Protein AF-T0SGQ3-F1 (afdb_monomer_lite)

pLDDT: mean 74.17, std 19.43, range [23.53, 96.69]

Sequence (798 aa):
MQQFPALEALRTSVHALLRQVDAHESDNNNCSSHAPDACAGDVCAAIEACLHHGLKRVSATETVSLWGLVQWTNVAQQKRHRAWLAAHAKLPTVVADDDWYNDMFKDELQGITSLADDNQRLEPSVSESPMTPGLNASIRTANSLLHVTTPIGRVRAWIRQCCNTHILSACLAGLMHPLNQATLQTYFEPSALCLNEDAREIFVGLTSTLDRLTFGFALDNGPTEETKVLPPSVPSVAAPTNHNVLQVLDTKAQRLHELLRHTLPSILSPRALDEVGPANETPKLFGVPLASLLLDARTCAIAPVDPLLGVPNLFEGCCRLIDAATAVGTPGLFAAKINASRFAQLTQQVQAVGCLSIWSSVHHGIILLIKFLRDLPDPIIPASLYGRFRRIHDLKGRHVQVLALTQLVGELHWSVKPLLYRLCATISRVLKLSNDTSVDRLADVFVRVLFPRSAPAADEASLTQLVALLFLNADAILAEIRGALSDRCHYVMAKLERVAAIPRERRLEVPTTSLAWTQFREAYGLACESDDTLRASLRGGGRLVLQCMLHFLAEHQEIAQQIIAQRASCDVDAKHYPVRSASVYLVRMLVELLGFDRTPSATDVVDLDTRAWLARCDGVCDEPLMPLPTHAGVALVTRGLWPLFDDAKAFERLFGMSLLLFDRNWTRSGATCMDFSTILTETQCQMQSLLRDEPETISDLWQRWSDRISQQYLQPATQAPRALAHMRSYVVVWEGGLTVRAAPTTKCEALGTRRKGDRIETVLKAGDWLKIRDAPGVQDAGWVRRRTATATLLELVA

Secondary structure (DSSP, 8-state):
--S-HHHHHHHHHHHHHHHHHHHHHTT-SSS--PPPHHHHHHHHHHHHHHHTTTBPBSSSS-B--HHHHHHHHHHHHHHHHHHHHHHHTTS-----B---TTSTTTTTT--S--------B---------PPTTHHHHHHHHHH-TT--SHHHHHHHHHHHHHHTT-HHHHHHHHS-GGGHHHHHHHB-TT-GGG-HHHHHHHHHHHHTGGGSPP---S----------PPPPP----------GGGGS-HHHHHHHHHHTTS-TTTEESS-TT---SS-PPP--SSS-HHHHHH-TTT-TTTTT-GGG---HHHHHHHHHHHHHHHHT-S-TTT----HHHHHHHHHHHHHHSSEETTS-HHHHHHHHHHHHHT-SS-SS-HHHHHHHHHHTTSSSHHHHHHHHHHHHHTS-TTHHHHHHHHHHHHHHHHHH-SS--HHHHHHHHHHHHS-TTS-GGGHHHHHHHHHHHHHTHHHHTHHHHHHHHHHHHHHHHHHHHHHHHHHHHHPPPPTTSHHHHHHHHHTT-TTS-HHHHHHHTTTTHHHHHHHHHHHHHHSHHHHHHHHHHH----SSS----HHHHHHHHHHHHHHHHTTTSPPPTTSEE---HHHHHHHHTTS--PPP-PEE-HHHHHHHTTT-TGGGGSTTHHHHHHHHHHHHHHHHHHHHT--GGGHHHHHHHHHHHHHHHHTT--SSHHHHHHHHHHHHHHHHHS-TTTS-----S-EEEEE--TT-EEEESSSSTTSPEEEEE-TT-EEEEEEEETTEEEEP--TT-----EEESB-SS-B-EEEP-

Structure (mmCIF, N/CA/C/O backbone):
data_AF-T0SGQ3-F1
#
_entry.id   AF-T0SGQ3-F1
#
loop_
_atom_site.group_PDB
_atom_site.id
_atom_site.type_symbol
_atom_site.label_atom_id
_atom_site.label_alt_id
_atom_site.label_comp_id
_atom_site.label_asym_id
_atom_site.label_entity_id
_atom_site.label_seq_id
_atom_site.pdbx_PDB_ins_code
_atom_site.Cartn_x
_atom_site.Cartn_y
_atom_site.Cartn_z
_atom_site.occupancy
_atom_site.B_iso_or_equiv
_atom_site.auth_seq_id
_atom_site.auth_comp_id
_atom_site.auth_asym_id
_atom_site.auth_atom_id
_atom_site.pdbx_PDB_model_num
ATOM 1 N N . MET A 1 1 ? -8.290 33.883 11.759 1.00 33.72 1 MET A N 1
ATOM 2 C CA . MET A 1 1 ? -9.432 33.938 12.703 1.00 33.72 1 MET A CA 1
ATOM 3 C C . MET A 1 1 ? -10.070 35.340 12.843 1.00 33.72 1 MET A C 1
ATOM 5 O O . MET A 1 1 ? -10.486 35.706 13.931 1.00 33.72 1 MET A O 1
ATOM 9 N N . GLN A 1 2 ? -10.212 36.127 11.762 1.00 34.88 2 GLN A N 1
ATOM 10 C CA . GLN A 1 2 ? -10.984 37.394 11.786 1.00 34.88 2 GLN A CA 1
ATOM 11 C C . GLN A 1 2 ? -12.366 37.278 11.114 1.00 34.88 2 GLN A C 1
ATOM 13 O O . GLN A 1 2 ? -13.128 38.236 11.122 1.00 34.88 2 GLN A O 1
ATOM 18 N N . GLN A 1 3 ? -12.701 36.119 10.530 1.00 51.22 3 GLN A N 1
ATOM 19 C CA . GLN A 1 3 ? -13.881 35.988 9.667 1.00 51.22 3 GLN A CA 1
ATOM 20 C C . GLN A 1 3 ? -15.146 35.492 10.395 1.00 51.22 3 GLN A C 1
ATOM 22 O O . GLN A 1 3 ? -16.238 35.842 9.967 1.00 51.22 3 GLN A O 1
ATOM 27 N N . PHE A 1 4 ? -15.022 34.742 11.505 1.00 66.88 4 PHE A N 1
ATOM 28 C CA . PHE A 1 4 ? -16.165 34.145 12.225 1.00 66.88 4 PHE A CA 1
ATOM 29 C C . PHE A 1 4 ? -16.001 34.201 13.760 1.00 66.88 4 PHE A C 1
ATOM 31 O O . PHE A 1 4 ? -15.705 33.182 14.385 1.00 66.88 4 PHE A O 1
ATOM 38 N N . PRO A 1 5 ? -16.197 35.366 14.405 1.00 71.12 5 PRO A N 1
ATOM 39 C CA . PRO A 1 5 ? -16.075 35.511 15.865 1.00 71.12 5 PRO A CA 1
ATOM 40 C C . PRO A 1 5 ? -17.032 34.602 16.660 1.00 71.12 5 PRO A C 1
ATOM 42 O O . PRO A 1 5 ? -16.739 34.238 17.795 1.00 71.12 5 PRO A O 1
ATOM 45 N N . ALA A 1 6 ? -18.150 34.188 16.055 1.00 72.50 6 ALA A N 1
ATOM 46 C CA . ALA A 1 6 ? -19.123 33.290 16.675 1.00 72.50 6 ALA A CA 1
ATOM 47 C C . ALA A 1 6 ? -18.583 31.863 16.908 1.00 72.50 6 ALA A C 1
ATOM 49 O O . ALA A 1 6 ? -18.868 31.276 17.949 1.00 72.50 6 ALA A O 1
ATOM 50 N N . LEU A 1 7 ? -17.766 31.323 15.990 1.00 72.62 7 LEU A N 1
ATOM 51 C CA . LEU A 1 7 ? -17.155 29.994 16.164 1.00 72.62 7 LEU A CA 1
ATOM 52 C C . LEU A 1 7 ? -16.158 29.974 17.317 1.00 72.62 7 LEU A C 1
ATOM 54 O O . LEU A 1 7 ? -16.068 28.989 18.043 1.00 72.62 7 LEU A O 1
ATOM 58 N N . GLU A 1 8 ? -15.434 31.076 17.500 1.00 71.19 8 GLU A N 1
ATOM 59 C CA . GLU A 1 8 ? -14.480 31.214 18.594 1.00 71.19 8 GLU A CA 1
ATOM 60 C C . GLU A 1 8 ? -15.186 31.295 19.950 1.00 71.19 8 GLU A C 1
ATOM 62 O O . GLU A 1 8 ? -14.765 30.645 20.904 1.00 71.19 8 GLU A O 1
ATOM 67 N N . ALA A 1 9 ? -16.300 32.029 20.023 1.00 73.12 9 ALA A N 1
ATOM 68 C CA . ALA A 1 9 ? -17.145 32.052 21.213 1.00 73.12 9 ALA A CA 1
ATOM 69 C C . ALA A 1 9 ? -17.730 30.662 21.526 1.00 73.12 9 ALA A C 1
ATOM 71 O O . ALA A 1 9 ? -17.763 30.248 22.679 1.00 73.12 9 ALA A O 1
ATOM 72 N N . LEU A 1 10 ? -18.135 29.899 20.503 1.00 76.25 10 LEU A N 1
ATOM 73 C CA . LEU A 1 10 ? -18.595 28.522 20.698 1.00 76.25 10 LEU A CA 1
ATOM 74 C C . LEU A 1 10 ? -17.484 27.629 21.242 1.00 76.25 10 LEU A C 1
ATOM 76 O O . LEU A 1 10 ? -17.699 26.877 22.190 1.00 76.25 10 LEU A O 1
ATOM 80 N N . ARG A 1 11 ? -16.283 27.744 20.679 1.00 62.91 11 ARG A N 1
ATOM 81 C CA . ARG A 1 11 ? -15.101 27.001 21.115 1.00 62.91 11 ARG A CA 1
ATOM 82 C C . ARG A 1 11 ? -14.799 27.251 22.594 1.00 62.91 11 ARG A C 1
ATOM 84 O O . ARG A 1 11 ? -14.608 26.297 23.348 1.00 62.91 11 ARG A O 1
ATOM 91 N N . THR A 1 12 ? -14.763 28.511 23.025 1.00 72.06 12 THR A N 1
ATOM 92 C CA . THR A 1 12 ? -14.459 28.860 24.420 1.00 72.06 12 THR A CA 1
ATOM 93 C C . THR A 1 12 ? -15.528 28.349 25.384 1.00 72.06 12 THR A C 1
ATOM 95 O O . THR A 1 12 ? -15.170 27.777 26.415 1.00 72.06 12 THR A O 1
ATOM 98 N N . SER A 1 13 ? -16.811 28.459 25.028 1.00 71.38 13 SER A N 1
ATOM 99 C CA . SER A 1 13 ? -17.917 27.945 25.843 1.00 71.38 13 SER A CA 1
ATOM 100 C C . SER A 1 13 ? -17.903 26.417 25.961 1.00 71.38 13 SER A C 1
ATOM 102 O O . SER A 1 13 ? -18.053 25.891 27.063 1.00 71.38 13 SER A O 1
ATOM 104 N N . VAL A 1 14 ? -17.663 25.685 24.865 1.00 68.06 14 VAL A N 1
ATOM 105 C CA . VAL A 1 14 ? -17.589 24.209 24.883 1.00 68.06 14 VAL A CA 1
ATOM 106 C C . VAL A 1 14 ? -16.406 23.731 25.732 1.00 68.06 14 VAL A C 1
ATOM 108 O O . VAL A 1 14 ? -16.546 22.792 26.513 1.00 68.06 14 VAL A O 1
ATOM 111 N N . HIS A 1 15 ? -15.252 24.401 25.654 1.00 66.25 15 HIS A N 1
ATOM 112 C CA . HIS A 1 15 ? -14.102 24.071 26.501 1.00 66.25 15 HIS A CA 1
ATOM 113 C C . HIS A 1 15 ? -14.322 24.348 27.980 1.00 66.25 15 HIS A C 1
ATOM 115 O O . HIS A 1 15 ? -13.883 23.554 28.811 1.00 66.25 15 HIS A O 1
ATOM 121 N N . ALA A 1 16 ? -14.957 25.471 28.312 1.00 66.62 16 ALA A N 1
ATOM 122 C CA . ALA A 1 16 ? -15.292 25.789 29.692 1.00 66.62 16 ALA A CA 1
ATOM 123 C C . ALA A 1 16 ? -16.219 24.719 30.288 1.00 66.62 16 ALA A C 1
ATOM 125 O O . ALA A 1 16 ? -15.975 24.259 31.402 1.00 66.62 16 ALA A O 1
ATOM 126 N N . LEU A 1 17 ? -17.207 24.267 29.507 1.00 64.81 17 LEU A N 1
ATOM 127 C CA . LEU A 1 17 ? -18.132 23.210 29.904 1.00 64.81 17 LEU A CA 1
ATOM 128 C C . LEU A 1 17 ? -17.416 21.871 30.131 1.00 64.81 17 LEU A C 1
ATOM 130 O O . LEU A 1 17 ? -17.576 21.272 31.189 1.00 64.81 17 LEU A O 1
ATOM 134 N N . LEU A 1 18 ? -16.592 21.420 29.179 1.00 60.09 18 LEU A N 1
ATOM 135 C CA . LEU A 1 18 ? -15.885 20.138 29.293 1.00 60.09 18 LEU A CA 1
ATOM 136 C C . LEU A 1 18 ? -14.919 20.111 30.486 1.00 60.09 18 LEU A C 1
ATOM 138 O O . LEU A 1 18 ? -14.938 19.159 31.254 1.00 60.09 18 LEU A O 1
ATOM 142 N N . ARG A 1 19 ? -14.156 21.189 30.721 1.00 62.69 19 ARG A N 1
ATOM 143 C CA . ARG A 1 19 ? -13.248 21.271 31.882 1.00 62.69 19 ARG A CA 1
ATOM 144 C C . ARG A 1 19 ? -13.976 21.197 33.223 1.00 62.69 19 ARG A C 1
ATOM 146 O O . ARG A 1 19 ? -13.407 20.698 34.186 1.00 62.69 19 ARG A O 1
ATOM 153 N N . GLN A 1 20 ? -15.191 21.735 33.311 1.00 61.38 20 GLN A N 1
ATOM 154 C CA . GLN A 1 20 ? -15.991 21.653 34.534 1.00 61.38 20 GLN A CA 1
ATOM 155 C C . GLN A 1 20 ? -16.569 20.257 34.753 1.00 61.38 20 GLN A C 1
ATOM 157 O O . GLN A 1 20 ? -16.627 19.810 35.894 1.00 61.38 20 GLN A O 1
ATOM 162 N N . VAL A 1 21 ? -16.972 19.571 33.680 1.00 56.22 21 VAL A N 1
ATOM 163 C CA . VAL A 1 21 ? -17.416 18.171 33.751 1.00 56.22 21 VAL A CA 1
ATOM 164 C C . VAL A 1 21 ? -16.260 17.280 34.215 1.00 56.22 21 VAL A C 1
ATOM 166 O O . VAL A 1 21 ? -16.426 16.546 35.184 1.00 56.22 21 VAL A O 1
ATOM 169 N N . ASP A 1 22 ? -15.071 17.451 33.630 1.00 52.81 22 ASP A N 1
ATOM 170 C CA . ASP A 1 22 ? -13.861 16.711 34.014 1.00 52.81 22 ASP A CA 1
ATOM 171 C C . ASP A 1 22 ? -13.456 16.971 35.486 1.00 52.81 22 ASP A C 1
ATOM 173 O O . ASP A 1 22 ? -13.004 16.065 36.180 1.00 52.81 22 ASP A O 1
ATOM 177 N N . ALA A 1 23 ? -13.640 18.200 35.992 1.00 52.38 23 ALA A N 1
ATOM 178 C CA . ALA A 1 23 ? -13.349 18.557 37.386 1.00 52.38 23 ALA A CA 1
ATOM 179 C C . ALA A 1 23 ? -14.387 18.014 38.391 1.00 52.38 23 ALA A C 1
ATOM 181 O O . ALA A 1 23 ? -14.051 17.723 39.537 1.00 52.38 23 ALA A O 1
ATOM 182 N N . HIS A 1 24 ? -15.650 17.865 37.980 1.00 47.88 24 HIS A N 1
ATOM 183 C CA . HIS A 1 24 ? -16.700 17.296 38.828 1.00 47.88 24 HIS A CA 1
ATOM 184 C C . HIS A 1 24 ? -16.602 15.769 38.955 1.00 47.88 24 HIS A C 1
ATOM 186 O O . HIS A 1 24 ? -16.965 15.231 40.002 1.00 47.88 24 HIS A O 1
ATOM 192 N N . GLU A 1 25 ? -16.080 15.078 37.937 1.00 47.34 25 GLU A N 1
ATOM 193 C CA . GLU A 1 25 ? -15.827 13.631 37.985 1.00 47.34 25 GLU A CA 1
ATOM 194 C C . GLU A 1 25 ? -14.689 13.254 38.953 1.00 47.34 25 GLU A C 1
ATOM 196 O O . GLU A 1 25 ? -14.700 12.152 39.500 1.00 47.34 25 GLU A O 1
ATOM 201 N N . SER A 1 26 ? -13.747 14.165 39.241 1.00 43.59 26 SER A N 1
ATOM 202 C CA . SER A 1 26 ? -12.665 13.917 40.207 1.00 43.59 26 SER A CA 1
ATOM 203 C C . SER A 1 26 ? -13.063 14.056 41.685 1.00 43.59 26 SER A C 1
ATOM 205 O O . SER A 1 26 ? -12.360 13.513 42.537 1.00 43.59 26 SER A O 1
ATOM 207 N N . ASP A 1 27 ? -14.180 14.727 42.000 1.00 40.81 27 ASP A N 1
ATOM 208 C CA . ASP A 1 27 ? -14.509 15.142 43.377 1.00 40.81 27 ASP A CA 1
ATOM 209 C C . ASP A 1 27 ? -15.701 14.408 44.033 1.00 40.81 27 ASP A C 1
ATOM 211 O O . ASP A 1 27 ? -15.868 14.518 45.248 1.00 40.81 27 ASP A O 1
ATOM 215 N N . ASN A 1 28 ? -16.532 13.636 43.314 1.00 38.88 28 ASN A N 1
ATOM 216 C CA . ASN A 1 28 ? -17.729 13.015 43.913 1.00 38.88 28 ASN A CA 1
ATOM 217 C C . ASN A 1 28 ? -18.033 11.592 43.417 1.00 38.88 28 ASN A C 1
ATOM 219 O O . ASN A 1 28 ? -18.442 11.380 42.282 1.00 38.88 28 ASN A O 1
ATOM 223 N N . ASN A 1 29 ? -17.962 10.617 44.330 1.00 39.56 29 ASN A N 1
ATOM 224 C CA . ASN A 1 29 ? -18.252 9.200 44.072 1.00 39.56 29 ASN A CA 1
ATOM 225 C C . ASN A 1 29 ? -19.734 8.813 44.308 1.00 39.56 29 ASN A C 1
ATOM 227 O O . ASN A 1 29 ? -20.031 7.645 44.540 1.00 39.56 29 ASN A O 1
ATOM 231 N N . ASN A 1 30 ? -20.665 9.780 44.341 1.00 38.97 30 ASN A N 1
ATOM 232 C CA . ASN A 1 30 ? -22.108 9.522 44.487 1.00 38.97 30 ASN A CA 1
ATOM 233 C C . ASN A 1 30 ? -22.964 10.787 44.221 1.00 38.97 30 ASN A C 1
ATOM 235 O O . ASN A 1 30 ? -23.345 11.473 45.164 1.00 38.97 30 ASN A O 1
ATOM 239 N N . CYS A 1 31 ? -23.270 11.113 42.958 1.00 32.41 31 CYS A N 1
ATOM 240 C CA . CYS A 1 31 ? -24.501 11.814 42.531 1.00 32.41 31 CYS A CA 1
ATOM 241 C C . CYS A 1 31 ? -24.552 11.905 40.992 1.00 32.41 31 CYS A C 1
ATOM 243 O O . CYS A 1 31 ? -23.515 12.012 40.347 1.00 32.41 31 CYS A O 1
ATOM 245 N N . SER A 1 32 ? -25.748 11.876 40.401 1.00 35.62 32 SER A N 1
ATOM 246 C CA . SER A 1 32 ? -25.992 11.975 38.956 1.00 35.62 32 SER A CA 1
ATOM 247 C C . SER A 1 32 ? -25.357 13.221 38.319 1.00 35.62 32 SER A C 1
ATOM 249 O O . SER A 1 32 ? -25.576 14.346 38.771 1.00 35.62 32 SER A O 1
ATOM 251 N N . SER A 1 33 ? -24.612 13.002 37.235 1.00 42.53 33 SER A N 1
ATOM 252 C CA . SER A 1 33 ? -23.893 13.983 36.416 1.00 42.53 33 SER A CA 1
ATOM 253 C C . SER A 1 33 ? -24.834 14.965 35.697 1.00 42.53 33 SER A C 1
ATOM 255 O O . SER A 1 33 ? -25.197 14.773 34.535 1.00 42.53 33 SER A O 1
ATOM 257 N N . HIS A 1 34 ? -25.237 16.036 36.378 1.00 45.94 34 HIS A N 1
ATOM 258 C CA . HIS A 1 34 ? -25.880 17.190 35.750 1.00 45.94 34 HIS A CA 1
ATOM 259 C C . HIS A 1 34 ? -24.821 18.248 35.422 1.00 45.94 34 HIS A C 1
ATOM 261 O O . HIS A 1 34 ? -24.112 18.713 36.313 1.00 45.94 34 HIS A O 1
ATOM 267 N N . ALA A 1 35 ? -24.702 18.630 34.147 1.00 47.12 35 ALA A N 1
ATOM 268 C CA . ALA A 1 35 ? -23.872 19.765 33.749 1.00 47.12 35 ALA A CA 1
ATOM 269 C C . ALA A 1 35 ? -24.371 21.051 34.448 1.00 47.12 35 ALA A C 1
ATOM 271 O O . ALA A 1 35 ? -25.582 21.276 34.469 1.00 47.12 35 ALA A O 1
ATOM 272 N N . PRO A 1 36 ? -23.491 21.903 35.006 1.00 53.03 36 PRO A N 1
ATOM 273 C CA . PRO A 1 36 ? -23.917 23.130 35.675 1.00 53.03 36 PRO A CA 1
ATOM 274 C C . PRO A 1 36 ? -24.622 24.084 34.691 1.00 53.03 36 PRO A C 1
ATOM 276 O O . PRO A 1 36 ? -24.077 24.432 33.639 1.00 53.03 36 PRO A O 1
ATOM 279 N N . ASP A 1 37 ? -25.833 24.525 35.052 1.00 54.44 37 ASP A N 1
ATOM 280 C CA . ASP A 1 37 ? -26.782 25.245 34.180 1.00 54.44 37 ASP A CA 1
ATOM 281 C C . ASP A 1 37 ? -26.211 26.509 33.504 1.00 54.44 37 ASP A C 1
ATOM 283 O O . ASP A 1 37 ? -26.624 26.864 32.397 1.00 54.44 37 ASP A O 1
ATOM 287 N N . ALA A 1 38 ? -25.241 27.183 34.134 1.00 54.50 38 ALA A N 1
ATOM 288 C CA . ALA A 1 38 ? -24.669 28.436 33.637 1.00 54.50 38 ALA A CA 1
ATOM 289 C C . ALA A 1 38 ? -23.800 28.242 32.377 1.00 54.50 38 ALA A C 1
ATOM 291 O O . ALA A 1 38 ? -24.077 28.840 31.338 1.00 54.50 38 ALA A O 1
ATOM 292 N N . CYS A 1 39 ? -22.802 27.350 32.419 1.00 61.59 39 CYS A N 1
ATOM 293 C CA . CYS A 1 39 ? -21.912 27.110 31.274 1.00 61.59 39 CYS A CA 1
ATOM 294 C C . CYS A 1 39 ? -22.619 26.370 30.131 1.00 61.59 39 CYS A C 1
ATOM 296 O O . CYS A 1 39 ? -22.311 26.578 28.957 1.00 61.59 39 CYS A O 1
ATOM 298 N N . ALA A 1 40 ? -23.612 25.542 30.457 1.00 62.94 40 ALA A N 1
ATOM 299 C CA . ALA A 1 40 ? -24.464 24.896 29.468 1.00 62.94 40 ALA A CA 1
ATOM 300 C C . ALA A 1 40 ? -25.352 25.926 28.722 1.00 62.94 40 ALA A C 1
ATOM 302 O O . ALA A 1 40 ? -25.593 25.797 27.515 1.00 62.94 40 ALA A O 1
ATOM 303 N N . GLY A 1 41 ? -25.779 26.990 29.415 1.00 68.56 41 GLY A N 1
ATOM 304 C CA . GLY A 1 41 ? -26.450 28.153 28.829 1.00 68.56 41 GLY A CA 1
ATOM 305 C C . GLY A 1 41 ? -25.565 28.937 27.855 1.00 68.56 41 GLY A C 1
ATOM 306 O O . GLY A 1 41 ? -26.020 29.258 26.753 1.00 68.56 41 GLY A O 1
ATOM 307 N N . ASP A 1 42 ? -24.299 29.166 28.210 1.00 73.38 42 ASP A N 1
ATOM 308 C CA . ASP A 1 42 ? -23.322 29.863 27.359 1.00 73.38 42 ASP A CA 1
ATOM 309 C C . ASP A 1 42 ? -23.048 29.106 26.051 1.00 73.38 42 ASP A C 1
ATOM 311 O O . ASP A 1 42 ? -22.983 29.707 24.977 1.00 73.38 42 ASP A O 1
ATOM 315 N N . VAL A 1 43 ? -22.956 27.772 26.115 1.00 75.19 43 VAL A N 1
ATOM 316 C CA . VAL A 1 43 ? -22.811 26.919 24.924 1.00 75.19 43 VAL A CA 1
ATOM 317 C C . VAL A 1 43 ? -24.022 27.056 24.001 1.00 75.19 43 VAL A C 1
ATOM 319 O O . VAL A 1 43 ? -23.856 27.247 22.796 1.00 75.19 43 VAL A O 1
ATOM 322 N N . CYS A 1 44 ? -25.243 27.026 24.543 1.00 78.94 44 CYS A N 1
ATOM 323 C CA . CYS A 1 44 ? -26.458 27.211 23.743 1.00 78.94 44 CYS A CA 1
ATOM 324 C C . CYS A 1 44 ? -26.509 28.595 23.074 1.00 78.94 44 CYS A C 1
ATOM 326 O O . CYS A 1 44 ? -26.884 28.692 21.904 1.00 78.94 44 CYS A O 1
ATOM 328 N N . ALA A 1 45 ? -26.099 29.649 23.787 1.00 79.19 45 ALA A N 1
ATOM 329 C CA . ALA A 1 45 ? -26.032 31.007 23.249 1.00 79.19 45 ALA A CA 1
ATOM 330 C C . ALA A 1 45 ? -24.993 31.130 22.121 1.00 79.19 45 ALA A C 1
ATOM 332 O O . ALA A 1 45 ? -25.234 31.796 21.112 1.00 79.19 45 ALA A O 1
ATOM 333 N N . ALA A 1 46 ? -23.857 30.444 22.245 1.00 81.06 46 ALA A N 1
ATOM 334 C CA . ALA A 1 46 ? -22.829 30.441 21.214 1.00 81.06 46 ALA A CA 1
ATOM 335 C C . ALA A 1 46 ? -23.224 29.621 19.967 1.00 81.06 46 ALA A C 1
ATOM 337 O O . ALA A 1 46 ? -22.918 30.026 18.841 1.00 81.06 46 ALA A O 1
ATOM 338 N N . ILE A 1 47 ? -23.960 28.513 20.137 1.00 85.06 47 ILE A N 1
ATOM 339 C CA . ILE A 1 47 ? -24.555 27.746 19.023 1.00 85.06 47 ILE A CA 1
ATOM 340 C C . ILE A 1 47 ? -25.555 28.619 18.258 1.00 85.06 47 ILE A C 1
ATOM 342 O O . ILE A 1 47 ? -25.523 28.675 17.028 1.00 85.06 47 ILE A O 1
ATOM 346 N N . GLU A 1 48 ? -26.425 29.330 18.978 1.00 86.19 48 GLU A N 1
ATOM 347 C CA . GLU A 1 48 ? -27.370 30.280 18.389 1.00 86.19 48 GLU A CA 1
ATOM 348 C C . GLU A 1 48 ? -26.635 31.382 17.610 1.00 86.19 48 GLU A C 1
ATOM 350 O O . GLU A 1 48 ? -26.970 31.643 16.454 1.00 86.19 48 GLU A O 1
ATOM 355 N N . ALA A 1 49 ? -25.577 31.970 18.177 1.00 83.31 49 ALA A N 1
ATOM 356 C CA . ALA A 1 49 ? -24.768 32.983 17.498 1.00 83.31 49 ALA A CA 1
ATOM 357 C C . ALA A 1 49 ? -24.129 32.467 16.192 1.00 83.31 49 ALA A C 1
ATOM 359 O O . ALA A 1 49 ? -24.067 33.204 15.206 1.00 83.31 49 ALA A O 1
ATOM 360 N N . CYS A 1 50 ? -23.702 31.198 16.150 1.00 84.12 50 CYS A N 1
ATOM 361 C CA . CYS A 1 50 ? -23.191 30.562 14.931 1.00 84.12 50 CYS A CA 1
ATOM 362 C C . CYS A 1 50 ? -24.283 30.399 13.864 1.00 84.12 50 CYS A C 1
ATOM 364 O O . CYS A 1 50 ? -24.051 30.709 12.695 1.00 84.12 50 CYS A O 1
ATOM 366 N N . LEU A 1 51 ? -25.486 29.972 14.259 1.00 84.94 51 LEU A N 1
ATOM 367 C CA . LEU A 1 51 ? -26.627 29.816 13.349 1.00 84.94 51 LEU A CA 1
ATOM 368 C C . LEU A 1 51 ? -27.175 31.150 12.827 1.00 84.94 51 LEU A C 1
ATOM 370 O O . LEU A 1 51 ? -27.746 31.196 11.740 1.00 84.94 51 LEU A O 1
ATOM 374 N N . HIS A 1 52 ? -27.000 32.235 13.579 1.00 84.12 52 HIS A N 1
ATOM 375 C CA . HIS A 1 52 ? -27.377 33.585 13.161 1.00 84.12 52 HIS A CA 1
ATOM 376 C C . HIS A 1 52 ? -26.295 34.294 12.329 1.00 84.12 52 HIS A C 1
ATOM 378 O O . HIS A 1 52 ? -26.550 35.368 11.774 1.00 84.12 52 HIS A O 1
ATOM 384 N N . HIS A 1 53 ? -25.098 33.714 12.201 1.00 84.56 53 HIS A N 1
ATOM 385 C CA . HIS A 1 53 ? -23.993 34.342 11.487 1.00 84.56 53 HIS A CA 1
ATOM 386 C C . HIS A 1 53 ? -24.272 34.455 9.982 1.00 84.56 53 HIS A C 1
ATOM 388 O O . HIS A 1 53 ? -24.315 33.458 9.260 1.00 84.56 53 HIS A O 1
ATOM 394 N N . GLY A 1 54 ? -24.369 35.691 9.488 1.00 73.94 54 GLY A N 1
ATOM 395 C CA . GLY A 1 54 ? -24.637 35.977 8.078 1.00 73.94 54 GLY A CA 1
ATOM 396 C C . GLY A 1 54 ? -26.075 35.663 7.659 1.00 73.94 54 GLY A C 1
ATOM 397 O O . GLY A 1 54 ? -26.331 35.474 6.476 1.00 73.94 54 GLY A O 1
ATOM 398 N N . LEU A 1 55 ? -27.019 35.573 8.600 1.00 82.88 55 LEU A N 1
ATOM 399 C CA . LEU A 1 55 ? -28.443 35.447 8.292 1.00 82.88 55 LEU A CA 1
ATOM 400 C C . LEU A 1 55 ? -28.947 36.763 7.675 1.00 82.88 55 LEU A C 1
ATOM 402 O O . LEU A 1 55 ? -28.761 37.834 8.261 1.00 82.88 55 LEU A O 1
ATOM 406 N N . LYS A 1 56 ? -29.572 36.705 6.492 1.00 78.56 56 LYS A N 1
ATOM 407 C CA . LYS A 1 56 ? -30.003 37.910 5.767 1.00 78.56 56 LYS A CA 1
ATOM 408 C C . LYS A 1 56 ? -31.001 38.721 6.591 1.00 78.56 56 LYS A C 1
ATOM 410 O O . LYS A 1 56 ? -31.865 38.172 7.280 1.00 78.56 56 LYS A O 1
ATOM 415 N N . ARG A 1 57 ? -30.902 40.045 6.491 1.00 73.56 57 ARG A N 1
ATOM 416 C CA . ARG A 1 57 ? -31.822 40.975 7.153 1.00 73.56 57 ARG A CA 1
ATOM 417 C C . ARG A 1 57 ? -33.052 41.244 6.289 1.00 73.56 57 ARG A C 1
ATOM 419 O O . ARG A 1 57 ? -32.931 41.453 5.086 1.00 73.56 57 ARG A O 1
ATOM 426 N N . VAL A 1 58 ? -34.222 41.235 6.921 1.00 64.75 58 VAL A N 1
ATOM 427 C CA . VAL A 1 58 ? -35.513 41.622 6.326 1.00 64.75 58 VAL A CA 1
ATOM 428 C C . VAL A 1 58 ? -35.808 43.097 6.625 1.00 64.75 58 VAL A C 1
ATOM 430 O O . VAL A 1 58 ? -36.398 43.788 5.800 1.00 64.75 58 VAL A O 1
ATOM 433 N N . SER A 1 59 ? -35.339 43.606 7.770 1.00 60.91 59 SER A N 1
ATOM 434 C CA . SER A 1 59 ? -35.417 45.018 8.162 1.00 60.91 59 SER A CA 1
ATOM 435 C C . SER A 1 59 ? -34.184 45.428 8.986 1.00 60.91 59 SER A C 1
ATOM 437 O O . SER A 1 59 ? -33.279 44.624 9.213 1.00 60.91 59 SER A O 1
ATOM 439 N N . ALA A 1 60 ? -34.124 46.680 9.458 1.00 47.19 60 ALA A N 1
ATOM 440 C CA . ALA A 1 60 ? -33.031 47.148 10.319 1.00 47.19 60 ALA A CA 1
ATOM 441 C C . ALA A 1 60 ? -32.901 46.338 11.628 1.00 47.19 60 ALA A C 1
ATOM 443 O O . ALA A 1 60 ? -31.800 46.239 12.174 1.00 47.19 60 ALA A O 1
ATOM 444 N N . THR A 1 61 ? -34.003 45.738 12.095 1.00 50.00 61 THR A N 1
ATOM 445 C CA . THR A 1 61 ? -34.108 45.014 13.371 1.00 50.00 61 THR A CA 1
ATOM 446 C C . THR A 1 61 ? -34.434 43.524 13.222 1.00 50.00 61 THR A C 1
ATOM 448 O O . THR A 1 61 ? -34.288 42.790 14.193 1.00 50.00 61 THR A O 1
ATOM 451 N N . GLU A 1 62 ? -34.843 43.048 12.039 1.00 59.84 62 GLU A N 1
ATOM 452 C CA . GLU A 1 62 ? -35.306 41.666 11.834 1.00 59.84 62 GLU A CA 1
ATOM 453 C C . GLU A 1 62 ? -34.490 40.910 10.777 1.00 59.84 62 GLU A C 1
ATOM 455 O O . GLU A 1 62 ? -34.121 41.446 9.729 1.00 59.84 62 GLU A O 1
ATOM 460 N N . THR A 1 63 ? -34.237 39.626 11.042 1.00 72.81 63 THR A N 1
ATOM 461 C CA . THR A 1 63 ? -33.572 38.679 10.130 1.00 72.81 63 THR A CA 1
ATOM 462 C C . THR A 1 63 ? -34.561 37.643 9.609 1.00 72.81 63 THR A C 1
ATOM 464 O O . THR A 1 63 ? -35.644 37.465 10.168 1.00 72.81 63 THR A O 1
ATOM 467 N N . VAL A 1 64 ? -34.207 36.955 8.520 1.00 72.19 64 VAL A N 1
ATOM 468 C CA . VAL A 1 64 ? -35.016 35.839 8.014 1.00 72.19 64 VAL A CA 1
ATOM 469 C C . VAL A 1 64 ? -35.161 34.780 9.115 1.00 72.19 64 VAL A C 1
ATOM 471 O O . VAL A 1 64 ? -34.204 34.463 9.810 1.00 72.19 64 VAL A O 1
ATOM 474 N N . SER A 1 65 ? -36.360 34.220 9.290 1.00 79.00 65 SER A N 1
ATOM 475 C CA . SER A 1 65 ? -36.641 33.296 10.396 1.00 79.00 65 SER A CA 1
ATOM 476 C C . SER A 1 65 ? -35.834 31.995 10.296 1.00 79.00 65 SER A C 1
ATOM 478 O O . SER A 1 65 ? -36.152 31.113 9.495 1.00 79.00 65 SER A O 1
ATOM 480 N N . LEU A 1 66 ? -34.835 31.844 11.171 1.00 79.81 66 LEU A N 1
ATOM 481 C CA . LEU A 1 66 ? -34.077 30.602 11.357 1.00 79.81 66 LEU A CA 1
ATOM 482 C C . LEU A 1 66 ? -34.994 29.438 11.771 1.00 79.81 66 LEU A C 1
ATOM 484 O O . LEU A 1 66 ? -34.840 28.320 11.286 1.00 79.81 66 LEU A O 1
ATOM 488 N N . TRP A 1 67 ? -36.016 29.712 12.589 1.00 81.50 67 TRP A N 1
ATOM 489 C CA . TRP A 1 67 ? -37.053 28.727 12.909 1.00 81.50 67 TRP A CA 1
ATOM 490 C C . TRP A 1 67 ? -37.797 28.252 11.654 1.00 81.50 67 TRP A C 1
ATOM 492 O O . TRP A 1 67 ? -38.043 27.059 11.480 1.00 81.50 67 TRP A O 1
ATOM 502 N N . GLY A 1 68 ? -38.084 29.179 10.736 1.00 72.50 68 GLY A N 1
ATOM 503 C CA . GLY A 1 68 ? -38.663 28.871 9.432 1.00 72.50 68 GLY A CA 1
ATOM 504 C C . GLY A 1 68 ? -37.760 27.975 8.579 1.00 72.50 68 GLY A C 1
ATOM 505 O O . GLY A 1 68 ? -38.267 27.066 7.929 1.00 72.50 68 GLY A O 1
ATOM 506 N N . LEU A 1 69 ? -36.436 28.165 8.620 1.00 78.75 69 LEU A N 1
ATOM 507 C CA . LEU A 1 69 ? -35.472 27.295 7.932 1.00 78.75 69 LEU A CA 1
ATOM 508 C C . LEU A 1 69 ? -35.465 25.869 8.510 1.00 78.75 69 LEU A C 1
ATOM 510 O O . LEU A 1 69 ? -35.461 24.894 7.755 1.00 78.75 69 LEU A O 1
ATOM 514 N N . VAL A 1 70 ? -35.507 25.735 9.838 1.00 76.81 70 VAL A N 1
ATOM 515 C CA . VAL A 1 70 ? -35.582 24.432 10.526 1.00 76.81 70 VAL A CA 1
ATOM 516 C C . VAL A 1 70 ? -36.883 23.704 10.164 1.00 76.81 70 VAL A C 1
ATOM 518 O O . VAL A 1 70 ? -36.866 22.530 9.785 1.00 76.81 70 VAL A O 1
ATOM 521 N N . GLN A 1 71 ? -38.017 24.410 10.191 1.00 74.31 71 GLN A N 1
ATOM 522 C CA . GLN A 1 71 ? -39.311 23.863 9.775 1.00 74.31 71 GLN A CA 1
ATOM 523 C C . GLN A 1 71 ? -39.322 23.473 8.293 1.00 74.31 71 GLN A C 1
ATOM 525 O O . GLN A 1 71 ? -39.785 22.382 7.951 1.00 74.31 71 GLN A O 1
ATOM 530 N N . TRP A 1 72 ? -38.782 24.329 7.421 1.00 81.00 72 TRP A N 1
ATOM 531 C CA . TRP A 1 72 ? -38.670 24.059 5.990 1.00 81.00 72 TRP A CA 1
ATOM 532 C C . TRP A 1 72 ? -37.836 22.808 5.726 1.00 81.00 72 TRP A C 1
ATOM 534 O O . TRP A 1 72 ? -38.257 21.950 4.956 1.00 81.00 72 TRP A O 1
ATOM 544 N N . THR A 1 73 ? -36.705 22.658 6.417 1.00 74.31 73 THR A N 1
ATOM 545 C CA . THR A 1 73 ? -35.815 21.496 6.287 1.00 74.31 73 THR A CA 1
ATOM 546 C C . THR A 1 73 ? -36.549 20.204 6.629 1.00 74.31 73 THR A C 1
ATOM 548 O O . THR A 1 73 ? -36.504 19.245 5.860 1.00 74.31 73 THR A O 1
ATOM 551 N N . ASN A 1 74 ? -37.313 20.195 7.722 1.00 74.31 74 ASN A N 1
ATOM 552 C CA . ASN A 1 74 ? -38.150 19.054 8.086 1.00 74.31 74 ASN A CA 1
ATOM 553 C C . ASN A 1 74 ? -39.238 18.761 7.031 1.00 74.31 74 ASN A C 1
ATOM 555 O O . ASN A 1 74 ? -39.433 17.606 6.658 1.00 74.31 74 ASN A O 1
ATOM 559 N N . VAL A 1 75 ? -39.915 19.780 6.492 1.00 68.44 75 VAL A N 1
ATOM 560 C CA . VAL A 1 75 ? -40.918 19.595 5.423 1.00 68.44 75 VAL A CA 1
ATOM 561 C C . VAL A 1 75 ? -40.275 19.073 4.132 1.00 68.44 75 VAL A C 1
ATOM 563 O O . VAL A 1 75 ? -40.828 18.186 3.478 1.00 68.44 75 VAL A O 1
ATOM 566 N N . ALA A 1 76 ? -39.092 19.572 3.773 1.00 68.88 76 ALA A N 1
ATOM 567 C CA . ALA A 1 76 ? -38.335 19.130 2.609 1.00 68.88 76 ALA A CA 1
ATOM 568 C C . ALA A 1 76 ? -37.894 17.665 2.752 1.00 68.88 76 ALA A C 1
ATOM 570 O O . ALA A 1 76 ? -38.096 16.880 1.823 1.00 68.88 76 ALA A O 1
ATOM 571 N N . GLN A 1 77 ? -37.378 17.269 3.921 1.00 72.12 77 GLN A N 1
ATOM 572 C CA . GLN A 1 77 ? -37.041 15.874 4.227 1.00 72.12 77 GLN A CA 1
ATOM 573 C C . GLN A 1 77 ? -38.269 14.965 4.160 1.00 72.12 77 GLN A C 1
ATOM 575 O O . GLN A 1 77 ? -38.223 13.925 3.510 1.00 72.12 77 GLN A O 1
ATOM 580 N N . GLN A 1 78 ? -39.403 15.380 4.730 1.00 68.56 78 GLN A N 1
ATOM 581 C CA . GLN A 1 78 ? -40.655 14.623 4.644 1.00 68.56 78 GLN A CA 1
ATOM 582 C C . GLN A 1 78 ? -41.163 14.483 3.205 1.00 68.56 78 GLN A C 1
ATOM 584 O O . GLN A 1 78 ? -41.650 13.420 2.827 1.00 68.56 78 GLN A O 1
ATOM 589 N N . LYS A 1 79 ? -41.048 15.527 2.376 1.00 65.19 79 LYS A N 1
ATOM 590 C CA . LYS A 1 79 ? -41.441 15.471 0.961 1.00 65.19 79 LYS A CA 1
ATOM 591 C C . LYS A 1 79 ? -40.549 14.510 0.173 1.00 65.19 79 LYS A C 1
ATOM 593 O O . LYS A 1 79 ? -41.071 13.699 -0.590 1.00 65.19 79 LYS A O 1
ATOM 598 N N . ARG A 1 80 ? -39.228 14.564 0.388 1.00 71.38 80 ARG A N 1
ATOM 599 C CA . ARG A 1 80 ? -38.261 13.619 -0.199 1.00 71.38 80 ARG A CA 1
ATOM 600 C C . ARG A 1 80 ? -38.543 12.193 0.269 1.00 71.38 80 ARG A C 1
ATOM 602 O O . ARG A 1 80 ? -38.560 11.288 -0.551 1.00 71.38 80 ARG A O 1
ATOM 609 N N . HIS A 1 81 ? -38.858 12.010 1.550 1.00 66.19 81 HIS A N 1
ATOM 610 C CA . HIS A 1 81 ? -39.199 10.712 2.123 1.00 66.19 81 HIS A CA 1
ATOM 611 C C . HIS A 1 81 ? -40.511 10.150 1.558 1.00 66.19 81 HIS A C 1
ATOM 613 O O . HIS A 1 81 ? -40.582 8.972 1.243 1.00 66.19 81 HIS A O 1
ATOM 619 N N . ARG A 1 82 ? -41.538 10.979 1.332 1.00 65.25 82 ARG A N 1
ATOM 620 C CA . ARG A 1 82 ? -42.774 10.547 0.651 1.00 65.25 82 ARG A CA 1
ATOM 621 C C . ARG A 1 82 ? -42.538 10.169 -0.810 1.00 65.25 82 ARG A C 1
ATOM 623 O O . ARG A 1 82 ? -43.124 9.202 -1.279 1.00 65.25 82 ARG A O 1
ATOM 630 N N . ALA A 1 83 ? -41.699 10.918 -1.527 1.00 63.19 83 ALA A N 1
ATOM 631 C CA . ALA A 1 83 ? -41.318 10.583 -2.900 1.00 63.19 83 ALA A CA 1
ATOM 632 C C . ALA A 1 83 ? -40.511 9.277 -2.955 1.00 63.19 83 ALA A C 1
ATOM 634 O O . ALA A 1 83 ? -40.750 8.444 -3.824 1.00 63.19 83 ALA A O 1
ATOM 635 N N . TRP A 1 84 ? -39.621 9.083 -1.980 1.00 70.56 84 TRP A N 1
ATOM 636 C CA . TRP A 1 84 ? -38.911 7.834 -1.745 1.00 70.56 84 TRP A CA 1
ATOM 637 C C . TRP A 1 84 ? -39.905 6.690 -1.482 1.00 70.56 84 TRP A C 1
ATOM 639 O O . TRP A 1 84 ? -39.958 5.764 -2.282 1.00 70.56 84 TRP A O 1
ATOM 649 N N . LEU A 1 85 ? -40.804 6.799 -0.497 1.00 63.81 85 LEU A N 1
ATOM 650 C CA . LEU A 1 85 ? -41.849 5.800 -0.214 1.00 63.81 85 LEU A CA 1
ATOM 651 C C . LEU A 1 85 ? -42.711 5.474 -1.444 1.00 63.81 85 LEU A C 1
ATOM 653 O O . LEU A 1 85 ? -42.988 4.311 -1.710 1.00 63.81 85 LEU A O 1
ATOM 657 N N . ALA A 1 86 ? -43.110 6.479 -2.228 1.00 60.03 86 ALA A N 1
ATOM 658 C CA . ALA A 1 86 ? -43.913 6.284 -3.436 1.00 60.03 86 ALA A CA 1
ATOM 659 C C . ALA A 1 86 ? -43.149 5.568 -4.567 1.00 60.03 86 ALA A C 1
ATOM 661 O O . ALA A 1 86 ? -43.765 4.869 -5.373 1.00 60.03 86 ALA A O 1
ATOM 662 N N . ALA A 1 87 ? -41.824 5.731 -4.634 1.00 55.38 87 ALA A N 1
ATOM 663 C CA . ALA A 1 87 ? -40.966 4.975 -5.542 1.00 55.38 87 ALA A CA 1
ATOM 664 C C . ALA A 1 87 ? -40.795 3.516 -5.082 1.00 55.38 87 ALA A C 1
ATOM 666 O O . ALA A 1 87 ? -40.745 2.623 -5.922 1.00 55.38 87 ALA A O 1
ATOM 667 N N . HIS A 1 88 ? -40.789 3.272 -3.767 1.00 53.16 88 HIS A N 1
ATOM 668 C CA . HIS A 1 88 ? -40.636 1.936 -3.179 1.00 53.16 88 HIS A CA 1
ATOM 669 C C . HIS A 1 88 ? -41.958 1.150 -3.148 1.00 53.16 88 HIS A C 1
ATOM 671 O O . HIS A 1 88 ? -41.950 -0.062 -3.309 1.00 53.16 88 HIS A O 1
ATOM 677 N N . ALA A 1 89 ? -43.110 1.826 -3.063 1.00 46.28 89 ALA A N 1
ATOM 678 C CA . ALA A 1 89 ? -44.442 1.211 -3.119 1.00 46.28 89 ALA A CA 1
ATOM 679 C C . ALA A 1 89 ? -44.838 0.666 -4.512 1.00 46.28 89 ALA A C 1
ATOM 681 O O . ALA A 1 89 ? -45.871 0.015 -4.643 1.00 46.28 89 ALA A O 1
ATOM 682 N N . LYS A 1 90 ? -44.053 0.946 -5.565 1.00 44.97 90 LYS A N 1
ATOM 683 C CA . LYS A 1 90 ? -44.270 0.433 -6.933 1.00 44.97 90 LYS A CA 1
ATOM 684 C C . LYS A 1 90 ? -43.483 -0.847 -7.253 1.00 44.97 90 LYS A C 1
ATOM 686 O O . LYS A 1 90 ? -43.647 -1.371 -8.353 1.00 44.97 90 LYS A O 1
ATOM 691 N N . LEU A 1 91 ? -42.658 -1.352 -6.333 1.00 36.19 91 LEU A N 1
ATOM 692 C CA . LEU A 1 91 ? -42.015 -2.662 -6.466 1.00 36.19 91 LEU A CA 1
ATOM 693 C C . LEU A 1 91 ? -42.842 -3.736 -5.732 1.00 36.19 91 LEU A C 1
ATOM 695 O O . LEU A 1 91 ? -43.290 -3.480 -4.614 1.00 36.19 91 LEU A O 1
ATOM 699 N N . PRO A 1 92 ? -43.061 -4.932 -6.316 1.00 31.25 92 PRO A N 1
ATOM 700 C CA . PRO A 1 92 ? -43.699 -6.036 -5.606 1.00 31.25 92 PRO A CA 1
ATOM 701 C C . PRO A 1 92 ? -42.812 -6.475 -4.438 1.00 31.25 92 PRO A C 1
ATOM 703 O O . PRO A 1 92 ? -41.619 -6.715 -4.607 1.00 31.25 92 PRO A O 1
ATOM 706 N N . THR A 1 93 ? -43.412 -6.570 -3.258 1.00 31.77 93 THR A N 1
ATOM 707 C CA . THR A 1 93 ? -42.773 -6.921 -1.989 1.00 31.77 93 THR A CA 1
ATOM 708 C C . THR A 1 93 ? -42.212 -8.341 -1.994 1.00 31.77 93 THR A C 1
ATOM 710 O O . THR A 1 93 ? -42.977 -9.306 -2.008 1.00 31.77 93 THR A O 1
ATOM 713 N N . VAL A 1 94 ? -40.888 -8.463 -1.893 1.00 29.08 94 VAL A N 1
ATOM 714 C CA . VAL A 1 94 ? -40.231 -9.610 -1.253 1.00 29.08 94 VAL A CA 1
ATOM 715 C C . VAL A 1 94 ? -39.844 -9.134 0.142 1.00 29.08 94 VAL A C 1
ATOM 717 O O . VAL A 1 94 ? -39.052 -8.207 0.291 1.00 29.08 94 VAL A O 1
ATOM 720 N N . VAL A 1 95 ? -40.530 -9.679 1.145 1.00 38.44 95 VAL A N 1
ATOM 721 C CA . VAL A 1 95 ? -40.321 -9.367 2.562 1.00 38.44 95 VAL A CA 1
ATOM 722 C C . VAL A 1 95 ? -39.061 -10.073 3.017 1.00 38.44 95 VAL A C 1
ATOM 724 O O . VAL A 1 95 ? -38.913 -11.269 2.766 1.00 38.44 95 VAL A O 1
ATOM 727 N N . ALA A 1 96 ? -38.201 -9.311 3.682 1.00 31.25 96 ALA A N 1
ATOM 728 C CA . ALA A 1 96 ? -36.959 -9.784 4.226 1.00 31.25 96 ALA A CA 1
ATOM 729 C C . ALA A 1 96 ? -36.771 -9.302 5.662 1.00 31.25 96 ALA A C 1
ATOM 731 O O . ALA A 1 96 ? -36.554 -8.106 5.836 1.00 31.25 96 ALA A O 1
ATOM 732 N N . ASP A 1 97 ? -36.863 -10.180 6.667 1.00 29.53 97 ASP A N 1
ATOM 733 C CA . ASP A 1 97 ? -36.653 -9.765 8.063 1.00 29.53 97 ASP A CA 1
ATOM 734 C C . ASP A 1 97 ? -35.162 -9.594 8.422 1.00 29.53 97 ASP A C 1
ATOM 736 O O . ASP A 1 97 ? -34.302 -10.270 7.841 1.00 29.53 97 ASP A O 1
ATOM 740 N N . ASP A 1 98 ? -34.718 -8.590 9.195 1.00 38.09 98 ASP A N 1
ATOM 741 C CA . ASP A 1 98 ? -35.268 -7.781 10.319 1.00 38.09 98 ASP A CA 1
ATOM 742 C C . ASP A 1 98 ? -35.455 -8.532 11.656 1.00 38.09 98 ASP A C 1
ATOM 744 O O . ASP A 1 98 ? -36.577 -8.700 12.095 1.00 38.09 98 ASP A O 1
ATOM 748 N N . ASP A 1 99 ? -34.348 -8.954 12.305 1.00 43.38 99 ASP A N 1
ATOM 749 C CA . ASP A 1 99 ? -34.017 -8.657 13.733 1.00 43.38 99 ASP A CA 1
ATOM 750 C C . ASP A 1 99 ? -33.099 -9.692 14.436 1.00 43.38 99 ASP A C 1
ATOM 752 O O . ASP A 1 99 ? -33.535 -10.768 14.821 1.00 43.38 99 ASP A O 1
ATOM 756 N N . TRP A 1 100 ? -31.828 -9.343 14.732 1.00 35.88 100 TRP A N 1
ATOM 757 C CA . TRP A 1 100 ? -31.037 -10.028 15.800 1.00 35.88 100 TRP A CA 1
ATOM 758 C C . TRP A 1 100 ? -29.715 -9.331 16.198 1.00 35.88 100 TRP A C 1
ATOM 760 O O . TRP A 1 100 ? -29.154 -9.590 17.261 1.00 35.88 100 TRP A O 1
ATOM 770 N N . TYR A 1 101 ? -29.211 -8.374 15.405 1.00 33.06 101 TYR A N 1
ATOM 771 C CA . TYR A 1 101 ? -27.989 -7.596 15.717 1.00 33.06 101 TYR A CA 1
ATOM 772 C C . TYR A 1 101 ? -28.067 -6.818 17.060 1.00 33.06 101 TYR A C 1
ATOM 774 O O . TYR A 1 101 ? -27.069 -6.269 17.528 1.00 33.06 101 TYR A O 1
ATOM 782 N N . ASN A 1 102 ? -29.247 -6.799 17.687 1.00 33.44 102 ASN A N 1
ATOM 783 C CA . ASN A 1 102 ? -29.564 -6.180 18.966 1.00 33.44 102 ASN A CA 1
ATOM 784 C C . ASN A 1 102 ? -29.377 -7.058 20.224 1.00 33.44 102 ASN A C 1
ATOM 786 O O . ASN A 1 102 ? -29.480 -6.480 21.302 1.00 33.44 102 ASN A O 1
ATOM 790 N N . ASP A 1 103 ? -29.052 -8.354 20.167 1.00 36.16 103 ASP A N 1
ATOM 791 C CA . ASP A 1 103 ? -29.010 -9.151 21.418 1.00 36.16 103 ASP A CA 1
ATOM 792 C C . ASP A 1 103 ? -27.671 -9.092 22.180 1.00 36.16 103 ASP A C 1
ATOM 794 O O . ASP A 1 103 ? -27.640 -9.139 23.406 1.00 36.16 103 ASP A O 1
ATOM 798 N N . MET A 1 104 ? -26.531 -8.873 21.517 1.00 32.59 104 MET A N 1
ATOM 799 C CA . MET A 1 104 ? -25.226 -9.107 22.170 1.00 32.59 104 MET A CA 1
ATOM 800 C C . MET A 1 104 ? -24.670 -7.945 23.025 1.00 32.59 104 MET A C 1
ATOM 802 O O . MET A 1 104 ? -23.703 -8.134 23.752 1.00 32.59 104 MET A O 1
ATOM 806 N N . PHE A 1 105 ? -25.239 -6.737 22.961 1.00 32.59 105 PHE A N 1
ATOM 807 C CA . PHE A 1 105 ? -24.878 -5.633 23.880 1.00 32.59 105 PHE A CA 1
ATOM 808 C C . PHE A 1 105 ? -25.980 -5.330 24.908 1.00 32.59 105 PHE A C 1
ATOM 810 O O . PHE A 1 105 ? -25.833 -4.399 25.703 1.00 32.59 105 PHE A O 1
ATOM 817 N N . LYS A 1 106 ? -27.084 -6.090 24.890 1.00 33.00 106 LYS A N 1
ATOM 818 C CA .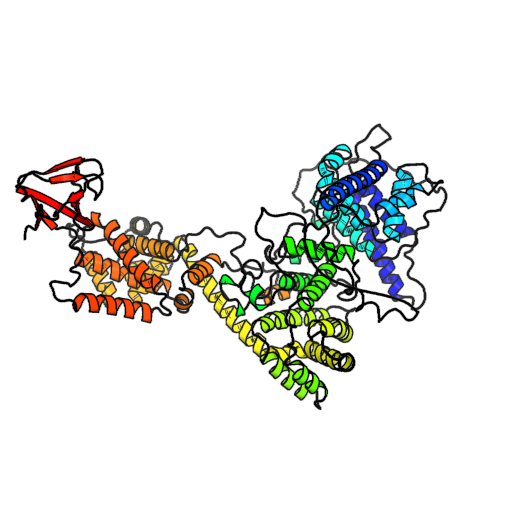 LYS A 1 106 ? -28.246 -5.861 25.757 1.00 33.00 106 LYS A CA 1
ATOM 819 C C . LYS A 1 106 ? -28.279 -6.737 27.013 1.00 33.00 106 LYS A C 1
ATOM 821 O O . LYS A 1 106 ? -28.763 -6.250 28.032 1.00 33.00 106 LYS A O 1
ATOM 826 N N . ASP A 1 107 ? -27.682 -7.927 27.013 1.00 32.16 107 ASP A N 1
ATOM 827 C CA . ASP A 1 107 ? -27.748 -8.821 28.185 1.00 32.16 107 ASP A CA 1
ATOM 828 C C . ASP A 1 107 ? -26.792 -8.468 29.339 1.00 32.16 107 ASP A C 1
ATOM 830 O O . ASP A 1 107 ? -26.967 -8.956 30.453 1.00 32.16 107 ASP A O 1
ATOM 834 N N . GLU A 1 108 ? -25.844 -7.545 29.146 1.00 35.03 108 GLU A N 1
ATOM 835 C CA . GLU A 1 108 ? -24.968 -7.074 30.235 1.00 35.03 108 GLU A CA 1
ATOM 836 C C . GLU A 1 108 ? -25.519 -5.844 30.987 1.00 35.03 108 GLU A C 1
ATOM 838 O O . GLU A 1 108 ? -24.895 -5.360 31.930 1.00 35.03 108 GLU A O 1
ATOM 843 N N . LEU A 1 109 ? -26.701 -5.331 30.606 1.00 34.38 109 LEU A N 1
ATOM 844 C CA . LEU A 1 109 ? -27.307 -4.145 31.234 1.00 34.38 109 LEU A CA 1
ATOM 845 C C . LEU A 1 109 ? -28.811 -4.238 31.552 1.00 34.38 109 LEU A C 1
ATOM 847 O O . LEU A 1 109 ? -29.372 -3.249 32.023 1.00 34.38 109 LEU A O 1
ATOM 851 N N . GLN A 1 110 ? -29.475 -5.387 31.380 1.00 30.66 110 GLN A N 1
ATOM 852 C CA . GLN A 1 110 ? -30.880 -5.551 31.790 1.00 30.66 110 GLN A CA 1
ATOM 853 C C . GLN A 1 110 ? -31.120 -6.782 32.671 1.00 30.66 110 GLN A C 1
ATOM 855 O O . GLN A 1 110 ? -31.741 -7.767 32.286 1.00 30.66 110 GLN A O 1
ATOM 860 N N . GLY A 1 111 ? -30.775 -6.637 33.950 1.00 25.73 111 GLY A N 1
ATOM 861 C CA . GLY A 1 111 ? -31.718 -7.052 34.980 1.00 25.73 111 GLY A CA 1
ATOM 862 C C . GLY A 1 111 ? -32.950 -6.145 34.908 1.00 25.73 111 GLY A C 1
ATOM 863 O O . GLY A 1 111 ? -32.859 -4.983 35.292 1.00 25.73 111 GLY A O 1
ATOM 864 N N . ILE A 1 112 ? -34.054 -6.694 34.386 1.00 27.25 112 ILE A N 1
ATOM 865 C CA . ILE A 1 112 ? -35.489 -6.473 34.694 1.00 27.25 112 ILE A CA 1
ATOM 866 C C . ILE A 1 112 ? -36.328 -6.693 33.409 1.00 27.25 112 ILE A C 1
ATOM 868 O O . ILE A 1 112 ? -36.609 -5.780 32.643 1.00 27.25 112 ILE A O 1
ATOM 872 N N . THR A 1 113 ? -36.721 -7.963 33.229 1.00 23.89 113 THR A N 1
ATOM 873 C CA . THR A 1 113 ? -38.009 -8.492 32.712 1.00 23.89 113 THR A CA 1
ATOM 874 C C . THR A 1 113 ? -38.631 -8.002 31.383 1.00 23.89 113 THR A C 1
ATOM 876 O O . THR A 1 113 ? -39.292 -6.972 31.341 1.00 23.89 113 THR A O 1
ATOM 879 N N . SER A 1 114 ? -38.626 -8.927 30.403 1.00 25.50 114 SER A N 1
ATOM 880 C CA . SER A 1 114 ? -39.787 -9.657 29.823 1.00 25.50 114 SER A CA 1
ATOM 881 C C . SER A 1 114 ? -40.311 -9.333 28.402 1.00 25.50 114 SER A C 1
ATOM 883 O O . SER A 1 114 ? -40.920 -8.289 28.192 1.00 25.50 114 SER A O 1
ATOM 885 N N . LEU A 1 115 ? -40.250 -10.394 27.568 1.00 24.92 115 LEU A N 1
ATOM 886 C CA . LEU A 1 115 ? -41.225 -10.929 26.580 1.00 24.92 115 LEU A CA 1
ATOM 887 C C . LEU A 1 115 ? -41.143 -10.545 25.076 1.00 24.92 115 LEU A C 1
ATOM 889 O O . LEU A 1 115 ? -41.505 -9.432 24.716 1.00 24.92 115 LEU A O 1
ATOM 893 N N . ALA A 1 116 ? -40.833 -11.596 24.276 1.00 24.03 116 ALA A N 1
ATOM 894 C CA . ALA A 1 116 ? -41.438 -12.087 23.004 1.00 24.03 116 ALA A CA 1
ATOM 895 C C . ALA A 1 116 ? -41.359 -11.207 21.728 1.00 24.03 116 ALA A C 1
ATOM 897 O O . ALA A 1 116 ? -41.509 -9.998 21.829 1.00 24.03 116 ALA A O 1
ATOM 898 N N . ASP A 1 117 ? -41.228 -11.678 20.473 1.00 26.17 117 ASP A N 1
ATOM 899 C CA . ASP A 1 117 ? -41.031 -12.974 19.770 1.00 26.17 117 ASP A CA 1
ATOM 900 C C . ASP A 1 117 ? -40.712 -12.650 18.268 1.00 26.17 117 ASP A C 1
ATOM 902 O O . ASP A 1 117 ? -41.251 -11.660 17.777 1.00 26.17 117 ASP A O 1
ATOM 906 N N . ASP A 1 118 ? -39.944 -13.517 17.565 1.00 24.75 118 ASP A N 1
ATOM 907 C CA . ASP A 1 118 ? -39.975 -13.887 16.107 1.00 24.75 118 ASP A CA 1
ATOM 908 C C . ASP A 1 118 ? -39.730 -12.851 14.951 1.00 24.75 118 ASP A C 1
ATOM 910 O O . ASP A 1 118 ? -40.175 -11.720 15.058 1.00 24.75 118 ASP A O 1
ATOM 914 N N . ASN A 1 119 ? -39.205 -13.123 13.724 1.00 25.44 119 ASN A N 1
ATOM 915 C CA . ASN A 1 119 ? -38.389 -14.158 13.028 1.00 25.44 119 ASN A CA 1
ATOM 916 C C . ASN A 1 119 ? -38.468 -13.956 11.465 1.00 25.44 119 ASN A C 1
ATOM 918 O O . ASN A 1 119 ? -39.572 -13.933 10.921 1.00 25.44 119 ASN A O 1
ATOM 922 N N . GLN A 1 120 ? -37.324 -14.038 10.744 1.00 27.41 120 GLN A N 1
ATOM 923 C CA . GLN A 1 120 ? -37.037 -14.363 9.302 1.00 27.41 120 GLN A CA 1
ATOM 924 C C . GLN A 1 120 ? -36.899 -13.363 8.083 1.00 27.41 120 GLN A C 1
ATOM 926 O O . GLN A 1 120 ? -37.831 -13.135 7.317 1.00 27.41 120 GLN A O 1
ATOM 931 N N . ARG A 1 121 ? -35.630 -13.049 7.726 1.00 26.62 121 ARG A N 1
ATOM 932 C CA . ARG A 1 121 ? -34.866 -13.252 6.449 1.00 26.62 121 ARG A CA 1
ATOM 933 C C . ARG A 1 121 ? -34.932 -12.298 5.222 1.00 26.62 121 ARG A C 1
ATOM 935 O O . ARG A 1 121 ? -35.729 -12.551 4.337 1.00 26.62 121 ARG A O 1
ATOM 942 N N . LEU A 1 122 ? -33.851 -11.525 4.998 1.00 25.66 122 LEU A N 1
ATOM 943 C CA . LEU A 1 122 ? -32.985 -11.402 3.767 1.00 25.66 122 LEU A CA 1
ATOM 944 C C . LEU A 1 122 ? -33.468 -10.825 2.386 1.00 25.66 122 LEU A C 1
ATOM 946 O O . LEU A 1 122 ? -34.117 -11.517 1.606 1.00 25.66 122 LEU A O 1
ATOM 950 N N . GLU A 1 123 ? -32.895 -9.640 2.044 1.00 25.83 123 GLU A N 1
ATOM 951 C CA . GLU A 1 123 ? -32.345 -9.152 0.732 1.00 25.83 123 GLU A CA 1
ATOM 952 C C . GLU A 1 123 ? -33.266 -8.574 -0.395 1.00 25.83 123 GLU A C 1
ATOM 954 O O . GLU A 1 123 ? -34.404 -9.001 -0.553 1.00 25.83 123 GLU A O 1
ATOM 959 N N . PRO A 1 124 ? -32.751 -7.741 -1.346 1.00 34.09 124 PRO A N 1
ATOM 960 C CA . PRO A 1 124 ? -31.992 -6.491 -1.182 1.00 34.09 124 PRO A CA 1
ATOM 961 C C . PRO A 1 124 ? -32.401 -5.310 -2.116 1.00 34.09 124 PRO A C 1
ATOM 963 O O . PRO A 1 124 ? -32.946 -5.463 -3.207 1.00 34.09 124 PRO A O 1
ATOM 966 N N . SER A 1 125 ? -31.964 -4.120 -1.678 1.00 32.50 125 SER A N 1
ATOM 967 C CA . SER A 1 125 ? -31.495 -2.930 -2.424 1.00 32.50 125 SER A CA 1
ATOM 968 C C . SER A 1 125 ? -32.442 -2.084 -3.291 1.00 32.50 125 SER A C 1
ATOM 970 O O . SER A 1 125 ? -32.395 -2.135 -4.518 1.00 32.50 125 SER A O 1
ATOM 972 N N . VAL A 1 126 ? -33.098 -1.128 -2.618 1.00 37.62 126 VAL A N 1
ATOM 973 C CA . VAL A 1 126 ? -33.090 0.319 -2.940 1.00 37.62 126 VAL A CA 1
ATOM 974 C C . VAL A 1 126 ? -33.165 1.037 -1.569 1.00 37.62 126 VAL A C 1
ATOM 976 O O . VAL A 1 126 ? -34.228 1.031 -0.969 1.00 37.62 126 VAL A O 1
ATOM 979 N N . SER A 1 127 ? -32.064 1.485 -0.934 1.00 46.69 127 SER A N 1
ATOM 980 C CA . SER A 1 127 ? -32.036 1.519 0.558 1.00 46.69 127 SER A CA 1
ATOM 981 C C . SER A 1 127 ? -31.460 2.764 1.269 1.00 46.69 127 SER A C 1
ATOM 983 O O . SER A 1 127 ? -30.562 2.612 2.086 1.00 46.69 1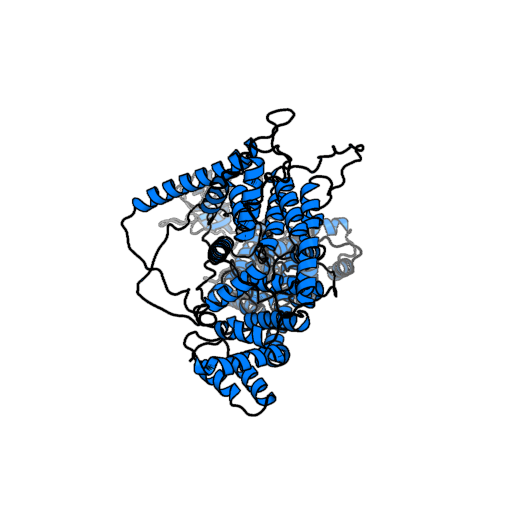27 SER A O 1
ATOM 985 N N . GLU A 1 128 ? -31.979 3.984 1.072 1.00 49.94 128 GLU A N 1
ATOM 986 C CA . GLU A 1 128 ? -31.758 5.067 2.066 1.00 49.94 128 GLU A CA 1
ATOM 987 C C . GLU A 1 128 ? -32.939 6.035 2.213 1.00 49.94 128 GLU A C 1
ATOM 989 O O . GLU A 1 128 ? -33.434 6.593 1.236 1.00 49.94 128 GLU A O 1
ATOM 994 N N . SER A 1 129 ? -33.344 6.300 3.462 1.00 50.94 129 SER A N 1
ATOM 995 C CA . SER A 1 129 ? -34.370 7.289 3.805 1.00 50.94 129 SER A CA 1
ATOM 996 C C . SER A 1 129 ? -33.752 8.686 3.986 1.00 50.94 129 SER A C 1
ATOM 998 O O . SER A 1 129 ? -32.848 8.847 4.803 1.00 50.94 129 SER A O 1
ATOM 1000 N N . PRO A 1 130 ? -34.272 9.740 3.330 1.00 60.19 130 PRO A N 1
ATOM 1001 C CA . PRO A 1 130 ? -33.730 11.103 3.403 1.00 60.19 130 PRO A CA 1
ATOM 1002 C C . PRO A 1 130 ? -34.095 11.858 4.702 1.00 60.19 130 PRO A C 1
ATOM 1004 O O . PRO A 1 130 ? -34.125 13.092 4.713 1.00 60.19 130 PRO A O 1
ATOM 1007 N N . MET A 1 131 ? -34.447 11.148 5.779 1.00 61.12 131 MET A N 1
ATOM 1008 C CA . MET A 1 131 ? -34.885 11.734 7.049 1.00 61.12 131 MET A CA 1
ATOM 1009 C C . MET A 1 131 ? -33.752 11.801 8.070 1.00 61.12 131 MET A C 1
ATOM 1011 O O . MET A 1 131 ? -33.083 10.804 8.322 1.00 61.12 131 MET A O 1
ATOM 1015 N N . THR A 1 132 ? -33.615 12.941 8.750 1.00 68.69 132 THR A N 1
ATOM 1016 C CA . THR A 1 132 ? -32.833 13.027 9.988 1.00 68.69 132 THR A CA 1
ATOM 1017 C C . THR A 1 132 ? -33.681 12.499 11.155 1.00 68.69 132 THR A C 1
ATOM 1019 O O . THR A 1 132 ? -34.728 13.090 11.454 1.00 68.69 132 THR A O 1
ATOM 1022 N N . PRO A 1 133 ? -33.275 11.409 11.834 1.00 55.81 133 PRO A N 1
ATOM 1023 C CA . PRO A 1 133 ? -34.003 10.880 12.986 1.00 55.81 133 PRO A CA 1
ATOM 1024 C C . PRO A 1 133 ? -34.133 11.928 14.097 1.00 55.81 133 PRO A C 1
ATOM 1026 O O . PRO A 1 133 ? -33.209 12.694 14.353 1.00 55.81 133 PRO A O 1
ATOM 1029 N N . GLY A 1 134 ? -35.295 11.994 14.747 1.00 60.50 134 GLY A N 1
ATOM 1030 C CA . GLY A 1 134 ? -35.535 12.912 15.868 1.00 60.50 134 GLY A CA 1
ATOM 1031 C C . GLY A 1 134 ? -35.808 14.377 15.491 1.00 60.50 134 GLY A C 1
ATOM 1032 O O . GLY A 1 134 ? -36.454 15.066 16.276 1.00 60.50 134 GLY A O 1
ATOM 1033 N N . LEU A 1 135 ? -35.449 14.843 14.284 1.00 68.88 135 LEU A N 1
ATOM 1034 C CA . LEU A 1 135 ? -35.672 16.236 13.853 1.00 68.88 135 LEU A CA 1
ATOM 1035 C C . LEU A 1 135 ? -37.155 16.636 13.904 1.00 68.88 135 LEU A C 1
ATOM 1037 O O . LEU A 1 135 ? -37.516 17.715 14.367 1.00 68.88 135 LEU A O 1
ATOM 1041 N N . ASN A 1 136 ? -38.046 15.756 13.444 1.00 65.56 136 ASN A N 1
ATOM 1042 C CA . ASN A 1 136 ? -39.478 16.039 13.479 1.00 65.56 136 ASN A CA 1
ATOM 1043 C C . ASN A 1 136 ? -40.027 16.099 14.913 1.00 65.56 136 ASN A C 1
ATOM 1045 O O . ASN A 1 136 ? -40.867 16.947 15.214 1.00 65.56 136 ASN A O 1
ATOM 1049 N N . ALA A 1 137 ? -39.556 15.203 15.783 1.00 60.84 137 ALA A N 1
ATOM 1050 C CA . ALA A 1 137 ? -39.975 15.139 17.176 1.00 60.84 137 ALA A CA 1
ATOM 1051 C C . ALA A 1 137 ? -39.501 16.378 17.946 1.00 60.84 137 ALA A C 1
ATOM 1053 O O . ALA A 1 137 ? -40.315 17.019 18.604 1.00 60.84 137 ALA A O 1
ATOM 1054 N N . SER A 1 138 ? -38.241 16.794 17.770 1.00 70.00 138 SER A N 1
ATOM 1055 C CA . SER A 1 138 ? -37.704 17.997 18.418 1.00 70.00 138 SER A CA 1
ATOM 1056 C C . SER A 1 138 ? -38.432 19.272 17.990 1.00 70.00 138 SER A C 1
ATOM 1058 O O . SER A 1 138 ? -38.702 20.138 18.822 1.00 70.00 138 SER A O 1
ATOM 1060 N N . ILE A 1 139 ? -38.845 19.369 16.721 1.00 68.19 139 ILE A N 1
ATOM 1061 C CA . ILE A 1 139 ? -39.674 20.480 16.230 1.00 68.19 139 ILE A CA 1
ATOM 1062 C C . ILE A 1 139 ? -41.075 20.459 16.855 1.00 68.19 139 ILE A C 1
ATOM 1064 O O . ILE A 1 139 ? -41.611 21.520 17.178 1.00 68.19 139 ILE A O 1
ATOM 1068 N N . ARG A 1 140 ? -41.698 19.286 17.033 1.00 66.06 140 ARG A N 1
ATOM 1069 C CA . ARG A 1 140 ? -43.008 19.187 17.703 1.00 66.06 140 ARG A CA 1
ATOM 1070 C C . ARG A 1 140 ? -42.915 19.617 19.159 1.00 66.06 140 ARG A C 1
ATOM 1072 O O . ARG A 1 140 ? -43.730 20.436 19.567 1.00 66.06 140 ARG A O 1
ATOM 1079 N N . THR A 1 141 ? -41.904 19.142 19.884 1.00 68.81 141 THR A N 1
ATOM 1080 C CA . THR A 1 141 ? -41.658 19.519 21.281 1.00 68.81 141 THR A CA 1
ATOM 1081 C C . THR A 1 141 ? -41.471 21.026 21.425 1.00 68.81 141 THR A C 1
ATOM 1083 O O . THR A 1 141 ? -42.107 21.646 22.268 1.00 68.81 141 THR A O 1
ATOM 1086 N N . ALA A 1 142 ? -40.678 21.655 20.555 1.00 69.31 142 ALA A N 1
ATOM 1087 C CA . ALA A 1 142 ? -40.507 23.107 20.581 1.00 69.31 142 ALA A CA 1
ATOM 1088 C C . ALA A 1 142 ? -41.791 23.880 20.205 1.00 69.31 142 ALA A C 1
ATOM 1090 O O . ALA A 1 142 ? -42.008 24.979 20.704 1.00 69.31 142 ALA A O 1
ATOM 1091 N N . ASN A 1 143 ? -42.662 23.326 19.348 1.00 69.31 143 ASN A N 1
ATOM 1092 C CA . ASN A 1 143 ? -43.948 23.949 19.003 1.00 69.31 143 ASN A CA 1
ATOM 1093 C C . ASN A 1 143 ? -45.041 23.741 20.065 1.00 69.31 143 ASN A C 1
ATOM 1095 O O . ASN A 1 143 ? -45.994 24.516 20.079 1.00 69.31 143 ASN A O 1
ATOM 1099 N N . SER A 1 144 ? -44.938 22.720 20.924 1.00 69.19 144 SER A N 1
ATOM 1100 C CA . SER A 1 144 ? -45.894 22.489 22.018 1.00 69.19 144 SER A CA 1
ATOM 1101 C C . SER A 1 144 ? -45.685 23.413 23.221 1.00 69.19 144 SER A C 1
ATOM 1103 O O . SER A 1 144 ? -46.554 23.476 24.085 1.00 69.19 144 SER A O 1
ATOM 1105 N N . LEU A 1 145 ? -44.569 24.149 23.272 1.00 70.88 145 LEU A N 1
ATOM 1106 C CA . LEU A 1 145 ? -44.292 25.147 24.308 1.00 70.88 145 LEU A CA 1
ATOM 1107 C C . LEU A 1 145 ? -45.134 26.406 24.053 1.00 70.88 145 LEU A C 1
ATOM 1109 O O . LEU A 1 145 ? -44.723 27.319 23.334 1.00 70.88 145 LEU A O 1
ATOM 1113 N N . LEU A 1 146 ? -46.340 26.443 24.626 1.00 66.50 146 LEU A N 1
ATOM 1114 C CA . LEU A 1 146 ? -47.316 27.524 24.422 1.00 66.50 146 LEU A CA 1
ATOM 1115 C C . LEU A 1 146 ? -46.823 28.889 24.934 1.00 66.50 146 LEU A C 1
ATOM 1117 O O . LEU A 1 146 ? -47.255 29.922 24.425 1.00 66.50 146 LEU A O 1
ATOM 1121 N N . HIS A 1 147 ? -45.901 28.900 25.901 1.00 70.69 147 HIS A N 1
ATOM 1122 C CA . HIS A 1 147 ? -45.265 30.109 26.433 1.00 70.69 147 HIS A CA 1
ATOM 1123 C C . HIS A 1 147 ? -44.182 30.694 25.514 1.00 70.69 147 HIS A C 1
ATOM 1125 O O . HIS A 1 147 ? -43.827 31.860 25.667 1.00 70.69 147 HIS A O 1
ATOM 1131 N N . VAL A 1 148 ? -43.674 29.932 24.537 1.00 75.44 148 VAL A N 1
ATOM 1132 C CA . VAL A 1 148 ? -42.622 30.378 23.609 1.00 75.44 148 VAL A CA 1
ATOM 1133 C C . VAL A 1 148 ? -43.242 30.860 22.293 1.00 75.44 148 VAL A C 1
ATOM 1135 O O . VAL A 1 148 ? -43.406 30.125 21.310 1.00 75.44 148 VAL A O 1
ATOM 1138 N N . THR A 1 149 ? -43.598 32.142 22.267 1.00 69.38 149 THR A N 1
ATOM 1139 C CA . THR A 1 149 ? -44.319 32.762 21.143 1.00 69.38 149 THR A CA 1
ATOM 1140 C C . THR A 1 149 ? -43.400 33.308 20.047 1.00 69.38 149 THR A C 1
ATOM 1142 O O . THR A 1 149 ? -43.834 33.428 18.901 1.00 69.38 149 THR A O 1
ATOM 1145 N N . THR A 1 150 ? -42.125 33.584 20.346 1.00 78.06 150 THR A N 1
ATOM 1146 C CA . THR A 1 150 ? -41.178 34.173 19.385 1.00 78.06 150 THR A CA 1
ATOM 1147 C C . THR A 1 150 ? -40.391 33.108 18.601 1.00 78.06 150 THR A C 1
ATOM 1149 O O . THR A 1 150 ? -39.994 32.087 19.170 1.00 78.06 150 THR A O 1
ATOM 1152 N N . PRO A 1 151 ? -40.089 33.325 17.302 1.00 72.69 151 PRO A N 1
ATOM 1153 C CA . PRO A 1 151 ? -39.265 32.401 16.512 1.00 72.69 151 PRO A CA 1
ATOM 1154 C C . PRO A 1 151 ? -37.870 32.163 17.106 1.00 72.69 151 PRO A C 1
ATOM 1156 O O . PRO A 1 151 ? -37.380 31.038 17.095 1.00 72.69 151 PRO A O 1
ATOM 1159 N N . ILE A 1 152 ? -37.252 33.208 17.662 1.00 76.50 152 ILE A N 1
ATOM 1160 C CA . ILE A 1 152 ? -35.944 33.130 18.330 1.00 76.50 152 ILE A CA 1
ATOM 1161 C C . ILE A 1 152 ? -36.048 32.274 19.599 1.00 76.50 152 ILE A C 1
ATOM 1163 O O . ILE A 1 152 ? -35.232 31.378 19.814 1.00 76.50 152 ILE A O 1
ATOM 1167 N N . GLY A 1 153 ? -37.102 32.471 20.400 1.00 74.50 153 GLY A N 1
ATOM 1168 C CA . GLY A 1 153 ? -37.381 31.628 21.561 1.00 74.50 153 GLY A CA 1
ATOM 1169 C C . GLY A 1 153 ? -37.543 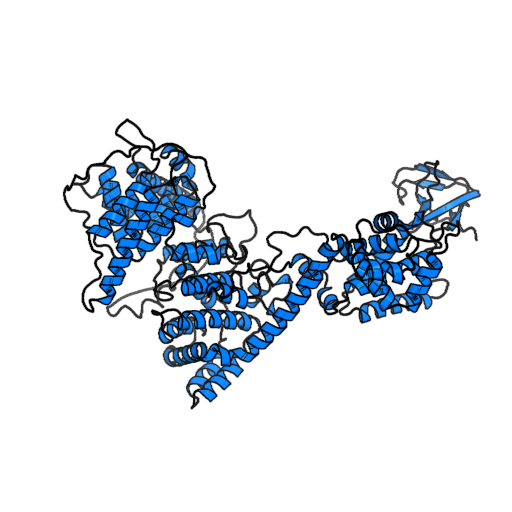30.153 21.184 1.00 74.50 153 GLY A C 1
ATOM 1170 O O . GLY A 1 153 ? -37.020 29.280 21.877 1.00 74.50 153 GLY A O 1
ATOM 1171 N N . ARG A 1 154 ? -38.192 29.859 20.048 1.00 77.38 154 ARG A N 1
ATOM 1172 C CA . ARG A 1 154 ? -38.361 28.481 19.559 1.00 77.38 154 ARG A CA 1
ATOM 1173 C C . ARG A 1 154 ? -37.052 27.843 19.105 1.00 77.38 154 ARG A C 1
ATOM 1175 O O . ARG A 1 154 ? -36.842 26.670 19.392 1.00 77.38 154 ARG A O 1
ATOM 1182 N N . VAL A 1 155 ? -36.151 28.599 18.472 1.00 81.50 155 VAL A N 1
ATOM 1183 C CA . VAL A 1 155 ? -34.795 28.115 18.143 1.00 81.50 155 VAL A CA 1
ATOM 1184 C C . VAL A 1 155 ? -34.027 27.760 19.415 1.00 81.50 155 VAL A C 1
ATOM 1186 O O . VAL A 1 155 ? -33.443 26.683 19.488 1.00 81.50 155 VAL A O 1
ATOM 1189 N N . ARG A 1 156 ? -34.073 28.610 20.446 1.00 82.81 156 ARG A N 1
ATOM 1190 C CA . ARG A 1 156 ? -33.410 28.346 21.735 1.00 82.81 156 ARG A CA 1
ATOM 1191 C C . ARG A 1 156 ? -33.951 27.101 22.427 1.00 82.81 156 ARG A C 1
ATOM 1193 O O . ARG A 1 156 ? -33.176 26.264 22.884 1.00 82.81 156 ARG A O 1
ATOM 1200 N N . ALA A 1 157 ? -35.275 26.968 22.489 1.00 77.38 157 ALA A N 1
ATOM 1201 C CA . ALA A 1 157 ? -35.925 25.784 23.042 1.00 77.38 157 ALA A CA 1
ATOM 1202 C C . ALA A 1 157 ? -35.565 24.518 22.249 1.00 77.38 157 ALA A C 1
ATOM 1204 O O . ALA A 1 157 ? -35.300 23.470 22.832 1.00 77.38 157 ALA A O 1
ATOM 1205 N N . TRP A 1 158 ? -35.487 24.626 20.923 1.00 84.00 158 TRP A N 1
ATOM 1206 C CA . TRP A 1 158 ? -35.091 23.530 20.048 1.00 84.00 158 TRP A CA 1
ATOM 1207 C C . TRP A 1 158 ? -33.630 23.109 20.226 1.00 84.00 158 TRP A C 1
ATOM 1209 O O . TRP A 1 158 ? -33.377 21.911 20.320 1.00 84.00 158 TRP A O 1
ATOM 1219 N N . ILE A 1 159 ? -32.683 24.050 20.333 1.00 85.06 159 ILE A N 1
ATOM 1220 C CA . ILE A 1 159 ? -31.268 23.743 20.612 1.00 85.06 159 ILE A CA 1
ATOM 1221 C C . ILE A 1 159 ? -31.156 22.990 21.939 1.00 85.06 159 ILE A C 1
ATOM 1223 O O . ILE A 1 159 ? -30.578 21.907 21.975 1.00 85.06 159 ILE A O 1
ATOM 1227 N N . ARG A 1 160 ? -31.785 23.503 23.006 1.00 79.88 160 ARG A N 1
ATOM 1228 C CA . ARG A 1 160 ? -31.795 22.854 24.329 1.00 79.88 160 ARG A CA 1
ATOM 1229 C C . ARG A 1 160 ? -32.403 21.457 24.283 1.00 79.88 160 ARG A C 1
ATOM 1231 O O . ARG A 1 160 ? -31.829 20.527 24.838 1.00 79.88 160 ARG A O 1
ATOM 1238 N N . GLN A 1 161 ? -33.514 21.285 23.566 1.00 76.56 161 GLN A N 1
ATOM 1239 C CA . GLN A 1 161 ? -34.131 19.973 23.384 1.00 76.56 161 GLN A CA 1
ATOM 1240 C C . GLN A 1 161 ? -33.223 19.015 22.604 1.00 76.56 161 GLN A C 1
ATOM 1242 O O . GLN A 1 161 ? -33.137 17.838 22.947 1.00 76.56 161 GLN A O 1
ATOM 1247 N N . CYS A 1 162 ? -32.532 19.494 21.570 1.00 73.25 162 CYS A N 1
ATOM 1248 C CA . CYS A 1 162 ? -31.596 18.680 20.798 1.00 73.25 162 CYS A CA 1
ATOM 1249 C C . CYS A 1 162 ? -30.355 18.288 21.610 1.00 73.25 162 CYS A C 1
ATOM 1251 O O . CYS A 1 162 ? -29.861 17.179 21.427 1.00 73.25 162 CYS A O 1
ATOM 1253 N N . CYS A 1 163 ? -29.890 19.149 22.521 1.00 72.31 163 CYS A N 1
ATOM 1254 C CA . CYS A 1 163 ? -28.849 18.812 23.493 1.00 72.31 163 CYS A CA 1
ATOM 1255 C C . CYS A 1 163 ? -29.342 17.757 24.494 1.00 72.31 163 CYS A C 1
ATOM 1257 O O . CYS A 1 163 ? -28.698 16.726 24.640 1.00 72.31 163 CYS A O 1
ATOM 1259 N N . ASN A 1 164 ? -30.520 17.950 25.107 1.00 64.69 164 ASN A N 1
ATOM 1260 C CA . ASN A 1 164 ? -31.129 16.978 26.033 1.00 64.69 164 ASN A CA 1
ATOM 1261 C C . ASN A 1 164 ? -31.338 15.592 25.394 1.00 64.69 164 ASN A C 1
ATOM 1263 O O . ASN A 1 164 ? -31.377 14.585 26.091 1.00 64.69 164 ASN A O 1
ATOM 1267 N N . THR A 1 165 ? -31.516 15.538 24.071 1.00 57.44 165 THR A N 1
ATOM 1268 C CA . THR A 1 165 ? -31.779 14.297 23.325 1.00 57.44 165 THR A CA 1
ATOM 1269 C C . THR A 1 165 ? -30.594 13.810 22.491 1.00 57.44 165 THR A C 1
ATOM 1271 O O . THR A 1 165 ? -30.732 12.805 21.799 1.00 57.44 165 THR A O 1
ATOM 1274 N N . HIS A 1 166 ? -29.430 14.465 22.577 1.00 64.75 166 HIS A N 1
ATOM 1275 C CA . HIS A 1 166 ? -28.192 14.079 21.880 1.00 64.75 166 HIS A CA 1
ATOM 1276 C C . HIS A 1 166 ? -28.341 13.946 20.351 1.00 64.75 166 HIS A C 1
ATOM 1278 O O . HIS A 1 166 ? -27.768 13.057 19.719 1.00 64.75 166 HIS A O 1
ATOM 1284 N N . ILE A 1 167 ? -29.161 14.809 19.745 1.00 63.69 167 ILE A N 1
ATOM 1285 C CA . ILE A 1 167 ? -29.424 14.824 18.292 1.00 63.69 167 ILE A CA 1
ATOM 1286 C C . ILE A 1 167 ? -28.994 16.132 17.626 1.00 63.69 167 ILE A C 1
ATOM 1288 O O . ILE A 1 167 ? -29.305 16.352 16.453 1.00 63.69 167 ILE A O 1
ATOM 1292 N N . LEU A 1 168 ? -28.321 17.026 18.356 1.00 77.50 168 LEU A N 1
ATOM 1293 C CA . LEU A 1 168 ? -27.996 18.365 17.871 1.00 77.50 168 LEU A CA 1
ATOM 1294 C C . LEU A 1 168 ? -27.089 18.308 16.640 1.00 77.50 168 LEU A C 1
ATOM 1296 O O . LEU A 1 168 ? -27.428 18.902 15.617 1.00 77.50 168 LEU A O 1
ATOM 1300 N N . SER A 1 169 ? -25.986 17.561 16.701 1.00 71.06 169 SER A N 1
ATOM 1301 C CA . SER A 1 169 ? -25.045 17.464 15.578 1.00 71.06 169 SER A CA 1
ATOM 1302 C C . SER A 1 169 ? -25.706 16.873 14.325 1.00 71.06 169 SER A C 1
ATOM 1304 O O . SER A 1 169 ? -25.527 17.388 13.221 1.00 71.06 169 SER A O 1
ATOM 1306 N N . ALA A 1 170 ? -26.556 15.854 14.493 1.00 63.09 170 ALA A N 1
ATOM 1307 C CA . ALA A 1 170 ? -27.309 15.221 13.413 1.00 63.09 170 ALA A CA 1
ATOM 1308 C C . ALA A 1 170 ? -28.340 16.175 12.787 1.00 63.09 170 ALA A C 1
ATOM 1310 O O . ALA A 1 170 ? -28.494 16.216 11.564 1.00 63.09 170 ALA A O 1
ATOM 1311 N N . CYS A 1 171 ? -29.025 16.972 13.610 1.00 75.31 171 CYS A N 1
ATOM 1312 C CA . CYS A 1 171 ? -29.959 17.994 13.146 1.00 75.31 171 CYS A CA 1
ATOM 1313 C C . CYS A 1 171 ? -29.243 19.123 12.393 1.00 75.31 171 CYS A C 1
ATOM 1315 O O . CYS A 1 171 ? -29.734 19.566 11.355 1.00 75.31 171 CYS A O 1
ATOM 1317 N N . LEU A 1 172 ? -28.075 19.556 12.872 1.00 82.19 172 LEU A N 1
ATOM 1318 C CA . LEU A 1 172 ? -27.249 20.576 12.223 1.00 82.19 172 LEU A CA 1
ATOM 1319 C C . LEU A 1 172 ? -26.657 20.080 10.898 1.00 82.19 172 LEU A C 1
ATOM 1321 O O . LEU A 1 172 ? -26.713 20.799 9.901 1.00 82.19 172 LEU A O 1
ATOM 1325 N N . ALA A 1 173 ? -26.179 18.836 10.844 1.00 71.88 173 ALA A N 1
ATOM 1326 C CA . ALA A 1 173 ? -25.735 18.203 9.604 1.00 71.88 173 ALA A CA 1
ATOM 1327 C C . ALA A 1 173 ? -26.886 18.071 8.590 1.00 71.88 173 ALA A C 1
ATOM 1329 O O . ALA A 1 173 ? -26.724 18.389 7.414 1.00 71.88 173 ALA A O 1
ATOM 1330 N N . GLY A 1 174 ? -28.080 17.675 9.049 1.00 69.50 174 GLY A N 1
ATOM 1331 C CA . GLY A 1 174 ? -29.283 17.611 8.215 1.00 69.50 174 GLY A CA 1
ATOM 1332 C C . GLY A 1 174 ? -29.744 18.979 7.696 1.00 69.50 174 GLY A C 1
ATOM 1333 O O . GLY A 1 174 ? -30.219 19.074 6.563 1.00 69.50 174 GLY A O 1
ATOM 1334 N N . LEU A 1 175 ? -29.576 20.036 8.497 1.00 77.06 175 LEU A N 1
ATOM 1335 C CA . LEU A 1 175 ? -29.847 21.429 8.127 1.00 77.06 175 LEU A CA 1
ATOM 1336 C C . LEU A 1 175 ? -28.886 21.910 7.033 1.00 77.06 175 LEU A C 1
ATOM 1338 O O . LEU A 1 175 ? -29.334 22.424 6.007 1.00 77.06 175 LEU A O 1
ATOM 1342 N N . MET A 1 176 ? -27.587 21.675 7.227 1.00 81.19 176 MET A N 1
ATOM 1343 C CA . MET A 1 176 ? -26.496 22.125 6.351 1.00 81.19 176 MET A CA 1
ATOM 1344 C C . MET A 1 176 ? -26.159 21.140 5.216 1.00 81.19 176 MET A C 1
ATOM 1346 O O . MET A 1 176 ? -25.135 21.281 4.548 1.00 81.19 176 MET A O 1
ATOM 1350 N N . HIS A 1 177 ? -27.025 20.151 4.979 1.00 72.12 177 HIS A N 1
ATOM 1351 C CA . HIS A 1 177 ? -26.835 19.127 3.957 1.00 72.12 177 HIS A CA 1
ATOM 1352 C C . HIS A 1 177 ? -26.755 19.742 2.541 1.00 72.12 177 HIS A C 1
ATOM 1354 O O . HIS A 1 177 ? -27.549 20.639 2.237 1.00 72.12 177 HIS A O 1
ATOM 1360 N N . PRO A 1 178 ? -25.915 19.222 1.619 1.00 66.12 178 PRO A N 1
ATOM 1361 C CA . PRO A 1 178 ? -25.773 19.758 0.256 1.00 66.12 178 PRO A CA 1
ATOM 1362 C C . PRO A 1 178 ? -27.094 19.880 -0.519 1.00 66.12 178 PRO A C 1
ATOM 1364 O O . PRO A 1 178 ? -27.321 20.833 -1.260 1.00 66.12 178 PRO A O 1
ATOM 1367 N N . LEU A 1 179 ? -28.034 18.958 -0.285 1.00 67.56 179 LEU A N 1
ATOM 1368 C CA . LEU A 1 179 ? -29.389 19.012 -0.864 1.00 67.56 179 LEU A CA 1
ATOM 1369 C C . LEU A 1 179 ? -30.200 20.260 -0.461 1.00 67.56 179 LEU A C 1
ATOM 1371 O O . LEU A 1 179 ? -31.227 20.541 -1.080 1.00 67.56 179 LEU A O 1
ATOM 1375 N N . ASN A 1 180 ? -29.790 20.985 0.578 1.00 72.44 180 ASN A N 1
ATOM 1376 C CA . ASN A 1 180 ? -30.432 22.212 1.045 1.00 72.44 180 ASN A CA 1
ATOM 1377 C C . ASN A 1 180 ? -29.668 23.474 0.608 1.00 72.44 180 ASN A C 1
ATOM 1379 O O . ASN A 1 180 ? -30.116 24.574 0.923 1.00 72.44 180 ASN A O 1
ATOM 1383 N N . GLN A 1 181 ? -28.563 23.346 -0.140 1.00 75.31 181 GLN A N 1
ATOM 1384 C CA . GLN A 1 181 ? -27.670 24.455 -0.507 1.00 75.31 181 GLN A CA 1
ATOM 1385 C C . GLN A 1 181 ? -28.409 25.630 -1.158 1.00 75.31 181 GLN A C 1
ATOM 1387 O O . GLN A 1 181 ? -28.214 26.780 -0.769 1.00 75.31 181 GLN A O 1
ATOM 1392 N N . ALA A 1 182 ? -29.311 25.346 -2.103 1.00 69.50 182 ALA A N 1
ATOM 1393 C CA . ALA A 1 182 ? -30.101 26.375 -2.779 1.00 69.50 182 ALA A CA 1
ATOM 1394 C C . ALA A 1 182 ? -30.962 27.188 -1.798 1.00 69.50 182 ALA A C 1
ATOM 1396 O O . ALA A 1 182 ? -31.108 28.396 -1.948 1.00 69.50 182 ALA A O 1
ATOM 1397 N N . THR A 1 183 ? -31.501 26.539 -0.766 1.00 73.88 183 THR A N 1
ATOM 1398 C CA . THR A 1 183 ? -32.297 27.196 0.274 1.00 73.88 183 THR A CA 1
ATOM 1399 C C . THR A 1 183 ? -31.409 27.904 1.285 1.00 73.88 183 THR A C 1
ATOM 1401 O O . THR A 1 183 ? -31.702 29.028 1.666 1.00 73.88 183 THR A O 1
ATOM 1404 N N . LEU A 1 184 ? -30.275 27.334 1.684 1.00 75.94 184 LEU A N 1
ATOM 1405 C CA . LEU A 1 184 ? -29.336 28.036 2.563 1.00 75.94 184 LEU A CA 1
ATOM 1406 C C . LEU A 1 184 ? -28.886 29.367 1.935 1.00 75.94 184 LEU A C 1
ATOM 1408 O O . LEU A 1 184 ? -28.874 30.388 2.617 1.00 75.94 184 LEU A O 1
ATOM 1412 N N . GLN A 1 185 ? -28.653 29.405 0.620 1.00 79.75 185 GLN A N 1
ATOM 1413 C CA . GLN A 1 185 ? -28.315 30.633 -0.115 1.00 79.75 185 GLN A CA 1
ATOM 1414 C C . GLN A 1 185 ? -29.438 31.686 -0.127 1.00 79.75 185 GLN A C 1
ATOM 1416 O O . GLN A 1 185 ? -29.166 32.877 -0.320 1.00 79.75 185 GLN A O 1
ATOM 1421 N N . THR A 1 186 ? -30.702 31.301 0.095 1.00 78.44 186 THR A N 1
ATOM 1422 C CA . THR A 1 186 ? -31.795 32.273 0.247 1.00 78.44 186 THR A CA 1
ATOM 1423 C C . THR A 1 186 ? -31.826 32.881 1.645 1.00 78.44 186 THR A C 1
ATOM 1425 O O . THR A 1 186 ? -32.129 34.065 1.755 1.00 78.44 186 THR A O 1
ATOM 1428 N N . TYR A 1 187 ? -31.469 32.116 2.682 1.00 76.38 187 TYR A N 1
ATOM 1429 C CA . TYR A 1 187 ? -31.494 32.553 4.087 1.00 76.38 187 TYR A CA 1
ATOM 1430 C C . TYR A 1 187 ? -30.208 33.267 4.527 1.00 76.38 187 TYR A C 1
ATOM 1432 O O . TYR A 1 187 ? -30.270 34.151 5.380 1.00 76.38 187 TYR A O 1
ATOM 1440 N N . PHE A 1 188 ? -29.065 32.931 3.931 1.00 84.25 188 PHE A N 1
ATOM 1441 C CA . PHE A 1 188 ? -27.746 33.389 4.361 1.00 84.25 188 PHE A CA 1
ATOM 1442 C C . PHE A 1 188 ? -27.017 34.220 3.294 1.00 84.25 188 PHE A C 1
ATOM 1444 O O . PHE A 1 188 ? -27.157 33.989 2.091 1.00 84.25 188 PHE A O 1
ATOM 1451 N N . GLU A 1 189 ? -26.245 35.211 3.733 1.00 83.38 189 GLU A N 1
ATOM 1452 C CA . GLU A 1 189 ? -25.293 35.965 2.916 1.00 83.38 189 GLU A CA 1
ATOM 1453 C C . GLU A 1 189 ? -24.130 35.063 2.468 1.00 83.38 189 GLU A C 1
ATOM 1455 O O . GLU A 1 189 ? -23.768 34.148 3.200 1.00 83.38 189 GLU A O 1
ATOM 1460 N N . PRO A 1 190 ? -23.490 35.309 1.309 1.00 76.69 190 PRO A N 1
ATOM 1461 C CA . PRO A 1 190 ? -22.436 34.432 0.778 1.00 76.69 190 PRO A CA 1
ATOM 1462 C C . PRO A 1 190 ? -21.231 34.215 1.709 1.00 76.69 190 PRO A C 1
ATOM 1464 O O . PRO A 1 190 ? -20.526 33.220 1.580 1.00 76.69 190 PRO A O 1
ATOM 1467 N N . SER A 1 191 ? -20.991 35.137 2.642 1.00 76.50 191 SER A N 1
ATOM 1468 C CA . SER A 1 191 ? -19.946 35.069 3.669 1.00 76.50 191 SER A CA 1
ATOM 1469 C C . SER A 1 191 ? -20.401 34.384 4.964 1.00 76.50 191 SER A C 1
ATOM 1471 O O . SER A 1 191 ? -19.665 34.396 5.948 1.00 76.50 191 SER A O 1
ATOM 1473 N N . ALA A 1 192 ? -21.611 33.823 5.011 1.00 81.56 192 ALA A N 1
ATOM 1474 C CA . ALA A 1 192 ? -22.148 33.167 6.193 1.00 81.56 192 ALA A CA 1
ATOM 1475 C C . ALA A 1 192 ? -21.432 31.852 6.510 1.00 81.56 192 ALA A C 1
ATOM 1477 O O . ALA A 1 192 ? -21.047 31.091 5.623 1.00 81.56 192 ALA A O 1
ATOM 1478 N N . LEU A 1 193 ? -21.363 31.542 7.804 1.00 80.69 193 LEU A N 1
ATOM 1479 C CA . LEU A 1 193 ? -20.763 30.319 8.328 1.00 80.69 193 LEU A CA 1
ATOM 1480 C C . LEU A 1 193 ? -21.439 29.074 7.743 1.00 80.69 193 LEU A C 1
ATOM 1482 O O . LEU A 1 193 ? -20.759 28.184 7.250 1.00 80.69 193 LEU A O 1
ATOM 1486 N N . CYS A 1 194 ? -22.776 29.046 7.725 1.00 79.50 194 CYS A N 1
ATOM 1487 C CA . CYS A 1 194 ? -23.557 27.899 7.248 1.00 79.50 194 CYS A CA 1
ATOM 1488 C C . CYS A 1 194 ? -23.416 27.628 5.735 1.00 79.50 194 CYS A C 1
ATOM 1490 O O . CYS A 1 194 ? -23.866 26.584 5.268 1.00 79.50 194 CYS A O 1
ATOM 1492 N N . LEU A 1 195 ? -22.833 28.560 4.967 1.00 76.56 195 LEU A N 1
ATOM 1493 C CA . LEU A 1 195 ? -22.560 28.409 3.532 1.00 76.56 195 LEU A CA 1
ATOM 1494 C C . LEU A 1 195 ? -21.093 28.094 3.224 1.00 76.56 195 LEU A C 1
ATOM 1496 O O . LEU A 1 195 ? -20.792 27.686 2.103 1.00 76.56 195 LEU A O 1
ATOM 1500 N N . ASN A 1 196 ? -20.194 28.285 4.189 1.00 77.94 196 ASN A N 1
ATOM 1501 C CA . ASN A 1 196 ? -18.786 27.956 4.048 1.00 77.94 196 ASN A CA 1
ATOM 1502 C C . ASN A 1 196 ? -18.562 26.487 4.437 1.00 77.94 196 ASN A C 1
ATOM 1504 O O . ASN A 1 196 ? -18.925 26.069 5.536 1.00 77.94 196 ASN A O 1
ATOM 1508 N N . GLU A 1 197 ? -17.987 25.708 3.520 1.00 64.25 197 GLU A N 1
ATOM 1509 C CA . GLU A 1 197 ? -17.873 24.251 3.656 1.00 64.25 197 GLU A CA 1
ATOM 1510 C C . GLU A 1 197 ? -16.982 23.825 4.825 1.00 64.25 197 GLU A C 1
ATOM 1512 O O . GLU A 1 197 ? -17.354 22.935 5.585 1.00 64.25 197 GLU A O 1
ATOM 1517 N N . ASP A 1 198 ? -15.876 24.529 5.038 1.00 59.97 198 ASP A N 1
ATOM 1518 C CA . ASP A 1 198 ? -14.968 24.251 6.147 1.00 59.97 198 ASP A CA 1
ATOM 1519 C C . ASP A 1 198 ? -15.588 24.674 7.493 1.00 59.97 198 ASP A C 1
ATOM 1521 O O . ASP A 1 198 ? -15.475 23.991 8.514 1.00 59.97 198 ASP A O 1
ATOM 1525 N N . ALA A 1 199 ? -16.290 25.812 7.509 1.00 65.00 199 ALA A N 1
ATOM 1526 C CA . ALA A 1 199 ? -16.871 26.372 8.726 1.00 65.00 199 ALA A CA 1
ATOM 1527 C C . ALA A 1 199 ? -18.083 25.570 9.230 1.00 65.00 199 ALA A C 1
ATOM 1529 O O . ALA A 1 199 ? -18.230 25.399 10.444 1.00 65.00 199 ALA A O 1
ATOM 1530 N N . ARG A 1 200 ? -18.930 25.038 8.329 1.00 69.56 200 ARG A N 1
ATOM 1531 C CA . ARG A 1 200 ? -20.034 24.134 8.709 1.00 69.56 200 ARG A CA 1
ATOM 1532 C C . ARG A 1 200 ? -19.511 22.841 9.332 1.00 69.56 200 ARG A C 1
ATOM 1534 O O . ARG A 1 200 ? -20.108 22.346 10.283 1.00 69.56 200 ARG A O 1
ATOM 1541 N N . GLU A 1 201 ? -18.393 22.313 8.836 1.00 62.69 201 GLU A N 1
ATOM 1542 C CA . GLU A 1 201 ? -17.808 21.067 9.334 1.00 62.69 201 GLU A CA 1
ATOM 1543 C C . GLU A 1 201 ? -17.230 21.250 10.731 1.00 62.69 201 GLU A C 1
ATOM 1545 O O . GLU A 1 201 ? -17.509 20.448 11.622 1.00 62.69 201 GLU A O 1
ATOM 1550 N N . ILE A 1 202 ? -16.519 22.355 10.963 1.00 62.12 202 ILE A N 1
ATOM 1551 C CA . ILE A 1 202 ? -16.047 22.719 12.301 1.00 62.12 202 ILE A CA 1
ATOM 1552 C C . ILE A 1 202 ? -17.226 22.912 13.250 1.00 62.12 202 ILE A C 1
ATOM 1554 O O . ILE A 1 202 ? -17.192 22.437 14.382 1.00 62.12 202 ILE A O 1
ATOM 1558 N N . PHE A 1 203 ? -18.289 23.571 12.796 1.00 74.12 203 PHE A N 1
ATOM 1559 C CA . PHE A 1 203 ? -19.471 23.805 13.615 1.00 74.12 203 PHE A CA 1
ATOM 1560 C C . PHE A 1 203 ? -20.183 22.500 14.015 1.00 74.12 203 PHE A C 1
ATOM 1562 O O . PHE A 1 203 ? -20.508 22.302 15.189 1.00 74.12 203 PHE A O 1
ATOM 1569 N N . VAL A 1 204 ? -20.370 21.567 13.073 1.00 71.38 204 VAL A N 1
ATOM 1570 C CA . VAL A 1 204 ? -20.925 20.230 13.358 1.00 71.38 204 VAL A CA 1
ATOM 1571 C C . VAL A 1 204 ? -19.968 19.412 14.232 1.00 71.38 204 VAL A C 1
ATOM 1573 O O . VAL A 1 204 ? -20.403 18.741 15.164 1.00 71.38 204 VAL A O 1
ATOM 1576 N N . GLY A 1 205 ? -18.659 19.499 13.992 1.00 59.03 205 GLY A N 1
ATOM 1577 C CA . GLY A 1 205 ? -17.636 18.826 14.789 1.00 59.03 205 GLY A CA 1
ATOM 1578 C C . GLY A 1 205 ? -17.624 19.292 16.247 1.00 59.03 205 GLY A C 1
ATOM 1579 O O . GLY A 1 205 ? -17.678 18.460 17.153 1.00 59.03 205 GLY A O 1
ATOM 1580 N N . LEU A 1 206 ? -17.637 20.607 16.483 1.00 65.12 206 LEU A N 1
ATOM 1581 C CA . LEU A 1 206 ? -17.694 21.202 17.823 1.00 65.12 206 LEU A CA 1
ATOM 1582 C C . LEU A 1 206 ? -18.988 20.851 18.560 1.00 65.12 206 LEU A C 1
ATOM 1584 O O . LEU A 1 206 ? -18.957 20.657 19.767 1.00 65.12 206 LEU A O 1
ATOM 1588 N N . THR A 1 207 ? -20.115 20.742 17.857 1.00 70.81 207 THR A N 1
ATOM 1589 C CA . THR A 1 207 ? -21.391 20.350 18.478 1.00 70.81 207 THR A CA 1
ATOM 1590 C C . THR A 1 207 ? -21.507 18.841 18.696 1.00 70.81 207 THR A C 1
ATOM 1592 O O . THR A 1 207 ? -22.190 18.424 19.624 1.00 70.81 207 THR A O 1
ATOM 1595 N N . SER A 1 208 ? -20.782 18.010 17.938 1.00 62.78 208 SER A N 1
ATOM 1596 C CA . SER A 1 208 ? -20.738 16.552 18.150 1.00 62.78 208 SER A CA 1
ATOM 1597 C C . SER A 1 208 ? -20.044 16.129 19.450 1.00 62.78 208 SER A C 1
ATOM 1599 O O . SER A 1 208 ? -20.291 15.037 19.962 1.00 62.78 208 SER A O 1
ATOM 1601 N N . THR A 1 209 ? -19.183 16.979 20.020 1.00 57.34 209 THR A N 1
ATOM 1602 C CA . THR A 1 209 ? -18.573 16.709 21.334 1.00 57.34 209 THR A CA 1
ATOM 1603 C C . THR A 1 209 ? -19.600 16.818 22.461 1.00 57.34 209 THR A C 1
ATOM 1605 O O . THR A 1 209 ? -19.482 16.109 23.458 1.00 57.34 209 THR A O 1
ATOM 1608 N N . LEU A 1 210 ? -20.639 17.639 22.267 1.00 62.25 210 LEU A N 1
ATOM 1609 C CA . LEU A 1 210 ? -21.735 17.829 23.214 1.00 62.25 210 LEU A CA 1
ATOM 1610 C C . LEU A 1 210 ? -22.671 16.623 23.264 1.00 62.25 210 LEU A C 1
ATOM 1612 O O . LEU A 1 210 ? -23.258 16.373 24.309 1.00 62.25 210 LEU A O 1
ATOM 1616 N N . ASP A 1 211 ? -22.760 15.824 22.196 1.00 58.75 211 ASP A N 1
ATOM 1617 C CA . ASP A 1 211 ? -23.597 14.616 22.177 1.00 58.75 211 ASP A CA 1
ATOM 1618 C C . ASP A 1 211 ? -23.166 13.579 23.234 1.00 58.75 211 ASP A C 1
ATOM 1620 O O . ASP A 1 211 ? -23.913 12.649 23.525 1.00 58.75 211 ASP A O 1
ATOM 1624 N N . ARG A 1 212 ? -21.982 13.729 23.840 1.00 55.09 212 ARG A N 1
ATOM 1625 C CA . ARG A 1 212 ? -21.493 12.873 24.933 1.00 55.09 212 ARG A CA 1
ATOM 1626 C C . ARG A 1 212 ? -21.979 13.300 26.318 1.00 55.09 212 ARG A C 1
ATOM 1628 O O . ARG A 1 212 ? -21.825 12.530 27.259 1.00 55.09 212 ARG A O 1
ATOM 1635 N N . LEU A 1 213 ? -22.517 14.511 26.452 1.00 54.19 213 LEU A N 1
ATOM 1636 C CA . LEU A 1 213 ? -22.879 15.118 27.731 1.00 54.19 213 LEU A CA 1
ATOM 1637 C C . LEU A 1 213 ? -24.383 15.016 27.969 1.00 54.19 213 LEU A C 1
ATOM 1639 O O . LEU A 1 213 ? -25.170 15.329 27.081 1.00 54.19 213 LEU A O 1
ATOM 1643 N N . THR A 1 214 ? -24.796 14.616 29.171 1.00 50.97 214 THR A N 1
ATOM 1644 C CA . THR A 1 214 ? -26.210 14.602 29.567 1.00 50.97 214 THR A CA 1
ATOM 1645 C C . THR A 1 214 ? -26.648 15.983 30.033 1.00 50.97 214 THR A C 1
ATOM 1647 O O . THR A 1 214 ? -26.159 16.500 31.039 1.00 50.97 214 THR A O 1
ATOM 1650 N N . PHE A 1 215 ? -27.599 16.575 29.315 1.00 61.19 215 PHE A N 1
ATOM 1651 C CA . PHE A 1 215 ? -28.167 17.875 29.658 1.00 61.19 215 PHE A CA 1
ATOM 1652 C C . PHE A 1 215 ? -29.524 17.727 30.354 1.00 61.19 215 PHE A C 1
ATOM 1654 O O . PHE A 1 215 ? -30.325 16.862 30.007 1.00 61.19 215 PHE A O 1
ATOM 1661 N N . GLY A 1 216 ? -29.773 18.591 31.341 1.00 53.12 216 GLY A N 1
ATOM 1662 C CA . GLY A 1 216 ? -31.035 18.690 32.078 1.00 53.12 216 GLY A CA 1
ATOM 1663 C C . GLY A 1 216 ? -31.749 20.017 31.836 1.00 53.12 216 GLY A C 1
ATOM 1664 O O . GLY A 1 216 ? -32.329 20.568 32.765 1.00 53.12 216 GLY A O 1
ATOM 1665 N N . PHE A 1 217 ? -31.667 20.579 30.623 1.00 67.00 217 PHE A N 1
ATOM 1666 C CA . PHE A 1 217 ? -32.211 21.911 30.368 1.00 67.00 217 PHE A CA 1
ATOM 1667 C C . PHE A 1 217 ? -33.720 21.951 30.614 1.00 67.00 217 PHE A C 1
ATOM 1669 O O . PHE A 1 217 ? -34.479 21.243 29.946 1.00 67.00 217 PHE A O 1
ATOM 1676 N N . ALA A 1 218 ? -34.158 22.843 31.502 1.00 60.91 218 ALA A N 1
ATOM 1677 C CA . ALA A 1 218 ? -35.566 23.170 31.661 1.00 60.91 218 ALA A CA 1
ATOM 1678 C C . ALA A 1 218 ? -36.066 23.933 30.423 1.00 60.91 218 ALA A C 1
ATOM 1680 O O . ALA A 1 218 ? -35.632 25.050 30.133 1.00 60.91 218 ALA A O 1
ATOM 1681 N N . LEU A 1 219 ? -36.988 23.322 29.680 1.00 60.03 219 LEU A N 1
ATOM 1682 C CA . LEU A 1 219 ? -37.632 23.938 28.512 1.00 60.03 219 LEU A CA 1
ATOM 1683 C C . LEU A 1 219 ? -38.793 24.871 28.914 1.00 60.03 219 LEU A C 1
ATOM 1685 O O . LEU A 1 219 ? -39.213 25.712 28.117 1.00 60.03 219 LEU A O 1
ATOM 1689 N N . ASP A 1 220 ? -39.269 24.743 30.157 1.00 50.50 220 ASP A N 1
ATOM 1690 C CA . ASP A 1 220 ? -40.492 25.368 30.681 1.00 50.50 220 ASP A CA 1
ATOM 1691 C C . ASP A 1 220 ? -40.263 26.640 31.515 1.00 50.50 220 ASP A C 1
ATOM 1693 O O . ASP A 1 220 ? -41.222 27.246 31.993 1.00 50.50 220 ASP A O 1
ATOM 1697 N N . ASN A 1 221 ? -39.017 27.090 31.689 1.00 45.78 221 ASN A N 1
ATOM 1698 C CA . ASN A 1 221 ? -38.755 28.280 32.499 1.00 45.78 221 ASN A CA 1
ATOM 1699 C C . ASN A 1 221 ? -39.252 29.554 31.781 1.00 45.78 221 ASN A C 1
ATOM 1701 O O . ASN A 1 221 ? -38.842 29.849 30.656 1.00 45.78 221 ASN A O 1
ATOM 1705 N N . GLY A 1 222 ? -40.153 30.291 32.449 1.00 38.00 222 GLY A N 1
ATOM 1706 C CA . GLY A 1 222 ? -40.699 31.592 32.034 1.00 38.00 222 GLY A CA 1
ATOM 1707 C C . GLY A 1 222 ? -39.640 32.702 31.886 1.00 38.00 222 GLY A C 1
ATOM 1708 O O . GLY A 1 222 ? -38.454 32.461 32.101 1.00 38.00 222 GLY A O 1
ATOM 1709 N N . PRO A 1 223 ? -40.034 33.920 31.467 1.00 40.69 223 PRO A N 1
ATOM 1710 C CA . PRO A 1 223 ? -39.172 34.810 30.704 1.00 40.69 223 PRO A CA 1
ATOM 1711 C C . PRO A 1 223 ? -38.097 35.459 31.577 1.00 40.69 223 PRO A C 1
ATOM 1713 O O . PRO A 1 223 ? -38.374 36.382 32.336 1.00 40.69 223 PRO A O 1
ATOM 1716 N N . THR A 1 224 ? -36.847 35.052 31.385 1.00 31.25 224 THR A N 1
ATOM 1717 C CA . THR A 1 224 ? -35.692 35.928 31.614 1.00 31.25 224 THR A CA 1
ATOM 1718 C C . THR A 1 224 ? -35.269 36.491 30.260 1.00 31.25 224 THR A C 1
ATOM 1720 O O . THR A 1 224 ? -34.257 36.112 29.670 1.00 31.25 224 THR A O 1
ATOM 1723 N N . GLU A 1 225 ? -36.111 37.364 29.706 1.00 43.31 225 GLU A N 1
ATOM 1724 C CA . GLU A 1 225 ? -35.623 38.358 28.758 1.00 43.31 225 GLU A CA 1
ATOM 1725 C C . GLU A 1 225 ? -34.767 39.340 29.554 1.00 43.31 225 GLU A C 1
ATOM 1727 O O . GLU A 1 225 ? -35.290 40.023 30.423 1.00 43.31 225 GLU A O 1
ATOM 1732 N N . GLU A 1 226 ? -33.453 39.331 29.324 1.00 35.69 226 GLU A N 1
ATOM 1733 C CA . GLU A 1 226 ? -32.587 40.516 29.234 1.00 35.69 226 GLU A CA 1
ATOM 1734 C C . GLU A 1 226 ? -31.112 40.109 29.354 1.00 35.69 226 GLU A C 1
ATOM 1736 O O . GLU A 1 226 ? -30.605 39.795 30.429 1.00 35.69 226 GLU A O 1
ATOM 1741 N N . THR A 1 227 ? -30.361 40.213 28.255 1.00 31.05 227 THR A N 1
ATOM 1742 C CA . THR A 1 227 ? -28.985 40.718 28.346 1.00 31.05 227 THR A CA 1
ATOM 1743 C C . THR A 1 227 ? -28.648 41.482 27.067 1.00 31.05 227 THR A C 1
ATOM 1745 O O . THR A 1 227 ? -28.737 40.960 25.957 1.00 31.05 227 THR A O 1
ATOM 1748 N N . LYS A 1 228 ? -28.344 42.770 27.251 1.00 29.39 228 LYS A N 1
ATOM 1749 C CA . LYS A 1 228 ? -28.060 43.789 26.232 1.00 29.39 228 LYS A CA 1
ATOM 1750 C C . LYS A 1 228 ? -27.051 43.321 25.178 1.00 29.39 228 LYS A C 1
ATOM 1752 O O . LYS A 1 228 ? -25.908 43.014 25.499 1.00 29.39 228 LYS A O 1
ATOM 1757 N N . VAL A 1 229 ? -27.443 43.424 23.911 1.00 31.31 229 VAL A N 1
ATOM 1758 C CA . VAL A 1 229 ? -26.518 43.472 22.772 1.00 31.31 229 VAL A CA 1
ATOM 1759 C C . VAL A 1 229 ? -25.752 44.798 22.844 1.00 31.31 229 VAL A C 1
ATOM 1761 O O . VAL A 1 229 ? -26.348 45.860 22.669 1.00 31.31 229 VAL A O 1
ATOM 1764 N N . LEU A 1 230 ? -24.444 44.762 23.112 1.00 28.45 230 LEU A N 1
ATOM 1765 C CA . LEU A 1 230 ? -23.566 45.909 22.850 1.00 28.45 230 LEU A CA 1
ATOM 1766 C C . LEU A 1 230 ? -23.154 45.887 21.364 1.00 28.45 230 LEU A C 1
ATOM 1768 O O . LEU A 1 230 ? -22.799 44.820 20.860 1.00 28.45 230 LEU A O 1
ATOM 1772 N N . PRO A 1 231 ? -23.170 47.024 20.645 1.00 29.50 231 PRO A N 1
ATOM 1773 C CA . PRO A 1 231 ? -22.726 47.066 19.256 1.00 29.50 231 PRO A CA 1
ATOM 1774 C C . PRO A 1 231 ? -21.190 46.960 19.179 1.00 29.50 231 PRO A C 1
ATOM 1776 O O . PRO A 1 231 ? -20.507 47.663 19.928 1.00 29.50 231 PRO A O 1
ATOM 1779 N N . PRO A 1 232 ? -20.611 46.132 18.286 1.00 32.38 232 PRO A N 1
ATOM 1780 C CA . PRO A 1 232 ? -19.165 46.085 18.123 1.00 32.38 232 PRO A CA 1
ATOM 1781 C C . PRO A 1 232 ? -18.670 47.329 17.372 1.00 32.38 232 PRO A C 1
ATOM 1783 O O . PRO A 1 232 ? -19.119 47.637 16.267 1.00 32.38 232 PRO A O 1
ATOM 1786 N N . SER A 1 233 ? -17.728 48.042 17.987 1.00 26.50 233 SER A N 1
ATOM 1787 C CA . SER A 1 233 ? -16.915 49.080 17.360 1.00 26.50 233 SER A CA 1
ATOM 1788 C C . SER A 1 233 ? -15.957 48.456 16.340 1.00 26.50 233 SER A C 1
ATOM 1790 O O . SER A 1 233 ? -15.343 47.421 16.586 1.00 26.50 233 SER A O 1
ATOM 1792 N N . VAL A 1 234 ? -15.835 49.092 15.177 1.00 34.47 234 VAL A N 1
ATOM 1793 C CA . VAL A 1 234 ? -14.943 48.677 14.085 1.00 34.47 234 VAL A CA 1
ATOM 1794 C C . VAL A 1 234 ? -13.547 49.266 14.315 1.00 34.47 234 VAL A C 1
ATOM 1796 O O . VAL A 1 234 ? -13.449 50.490 14.433 1.00 34.47 234 VAL A O 1
ATOM 1799 N N . PRO A 1 235 ? -12.458 48.473 14.277 1.00 29.02 235 PRO A N 1
ATOM 1800 C CA . PRO A 1 235 ? -11.146 49.003 13.940 1.00 29.02 235 PRO A CA 1
ATOM 1801 C C . PRO A 1 235 ? -10.696 48.584 12.535 1.00 29.02 235 PRO A C 1
ATOM 1803 O O . PRO A 1 235 ? -10.786 47.432 12.122 1.00 29.02 235 PRO A O 1
ATOM 1806 N N . SER A 1 236 ? -10.202 49.616 11.856 1.00 25.50 236 SER A N 1
ATOM 1807 C CA . SER A 1 236 ? -9.442 49.732 10.612 1.00 25.50 236 SER A CA 1
ATOM 1808 C C . SER A 1 236 ? -8.713 48.500 10.056 1.00 25.50 236 SER A C 1
ATOM 1810 O O . SER A 1 236 ? -7.976 47.796 10.741 1.00 25.50 236 SER A O 1
ATOM 1812 N N . VAL A 1 237 ? -8.841 48.388 8.733 1.00 35.09 237 VAL A N 1
ATOM 1813 C CA . VAL A 1 237 ? -8.207 47.473 7.777 1.00 35.09 237 VAL A CA 1
ATOM 1814 C C . VAL A 1 237 ? -6.675 47.475 7.869 1.00 35.09 237 VAL A C 1
ATOM 1816 O O . VAL A 1 237 ? -6.045 48.529 7.789 1.00 35.09 237 VAL A O 1
ATOM 1819 N N . ALA A 1 238 ? -6.087 46.276 7.923 1.00 23.53 238 ALA A N 1
ATOM 1820 C CA . ALA A 1 238 ? -4.707 45.994 7.529 1.00 23.53 238 ALA A CA 1
ATOM 1821 C C . ALA A 1 238 ? -4.666 44.712 6.666 1.00 23.53 238 ALA A C 1
ATOM 1823 O O . ALA A 1 238 ? -5.518 43.837 6.802 1.00 23.53 238 ALA A O 1
ATOM 1824 N N . ALA A 1 239 ? -3.712 44.665 5.733 1.00 24.19 239 ALA A N 1
ATOM 1825 C CA . ALA A 1 239 ? -3.636 43.794 4.553 1.00 24.19 239 ALA A CA 1
ATOM 1826 C C . ALA A 1 239 ? -3.747 42.264 4.804 1.00 24.19 239 ALA A C 1
ATOM 1828 O O . ALA A 1 239 ? -3.369 41.778 5.872 1.00 24.19 239 ALA A O 1
ATOM 1829 N N . PRO A 1 240 ? -4.221 41.482 3.805 1.00 25.69 240 PRO A N 1
ATOM 1830 C CA . PRO A 1 240 ? -4.542 40.071 3.973 1.00 25.69 240 PRO A CA 1
ATOM 1831 C C . PRO A 1 240 ? -3.276 39.215 3.998 1.00 25.69 240 PRO A C 1
ATOM 1833 O O . PRO A 1 240 ? -2.444 39.260 3.095 1.00 25.69 240 PRO A O 1
ATOM 1836 N N . THR A 1 241 ? -3.166 38.374 5.019 1.00 24.55 241 THR A N 1
ATOM 1837 C CA . THR A 1 241 ? -2.221 37.258 5.059 1.00 24.55 241 THR A CA 1
ATOM 1838 C C . THR A 1 241 ? -3.032 35.972 5.191 1.00 24.55 241 THR A C 1
ATOM 1840 O O . THR A 1 241 ? -3.867 35.849 6.087 1.00 24.55 241 THR A O 1
ATOM 1843 N N . ASN A 1 242 ? -2.823 35.022 4.277 1.00 27.12 242 ASN A N 1
ATOM 1844 C CA . ASN A 1 242 ? -3.485 33.715 4.279 1.00 27.12 242 ASN A CA 1
ATOM 1845 C C . ASN A 1 242 ? -3.224 32.991 5.611 1.00 27.12 242 ASN A C 1
ATOM 1847 O O . ASN A 1 242 ? -2.084 32.626 5.883 1.00 27.12 242 ASN A O 1
ATOM 1851 N N . HIS A 1 243 ? -4.256 32.788 6.438 1.00 29.80 243 HIS A N 1
ATOM 1852 C CA . HIS A 1 243 ? -4.145 32.067 7.712 1.00 29.80 243 HIS A CA 1
ATOM 1853 C C . HIS A 1 243 ? -5.190 30.947 7.802 1.00 29.80 243 HIS A C 1
ATOM 1855 O O . HIS A 1 243 ? -6.388 31.187 7.652 1.00 29.80 243 HIS A O 1
ATOM 1861 N N . ASN A 1 244 ? -4.687 29.735 8.057 1.00 34.00 244 ASN A N 1
ATOM 1862 C CA . ASN A 1 244 ? -5.383 28.448 8.064 1.00 34.00 244 ASN A CA 1
ATOM 1863 C C . ASN A 1 244 ? -6.607 28.387 8.996 1.00 34.00 244 ASN A C 1
ATOM 1865 O O . ASN A 1 244 ? -6.561 28.802 10.155 1.00 34.00 244 ASN A O 1
ATOM 1869 N N . VAL A 1 245 ? -7.651 27.724 8.494 1.00 32.44 245 VAL A N 1
ATOM 1870 C CA . VAL A 1 245 ? -8.896 27.283 9.158 1.00 32.44 245 VAL A CA 1
ATOM 1871 C C . VAL A 1 245 ? -8.656 26.523 10.484 1.00 32.44 245 VAL A C 1
ATOM 1873 O O . VAL A 1 245 ? -9.516 26.491 11.361 1.00 32.44 245 VAL A O 1
ATOM 1876 N N . LEU A 1 246 ? -7.448 25.987 10.680 1.00 31.42 246 LEU A N 1
ATOM 1877 C CA . LEU A 1 246 ? -7.033 25.186 11.836 1.00 31.42 246 LEU A CA 1
ATOM 1878 C C . LEU A 1 246 ? -7.046 25.920 13.183 1.00 31.42 246 LEU A C 1
ATOM 1880 O O . LEU A 1 246 ? -7.129 25.259 14.207 1.00 31.42 246 LEU A O 1
ATOM 1884 N N . GLN A 1 247 ? -7.028 27.255 13.224 1.00 32.34 247 GLN A N 1
ATOM 1885 C CA . GLN A 1 247 ? -6.986 28.002 14.494 1.00 32.34 247 GLN A CA 1
ATOM 1886 C C . GLN A 1 247 ? -8.268 27.889 15.355 1.00 32.34 247 GLN A C 1
ATOM 1888 O O . GLN A 1 247 ? -8.254 28.325 16.501 1.00 32.34 247 GLN A O 1
ATOM 1893 N N . VAL A 1 248 ? -9.350 27.292 14.833 1.00 32.94 248 VAL A N 1
ATOM 1894 C CA . VAL A 1 248 ? -10.681 27.187 15.477 1.00 32.94 248 VAL A CA 1
ATOM 1895 C C . VAL A 1 248 ? -10.858 25.902 16.316 1.00 32.94 248 VAL A C 1
ATOM 1897 O O . VAL A 1 248 ? -11.810 25.771 17.080 1.00 32.94 248 VAL A O 1
ATOM 1900 N N . LEU A 1 249 ? -9.948 24.933 16.209 1.00 36.03 249 LEU A N 1
ATOM 1901 C CA . LEU A 1 249 ? -9.989 23.679 16.979 1.00 36.03 249 LEU A CA 1
ATOM 1902 C C . LEU A 1 249 ? -9.281 23.842 18.347 1.00 36.03 249 LEU A C 1
ATOM 1904 O O . LEU A 1 249 ? -8.455 24.739 18.495 1.00 36.03 249 LEU A O 1
ATOM 1908 N N . ASP A 1 250 ? -9.560 23.000 19.354 1.00 43.97 250 ASP A N 1
ATOM 1909 C CA . ASP A 1 250 ? -8.720 22.941 20.575 1.00 43.97 250 ASP A CA 1
ATOM 1910 C C . ASP A 1 250 ? -7.266 22.635 20.209 1.00 43.97 250 ASP A C 1
ATOM 1912 O O . ASP A 1 250 ? -7.033 21.934 19.231 1.00 43.97 250 ASP A O 1
ATOM 1916 N N . THR A 1 251 ? -6.291 23.027 21.029 1.00 54.50 251 THR A N 1
ATOM 1917 C CA . THR A 1 251 ? -4.874 22.665 20.845 1.00 54.50 251 THR A CA 1
ATOM 1918 C C . THR A 1 251 ? -4.689 21.162 20.608 1.00 54.50 251 THR A C 1
ATOM 1920 O O . THR A 1 251 ? -3.928 20.760 19.729 1.00 54.50 251 THR A O 1
ATOM 1923 N N . LYS A 1 252 ? -5.469 20.325 21.305 1.00 54.16 252 LYS A N 1
ATOM 1924 C CA . LYS A 1 252 ? -5.526 18.873 21.100 1.00 54.16 252 LYS A CA 1
ATOM 1925 C C . LYS A 1 252 ? -6.080 18.473 19.726 1.00 54.16 252 LYS A C 1
ATOM 1927 O O . LYS A 1 252 ? -5.462 17.678 19.026 1.00 54.16 252 LYS A O 1
ATOM 1932 N N . ALA A 1 253 ? -7.208 19.037 19.302 1.00 54.28 253 ALA A N 1
ATOM 1933 C CA . ALA A 1 253 ? -7.816 18.737 18.003 1.00 54.28 253 ALA A CA 1
ATOM 1934 C C . ALA A 1 253 ? -7.010 19.313 16.818 1.00 54.28 253 ALA A C 1
ATOM 1936 O O . ALA A 1 253 ? -6.917 18.676 15.771 1.00 54.28 253 ALA A O 1
ATOM 1937 N N . GLN A 1 254 ? -6.357 20.464 17.001 1.00 57.25 254 GLN A N 1
ATOM 1938 C CA . GLN A 1 254 ? -5.373 21.027 16.074 1.00 57.25 254 GLN A CA 1
ATOM 1939 C C . GLN A 1 254 ? -4.180 20.095 15.926 1.00 57.25 254 GLN A C 1
ATOM 1941 O O . GLN A 1 254 ? -3.794 19.770 14.809 1.00 57.25 254 GLN A O 1
ATOM 1946 N N . ARG A 1 255 ? -3.622 19.625 17.049 1.00 68.75 255 ARG A N 1
ATOM 1947 C CA . ARG A 1 255 ? -2.508 18.675 17.037 1.00 68.75 255 ARG A CA 1
ATOM 1948 C C . ARG A 1 255 ? -2.909 17.358 16.379 1.00 68.75 255 ARG A C 1
ATOM 1950 O O . ARG A 1 255 ? -2.129 16.828 15.597 1.00 68.75 255 ARG A O 1
ATOM 1957 N N . LEU A 1 256 ? -4.120 16.866 16.640 1.00 71.94 256 LEU A N 1
ATOM 1958 C CA . LEU A 1 256 ? -4.670 15.674 15.994 1.00 71.94 256 LEU A CA 1
ATOM 1959 C C . LEU A 1 256 ? -4.757 15.856 14.475 1.00 71.94 256 LEU A C 1
ATOM 1961 O O . LEU A 1 256 ? -4.235 15.032 13.731 1.00 71.94 256 LEU A O 1
ATOM 1965 N N . HIS A 1 257 ? -5.361 16.949 14.008 1.00 71.69 257 HIS A N 1
ATOM 1966 C CA . HIS A 1 257 ? -5.436 17.233 12.579 1.00 71.69 257 HIS A CA 1
ATOM 1967 C C . HIS A 1 257 ? -4.044 17.423 11.962 1.00 71.69 257 HIS A C 1
ATOM 1969 O O . HIS A 1 257 ? -3.781 16.898 10.888 1.00 71.69 257 HIS A O 1
ATOM 1975 N N . GLU A 1 258 ? -3.123 18.113 12.636 1.00 77.56 258 GLU A N 1
ATOM 1976 C CA . GLU A 1 258 ? -1.755 18.314 12.145 1.00 77.56 258 GLU A CA 1
ATOM 1977 C C . GLU A 1 258 ? -0.997 16.985 12.009 1.00 77.56 258 GLU A C 1
ATOM 1979 O O . GLU A 1 258 ? -0.249 16.784 11.053 1.00 77.56 258 GLU A O 1
ATOM 1984 N N . LEU A 1 259 ? -1.235 16.024 12.906 1.00 82.00 259 LEU A N 1
ATOM 1985 C CA . LEU A 1 259 ? -0.727 14.662 12.750 1.00 82.00 259 LEU A CA 1
ATOM 1986 C C . LEU A 1 259 ? -1.366 13.964 11.536 1.00 82.00 259 LEU A C 1
ATOM 1988 O O . LEU A 1 259 ? -0.657 13.326 10.757 1.00 82.00 259 LEU A O 1
ATOM 1992 N N . LEU A 1 260 ? -2.670 14.123 11.310 1.00 82.31 260 LEU A N 1
ATOM 1993 C CA . LEU A 1 260 ? -3.401 13.389 10.270 1.00 82.31 260 LEU A CA 1
ATOM 1994 C C . LEU A 1 260 ? -3.329 14.014 8.866 1.00 82.31 260 LEU A C 1
ATOM 1996 O O . LEU A 1 260 ? -3.386 13.289 7.885 1.00 82.31 260 LEU A O 1
ATOM 2000 N N . ARG A 1 261 ? -3.141 15.327 8.712 1.00 75.38 261 ARG A N 1
ATOM 2001 C CA . ARG A 1 261 ? -3.210 16.030 7.408 1.00 75.38 261 ARG A CA 1
ATOM 2002 C C . ARG A 1 261 ? -2.236 15.521 6.338 1.00 75.38 261 ARG A C 1
ATOM 2004 O O . ARG A 1 261 ? -2.435 15.781 5.156 1.00 75.38 261 ARG A O 1
ATOM 2011 N N . HIS A 1 262 ? -1.158 14.858 6.756 1.00 76.25 262 HIS A N 1
ATOM 2012 C CA . HIS A 1 262 ? -0.120 14.315 5.879 1.00 76.25 262 HIS A CA 1
ATOM 2013 C C . HIS A 1 262 ? -0.287 12.814 5.608 1.00 76.25 262 HIS A C 1
ATOM 2015 O O . HIS A 1 262 ? 0.555 12.224 4.936 1.00 76.25 262 HIS A O 1
ATOM 2021 N N . THR A 1 263 ? -1.345 12.171 6.117 1.00 83.50 263 THR A N 1
ATOM 2022 C CA . THR A 1 263 ? -1.636 10.781 5.756 1.00 83.50 263 THR A CA 1
ATOM 2023 C C . THR A 1 263 ? -2.098 10.676 4.310 1.00 83.50 263 THR A C 1
ATOM 2025 O O . THR A 1 263 ? -2.772 11.565 3.792 1.00 83.50 263 THR A O 1
ATOM 2028 N N . LEU A 1 264 ? -1.763 9.557 3.668 1.00 84.81 264 LEU A N 1
ATOM 2029 C CA . LEU A 1 264 ? -2.162 9.298 2.291 1.00 84.81 264 LEU A CA 1
ATOM 2030 C C . LEU A 1 264 ? -3.695 9.287 2.133 1.00 84.81 264 LEU A C 1
ATOM 2032 O O . LEU A 1 264 ? -4.369 8.662 2.957 1.00 84.81 264 LEU A O 1
ATOM 2036 N N . PRO A 1 265 ? -4.243 9.870 1.045 1.00 81.94 265 PRO A N 1
ATOM 2037 C CA . PRO A 1 265 ? -5.687 9.889 0.784 1.00 81.94 265 PRO A CA 1
ATOM 2038 C C . PRO A 1 265 ? -6.332 8.502 0.693 1.00 81.94 265 PRO A C 1
ATOM 2040 O O . PRO A 1 265 ? -7.516 8.348 0.982 1.00 81.94 265 PRO A O 1
ATOM 2043 N N . SER A 1 266 ? -5.554 7.489 0.296 1.00 82.25 266 SER A N 1
ATOM 2044 C CA . SER A 1 266 ? -5.996 6.093 0.262 1.00 82.25 266 SER A CA 1
ATOM 2045 C C . SER A 1 266 ? -6.286 5.534 1.656 1.00 82.25 266 SER A C 1
ATOM 2047 O O . SER A 1 266 ? -7.143 4.668 1.775 1.00 82.25 266 SER A O 1
ATOM 2049 N N . ILE A 1 267 ? -5.610 6.035 2.696 1.00 86.31 267 ILE A N 1
ATOM 2050 C CA . ILE A 1 267 ? -5.746 5.598 4.093 1.00 86.31 267 ILE A CA 1
ATOM 2051 C C . ILE A 1 267 ? -6.769 6.473 4.829 1.00 86.31 267 ILE A C 1
ATOM 2053 O O . ILE A 1 267 ? -7.696 5.952 5.451 1.00 86.31 267 ILE A O 1
ATOM 2057 N N . LEU A 1 268 ? -6.618 7.799 4.741 1.00 84.06 268 LEU A N 1
ATOM 2058 C CA . LEU A 1 268 ? -7.577 8.771 5.267 1.00 84.06 268 LEU A CA 1
ATOM 2059 C C . LEU A 1 268 ? -7.868 9.839 4.213 1.00 84.06 268 LEU A C 1
ATOM 2061 O O . LEU A 1 268 ? -6.983 10.598 3.817 1.00 84.06 268 LEU A O 1
ATOM 2065 N N . SER A 1 269 ? -9.123 9.922 3.785 1.00 79.00 269 SER A N 1
ATOM 2066 C CA . SER A 1 269 ? -9.578 10.922 2.829 1.00 79.00 269 SER A CA 1
ATOM 2067 C C . SER A 1 269 ? -9.538 12.325 3.448 1.00 79.00 269 SER A C 1
ATOM 2069 O O . SER A 1 269 ? -10.053 12.522 4.554 1.00 79.00 269 SER A O 1
ATOM 2071 N N . PRO A 1 270 ? -9.000 13.333 2.734 1.00 63.81 270 PRO A N 1
ATOM 2072 C CA . PRO A 1 270 ? -9.077 14.725 3.164 1.00 63.81 270 PRO A CA 1
ATOM 2073 C C . PRO A 1 270 ? -10.495 15.306 3.046 1.00 63.81 270 PRO A C 1
ATOM 2075 O O . PRO A 1 270 ? -10.763 16.369 3.600 1.00 63.81 270 PRO A O 1
ATOM 2078 N N . ARG A 1 271 ? -11.396 14.628 2.320 1.00 57.47 271 ARG A N 1
ATOM 2079 C CA . ARG A 1 271 ? -12.782 15.056 2.100 1.00 57.47 271 ARG A CA 1
ATOM 2080 C C . ARG A 1 271 ? -13.718 14.438 3.139 1.00 57.47 271 ARG A C 1
ATOM 2082 O O . ARG A 1 271 ? -13.440 13.357 3.670 1.00 57.47 271 ARG A O 1
ATOM 2089 N N . ALA A 1 272 ? -14.829 15.111 3.428 1.00 48.88 272 ALA A N 1
ATOM 2090 C CA . ALA A 1 272 ? -15.924 14.523 4.189 1.00 48.88 272 ALA A CA 1
ATOM 2091 C C . ALA A 1 272 ? -16.532 13.333 3.423 1.00 48.88 272 ALA A C 1
ATOM 2093 O O . ALA A 1 272 ? -16.513 13.282 2.194 1.00 48.88 272 ALA A O 1
ATOM 2094 N N . LEU A 1 273 ? -17.061 12.363 4.165 1.00 50.81 273 LEU A N 1
ATOM 2095 C CA . LEU A 1 273 ? -17.515 11.049 3.691 1.00 50.81 273 LEU A CA 1
ATOM 2096 C C . LEU A 1 273 ? -18.741 11.052 2.732 1.00 50.81 273 LEU A C 1
ATOM 2098 O O . LEU A 1 273 ? -19.293 9.988 2.467 1.00 50.81 273 LEU A O 1
ATOM 2102 N N . ASP A 1 274 ? -19.160 12.204 2.198 1.00 43.66 274 ASP A N 1
ATOM 2103 C CA . ASP A 1 274 ? -20.421 12.373 1.448 1.00 43.66 274 ASP A CA 1
ATOM 2104 C C . ASP A 1 274 ? -20.246 12.652 -0.062 1.00 43.66 274 ASP A C 1
ATOM 2106 O O . ASP A 1 274 ? -21.229 12.844 -0.781 1.00 43.66 274 ASP A O 1
ATOM 2110 N N . GLU A 1 275 ? -19.018 12.653 -0.589 1.00 41.81 275 GLU A N 1
ATOM 2111 C CA . GLU A 1 275 ? -18.791 12.813 -2.030 1.00 41.81 275 GLU A CA 1
ATOM 2112 C C . GLU A 1 275 ? -18.803 11.466 -2.765 1.00 41.81 275 GLU A C 1
ATOM 2114 O O . GLU A 1 275 ? -17.843 10.696 -2.733 1.00 41.81 275 GLU A O 1
ATOM 2119 N N . VAL A 1 276 ? -19.894 11.200 -3.489 1.00 43.06 276 VAL A N 1
ATOM 2120 C CA . VAL A 1 276 ? -19.971 10.101 -4.458 1.00 43.06 276 VAL A CA 1
ATOM 2121 C C . VAL A 1 276 ? -19.033 10.422 -5.624 1.00 43.06 276 VAL A C 1
ATOM 2123 O O . VAL A 1 276 ? -19.329 11.270 -6.467 1.00 43.06 276 VAL A O 1
ATOM 2126 N N . GLY A 1 277 ? -17.883 9.746 -5.673 1.00 41.78 277 GLY A N 1
ATOM 2127 C CA . GLY A 1 277 ? -17.039 9.722 -6.866 1.00 41.78 277 GLY A CA 1
ATOM 2128 C C . GLY A 1 277 ? -17.814 9.179 -8.078 1.00 41.78 277 GLY A C 1
ATOM 2129 O O . GLY A 1 277 ? -18.784 8.437 -7.906 1.00 41.78 277 GLY A O 1
ATOM 2130 N N . PRO A 1 278 ? -17.429 9.544 -9.315 1.00 36.50 278 PRO A N 1
ATOM 2131 C CA . PRO A 1 278 ? -18.139 9.104 -10.511 1.00 36.50 278 PRO A CA 1
ATOM 2132 C C . PRO A 1 278 ? -18.201 7.573 -10.548 1.00 36.50 278 PRO A C 1
ATOM 2134 O O . PRO A 1 278 ? -17.179 6.926 -10.350 1.00 36.50 278 PRO A O 1
ATOM 2137 N N . ALA A 1 279 ? -19.411 7.053 -10.778 1.00 39.19 279 ALA A N 1
ATOM 2138 C CA . ALA A 1 279 ? -19.825 5.657 -10.957 1.00 39.19 279 ALA A CA 1
ATOM 2139 C C . ALA A 1 279 ? -18.708 4.631 -11.261 1.00 39.19 279 ALA A C 1
ATOM 2141 O O . ALA A 1 279 ? -18.612 4.113 -12.371 1.00 39.19 279 ALA A O 1
ATOM 2142 N N . ASN A 1 280 ? -17.914 4.292 -10.250 1.00 49.53 280 ASN A N 1
ATOM 2143 C CA . ASN A 1 280 ? -17.055 3.118 -10.217 1.00 49.53 280 ASN A CA 1
ATOM 2144 C C . ASN A 1 280 ? -17.600 2.203 -9.119 1.00 49.53 280 ASN A C 1
ATOM 2146 O O . ASN A 1 280 ? -18.095 2.684 -8.100 1.00 49.53 280 ASN A O 1
ATOM 2150 N N . GLU A 1 281 ? -17.556 0.893 -9.350 1.00 58.41 281 GLU A N 1
ATOM 2151 C CA . GLU A 1 281 ? -18.058 -0.121 -8.419 1.00 58.41 281 GLU A CA 1
ATOM 2152 C C . GLU A 1 281 ? -17.589 0.147 -6.983 1.00 58.41 281 GLU A C 1
ATOM 2154 O O . GLU A 1 281 ? -16.386 0.259 -6.725 1.00 58.41 281 GLU A O 1
ATOM 2159 N N . THR A 1 282 ? -18.541 0.248 -6.054 1.00 66.12 282 THR A N 1
ATOM 2160 C CA . THR A 1 282 ? -18.254 0.482 -4.639 1.00 66.12 282 THR A CA 1
ATOM 2161 C C . THR A 1 282 ? -17.471 -0.709 -4.071 1.00 66.12 282 THR A C 1
ATOM 2163 O O . THR A 1 282 ? -17.903 -1.859 -4.213 1.00 66.12 282 THR A O 1
ATOM 2166 N N . PRO A 1 283 ? -16.300 -0.485 -3.447 1.00 72.69 283 PRO A N 1
ATOM 2167 C CA . PRO A 1 283 ? -15.479 -1.578 -2.941 1.00 72.69 283 PRO A CA 1
ATOM 2168 C C . PRO A 1 283 ? -16.199 -2.256 -1.775 1.00 72.69 283 PRO A C 1
ATOM 2170 O O . PRO A 1 283 ? -16.480 -1.607 -0.776 1.00 72.69 283 PRO A O 1
ATOM 2173 N N . LYS A 1 284 ? -16.504 -3.557 -1.859 1.00 84.62 284 LYS A N 1
ATOM 2174 C CA . LYS A 1 284 ? -17.047 -4.325 -0.721 1.00 84.62 284 LYS A CA 1
ATOM 2175 C C . LYS A 1 284 ? -15.987 -4.433 0.380 1.00 84.62 284 LYS A C 1
ATOM 2177 O O . LYS A 1 284 ? -15.005 -5.142 0.196 1.00 84.62 284 LYS A O 1
ATOM 2182 N N . LEU A 1 285 ? -16.169 -3.719 1.496 1.00 87.06 285 LEU A N 1
ATOM 2183 C CA . LEU A 1 285 ? -15.195 -3.682 2.597 1.00 87.06 285 LEU A CA 1
ATOM 2184 C C . LEU A 1 285 ? -15.545 -4.667 3.716 1.00 87.06 285 LEU A C 1
ATOM 2186 O O . LEU A 1 285 ? -14.669 -5.348 4.241 1.00 87.06 285 LEU A O 1
ATOM 2190 N N . PHE A 1 286 ? -16.823 -4.729 4.091 1.00 88.50 286 PHE A N 1
ATOM 2191 C CA . PHE A 1 286 ? -17.323 -5.572 5.181 1.00 88.50 286 PHE A CA 1
ATOM 2192 C C . PHE A 1 286 ? -17.830 -6.914 4.642 1.00 88.50 286 PHE A C 1
ATOM 2194 O O . PHE A 1 286 ? -18.370 -6.968 3.536 1.00 88.50 286 PHE A O 1
ATOM 2201 N N . GLY A 1 287 ? -17.689 -8.000 5.410 1.00 88.62 287 GLY A N 1
ATOM 2202 C CA . GLY A 1 287 ? -18.161 -9.322 4.974 1.00 88.62 287 GLY A CA 1
ATOM 2203 C C . GLY A 1 287 ? -17.279 -10.003 3.925 1.00 88.62 287 GLY A C 1
ATOM 2204 O O . GLY A 1 287 ? -17.695 -11.000 3.342 1.00 88.62 287 GLY A O 1
ATOM 2205 N N . VAL A 1 288 ? -16.084 -9.472 3.644 1.00 92.38 288 VAL A N 1
ATOM 2206 C CA . VAL A 1 288 ? -15.182 -9.980 2.599 1.00 92.38 288 VAL A CA 1
ATOM 2207 C C . VAL A 1 288 ? -13.984 -10.693 3.235 1.00 92.38 288 VAL A C 1
ATOM 2209 O O . VAL A 1 288 ? -13.447 -10.194 4.227 1.00 92.38 288 VAL A O 1
ATOM 2212 N N . PRO A 1 289 ? -13.531 -11.844 2.694 1.00 94.56 289 PRO A N 1
ATOM 2213 C CA . PRO A 1 289 ? -12.337 -12.517 3.191 1.00 94.56 289 PRO A CA 1
ATOM 2214 C C . PRO A 1 289 ? -11.120 -11.590 3.184 1.00 94.56 289 PRO A C 1
ATOM 2216 O O . PRO A 1 289 ? -10.837 -10.924 2.186 1.00 94.56 289 PRO A O 1
ATOM 2219 N N . LEU A 1 290 ? -10.358 -11.589 4.280 1.00 95.00 290 LEU A N 1
ATOM 2220 C CA . LEU A 1 290 ? -9.217 -10.685 4.450 1.00 95.00 290 LEU A CA 1
ATOM 2221 C C . LEU A 1 290 ? -8.195 -10.818 3.312 1.00 95.00 290 LEU A C 1
ATOM 2223 O O . LEU A 1 290 ? -7.708 -9.815 2.805 1.00 95.00 290 LEU A O 1
ATOM 2227 N N . ALA A 1 291 ? -7.916 -12.042 2.858 1.00 94.56 291 ALA A N 1
ATOM 2228 C CA . ALA A 1 291 ? -7.011 -12.274 1.735 1.00 94.56 291 ALA A CA 1
ATOM 2229 C C . ALA A 1 291 ? -7.482 -11.581 0.443 1.00 94.56 291 ALA A C 1
ATOM 2231 O O . ALA A 1 291 ? -6.661 -11.015 -0.269 1.00 94.56 291 ALA A O 1
ATOM 2232 N N . SER A 1 292 ? -8.789 -11.556 0.161 1.00 94.50 292 SER A N 1
ATOM 2233 C CA . SER A 1 292 ? -9.339 -10.862 -1.010 1.00 94.50 292 SER A CA 1
ATOM 2234 C C . SER A 1 292 ? -9.142 -9.347 -0.917 1.00 94.50 292 SER A C 1
ATOM 2236 O O . SER A 1 292 ? -8.776 -8.722 -1.907 1.00 94.50 292 SER A O 1
ATOM 2238 N N . LEU A 1 293 ? -9.301 -8.768 0.278 1.00 94.25 293 LEU A N 1
ATOM 2239 C CA . LEU A 1 293 ? -9.047 -7.341 0.522 1.00 94.25 293 LEU A CA 1
ATOM 2240 C C . LEU A 1 293 ? -7.564 -6.968 0.367 1.00 94.25 293 LEU A C 1
ATOM 2242 O O . LEU A 1 293 ? -7.248 -5.843 -0.016 1.00 94.25 293 LEU A O 1
ATOM 2246 N N . LEU A 1 294 ? -6.651 -7.894 0.665 1.00 94.88 294 LEU A N 1
ATOM 2247 C CA . LEU A 1 294 ? -5.208 -7.688 0.499 1.00 94.88 294 LEU A CA 1
ATOM 2248 C C . LEU A 1 294 ? -4.724 -7.878 -0.942 1.00 94.88 294 LEU A C 1
ATOM 2250 O O . LEU A 1 294 ? -3.598 -7.503 -1.249 1.00 94.88 294 LEU A O 1
ATOM 2254 N N . LEU A 1 295 ? -5.553 -8.454 -1.815 1.00 93.25 295 LEU A N 1
ATOM 2255 C CA . LEU A 1 295 ? -5.253 -8.652 -3.235 1.00 93.25 295 LEU A CA 1
ATOM 2256 C C . LEU A 1 295 ? -5.888 -7.576 -4.133 1.00 93.25 295 LEU A C 1
ATOM 2258 O O . LEU A 1 295 ? -5.482 -7.436 -5.285 1.00 93.25 295 LEU A O 1
ATOM 2262 N N . ASP A 1 296 ? -6.853 -6.800 -3.629 1.00 90.88 296 ASP A N 1
ATOM 2263 C CA . ASP A 1 296 ? -7.481 -5.695 -4.363 1.00 90.88 296 ASP A CA 1
ATOM 2264 C C . ASP A 1 296 ? -6.771 -4.356 -4.077 1.00 90.88 296 ASP A C 1
ATOM 2266 O O . ASP A 1 296 ? -6.687 -3.884 -2.940 1.00 90.88 296 ASP A O 1
ATOM 2270 N N . ALA A 1 297 ? -6.289 -3.711 -5.144 1.00 88.19 297 ALA A N 1
ATOM 2271 C CA . ALA A 1 297 ? -5.595 -2.422 -5.112 1.00 88.19 297 ALA A CA 1
ATOM 2272 C C . ALA A 1 297 ? -6.443 -1.276 -4.530 1.00 88.19 297 ALA A C 1
ATOM 2274 O O . ALA A 1 297 ? -5.900 -0.290 -4.033 1.00 88.19 297 ALA A O 1
ATOM 2275 N N . ARG A 1 298 ? -7.777 -1.389 -4.598 1.00 85.75 298 ARG A N 1
ATOM 2276 C CA . ARG A 1 298 ? -8.711 -0.388 -4.056 1.00 85.75 298 ARG A CA 1
ATOM 2277 C C . ARG A 1 298 ? -8.761 -0.428 -2.533 1.00 85.75 298 ARG A C 1
ATOM 2279 O O . ARG A 1 298 ? -8.953 0.602 -1.893 1.00 85.75 298 ARG A O 1
ATOM 2286 N N . THR A 1 299 ? -8.590 -1.614 -1.955 1.00 89.88 299 THR A N 1
ATOM 2287 C CA . THR A 1 299 ? -8.717 -1.851 -0.514 1.00 89.88 299 THR A CA 1
ATOM 2288 C C . THR A 1 299 ? -7.373 -1.966 0.188 1.00 89.88 299 THR A C 1
ATOM 2290 O O . THR A 1 299 ? -7.324 -1.780 1.401 1.00 89.88 299 THR A O 1
ATOM 2293 N N . CYS A 1 300 ? -6.282 -2.224 -0.537 1.00 91.75 300 CYS A N 1
ATOM 2294 C CA . CYS A 1 300 ? -4.931 -2.267 0.008 1.00 91.75 300 CYS A CA 1
ATOM 2295 C C . CYS A 1 300 ? -3.916 -1.673 -0.983 1.00 91.75 300 CYS A C 1
ATOM 2297 O O . CYS A 1 300 ? -3.706 -2.198 -2.075 1.00 91.75 300 CYS A O 1
ATOM 2299 N N . ALA A 1 301 ? -3.247 -0.583 -0.591 1.00 87.75 301 ALA A N 1
ATOM 2300 C CA . ALA A 1 301 ? -2.350 0.163 -1.481 1.00 87.75 301 ALA A CA 1
ATOM 2301 C C . ALA A 1 301 ? -1.124 -0.638 -1.976 1.00 87.75 301 ALA A C 1
ATOM 2303 O O . ALA A 1 301 ? -0.643 -0.403 -3.083 1.00 87.75 301 ALA A O 1
ATOM 2304 N N . ILE A 1 302 ? -0.621 -1.593 -1.182 1.00 91.94 302 ILE A N 1
ATOM 2305 C CA . ILE A 1 302 ? 0.538 -2.430 -1.548 1.00 91.94 302 ILE A CA 1
ATOM 2306 C C . ILE A 1 302 ? 0.147 -3.701 -2.317 1.00 91.94 302 ILE A C 1
ATOM 2308 O O . ILE A 1 302 ? 1.030 -4.376 -2.844 1.00 91.94 302 ILE A O 1
ATOM 2312 N N . ALA A 1 303 ? -1.152 -4.013 -2.438 1.00 92.25 303 ALA A N 1
ATOM 2313 C CA . ALA A 1 303 ? -1.646 -5.233 -3.086 1.00 92.25 303 ALA A CA 1
ATOM 2314 C C . ALA A 1 303 ? -1.034 -5.513 -4.472 1.00 92.25 303 ALA A C 1
ATOM 2316 O O . ALA A 1 303 ? -0.656 -6.658 -4.721 1.00 92.25 303 ALA A O 1
ATOM 2317 N N . PRO A 1 304 ? -0.853 -4.513 -5.364 1.00 91.00 304 PRO A N 1
ATOM 2318 C CA . PRO A 1 304 ? -0.280 -4.757 -6.687 1.00 91.00 304 PRO A CA 1
ATOM 2319 C C . PRO A 1 304 ? 1.214 -5.091 -6.683 1.00 91.00 304 PRO A C 1
ATOM 2321 O O . PRO A 1 304 ? 1.737 -5.450 -7.731 1.00 91.00 304 PRO A O 1
ATOM 2324 N N . VAL A 1 305 ? 1.919 -4.888 -5.567 1.00 92.69 305 VAL A N 1
ATOM 2325 C CA . VAL A 1 305 ? 3.371 -5.091 -5.461 1.00 92.69 305 VAL A CA 1
ATOM 2326 C C . VAL A 1 305 ? 3.682 -6.281 -4.572 1.00 92.69 305 VAL A C 1
ATOM 2328 O O . VAL A 1 305 ? 4.373 -7.204 -4.996 1.00 92.69 305 VAL A O 1
ATOM 2331 N N . ASP A 1 306 ? 3.191 -6.251 -3.336 1.00 92.75 306 ASP A N 1
ATOM 2332 C CA . ASP A 1 306 ? 3.447 -7.299 -2.362 1.00 92.75 306 ASP A CA 1
ATOM 2333 C C . ASP A 1 306 ? 2.308 -7.395 -1.329 1.00 92.75 306 ASP A C 1
ATOM 2335 O O . ASP A 1 306 ? 2.342 -6.723 -0.291 1.00 92.75 306 ASP A O 1
ATOM 2339 N N . PRO A 1 307 ? 1.293 -8.243 -1.574 1.00 92.94 307 PRO A N 1
ATOM 2340 C CA . PRO A 1 307 ? 0.143 -8.370 -0.682 1.00 92.94 307 PRO A CA 1
ATOM 2341 C C . PRO A 1 307 ? 0.511 -8.942 0.695 1.00 92.94 307 PRO A C 1
ATOM 2343 O O . PRO A 1 307 ? -0.241 -8.749 1.647 1.00 92.94 307 PRO A O 1
ATOM 2346 N N . LEU A 1 308 ? 1.668 -9.604 0.850 1.00 93.19 308 LEU A N 1
ATOM 2347 C CA . LEU A 1 308 ? 2.084 -10.202 2.127 1.00 93.19 308 LEU A CA 1
ATOM 2348 C C . LEU A 1 308 ? 2.491 -9.154 3.178 1.00 93.19 308 LEU A C 1
ATOM 2350 O O . LEU A 1 308 ? 2.522 -9.467 4.367 1.00 93.19 308 LEU A O 1
ATOM 2354 N N . LEU A 1 309 ? 2.776 -7.920 2.756 1.00 93.31 309 LEU A N 1
ATOM 2355 C CA . LEU A 1 309 ? 2.967 -6.764 3.641 1.00 93.31 309 LEU A CA 1
ATOM 2356 C C . LEU A 1 309 ? 1.661 -5.997 3.905 1.00 93.31 309 LEU A C 1
ATOM 2358 O O . LEU A 1 309 ? 1.648 -5.048 4.687 1.00 93.31 309 LEU A O 1
ATOM 2362 N N . GLY A 1 310 ? 0.579 -6.369 3.222 1.00 90.50 310 GLY A N 1
ATOM 2363 C CA . GLY A 1 310 ? -0.638 -5.581 3.149 1.00 90.50 310 GLY A CA 1
ATOM 2364 C C . GLY A 1 310 ? -1.442 -5.547 4.441 1.00 90.50 310 GLY A C 1
ATOM 2365 O O . GLY A 1 310 ? -1.645 -6.557 5.114 1.00 90.50 310 GLY A O 1
ATOM 2366 N N . VAL A 1 311 ? -1.979 -4.363 4.723 1.00 94.31 311 VAL A N 1
ATOM 2367 C CA . VAL A 1 311 ? -3.061 -4.125 5.679 1.00 94.31 311 VAL A CA 1
ATOM 2368 C C . VAL A 1 311 ? -4.164 -3.367 4.928 1.00 94.31 311 VAL A C 1
ATOM 2370 O O . VAL A 1 311 ? -3.835 -2.505 4.105 1.00 94.31 311 VAL A O 1
ATOM 2373 N N . PRO A 1 312 ? -5.460 -3.669 5.141 1.00 95.06 312 PRO A N 1
ATOM 2374 C CA . PRO A 1 312 ? -6.535 -2.935 4.482 1.00 95.06 312 PRO A CA 1
ATOM 2375 C C . PRO A 1 312 ? -6.492 -1.444 4.832 1.00 95.06 312 PRO A C 1
ATOM 2377 O O . PRO A 1 312 ? -6.303 -1.077 5.990 1.00 95.06 312 PRO A O 1
ATOM 2380 N N . ASN A 1 313 ? -6.722 -0.581 3.847 1.00 92.56 313 ASN A N 1
ATOM 2381 C CA . ASN A 1 313 ? -6.615 0.870 3.986 1.00 92.56 313 ASN A CA 1
ATOM 2382 C C . ASN A 1 313 ? -7.542 1.425 5.083 1.00 92.56 313 ASN A C 1
ATOM 2384 O O . ASN A 1 313 ? -7.116 2.256 5.881 1.00 92.56 313 ASN A O 1
ATOM 2388 N N . LEU A 1 314 ? -8.783 0.923 5.167 1.00 93.50 314 LEU A N 1
ATOM 2389 C CA . LEU A 1 314 ? -9.723 1.263 6.243 1.00 93.50 314 LEU A CA 1
ATOM 2390 C C . LEU A 1 314 ? -9.153 0.904 7.622 1.00 93.50 314 LEU A C 1
ATOM 2392 O O . LEU A 1 314 ? -9.209 1.714 8.544 1.00 93.50 314 LEU A O 1
ATOM 2396 N N . PHE A 1 315 ? -8.595 -0.300 7.755 1.00 95.50 315 PHE A N 1
ATOM 2397 C CA . PHE A 1 315 ? -8.006 -0.774 9.004 1.00 95.50 315 PHE A CA 1
ATOM 2398 C C . PHE A 1 315 ? -6.815 0.103 9.414 1.00 95.50 315 PHE A C 1
ATOM 2400 O O . PHE A 1 315 ? -6.751 0.562 10.554 1.00 95.50 315 PHE A O 1
ATOM 2407 N N . GLU A 1 316 ? -5.910 0.393 8.475 1.00 94.88 316 GLU A N 1
ATOM 2408 C CA . GLU A 1 316 ? -4.767 1.275 8.721 1.00 94.88 316 GLU A CA 1
ATOM 2409 C C . GLU A 1 316 ? -5.222 2.696 9.087 1.00 94.88 316 GLU A C 1
ATOM 2411 O O . GLU A 1 316 ? -4.683 3.290 10.019 1.00 94.88 316 GLU A O 1
ATOM 2416 N N . GLY A 1 317 ? -6.263 3.220 8.433 1.00 93.38 317 GLY A N 1
ATOM 2417 C CA . GLY A 1 317 ? -6.857 4.518 8.758 1.00 93.38 317 GLY A CA 1
ATOM 2418 C C . GLY A 1 317 ? -7.412 4.571 10.180 1.00 93.38 317 GLY A C 1
ATOM 2419 O O . GLY A 1 317 ? -7.132 5.524 10.911 1.00 93.38 317 GLY A O 1
ATOM 2420 N N . CYS A 1 318 ? -8.124 3.526 10.615 1.00 94.94 318 CYS A N 1
ATOM 2421 C CA . CYS A 1 318 ? -8.577 3.398 11.999 1.00 94.94 318 CYS A CA 1
ATOM 2422 C C . CYS A 1 318 ? -7.396 3.383 12.980 1.00 94.94 318 CYS A C 1
ATOM 2424 O O . CYS A 1 318 ? -7.414 4.117 13.968 1.00 94.94 318 CYS A O 1
ATOM 2426 N N . CYS A 1 319 ? -6.362 2.579 12.710 1.00 96.19 319 CYS A N 1
ATOM 2427 C CA . CYS A 1 319 ? -5.178 2.486 13.564 1.00 96.19 319 CYS A CA 1
ATOM 2428 C C . CYS A 1 319 ? -4.435 3.822 13.670 1.00 96.19 319 CYS A C 1
ATOM 2430 O O . CYS A 1 319 ? -4.129 4.247 14.781 1.00 96.19 319 CYS A O 1
ATOM 2432 N N . ARG A 1 320 ? -4.212 4.535 12.558 1.00 94.06 320 ARG A N 1
ATOM 2433 C CA . ARG A 1 320 ? -3.573 5.863 12.577 1.00 94.06 320 ARG A CA 1
ATOM 2434 C C . ARG A 1 320 ? -4.390 6.887 13.352 1.00 94.06 320 ARG A C 1
ATOM 2436 O O . ARG A 1 320 ? -3.831 7.640 14.146 1.00 94.06 320 ARG A O 1
ATOM 2443 N N . LEU A 1 321 ? -5.709 6.893 13.170 1.00 90.94 321 LEU A N 1
ATOM 2444 C CA . LEU A 1 321 ? -6.599 7.781 13.914 1.00 90.94 321 LEU A CA 1
ATOM 2445 C C . LEU A 1 321 ? -6.522 7.517 15.427 1.00 90.94 321 LEU A C 1
ATOM 2447 O O . LEU A 1 321 ? -6.450 8.465 16.208 1.00 90.94 321 LEU A O 1
ATOM 2451 N N . ILE A 1 322 ? -6.484 6.245 15.839 1.00 92.75 322 ILE A N 1
ATOM 2452 C CA . ILE A 1 322 ? -6.317 5.853 17.245 1.00 92.75 322 ILE A CA 1
ATOM 2453 C C . ILE A 1 322 ? -4.926 6.244 17.753 1.00 92.75 322 ILE A C 1
ATOM 2455 O O . ILE A 1 322 ? -4.840 6.894 18.789 1.00 92.75 322 ILE A O 1
ATOM 2459 N N . ASP A 1 323 ? -3.850 5.933 17.023 1.00 94.00 323 ASP A N 1
ATOM 2460 C CA . ASP A 1 323 ? -2.471 6.244 17.427 1.00 94.00 323 ASP A CA 1
ATOM 2461 C C . ASP A 1 323 ? -2.273 7.747 17.686 1.00 94.00 323 ASP A C 1
ATOM 2463 O O . ASP A 1 323 ? -1.665 8.133 18.694 1.00 94.00 323 ASP A O 1
ATOM 2467 N N . ALA A 1 324 ? -2.812 8.588 16.795 1.00 89.81 324 ALA A N 1
ATOM 2468 C CA . ALA A 1 324 ? -2.757 10.040 16.914 1.00 89.81 324 ALA A CA 1
ATOM 2469 C C . ALA A 1 324 ? -3.641 10.550 18.063 1.00 89.81 324 ALA A C 1
ATOM 2471 O O . ALA A 1 324 ? -3.206 11.390 18.850 1.00 89.81 324 ALA A O 1
ATOM 2472 N N . ALA A 1 325 ? -4.857 10.019 18.219 1.00 85.00 325 ALA A N 1
ATOM 2473 C CA . ALA A 1 325 ? -5.747 10.386 19.321 1.00 85.00 325 ALA A CA 1
ATOM 2474 C C . ALA A 1 325 ? -5.180 9.991 20.694 1.00 85.00 325 ALA A C 1
ATOM 2476 O O . ALA A 1 325 ? -5.349 10.733 21.665 1.00 85.00 325 ALA A O 1
ATOM 2477 N N . THR A 1 326 ? -4.482 8.856 20.769 1.00 86.81 326 THR A N 1
ATOM 2478 C CA . THR A 1 326 ? -3.735 8.420 21.949 1.00 86.81 326 THR A CA 1
ATOM 2479 C C . THR A 1 326 ? -2.578 9.369 22.247 1.00 86.81 326 THR A C 1
ATOM 2481 O O . THR A 1 326 ? -2.433 9.782 23.392 1.00 86.81 326 THR A O 1
ATOM 2484 N N . ALA A 1 327 ? -1.803 9.780 21.236 1.00 86.56 327 ALA A N 1
ATOM 2485 C CA . ALA A 1 327 ? -0.710 10.745 21.411 1.00 86.56 327 ALA A CA 1
ATOM 2486 C C . ALA A 1 327 ? -1.195 12.102 21.952 1.00 86.56 327 ALA A C 1
ATOM 2488 O O . ALA A 1 327 ? -0.528 12.747 22.754 1.00 86.56 327 ALA A O 1
ATOM 2489 N N . VAL A 1 328 ? -2.385 12.522 21.523 1.00 81.06 328 VAL A N 1
ATOM 2490 C CA . VAL A 1 328 ? -3.039 13.766 21.947 1.00 81.06 328 VAL A CA 1
ATOM 2491 C C . VAL A 1 328 ? -3.688 13.651 23.341 1.00 81.06 328 VAL A C 1
ATOM 2493 O O . VAL A 1 328 ? -4.040 14.663 23.954 1.00 81.06 328 VAL A O 1
ATOM 2496 N N . GLY A 1 329 ? -3.842 12.434 23.872 1.00 71.38 329 GLY A N 1
ATOM 2497 C CA . GLY A 1 329 ? -4.508 12.187 25.152 1.00 71.38 329 GLY A CA 1
ATOM 2498 C C . GLY A 1 329 ? -6.014 12.436 25.072 1.00 71.38 329 GLY A C 1
ATOM 2499 O O . GLY A 1 329 ? -6.560 13.229 25.847 1.00 71.38 329 GLY A O 1
ATOM 2500 N N . THR A 1 330 ? -6.669 11.820 24.084 1.00 74.12 330 THR A N 1
ATOM 2501 C CA . THR A 1 330 ? -8.133 11.831 23.943 1.00 74.12 330 THR A CA 1
ATOM 2502 C C . THR A 1 330 ? -8.760 10.892 24.984 1.00 74.12 330 THR A C 1
ATOM 2504 O O . THR A 1 330 ? -8.382 9.719 25.008 1.00 74.12 330 THR A O 1
ATOM 2507 N N . PRO A 1 331 ? -9.700 11.359 25.827 1.00 67.69 331 PRO A N 1
ATOM 2508 C CA . PRO A 1 331 ? -10.312 10.530 26.865 1.00 67.69 331 PRO A CA 1
ATOM 2509 C C . PRO A 1 331 ? -11.319 9.521 26.291 1.00 67.69 331 PRO A C 1
ATOM 2511 O O . PRO A 1 331 ? -11.847 9.687 25.185 1.00 67.69 331 PRO A O 1
ATOM 2514 N N . GLY A 1 332 ? -11.606 8.466 27.059 1.00 67.81 332 GLY A N 1
ATOM 2515 C CA . GLY A 1 332 ? -12.679 7.511 26.749 1.00 67.81 332 GLY A CA 1
ATOM 2516 C C . GLY A 1 332 ? -12.452 6.643 25.502 1.00 67.81 332 GLY A C 1
ATOM 2517 O O . GLY A 1 332 ? -13.417 6.208 24.857 1.00 67.81 332 GLY A O 1
ATOM 2518 N N . LEU A 1 333 ? -11.193 6.390 25.125 1.00 76.25 333 LEU A N 1
ATOM 2519 C CA . LEU A 1 333 ? -10.871 5.423 24.070 1.00 76.25 333 LEU A CA 1
ATOM 2520 C C . LEU A 1 333 ? -11.450 4.050 24.446 1.00 76.25 333 LEU A C 1
ATOM 2522 O O . LEU A 1 333 ? -11.337 3.606 25.583 1.00 76.25 333 LEU A O 1
ATOM 2526 N N . PHE A 1 334 ? -12.121 3.400 23.493 1.00 76.25 334 PHE A N 1
ATOM 2527 C CA . PHE A 1 334 ? -12.804 2.109 23.680 1.00 76.25 334 PHE A CA 1
ATOM 2528 C C . PHE A 1 334 ? -13.918 2.076 24.751 1.00 76.25 334 PHE A C 1
ATOM 2530 O O . PHE A 1 334 ? -14.437 1.004 25.037 1.00 76.25 334 PHE A O 1
ATOM 2537 N N . ALA A 1 335 ? -14.332 3.223 25.306 1.00 67.06 335 ALA A N 1
ATOM 2538 C CA . ALA A 1 335 ? -15.433 3.318 26.277 1.00 67.06 335 ALA A CA 1
ATOM 2539 C C . ALA A 1 335 ? -16.676 4.054 25.735 1.00 67.06 335 ALA A C 1
ATOM 2541 O O . ALA A 1 335 ? -17.779 3.886 26.253 1.00 67.06 335 ALA A O 1
ATOM 2542 N N . ALA A 1 336 ? -16.515 4.880 24.696 1.00 58.00 336 ALA A N 1
ATOM 2543 C CA . ALA A 1 336 ? -17.599 5.704 24.166 1.00 58.00 336 ALA A CA 1
ATOM 2544 C C . ALA A 1 336 ? -18.661 4.890 23.406 1.00 58.00 336 ALA A C 1
ATOM 2546 O O . ALA A 1 336 ? -18.341 4.071 22.542 1.00 58.00 336 ALA A O 1
ATOM 2547 N N . LYS A 1 337 ? -19.936 5.188 23.680 1.00 59.12 337 LYS A N 1
ATOM 2548 C CA . LYS A 1 337 ? -21.093 4.622 22.973 1.00 59.12 337 LYS A CA 1
ATOM 2549 C C . LYS A 1 337 ? -21.456 5.487 21.766 1.00 59.12 337 LYS A C 1
ATOM 2551 O O . LYS A 1 337 ? -21.337 6.709 21.812 1.00 59.12 337 LYS A O 1
ATOM 2556 N N . ILE A 1 338 ? -21.913 4.853 20.687 1.00 56.50 338 ILE A N 1
ATOM 2557 C CA . ILE A 1 338 ? -22.350 5.529 19.458 1.00 56.50 338 ILE A CA 1
ATOM 2558 C C . ILE A 1 338 ? -23.798 5.146 19.173 1.00 56.50 338 ILE A C 1
ATOM 2560 O O . ILE A 1 338 ? -24.190 3.992 19.336 1.00 56.50 338 ILE A O 1
ATOM 2564 N N . ASN A 1 339 ? -24.586 6.122 18.728 1.00 57.41 339 ASN A N 1
ATOM 2565 C CA . ASN A 1 339 ? -25.963 5.897 18.310 1.00 57.41 339 ASN A CA 1
ATOM 2566 C C . ASN A 1 339 ? -26.018 4.931 17.108 1.00 57.41 339 ASN A C 1
ATOM 2568 O O . ASN A 1 339 ? -25.311 5.120 16.116 1.00 57.41 339 ASN A O 1
ATOM 2572 N N . ALA A 1 340 ? -26.903 3.934 17.175 1.00 54.91 340 ALA A N 1
ATOM 2573 C CA . ALA A 1 340 ? -27.112 2.939 16.127 1.00 54.91 340 ALA A CA 1
ATOM 2574 C C . ALA A 1 340 ? -27.381 3.553 14.738 1.00 54.91 340 ALA A C 1
ATOM 2576 O O . ALA A 1 340 ? -26.813 3.093 13.747 1.00 54.91 340 ALA A O 1
ATOM 2577 N N . SER A 1 341 ? -28.169 4.632 14.650 1.00 55.09 341 SER A N 1
ATOM 2578 C CA . SER A 1 341 ? -28.451 5.290 13.366 1.00 55.09 341 SER A CA 1
ATOM 2579 C C . SER A 1 341 ? -27.201 5.938 12.776 1.00 55.09 341 SER A C 1
ATOM 2581 O O . SER A 1 341 ? -26.962 5.867 11.573 1.00 55.09 341 SER A O 1
ATOM 2583 N N . ARG A 1 342 ? -26.366 6.542 13.630 1.00 62.88 342 ARG A N 1
ATOM 2584 C CA . ARG A 1 342 ? -25.102 7.151 13.213 1.00 62.88 342 ARG A CA 1
ATOM 2585 C C . ARG A 1 342 ? -24.101 6.088 12.772 1.00 62.88 342 ARG A C 1
ATOM 2587 O O . ARG A 1 342 ? -23.396 6.283 11.790 1.00 62.88 342 ARG A O 1
ATOM 2594 N N . PHE A 1 343 ? -24.065 4.955 13.461 1.00 66.81 343 PHE A N 1
ATOM 2595 C CA . PHE A 1 343 ? -23.220 3.822 13.099 1.00 66.81 343 PHE A CA 1
ATOM 2596 C C . PHE A 1 343 ? -23.579 3.224 11.728 1.00 66.81 343 PHE A C 1
ATOM 2598 O O . PHE A 1 343 ? -22.681 2.945 10.928 1.00 66.81 343 PHE A O 1
ATOM 2605 N N . ALA A 1 344 ? -24.875 3.077 11.430 1.00 68.25 344 ALA A N 1
ATOM 2606 C CA . ALA A 1 344 ? -25.341 2.625 10.120 1.00 68.25 344 ALA A CA 1
ATOM 2607 C C . ALA A 1 344 ? -24.912 3.594 9.003 1.00 68.25 344 ALA A C 1
ATOM 2609 O O . ALA A 1 344 ? -24.308 3.166 8.020 1.00 68.25 344 ALA A O 1
ATOM 2610 N N . GLN A 1 345 ? -25.118 4.901 9.208 1.00 67.38 345 GLN A N 1
ATOM 2611 C CA . GLN A 1 345 ? -24.677 5.945 8.272 1.00 67.38 345 GLN A CA 1
ATOM 2612 C C . GLN A 1 345 ? -23.168 5.891 8.015 1.00 67.38 345 GLN A C 1
ATOM 2614 O O . GLN A 1 345 ? -22.737 5.880 6.867 1.00 67.38 345 GLN A O 1
ATOM 2619 N N . LEU A 1 346 ? -22.359 5.802 9.075 1.00 69.19 346 LEU A N 1
ATOM 2620 C CA . LEU A 1 346 ? -20.898 5.743 8.969 1.00 69.19 346 LEU A CA 1
ATOM 2621 C C . LEU A 1 346 ? -20.417 4.509 8.203 1.00 69.19 346 LEU A C 1
ATOM 2623 O O . LEU A 1 346 ? -19.487 4.599 7.406 1.00 69.19 346 LEU A O 1
ATOM 2627 N N . THR A 1 347 ? -21.055 3.360 8.433 1.00 79.62 347 THR A N 1
ATOM 2628 C CA . THR A 1 347 ? -20.752 2.129 7.697 1.00 79.62 347 THR A CA 1
ATOM 2629 C C . THR A 1 347 ? -20.972 2.333 6.203 1.00 79.62 347 THR A C 1
ATOM 2631 O O . THR A 1 347 ? -20.096 2.005 5.407 1.00 79.62 347 THR A O 1
ATOM 2634 N N . GLN A 1 348 ? -22.125 2.885 5.825 1.00 74.12 348 GLN A N 1
ATOM 2635 C CA . GLN A 1 348 ? -22.487 3.099 4.428 1.00 74.12 348 GLN A CA 1
ATOM 2636 C C . GLN A 1 348 ? -21.586 4.131 3.743 1.00 74.12 348 GLN A C 1
ATOM 2638 O O . GLN A 1 348 ? -21.115 3.906 2.630 1.00 74.12 348 GLN A O 1
ATOM 2643 N N . GLN A 1 349 ? -21.290 5.221 4.441 1.00 74.38 349 GLN A N 1
ATOM 2644 C CA . GLN A 1 349 ? -20.352 6.254 4.019 1.00 74.38 349 GLN A CA 1
ATOM 2645 C C . GLN A 1 349 ? -18.963 5.680 3.704 1.00 74.38 349 GLN A C 1
ATOM 2647 O O . GLN A 1 349 ? -18.427 5.866 2.613 1.00 74.38 349 GLN A O 1
ATOM 2652 N N . VAL A 1 350 ? -18.395 4.909 4.633 1.00 82.19 350 VAL A N 1
ATOM 2653 C CA . VAL A 1 350 ? -17.081 4.276 4.446 1.00 82.19 350 VAL A CA 1
ATOM 2654 C C . VAL A 1 350 ? -17.119 3.215 3.348 1.00 82.19 350 VAL A C 1
ATOM 2656 O O . VAL A 1 350 ? -16.177 3.104 2.572 1.00 82.19 350 VAL A O 1
ATOM 2659 N N . GLN A 1 351 ? -18.218 2.472 3.231 1.00 85.44 351 GLN A N 1
ATOM 2660 C CA . GLN A 1 351 ? -18.445 1.487 2.174 1.00 85.44 351 GLN A CA 1
ATOM 2661 C C . GLN A 1 351 ? -18.510 2.127 0.772 1.00 85.44 351 GLN A C 1
ATOM 2663 O O . GLN A 1 351 ? -18.102 1.501 -0.206 1.00 85.44 351 GLN A O 1
ATOM 2668 N N . ALA A 1 352 ? -18.997 3.366 0.661 1.00 76.12 352 ALA A N 1
ATOM 2669 C CA . ALA A 1 352 ? -19.008 4.121 -0.590 1.00 76.12 352 ALA A CA 1
ATOM 2670 C C . ALA A 1 352 ? -17.626 4.700 -0.938 1.00 76.12 352 ALA A C 1
ATOM 2672 O O . ALA A 1 352 ? -17.223 4.664 -2.100 1.00 76.12 352 ALA A O 1
ATOM 2673 N N . VAL A 1 353 ? -16.898 5.213 0.060 1.00 76.56 353 VAL A N 1
ATOM 2674 C CA . VAL A 1 353 ? -15.624 5.928 -0.139 1.00 76.56 353 VAL A CA 1
ATOM 2675 C C . VAL A 1 353 ? -14.407 4.993 -0.177 1.00 76.56 353 VAL A C 1
ATOM 2677 O O . VAL A 1 353 ? -13.438 5.278 -0.875 1.00 76.56 353 VAL A O 1
ATOM 2680 N N . GLY A 1 354 ? -14.428 3.871 0.544 1.00 80.06 354 GLY A N 1
ATOM 2681 C CA . GLY A 1 354 ? -13.298 2.939 0.662 1.00 80.06 354 GLY A CA 1
ATOM 2682 C C . GLY A 1 354 ? -12.386 3.183 1.874 1.00 80.06 354 GLY A C 1
ATOM 2683 O O . GLY A 1 354 ? -11.652 2.281 2.279 1.00 80.06 354 GLY A O 1
ATOM 2684 N N . CYS A 1 355 ? -12.432 4.376 2.475 1.00 83.69 355 CYS A N 1
ATOM 2685 C CA . CYS A 1 355 ? -11.590 4.775 3.606 1.00 83.69 355 CYS A CA 1
ATOM 2686 C C . CYS A 1 355 ? -12.320 5.737 4.562 1.00 83.69 355 CYS A C 1
ATOM 2688 O O . CYS A 1 355 ? -13.442 6.174 4.303 1.00 83.69 355 CYS A O 1
ATOM 2690 N N . LEU A 1 356 ? -11.688 6.046 5.698 1.00 83.88 356 LEU A N 1
ATOM 2691 C CA . LEU A 1 356 ? -12.177 7.032 6.668 1.00 83.88 356 LEU A CA 1
ATOM 2692 C C . LEU A 1 356 ? -11.828 8.460 6.236 1.00 83.88 356 LEU A C 1
ATOM 2694 O O . LEU A 1 356 ? -10.838 8.674 5.550 1.00 83.88 356 LEU A O 1
ATOM 2698 N N . SER A 1 357 ? -12.585 9.456 6.699 1.00 78.94 357 SER A N 1
ATOM 2699 C CA . SER A 1 357 ? -12.183 10.866 6.573 1.00 78.94 357 SER A CA 1
ATOM 2700 C C . SER A 1 357 ? -11.227 11.272 7.698 1.00 78.94 357 SER A C 1
ATOM 2702 O O . SER A 1 357 ? -11.408 10.821 8.834 1.00 78.94 357 SER A O 1
ATOM 2704 N N . ILE A 1 358 ? -10.282 12.181 7.429 1.00 70.81 358 ILE A N 1
ATOM 2705 C CA . ILE A 1 358 ? -9.410 12.795 8.454 1.00 70.81 358 ILE A CA 1
ATOM 2706 C C . ILE A 1 358 ? -10.198 13.521 9.556 1.00 70.81 358 ILE A C 1
ATOM 2708 O O . ILE A 1 358 ? -9.695 13.696 10.662 1.00 70.81 358 ILE A O 1
ATOM 2712 N N . TRP A 1 359 ? -11.436 13.927 9.264 1.00 65.12 359 TRP A N 1
ATOM 2713 C CA . TRP A 1 359 ? -12.329 14.623 10.194 1.00 65.12 359 TRP A CA 1
ATOM 2714 C C . TRP A 1 359 ? -13.191 13.667 11.026 1.00 65.12 359 TRP A C 1
ATOM 2716 O O . TRP A 1 359 ? -13.989 14.095 11.862 1.00 65.12 359 TRP A O 1
ATOM 2726 N N . SER A 1 360 ? -13.058 12.358 10.803 1.00 71.38 360 SER A N 1
ATOM 2727 C CA . SER A 1 360 ? -13.809 11.354 11.550 1.00 71.38 360 SER A CA 1
ATOM 2728 C C . SER A 1 360 ? -13.410 11.384 13.023 1.00 71.38 360 SER A C 1
ATOM 2730 O O . SER A 1 360 ? -12.230 11.379 13.365 1.00 71.38 360 SER A O 1
ATOM 2732 N N . SER A 1 361 ? -14.399 11.349 13.918 1.00 74.81 361 SER A N 1
ATOM 2733 C CA . SER A 1 361 ? -14.131 11.144 15.343 1.00 74.81 361 SER A CA 1
ATOM 2734 C C . SER A 1 361 ? -13.372 9.833 15.567 1.00 74.81 361 SER A C 1
ATOM 2736 O O . SER A 1 361 ? -13.725 8.809 14.978 1.00 74.81 361 SER A O 1
ATOM 2738 N N . VAL A 1 362 ? -12.395 9.825 16.481 1.00 78.62 362 VAL A N 1
ATOM 2739 C CA . VAL A 1 362 ? -11.651 8.604 16.843 1.00 78.62 362 VAL A CA 1
ATOM 2740 C C . VAL A 1 362 ? -12.573 7.454 17.247 1.00 78.62 362 VAL A C 1
ATOM 2742 O O . VAL A 1 362 ? -12.318 6.310 16.889 1.00 78.62 362 VAL A O 1
ATOM 2745 N N . HIS A 1 363 ? -13.697 7.738 17.909 1.00 78.94 363 HIS A N 1
ATOM 2746 C CA . HIS A 1 363 ? -14.634 6.691 18.320 1.00 78.94 363 HIS A CA 1
ATOM 2747 C C . HIS A 1 363 ? -15.386 6.090 17.127 1.00 78.94 363 HIS A C 1
ATOM 2749 O O . HIS A 1 363 ? -15.689 4.900 17.150 1.00 78.94 363 HIS A O 1
ATOM 2755 N N . HIS A 1 364 ? -15.616 6.864 16.055 1.00 81.06 364 HIS A N 1
ATOM 2756 C CA . HIS A 1 364 ? -16.100 6.308 14.788 1.00 81.06 364 HIS A CA 1
ATOM 2757 C C . HIS A 1 364 ? -15.067 5.337 14.203 1.00 81.06 364 HIS A C 1
ATOM 2759 O O . HIS A 1 364 ? -15.429 4.237 13.799 1.00 81.06 364 HIS A O 1
ATOM 2765 N N . GLY A 1 365 ? -13.779 5.701 14.225 1.00 84.25 365 GLY A N 1
ATOM 2766 C CA . GLY A 1 365 ? -12.697 4.801 13.817 1.00 84.25 365 GLY A CA 1
ATOM 2767 C C . GLY A 1 365 ? -12.640 3.521 14.656 1.00 84.25 365 GLY A C 1
ATOM 2768 O O . GLY A 1 365 ? -12.560 2.432 14.100 1.00 84.25 365 GLY A O 1
ATOM 2769 N N . ILE A 1 366 ? -12.766 3.627 15.982 1.00 84.06 366 ILE A N 1
ATOM 2770 C CA . ILE A 1 366 ? -12.766 2.472 16.896 1.00 84.06 366 ILE A CA 1
ATOM 2771 C C . ILE A 1 366 ? -13.933 1.524 16.601 1.00 84.06 366 ILE A C 1
ATOM 2773 O O . ILE A 1 366 ? -13.721 0.321 16.458 1.00 84.06 366 ILE A O 1
ATOM 2777 N N . ILE A 1 367 ? -15.164 2.033 16.479 1.00 82.06 367 ILE A N 1
ATOM 2778 C CA . ILE A 1 367 ? -16.315 1.152 16.243 1.00 82.06 367 ILE A CA 1
ATOM 2779 C C . ILE A 1 367 ? -16.278 0.526 14.845 1.00 82.06 367 ILE A C 1
ATOM 2781 O O . ILE A 1 367 ? -16.679 -0.625 14.679 1.00 82.06 367 ILE A O 1
ATOM 2785 N N . LEU A 1 368 ? -15.762 1.248 13.844 1.00 88.12 368 LEU A N 1
ATOM 2786 C CA . LEU A 1 368 ? -15.586 0.725 12.490 1.00 88.12 368 LEU A CA 1
ATOM 2787 C C . LEU A 1 368 ? -14.456 -0.305 12.421 1.00 88.12 368 LEU A C 1
ATOM 2789 O O . LEU A 1 368 ? -14.605 -1.289 11.707 1.00 88.12 368 LEU A O 1
ATOM 2793 N N . LEU A 1 369 ? -13.381 -0.139 13.198 1.00 94.19 369 LEU A N 1
ATOM 2794 C CA . LEU A 1 369 ? -12.329 -1.145 13.374 1.00 94.19 369 LEU A CA 1
ATOM 2795 C C . LEU A 1 369 ? -12.902 -2.442 13.959 1.00 94.19 369 LEU A C 1
ATOM 2797 O O . LEU A 1 369 ? -12.694 -3.518 13.405 1.00 94.19 369 LEU A O 1
ATOM 2801 N N . ILE A 1 370 ? -13.659 -2.330 15.055 1.00 89.50 370 ILE A N 1
ATOM 2802 C CA . ILE A 1 370 ? -14.307 -3.472 15.717 1.00 89.50 370 ILE A CA 1
ATOM 2803 C C . ILE A 1 370 ? -15.282 -4.156 14.754 1.00 89.50 370 ILE A C 1
ATOM 2805 O O . ILE A 1 370 ? -15.240 -5.376 14.596 1.00 89.50 370 ILE A O 1
ATOM 2809 N N . LYS A 1 371 ? -16.125 -3.375 14.066 1.00 87.88 371 LYS A N 1
ATOM 2810 C CA . LYS A 1 371 ? -17.048 -3.886 13.046 1.00 87.88 371 LYS A CA 1
ATOM 2811 C C . LYS A 1 371 ? -16.299 -4.622 11.940 1.00 87.88 371 LYS A C 1
ATOM 2813 O O . LYS A 1 371 ? -16.671 -5.742 11.619 1.00 87.88 371 LYS A O 1
ATOM 2818 N N . PHE A 1 372 ? -15.269 -4.000 11.368 1.00 93.06 372 PHE A N 1
ATOM 2819 C CA . PHE A 1 372 ? -14.491 -4.555 10.265 1.00 93.06 372 PHE A CA 1
ATOM 2820 C C . PHE A 1 372 ? -13.955 -5.943 10.612 1.00 93.06 372 PHE A C 1
ATOM 2822 O O . PHE A 1 372 ? -14.176 -6.887 9.862 1.00 93.06 372 PHE A O 1
ATOM 2829 N N . LEU A 1 373 ? -13.327 -6.080 11.781 1.00 92.50 373 LEU A N 1
ATOM 2830 C CA . LEU A 1 373 ? -12.775 -7.351 12.239 1.00 92.50 373 LEU A CA 1
ATOM 2831 C C . LEU A 1 373 ? -13.845 -8.407 12.528 1.00 92.50 373 LEU A C 1
ATOM 2833 O O . LEU A 1 373 ? -13.666 -9.573 12.191 1.00 92.50 373 LEU A O 1
ATOM 2837 N N . ARG A 1 374 ? -14.968 -8.005 13.128 1.00 87.81 374 ARG A N 1
ATOM 2838 C CA . ARG A 1 374 ? -16.065 -8.912 13.497 1.00 87.81 374 ARG A CA 1
ATOM 2839 C C . ARG A 1 374 ? -16.906 -9.365 12.296 1.00 87.81 374 ARG A C 1
ATOM 2841 O O . ARG A 1 374 ? -17.622 -10.365 12.389 1.00 87.81 374 ARG A O 1
ATOM 2848 N N . ASP A 1 375 ? -16.874 -8.608 11.206 1.00 88.88 375 ASP A N 1
ATOM 2849 C CA . ASP A 1 375 ? -17.588 -8.910 9.968 1.00 88.88 375 ASP A CA 1
ATOM 2850 C C . ASP A 1 375 ? -16.705 -9.680 8.968 1.00 88.88 375 ASP A C 1
ATOM 2852 O O . ASP A 1 375 ? -17.157 -9.970 7.863 1.00 88.88 375 ASP A O 1
ATOM 2856 N N . LEU A 1 376 ? -15.462 -10.034 9.323 1.00 90.19 376 LEU A N 1
ATOM 2857 C CA . LEU A 1 376 ? -14.670 -10.967 8.523 1.00 90.19 376 LEU A CA 1
ATOM 2858 C C . LEU A 1 376 ? -15.371 -12.342 8.484 1.00 90.19 376 LEU A C 1
ATOM 2860 O O . LEU A 1 376 ? -15.788 -12.827 9.538 1.00 90.19 376 LEU A O 1
ATOM 2864 N N . PRO A 1 377 ? -15.490 -12.990 7.305 1.00 90.56 377 PRO A N 1
ATOM 2865 C CA . PRO A 1 377 ? -16.099 -14.319 7.195 1.00 90.56 377 PRO A CA 1
ATOM 2866 C C . PRO A 1 377 ? -15.393 -15.366 8.058 1.00 90.56 377 PRO A C 1
ATOM 2868 O O . PRO A 1 377 ? -16.048 -16.155 8.736 1.00 90.56 377 PRO A O 1
ATOM 2871 N N . ASP A 1 378 ? -14.060 -15.317 8.063 1.00 88.00 378 ASP A N 1
ATOM 2872 C CA . ASP A 1 378 ? -13.215 -16.098 8.955 1.00 88.00 378 ASP A CA 1
ATOM 2873 C C . ASP A 1 378 ? -12.669 -15.178 10.059 1.00 88.00 378 ASP A C 1
ATOM 2875 O O . ASP A 1 378 ? -12.039 -14.160 9.743 1.00 88.00 378 ASP A O 1
ATOM 2879 N N . PRO A 1 379 ? -12.878 -15.507 11.347 1.00 89.81 379 PRO A N 1
ATOM 2880 C CA . PRO A 1 379 ? -12.318 -14.733 12.449 1.00 89.81 379 PRO A CA 1
ATOM 2881 C C . PRO A 1 379 ? -10.785 -14.767 12.421 1.00 89.81 379 PRO A C 1
ATOM 2883 O O . PRO A 1 379 ? -10.177 -15.703 11.895 1.00 89.81 379 PRO A O 1
ATOM 2886 N N . ILE A 1 380 ? -10.156 -13.765 13.048 1.00 92.69 380 ILE A N 1
ATOM 2887 C CA . ILE A 1 380 ? -8.688 -13.654 13.147 1.00 92.69 380 ILE A CA 1
ATOM 2888 C C . ILE A 1 380 ? -8.070 -14.952 13.673 1.00 92.69 380 ILE A C 1
ATOM 2890 O O . ILE A 1 380 ? -7.047 -15.395 13.152 1.00 92.69 380 ILE A O 1
ATOM 2894 N N . ILE A 1 381 ? -8.691 -15.552 14.691 1.00 92.44 381 ILE A N 1
ATOM 2895 C CA . ILE A 1 381 ? -8.362 -16.882 15.195 1.00 92.44 381 ILE A CA 1
ATOM 2896 C C . ILE A 1 381 ? -9.411 -17.858 14.646 1.00 92.44 381 ILE A C 1
ATOM 2898 O O . ILE A 1 381 ? -10.539 -17.882 15.147 1.00 92.44 381 ILE A O 1
ATOM 2902 N N . PRO A 1 382 ? -9.069 -18.681 13.637 1.00 91.00 382 PRO A N 1
ATOM 2903 C CA . PRO A 1 382 ? -10.013 -19.602 13.018 1.00 91.00 382 PRO A CA 1
ATOM 2904 C C . PRO A 1 382 ? -10.558 -20.641 14.001 1.00 91.00 382 PRO A C 1
ATOM 2906 O O . PRO A 1 382 ? -9.861 -21.090 14.916 1.00 91.00 382 PRO A O 1
ATOM 2909 N N . ALA A 1 383 ? -11.780 -21.117 13.747 1.00 88.69 383 ALA A N 1
ATOM 2910 C CA . ALA A 1 383 ? -12.421 -22.154 14.561 1.00 88.69 383 ALA A CA 1
ATOM 2911 C C . ALA A 1 383 ? -11.594 -23.452 14.656 1.00 88.69 383 ALA A C 1
ATOM 2913 O O . ALA A 1 383 ? -11.624 -24.128 15.681 1.00 88.69 383 ALA A O 1
ATOM 2914 N N . SER A 1 384 ? -10.793 -23.769 13.633 1.00 90.38 384 SER A N 1
ATOM 2915 C CA . SER A 1 384 ? -9.885 -24.925 13.633 1.00 90.38 384 SER A CA 1
ATOM 2916 C C . SER A 1 384 ? -8.764 -24.826 14.675 1.00 90.38 384 SER A C 1
ATOM 2918 O O . SER A 1 384 ? -8.313 -25.848 15.193 1.00 90.38 384 SER A O 1
ATOM 2920 N N . LEU A 1 385 ? -8.322 -23.611 15.012 1.00 91.12 385 LEU A N 1
ATOM 2921 C CA . LEU A 1 385 ? -7.265 -23.367 15.995 1.00 91.12 385 LEU A CA 1
ATOM 2922 C C . LEU A 1 385 ? -7.819 -23.048 17.389 1.00 91.12 385 LEU A C 1
ATOM 2924 O O . LEU A 1 385 ? -7.081 -23.178 18.368 1.00 91.12 385 LEU A O 1
ATOM 2928 N N . TYR A 1 386 ? -9.110 -22.716 17.502 1.00 90.94 386 TYR A N 1
ATOM 2929 C CA . TYR A 1 386 ? -9.796 -22.367 18.752 1.00 90.94 386 TYR A CA 1
ATOM 2930 C C . TYR A 1 386 ? -9.419 -23.276 19.933 1.00 90.94 386 TYR A C 1
ATOM 2932 O O . TYR A 1 386 ? -8.918 -22.808 20.956 1.00 90.94 386 TYR A O 1
ATOM 2940 N N . GLY A 1 387 ? -9.583 -24.595 19.773 1.00 90.44 387 GLY A N 1
ATOM 2941 C CA . GLY A 1 387 ? -9.325 -25.554 20.851 1.00 90.44 387 GLY A CA 1
ATOM 2942 C C . GLY A 1 387 ? -7.861 -25.590 21.304 1.00 90.44 387 GLY A C 1
ATOM 2943 O O . GLY A 1 387 ? -7.583 -25.869 22.469 1.00 90.44 387 GLY A O 1
ATOM 2944 N N . ARG A 1 388 ? -6.912 -25.278 20.412 1.00 92.88 388 ARG A N 1
ATOM 2945 C CA . ARG A 1 388 ? -5.484 -25.187 20.754 1.00 92.88 388 ARG A CA 1
ATOM 2946 C C . ARG A 1 388 ? -5.182 -23.895 21.505 1.00 92.88 388 ARG A C 1
ATOM 2948 O O . ARG A 1 388 ? -4.461 -23.953 22.496 1.00 92.88 388 ARG A O 1
ATOM 2955 N N . PHE A 1 389 ? -5.779 -22.773 21.098 1.00 92.69 389 PHE A N 1
ATOM 2956 C CA . PHE A 1 389 ? -5.673 -21.509 21.830 1.00 92.69 389 PHE A CA 1
ATOM 2957 C C . PHE A 1 389 ? -6.257 -21.632 23.241 1.00 92.69 389 PHE A C 1
ATOM 2959 O O . PHE A 1 389 ? -5.599 -21.249 24.203 1.00 92.69 389 PHE A O 1
ATOM 2966 N N . ARG A 1 390 ? -7.435 -22.249 23.398 1.00 92.75 390 ARG A N 1
ATOM 2967 C CA . ARG A 1 390 ? -8.083 -22.403 24.710 1.00 92.75 390 ARG A CA 1
ATOM 2968 C C . ARG A 1 390 ? -7.234 -23.182 25.719 1.00 92.75 390 ARG A C 1
ATOM 2970 O O . ARG A 1 390 ? -7.183 -22.798 26.887 1.00 92.75 390 ARG A O 1
ATOM 2977 N N . ARG A 1 391 ? -6.532 -24.231 25.274 1.00 93.19 391 ARG A N 1
ATOM 2978 C CA . ARG A 1 391 ? -5.648 -25.051 26.127 1.00 93.19 391 ARG A CA 1
ATOM 2979 C C . ARG A 1 391 ? -4.439 -24.289 26.666 1.00 93.19 391 ARG A C 1
ATOM 2981 O O . ARG A 1 391 ? -3.862 -24.722 27.658 1.00 93.19 391 ARG A O 1
ATOM 2988 N N . ILE A 1 392 ? -4.048 -23.168 26.049 1.00 94.19 392 ILE A N 1
ATOM 2989 C CA . ILE A 1 392 ? -2.930 -22.346 26.541 1.00 94.19 392 ILE A CA 1
ATOM 2990 C C . ILE A 1 392 ? -3.231 -21.832 27.945 1.00 94.19 392 ILE A C 1
ATOM 2992 O O . ILE A 1 392 ? -2.343 -21.824 28.792 1.00 94.19 392 ILE A O 1
ATOM 2996 N N . HIS A 1 393 ? -4.480 -21.454 28.216 1.00 92.12 393 HIS A N 1
ATOM 2997 C CA . HIS A 1 393 ? -4.879 -20.958 29.529 1.00 92.12 393 HIS A CA 1
ATOM 2998 C C . HIS A 1 393 ? -4.621 -21.992 30.641 1.00 92.12 393 HIS A C 1
ATOM 3000 O O . HIS A 1 393 ? -4.218 -21.622 31.741 1.00 92.12 393 HIS A O 1
ATOM 3006 N N . ASP A 1 394 ? -4.745 -23.284 30.328 1.00 92.81 394 ASP A N 1
ATOM 3007 C CA . ASP A 1 394 ? -4.567 -24.376 31.289 1.00 92.81 394 ASP A CA 1
ATOM 3008 C C . ASP A 1 394 ? -3.078 -24.708 31.544 1.00 92.81 394 ASP A C 1
ATOM 3010 O O . ASP A 1 394 ? -2.744 -25.458 32.468 1.00 92.81 394 ASP A O 1
ATOM 3014 N N . LEU A 1 395 ? -2.156 -24.156 30.742 1.00 93.75 395 LEU A N 1
ATOM 3015 C CA . LEU A 1 395 ? -0.719 -24.361 30.917 1.00 93.75 395 LEU A CA 1
ATOM 3016 C C . LEU A 1 395 ? -0.216 -23.634 32.166 1.00 93.75 395 LEU A C 1
ATOM 3018 O O . LEU A 1 395 ? -0.430 -22.435 32.354 1.00 93.75 395 LEU A O 1
ATOM 3022 N N . LYS A 1 396 ? 0.533 -24.356 33.004 1.00 91.88 396 LYS A N 1
ATOM 3023 C CA . LYS A 1 396 ? 1.153 -23.790 34.204 1.00 91.88 396 LYS A CA 1
ATOM 3024 C C . LYS A 1 396 ? 2.392 -22.978 33.831 1.00 91.88 396 LYS A C 1
ATOM 3026 O O . LYS A 1 396 ? 3.412 -23.534 33.434 1.00 91.88 396 LYS A O 1
ATOM 3031 N N . GLY A 1 397 ? 2.311 -21.668 34.042 1.00 90.06 397 GLY A N 1
ATOM 3032 C CA . GLY A 1 397 ? 3.441 -20.749 33.936 1.00 90.06 397 GLY A CA 1
ATOM 3033 C C . GLY A 1 397 ? 3.341 -19.811 32.737 1.00 90.06 397 GLY A C 1
ATOM 3034 O O . GLY A 1 397 ? 3.260 -20.237 31.587 1.00 90.06 397 GLY A O 1
ATOM 3035 N N . ARG A 1 398 ? 3.430 -18.506 33.016 1.00 91.31 398 ARG A N 1
ATOM 3036 C CA . ARG A 1 398 ? 3.265 -17.430 32.027 1.00 91.31 398 ARG A CA 1
ATOM 3037 C C . ARG A 1 398 ? 4.246 -17.526 30.857 1.00 91.31 398 ARG A C 1
ATOM 3039 O O . ARG A 1 398 ? 3.872 -17.257 29.724 1.00 91.31 398 ARG A O 1
ATOM 3046 N N . HIS A 1 399 ? 5.486 -17.942 31.111 1.00 93.38 399 HIS A N 1
ATOM 3047 C CA . HIS A 1 399 ? 6.486 -18.114 30.054 1.00 93.38 399 HIS A CA 1
ATOM 3048 C C . HIS A 1 399 ? 6.092 -19.214 29.055 1.00 93.38 399 HIS A C 1
ATOM 3050 O O . HIS A 1 399 ? 6.183 -19.011 27.848 1.00 93.38 399 HIS A O 1
ATOM 3056 N N . VAL A 1 400 ? 5.587 -20.347 29.552 1.00 94.81 400 VAL A N 1
ATOM 3057 C CA . VAL A 1 400 ? 5.119 -21.460 28.713 1.00 94.81 400 VAL A CA 1
ATOM 3058 C C . VAL A 1 400 ? 3.888 -21.042 27.910 1.00 94.81 400 VAL A C 1
ATOM 3060 O O . VAL A 1 400 ? 3.800 -21.349 26.725 1.00 94.81 400 VAL A O 1
ATOM 3063 N N . GLN A 1 401 ? 2.977 -20.282 28.526 1.00 95.12 401 GLN A N 1
ATOM 3064 C CA . GLN A 1 401 ? 1.814 -19.720 27.838 1.00 95.12 401 GLN A CA 1
ATOM 3065 C C . GLN A 1 401 ? 2.221 -18.785 26.695 1.00 95.12 401 GLN A C 1
ATOM 3067 O O . GLN A 1 401 ? 1.700 -18.913 25.592 1.00 95.12 401 GLN A O 1
ATOM 3072 N N . VAL A 1 402 ? 3.182 -17.886 26.935 1.00 95.69 402 VAL A N 1
ATOM 3073 C CA . VAL A 1 402 ? 3.715 -16.976 25.910 1.00 95.69 402 VAL A CA 1
ATOM 3074 C C . VAL A 1 402 ? 4.353 -17.759 24.763 1.00 95.69 402 VAL A C 1
ATOM 3076 O O . VAL A 1 402 ? 4.018 -17.493 23.617 1.00 95.69 402 VAL A O 1
ATOM 3079 N N . LEU A 1 403 ? 5.193 -18.761 25.047 1.00 94.88 403 LEU A N 1
ATOM 3080 C CA . LEU A 1 403 ? 5.816 -19.596 24.010 1.00 94.88 403 LEU A CA 1
ATOM 3081 C C . LEU A 1 403 ? 4.787 -20.368 23.172 1.00 94.88 403 LEU A C 1
ATOM 3083 O O . LEU A 1 403 ? 4.879 -20.389 21.945 1.00 94.88 403 LEU A O 1
ATOM 3087 N N . ALA A 1 404 ? 3.796 -20.985 23.821 1.00 95.81 404 ALA A N 1
ATOM 3088 C CA . ALA A 1 404 ? 2.728 -21.699 23.126 1.00 95.81 404 ALA A CA 1
ATOM 3089 C C . ALA A 1 404 ? 1.895 -20.747 22.253 1.00 95.81 404 ALA A C 1
ATOM 3091 O O . ALA A 1 404 ? 1.535 -21.086 21.125 1.00 95.81 404 ALA A O 1
ATOM 3092 N N . LEU A 1 405 ? 1.631 -19.535 22.750 1.00 95.25 405 LEU A N 1
ATOM 3093 C CA . LEU A 1 405 ? 0.910 -18.505 22.013 1.00 95.25 405 LEU A CA 1
ATOM 3094 C C . LEU A 1 405 ? 1.720 -18.002 20.810 1.00 95.25 405 LEU A C 1
ATOM 3096 O O . LEU A 1 405 ? 1.153 -17.882 19.729 1.00 95.25 405 LEU A O 1
ATOM 3100 N N . THR A 1 406 ? 3.036 -17.800 20.952 1.00 96.00 406 THR A N 1
ATOM 3101 C CA . THR A 1 406 ? 3.950 -17.480 19.839 1.00 96.00 406 THR A CA 1
ATOM 3102 C C . THR A 1 406 ? 3.848 -18.514 18.720 1.00 96.00 406 THR A C 1
ATOM 3104 O O . THR A 1 406 ? 3.669 -18.146 17.561 1.00 96.00 406 THR A O 1
ATOM 3107 N N . GLN A 1 407 ? 3.903 -19.807 19.057 1.00 94.75 407 GLN A N 1
ATOM 3108 C CA . GLN A 1 407 ? 3.815 -20.886 18.069 1.00 94.75 407 GLN A CA 1
ATOM 3109 C C . GLN A 1 407 ? 2.470 -20.881 17.331 1.00 94.75 407 GLN A C 1
ATOM 3111 O O . GLN A 1 407 ? 2.450 -20.888 16.102 1.00 94.75 407 GLN A O 1
ATOM 3116 N N . LEU A 1 408 ? 1.346 -20.805 18.056 1.00 94.94 408 LEU A N 1
ATOM 3117 C CA . LEU A 1 408 ? 0.018 -20.801 17.427 1.00 94.94 408 LEU A CA 1
ATOM 3118 C C . LEU A 1 408 ? -0.242 -19.550 16.586 1.00 94.94 408 LEU A C 1
ATOM 3120 O O . LEU A 1 408 ? -0.875 -19.637 15.537 1.00 94.94 408 LEU A O 1
ATOM 3124 N N . VAL A 1 409 ? 0.255 -18.390 17.016 1.00 94.75 409 VAL A N 1
ATOM 3125 C CA . VAL A 1 409 ? 0.178 -17.157 16.225 1.00 94.75 409 VAL A CA 1
ATOM 3126 C C . VAL A 1 409 ? 1.017 -17.274 14.943 1.00 94.75 409 VAL A C 1
ATOM 3128 O O . VAL A 1 409 ? 0.615 -16.774 13.891 1.00 94.75 409 VAL A O 1
ATOM 3131 N N . GLY A 1 410 ? 2.134 -18.006 14.987 1.00 93.00 410 GLY A N 1
ATOM 3132 C CA . GLY A 1 410 ? 2.925 -18.371 13.810 1.00 93.00 410 GLY A CA 1
ATOM 3133 C C . GLY A 1 410 ? 2.173 -19.245 12.796 1.00 93.00 410 GLY A C 1
ATOM 3134 O O . GLY A 1 410 ? 2.406 -19.108 11.592 1.00 93.00 410 GLY A O 1
ATOM 3135 N N . GLU A 1 411 ? 1.232 -20.077 13.252 1.00 94.44 411 GLU A N 1
ATOM 3136 C CA . GLU A 1 411 ? 0.387 -20.939 12.407 1.00 94.44 411 GLU A CA 1
ATOM 3137 C C . GLU A 1 411 ? -0.802 -20.205 11.758 1.00 94.44 411 GLU A C 1
ATOM 3139 O O . GLU A 1 411 ? -1.469 -20.770 10.888 1.00 94.44 411 GLU A O 1
ATOM 3144 N N . LEU A 1 412 ? -1.082 -18.952 12.143 1.00 94.94 412 LEU A N 1
ATOM 3145 C CA . LEU A 1 412 ? -2.162 -18.170 11.534 1.00 94.94 412 LEU A CA 1
ATOM 3146 C C . LEU A 1 412 ? -1.926 -17.951 10.034 1.00 94.94 412 LEU A C 1
ATOM 3148 O O . LEU A 1 412 ? -0.791 -17.890 9.553 1.00 94.94 412 LEU A O 1
ATOM 3152 N N . HIS A 1 413 ? -3.020 -17.777 9.292 1.00 94.94 413 HIS A N 1
ATOM 3153 C CA . HIS A 1 413 ? -2.962 -17.486 7.863 1.00 94.94 413 HIS A CA 1
ATOM 3154 C C . HIS A 1 413 ? -2.149 -16.210 7.592 1.00 94.94 413 HIS A C 1
ATOM 3156 O O . HIS A 1 413 ? -2.208 -15.246 8.359 1.00 94.94 413 HIS A O 1
ATOM 3162 N N . TRP A 1 414 ? -1.399 -16.184 6.484 1.00 94.12 414 TRP A N 1
ATOM 3163 C CA . TRP A 1 414 ? -0.474 -15.089 6.170 1.00 94.12 414 TRP A CA 1
ATOM 3164 C C . TRP A 1 414 ? -1.156 -13.716 6.180 1.00 94.12 414 TRP A C 1
ATOM 3166 O O . TRP A 1 414 ? -0.556 -12.752 6.642 1.00 94.12 414 TRP A O 1
ATOM 3176 N N . SER A 1 415 ? -2.421 -13.639 5.747 1.00 94.75 415 SER A N 1
ATOM 3177 C CA . SER A 1 415 ? -3.180 -12.383 5.653 1.00 94.75 415 SER A CA 1
ATOM 3178 C C . SER A 1 415 ? -3.465 -11.749 7.013 1.00 94.75 415 SER A C 1
ATOM 3180 O O . SER A 1 415 ? -3.678 -10.547 7.106 1.00 94.75 415 SER A O 1
ATOM 3182 N N . VAL A 1 416 ? -3.484 -12.552 8.077 1.00 95.31 416 VAL A N 1
ATOM 3183 C CA . VAL A 1 416 ? -3.804 -12.101 9.434 1.00 95.31 416 VAL A CA 1
ATOM 3184 C C . VAL A 1 416 ? -2.575 -11.511 10.127 1.00 95.31 416 VAL A C 1
ATOM 3186 O O . VAL A 1 416 ? -2.709 -10.627 10.969 1.00 95.31 416 VAL A O 1
ATOM 3189 N N . LYS A 1 417 ? -1.366 -11.964 9.773 1.00 94.94 417 LYS A N 1
ATOM 3190 C CA . LYS A 1 417 ? -0.130 -11.626 10.498 1.00 94.94 417 LYS A CA 1
ATOM 3191 C C . LYS A 1 417 ? 0.208 -10.123 10.479 1.00 94.94 417 LYS A C 1
ATOM 3193 O O . LYS A 1 417 ? 0.428 -9.587 11.568 1.00 94.94 417 LYS A O 1
ATOM 3198 N N . PRO A 1 418 ? 0.211 -9.415 9.326 1.00 94.81 418 PRO A N 1
ATOM 3199 C CA . PRO A 1 418 ? 0.465 -7.971 9.298 1.00 94.81 418 PRO A CA 1
ATOM 3200 C C . PRO A 1 418 ? -0.601 -7.189 10.066 1.00 94.81 418 PRO A C 1
ATOM 3202 O O . PRO A 1 418 ? -0.277 -6.288 10.837 1.00 94.81 418 PRO A O 1
ATOM 3205 N N . LEU A 1 419 ? -1.867 -7.589 9.912 1.00 95.44 419 LEU A N 1
ATOM 3206 C CA . LEU A 1 419 ? -3.001 -6.974 10.592 1.00 95.44 419 LEU A CA 1
ATOM 3207 C C . LEU A 1 419 ? -2.892 -7.125 12.115 1.00 95.44 419 LEU A C 1
ATOM 3209 O O . LEU A 1 419 ? -3.063 -6.148 12.840 1.00 95.44 419 LEU A O 1
ATOM 3213 N N . LEU A 1 420 ? -2.581 -8.327 12.610 1.00 95.75 420 LEU A N 1
ATOM 3214 C CA . LEU A 1 420 ? -2.449 -8.599 14.042 1.00 95.75 420 LEU A CA 1
ATOM 3215 C C . LEU A 1 420 ? -1.259 -7.844 14.641 1.00 95.75 420 LEU A C 1
ATOM 3217 O O . LEU A 1 420 ? -1.374 -7.272 15.723 1.00 95.75 420 LEU A O 1
ATOM 3221 N N . TYR A 1 421 ? -0.135 -7.793 13.920 1.00 95.75 421 TYR A N 1
ATOM 3222 C CA . TYR A 1 421 ? 1.015 -6.984 14.312 1.00 95.75 421 TYR A CA 1
ATOM 3223 C C . TYR A 1 421 ? 0.658 -5.500 14.418 1.00 95.75 421 TYR A C 1
ATOM 3225 O O . TYR A 1 421 ? 0.950 -4.869 15.437 1.00 95.75 421 TYR A O 1
ATOM 3233 N N . ARG A 1 422 ? -0.040 -4.961 13.413 1.00 96.06 422 ARG A N 1
ATOM 3234 C CA . ARG A 1 422 ? -0.477 -3.565 13.403 1.00 96.06 422 ARG A CA 1
ATOM 3235 C C . ARG A 1 422 ? -1.476 -3.255 14.521 1.00 96.06 422 ARG A C 1
ATOM 3237 O O . ARG A 1 422 ? -1.319 -2.235 15.194 1.00 96.06 422 ARG A O 1
ATOM 3244 N N . LEU A 1 423 ? -2.445 -4.146 14.757 1.00 96.44 423 LEU A N 1
ATOM 3245 C CA . LEU A 1 423 ? -3.415 -4.043 15.851 1.00 96.44 423 LEU A CA 1
ATOM 3246 C C . LEU A 1 423 ? -2.704 -3.978 17.201 1.00 96.44 423 LEU A C 1
ATOM 3248 O O . LEU A 1 423 ? -2.915 -3.042 17.968 1.00 96.44 423 LEU A O 1
ATOM 3252 N N . CYS A 1 424 ? -1.842 -4.957 17.479 1.00 96.19 424 CYS A N 1
ATOM 3253 C CA . CYS A 1 424 ? -1.125 -5.036 18.741 1.00 96.19 424 CYS A CA 1
ATOM 3254 C C . CYS A 1 424 ? -0.206 -3.828 18.948 1.00 96.19 424 CYS A C 1
ATOM 3256 O O . CYS A 1 424 ? -0.131 -3.338 20.066 1.00 96.19 424 CYS A O 1
ATOM 3258 N N . ALA A 1 425 ? 0.423 -3.287 17.898 1.00 94.88 425 ALA A N 1
ATOM 3259 C CA . ALA A 1 425 ? 1.206 -2.055 18.005 1.00 94.88 425 ALA A CA 1
ATOM 3260 C C . ALA A 1 425 ? 0.351 -0.858 18.473 1.00 94.88 425 ALA A C 1
ATOM 3262 O O . ALA A 1 425 ? 0.746 -0.152 19.404 1.00 94.88 425 ALA A O 1
ATOM 3263 N N . THR A 1 426 ? -0.841 -0.666 17.893 1.00 96.12 426 THR A N 1
ATOM 3264 C CA . THR A 1 426 ? -1.790 0.381 18.319 1.00 96.12 426 THR A CA 1
ATOM 3265 C C . THR A 1 426 ? -2.311 0.135 19.735 1.00 96.12 426 THR A C 1
ATOM 3267 O O . THR A 1 426 ? -2.328 1.048 20.556 1.00 96.12 426 THR A O 1
ATOM 3270 N N . ILE A 1 427 ? -2.686 -1.100 20.073 1.00 95.31 427 ILE A N 1
ATOM 3271 C CA . ILE A 1 427 ? -3.201 -1.438 21.408 1.00 95.31 427 ILE A CA 1
ATOM 3272 C C . ILE A 1 427 ? -2.124 -1.285 22.486 1.00 95.31 427 ILE A C 1
ATOM 3274 O O . ILE A 1 427 ? -2.376 -0.671 23.520 1.00 95.31 427 ILE A O 1
ATOM 3278 N N . SER A 1 428 ? -0.900 -1.758 22.243 1.00 93.50 428 SER A N 1
ATOM 3279 C CA . SER A 1 428 ? 0.226 -1.545 23.155 1.00 93.50 428 SER A CA 1
ATOM 3280 C C . SER A 1 428 ? 0.523 -0.057 23.352 1.00 93.50 428 SER A C 1
ATOM 3282 O O . SER A 1 428 ? 0.929 0.332 24.444 1.00 93.50 428 SER A O 1
ATOM 3284 N N . ARG A 1 429 ? 0.303 0.788 22.336 1.00 91.88 429 ARG A N 1
ATOM 3285 C CA . ARG A 1 429 ? 0.406 2.246 22.470 1.00 91.88 429 ARG A CA 1
ATOM 3286 C C . ARG A 1 429 ? -0.702 2.817 23.357 1.00 91.88 429 ARG A C 1
ATOM 3288 O O . ARG A 1 429 ? -0.393 3.577 24.271 1.00 91.88 429 ARG A O 1
ATOM 3295 N N . VAL A 1 430 ? -1.959 2.429 23.130 1.00 92.12 430 VAL A N 1
ATOM 3296 C CA . VAL A 1 430 ? -3.107 2.835 23.964 1.00 92.12 430 VAL A CA 1
ATOM 3297 C C . VAL A 1 430 ? -2.852 2.483 25.428 1.00 92.12 430 VAL A C 1
ATOM 3299 O O . VAL A 1 430 ? -2.988 3.348 26.283 1.00 92.12 430 VAL A O 1
ATOM 3302 N N . LEU A 1 431 ? -2.392 1.264 25.712 1.00 91.75 431 LEU A N 1
ATOM 3303 C CA . LEU A 1 431 ? -2.088 0.806 27.072 1.00 91.75 431 LEU A CA 1
ATOM 3304 C C . LEU A 1 431 ? -0.928 1.553 27.742 1.00 91.75 431 LEU A C 1
ATOM 3306 O O . LEU A 1 431 ? -0.888 1.639 28.964 1.00 91.75 431 LEU A O 1
ATOM 3310 N N . LYS A 1 432 ? 0.031 2.063 26.963 1.00 89.50 432 LYS A N 1
ATOM 3311 C CA . LYS A 1 432 ? 1.184 2.810 27.489 1.00 89.50 432 LYS A CA 1
ATOM 3312 C C . LYS A 1 432 ? 0.859 4.274 27.791 1.00 89.50 432 LYS A C 1
ATOM 3314 O O . LYS A 1 432 ? 1.506 4.851 28.657 1.00 89.50 432 LYS A O 1
ATOM 3319 N N . LEU A 1 433 ? -0.069 4.878 27.047 1.00 84.50 433 LEU A N 1
ATOM 3320 C CA . LEU A 1 433 ? -0.270 6.334 27.029 1.00 84.50 433 LEU A CA 1
ATOM 3321 C C . LEU A 1 433 ? -1.669 6.789 27.478 1.00 84.50 433 LEU A C 1
ATOM 3323 O O . LEU A 1 433 ? -1.840 7.957 27.816 1.00 84.50 433 LEU A O 1
ATOM 3327 N N . SER A 1 434 ? -2.681 5.918 27.452 1.00 79.38 434 SER A N 1
ATOM 3328 C CA . SER A 1 434 ? -4.033 6.246 27.919 1.00 79.38 434 SER A CA 1
ATOM 3329 C C . SER A 1 434 ? -4.160 5.962 29.413 1.00 79.38 434 SER A C 1
ATOM 3331 O O . SER A 1 434 ? -3.912 4.842 29.849 1.00 79.38 434 SER A O 1
ATOM 3333 N N . ASN A 1 435 ? -4.611 6.952 30.184 1.00 68.00 435 ASN A N 1
ATOM 3334 C CA . ASN A 1 435 ? -4.850 6.790 31.622 1.00 68.00 435 ASN A CA 1
ATOM 3335 C C . ASN A 1 435 ? -6.184 6.083 31.930 1.00 68.00 435 ASN A C 1
ATOM 3337 O O . ASN A 1 435 ? -6.316 5.449 32.972 1.00 68.00 435 ASN A O 1
ATOM 3341 N N . ASP A 1 436 ? -7.152 6.146 31.009 1.00 71.06 436 ASP A N 1
ATOM 3342 C CA . ASP A 1 436 ? -8.543 5.733 31.266 1.00 71.06 436 ASP A CA 1
ATOM 3343 C C . ASP A 1 436 ? -8.870 4.323 30.740 1.00 71.06 436 ASP A C 1
ATOM 3345 O O . ASP A 1 436 ? -10.013 3.859 30.840 1.00 71.06 436 ASP A O 1
ATOM 3349 N N . THR A 1 437 ? -7.890 3.645 30.132 1.00 79.31 437 THR A N 1
ATOM 3350 C CA . THR A 1 437 ? -8.083 2.371 29.424 1.00 79.31 437 THR A CA 1
ATOM 3351 C C . THR A 1 437 ? -7.246 1.265 30.060 1.00 79.31 437 THR A C 1
ATOM 3353 O O . THR A 1 437 ? -6.020 1.328 30.051 1.00 79.31 437 THR A O 1
ATOM 3356 N N . SER A 1 438 ? -7.897 0.217 30.575 1.00 85.88 438 SER A N 1
ATOM 3357 C CA . SER A 1 438 ? -7.219 -0.953 31.144 1.00 85.88 438 SER A CA 1
ATOM 3358 C C . SER A 1 438 ? -7.055 -2.086 30.127 1.00 85.88 438 SER A C 1
ATOM 3360 O O . SER A 1 438 ? -7.812 -2.200 29.159 1.00 85.88 438 SER A O 1
ATOM 3362 N N . VAL A 1 439 ? -6.079 -2.966 30.378 1.00 91.94 439 VAL A N 1
ATOM 3363 C CA . VAL A 1 439 ? -5.876 -4.200 29.597 1.00 91.94 439 VAL A CA 1
ATOM 3364 C C . VAL A 1 439 ? -7.124 -5.068 29.623 1.00 91.94 439 VAL A C 1
ATOM 3366 O O . VAL A 1 439 ? -7.508 -5.579 28.578 1.00 91.94 439 VAL A O 1
ATOM 3369 N N . ASP A 1 440 ? -7.773 -5.191 30.780 1.00 88.06 440 ASP A N 1
ATOM 3370 C CA . ASP A 1 440 ? -8.959 -6.031 30.941 1.00 88.06 440 ASP A CA 1
ATOM 3371 C C . ASP A 1 440 ? -10.117 -5.530 30.077 1.00 88.06 440 ASP A C 1
ATOM 3373 O O . ASP A 1 440 ? -10.754 -6.323 29.393 1.00 88.06 440 ASP A O 1
ATOM 3377 N N . ARG A 1 441 ? -10.326 -4.205 30.008 1.00 85.75 441 ARG A N 1
ATOM 3378 C CA . ARG A 1 441 ? -11.351 -3.610 29.138 1.00 85.75 441 ARG A CA 1
ATOM 3379 C C . ARG A 1 441 ? -11.056 -3.864 27.661 1.00 85.75 441 ARG A C 1
ATOM 3381 O O . ARG A 1 441 ? -11.959 -4.194 26.902 1.00 85.75 441 ARG A O 1
ATOM 3388 N N . LEU A 1 442 ? -9.805 -3.702 27.227 1.00 88.81 442 LEU A N 1
ATOM 3389 C CA . LEU A 1 442 ? -9.442 -3.983 25.833 1.00 88.81 442 LEU A CA 1
ATOM 3390 C C . LEU A 1 442 ? -9.561 -5.472 25.519 1.00 88.81 442 LEU A C 1
ATOM 3392 O O . LEU A 1 442 ? -10.037 -5.836 24.449 1.00 88.81 442 LEU A O 1
ATOM 3396 N N . ALA A 1 443 ? -9.151 -6.335 26.442 1.00 90.81 443 ALA A N 1
ATOM 3397 C CA . ALA A 1 443 ? -9.277 -7.771 26.281 1.00 90.81 443 ALA A CA 1
ATOM 3398 C C . ALA A 1 443 ? -10.744 -8.197 26.157 1.00 90.81 443 ALA A C 1
ATOM 3400 O O . ALA A 1 443 ? -11.060 -8.982 25.269 1.00 90.81 443 ALA A O 1
ATOM 3401 N N . ASP A 1 444 ? -11.627 -7.622 26.972 1.00 86.12 444 ASP A N 1
ATOM 3402 C CA . ASP A 1 444 ? -13.073 -7.846 26.925 1.00 86.12 444 ASP A CA 1
ATOM 3403 C C . ASP A 1 444 ? -13.691 -7.404 25.586 1.00 86.12 444 ASP A C 1
ATOM 3405 O O . ASP A 1 444 ? -14.434 -8.143 24.945 1.00 86.12 444 ASP A O 1
ATOM 3409 N N . VAL A 1 445 ? -13.286 -6.243 25.064 1.00 86.69 445 VAL A N 1
ATOM 3410 C CA . VAL A 1 445 ? -13.736 -5.789 23.738 1.00 86.69 445 VAL A CA 1
ATOM 3411 C C . VAL A 1 445 ? -13.238 -6.719 22.626 1.00 86.69 445 VAL A C 1
ATOM 3413 O O . VAL A 1 445 ? -13.994 -7.068 21.717 1.00 86.69 445 VAL A O 1
ATOM 3416 N N . PHE A 1 446 ? -11.962 -7.112 22.661 1.00 91.31 446 PHE A N 1
ATOM 3417 C CA . PHE A 1 446 ? -11.336 -7.847 21.563 1.00 91.31 446 PHE A CA 1
ATOM 3418 C C . PHE A 1 446 ? -11.531 -9.365 21.629 1.00 91.31 446 PHE A C 1
ATOM 3420 O O . PHE A 1 446 ? -11.386 -10.013 20.595 1.00 91.31 446 PHE A O 1
ATOM 3427 N N . VAL A 1 447 ? -11.925 -9.959 22.761 1.00 88.00 447 VAL A N 1
ATOM 3428 C CA . VAL A 1 447 ? -12.209 -11.405 22.826 1.00 88.00 447 VAL A CA 1
ATOM 3429 C C . VAL A 1 447 ? -13.323 -11.794 21.851 1.00 88.00 447 VAL A C 1
ATOM 3431 O O . VAL A 1 447 ? -13.171 -12.747 21.087 1.00 88.00 447 VAL A O 1
ATOM 3434 N N . ARG A 1 448 ? -14.376 -10.970 21.765 1.00 82.75 448 ARG A N 1
ATOM 3435 C CA . ARG A 1 448 ? -15.541 -11.156 20.879 1.00 82.75 448 ARG A CA 1
ATOM 3436 C C . ARG A 1 448 ? -15.247 -10.842 19.405 1.00 82.75 448 ARG A C 1
ATOM 3438 O O . ARG A 1 448 ? -16.100 -11.038 18.541 1.00 82.75 448 ARG A O 1
ATOM 3445 N N . VAL A 1 449 ? -14.054 -10.320 19.122 1.00 88.06 449 VAL A N 1
ATOM 3446 C CA . VAL A 1 449 ? -13.609 -9.887 17.790 1.00 88.06 449 VAL A CA 1
ATOM 3447 C C . VAL A 1 449 ? -12.546 -10.828 17.226 1.00 88.06 449 VAL A C 1
ATOM 3449 O O . VAL A 1 449 ? -12.549 -11.126 16.035 1.00 88.06 449 VAL A O 1
ATOM 3452 N N . LEU A 1 450 ? -11.621 -11.288 18.072 1.00 90.88 450 LEU A N 1
ATOM 3453 C CA . LEU A 1 450 ? -10.514 -12.147 17.663 1.00 90.88 450 LEU A CA 1
ATOM 3454 C C . LEU A 1 450 ? -10.942 -13.611 17.515 1.00 90.88 450 LEU A C 1
ATOM 3456 O O . LEU A 1 450 ? -10.403 -14.306 16.654 1.00 90.88 450 LEU A O 1
ATOM 3460 N N . PHE A 1 451 ? -11.892 -14.072 18.332 1.00 90.00 451 PHE A N 1
ATOM 3461 C CA . PHE A 1 451 ? -12.345 -15.463 18.359 1.00 90.00 451 PHE A CA 1
ATOM 3462 C C . PHE A 1 451 ? -13.671 -15.680 17.605 1.00 90.00 451 PHE A C 1
ATOM 3464 O O . PHE A 1 451 ? -14.436 -14.737 17.394 1.00 90.00 451 PHE A O 1
ATOM 3471 N N . PRO A 1 452 ? -13.973 -16.927 17.194 1.00 85.06 452 PRO A N 1
ATOM 3472 C CA . PRO A 1 452 ? -15.229 -17.256 16.527 1.00 85.06 452 PRO A CA 1
ATOM 3473 C C . PRO A 1 452 ? -16.447 -17.018 17.425 1.00 85.06 452 PRO A C 1
ATOM 3475 O O . PRO A 1 452 ? -16.425 -17.359 18.604 1.00 85.06 452 PRO A O 1
ATOM 3478 N N . ARG A 1 453 ? -17.567 -16.570 16.840 1.00 76.62 453 ARG A N 1
ATOM 3479 C CA . ARG A 1 453 ? -18.855 -16.428 17.555 1.00 76.62 453 ARG A CA 1
ATOM 3480 C C . ARG A 1 453 ? -19.420 -17.754 18.074 1.00 76.62 453 ARG A C 1
ATOM 3482 O O . ARG A 1 453 ? -20.263 -17.756 18.956 1.00 76.62 453 ARG A O 1
ATOM 3489 N N . SER A 1 454 ? -18.965 -18.877 17.519 1.00 75.44 454 SER A N 1
ATOM 3490 C CA . SER A 1 454 ? -19.316 -20.222 17.980 1.00 75.44 454 SER A CA 1
ATOM 3491 C C . SER A 1 454 ? -18.546 -20.659 19.232 1.00 75.44 454 SER A C 1
ATOM 3493 O O . SER A 1 454 ? -18.707 -21.801 19.661 1.00 75.44 454 SER A O 1
ATOM 3495 N N . ALA A 1 455 ? -17.655 -19.822 19.776 1.00 78.06 455 ALA A N 1
ATOM 3496 C CA . ALA A 1 455 ? -16.949 -20.128 21.013 1.00 78.06 455 ALA A CA 1
ATOM 3497 C C . ALA A 1 455 ? -17.953 -20.269 22.179 1.00 78.06 455 ALA A C 1
ATOM 3499 O O . ALA A 1 455 ? -18.854 -19.439 22.308 1.00 78.06 455 ALA A O 1
ATOM 3500 N N . PRO A 1 456 ? -17.829 -21.304 23.030 1.00 82.56 456 PRO A N 1
ATOM 3501 C CA . PRO A 1 456 ? -18.673 -21.457 24.208 1.00 82.56 456 PRO A CA 1
ATOM 3502 C C . PRO A 1 456 ? -18.568 -20.240 25.135 1.00 82.56 456 PRO A C 1
ATOM 3504 O O . PRO A 1 456 ? -17.467 -19.865 25.529 1.00 82.56 456 PRO A O 1
ATOM 3507 N N . ALA A 1 457 ? -19.706 -19.690 25.570 1.00 77.94 457 ALA A N 1
ATOM 3508 C CA . ALA A 1 457 ? -19.738 -18.574 26.526 1.00 77.94 457 ALA A CA 1
ATOM 3509 C C . ALA A 1 457 ? -19.001 -18.897 27.845 1.00 77.94 457 ALA A C 1
ATOM 3511 O O . ALA A 1 457 ? -18.405 -18.026 28.468 1.00 77.94 457 ALA A O 1
ATOM 3512 N N . ALA A 1 458 ? -18.965 -20.175 28.241 1.00 80.00 458 ALA A N 1
ATOM 3513 C CA . ALA A 1 458 ? -18.235 -20.635 29.425 1.00 80.00 458 ALA A CA 1
ATOM 3514 C C . ALA A 1 458 ? -16.712 -20.398 29.347 1.00 80.00 458 ALA A C 1
ATOM 3516 O O . ALA A 1 458 ? -16.052 -20.310 30.381 1.00 80.00 458 ALA A O 1
ATOM 3517 N N . ASP A 1 459 ? -16.154 -20.298 28.138 1.00 87.12 459 ASP A N 1
ATOM 3518 C CA . ASP A 1 459 ? -14.726 -20.072 27.917 1.00 87.12 459 ASP A CA 1
ATOM 3519 C C . ASP A 1 459 ? -14.361 -18.582 27.833 1.00 87.12 459 ASP A C 1
ATOM 3521 O O . ASP A 1 459 ? -13.173 -18.258 27.851 1.00 87.12 459 ASP A O 1
ATOM 3525 N N . GLU A 1 460 ? -15.342 -17.673 27.770 1.00 84.94 460 GLU A N 1
ATOM 3526 C CA . GLU A 1 460 ? -15.129 -16.243 27.508 1.00 84.94 460 GLU A CA 1
ATOM 3527 C C . GLU A 1 460 ? -14.132 -15.621 28.491 1.00 84.94 460 GLU A C 1
ATOM 3529 O O . GLU A 1 460 ? -13.150 -15.024 28.063 1.00 84.94 460 GLU A O 1
ATOM 3534 N N . ALA A 1 461 ? -14.274 -15.877 29.795 1.00 87.62 461 ALA A N 1
ATOM 3535 C CA . ALA A 1 461 ? -13.347 -15.368 30.808 1.00 87.62 461 ALA A CA 1
ATOM 3536 C C . ALA A 1 461 ? -11.896 -15.852 30.601 1.00 87.62 461 ALA A C 1
ATOM 3538 O O . ALA A 1 461 ? -10.946 -15.074 30.729 1.00 87.62 461 ALA A O 1
ATOM 3539 N N . SER A 1 462 ? -11.702 -17.129 30.253 1.00 89.81 462 SER A N 1
ATOM 3540 C CA . SER A 1 462 ? -10.373 -17.688 29.969 1.00 89.81 462 SER A CA 1
ATOM 3541 C C . SER A 1 462 ? -9.783 -17.116 28.679 1.00 89.81 462 SER A C 1
ATOM 3543 O O . SER A 1 462 ? -8.582 -16.846 28.617 1.00 89.81 462 SER A O 1
ATOM 3545 N N . LEU A 1 463 ? -10.611 -16.901 27.655 1.00 90.81 463 LEU A N 1
ATOM 3546 C CA . LEU A 1 463 ? -10.199 -16.288 26.394 1.00 90.81 463 LEU A CA 1
ATOM 3547 C C . LEU A 1 463 ? -9.844 -14.809 26.584 1.00 90.81 463 LEU A C 1
ATOM 3549 O O . LEU A 1 463 ? -8.816 -14.375 26.071 1.00 90.81 463 LEU A O 1
ATOM 3553 N N . THR A 1 464 ? -10.605 -14.059 27.383 1.00 92.00 464 THR A N 1
ATOM 3554 C CA . THR A 1 464 ? -10.292 -12.671 27.756 1.00 92.00 464 THR A CA 1
ATOM 3555 C C . THR A 1 464 ? -8.923 -12.594 28.423 1.00 92.00 464 THR A C 1
ATOM 3557 O O . THR A 1 464 ? -8.087 -11.777 28.040 1.00 92.00 464 THR A O 1
ATOM 3560 N N . GLN A 1 465 ? -8.608 -13.514 29.338 1.00 92.56 465 GLN A N 1
ATOM 3561 C CA . GLN A 1 465 ? -7.273 -13.576 29.942 1.00 92.56 465 GLN A CA 1
ATOM 3562 C C . GLN A 1 465 ? -6.165 -13.907 28.929 1.00 92.56 465 GLN A C 1
ATOM 3564 O O . GLN A 1 465 ? -5.055 -13.386 29.044 1.00 92.56 465 GLN A O 1
ATOM 3569 N N . LEU A 1 466 ? -6.443 -14.730 27.913 1.00 94.19 466 LEU A N 1
ATOM 3570 C CA . LEU A 1 466 ? -5.495 -14.991 26.824 1.00 94.19 466 LEU A CA 1
ATOM 3571 C C . LEU A 1 466 ? -5.285 -13.765 25.924 1.00 94.19 466 LEU A C 1
ATOM 3573 O O . LEU A 1 466 ? -4.152 -13.504 25.523 1.00 94.19 466 LEU A O 1
ATOM 3577 N N . VAL A 1 467 ? -6.332 -12.986 25.635 1.00 95.19 467 VAL A N 1
ATOM 3578 C CA . VAL A 1 467 ? -6.208 -11.716 24.898 1.00 95.19 467 VAL A CA 1
ATOM 3579 C C . VAL A 1 467 ? -5.421 -10.690 25.717 1.00 95.19 467 VAL A C 1
ATOM 3581 O O . VAL A 1 467 ? -4.530 -10.028 25.185 1.00 95.19 467 VAL A O 1
ATOM 3584 N N . ALA A 1 468 ? -5.664 -10.606 27.027 1.00 95.56 468 ALA A N 1
ATOM 3585 C CA . ALA A 1 468 ? -4.866 -9.778 27.928 1.00 95.56 468 ALA A CA 1
ATOM 3586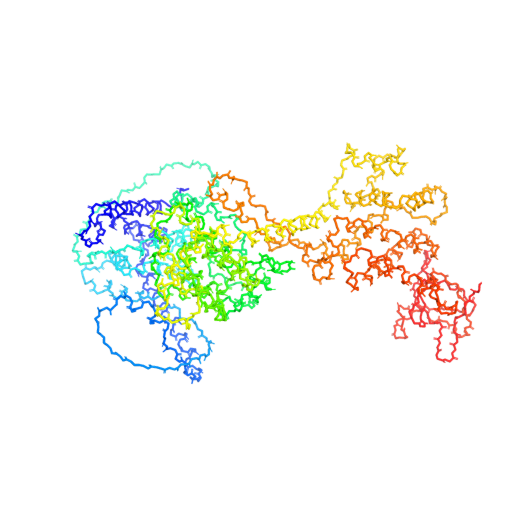 C C . ALA A 1 468 ? -3.386 -10.206 27.926 1.00 95.56 468 ALA A C 1
ATOM 3588 O O . ALA A 1 468 ? -2.490 -9.363 27.827 1.00 95.56 468 ALA A O 1
ATOM 3589 N N . LEU A 1 469 ? -3.113 -11.518 27.963 1.00 95.31 469 LEU A N 1
ATOM 3590 C CA . LEU A 1 469 ? -1.763 -12.069 27.835 1.00 95.31 469 LEU A CA 1
ATOM 3591 C C . LEU A 1 469 ? -1.126 -11.685 26.489 1.00 95.31 469 LEU A C 1
ATOM 3593 O O . LEU A 1 469 ? 0.045 -11.298 26.469 1.00 95.31 469 LEU A O 1
ATOM 3597 N N . LEU A 1 470 ? -1.880 -11.752 25.388 1.00 95.88 470 LEU A N 1
ATOM 3598 C CA . LEU A 1 470 ? -1.423 -11.331 24.064 1.00 95.88 470 LEU A CA 1
ATOM 3599 C C . LEU A 1 470 ? -1.006 -9.859 24.063 1.00 95.88 470 LEU A C 1
ATOM 3601 O O . LEU A 1 470 ? 0.115 -9.553 23.668 1.00 95.88 470 LEU A O 1
ATOM 3605 N N . PHE A 1 471 ? -1.863 -8.953 24.538 1.00 95.56 471 PHE A N 1
ATOM 3606 C CA . PHE A 1 471 ? -1.582 -7.514 24.519 1.00 95.56 471 PHE A CA 1
ATOM 3607 C C . PHE A 1 471 ? -0.432 -7.110 25.446 1.00 95.56 471 PHE A C 1
ATOM 3609 O O . PHE A 1 471 ? 0.393 -6.277 25.069 1.00 95.56 471 PHE A O 1
ATOM 3616 N N . LEU A 1 472 ? -0.322 -7.733 26.624 1.00 94.94 472 LEU A N 1
ATOM 3617 C CA . LEU A 1 472 ? 0.764 -7.470 27.574 1.00 94.94 472 LEU A CA 1
ATOM 3618 C C . LEU A 1 472 ? 2.130 -7.974 27.100 1.00 94.94 472 LEU A C 1
ATOM 3620 O O . LEU A 1 472 ? 3.152 -7.450 27.536 1.00 94.94 472 LEU A O 1
ATOM 3624 N N . ASN A 1 473 ? 2.166 -9.008 26.255 1.00 95.75 473 ASN A N 1
ATOM 3625 C CA . ASN A 1 473 ? 3.409 -9.640 25.801 1.00 95.75 473 ASN A CA 1
ATOM 3626 C C . ASN A 1 473 ? 3.540 -9.614 24.266 1.00 95.75 473 ASN A C 1
ATOM 3628 O O . ASN A 1 473 ? 4.261 -10.435 23.695 1.00 95.75 473 ASN A O 1
ATOM 3632 N N . ALA A 1 474 ? 2.864 -8.674 23.594 1.00 95.38 474 ALA A N 1
ATOM 3633 C CA . ALA A 1 474 ? 2.785 -8.607 22.135 1.00 95.38 474 ALA A CA 1
ATOM 3634 C C . ALA A 1 474 ? 4.168 -8.532 21.470 1.00 95.38 474 ALA A C 1
ATOM 3636 O O . ALA A 1 474 ? 4.413 -9.221 20.482 1.00 95.38 474 ALA A O 1
ATOM 3637 N N . ASP A 1 475 ? 5.095 -7.763 22.053 1.00 93.62 475 ASP A N 1
ATOM 3638 C CA . ASP A 1 475 ? 6.469 -7.617 21.558 1.00 93.62 475 ASP A CA 1
ATOM 3639 C C . ASP A 1 475 ? 7.250 -8.940 21.520 1.00 93.62 475 ASP A C 1
ATOM 3641 O O . ASP A 1 475 ? 8.097 -9.123 20.644 1.00 93.62 475 ASP A O 1
ATOM 3645 N N . ALA A 1 476 ? 6.974 -9.850 22.461 1.00 95.06 476 ALA A N 1
ATOM 3646 C CA . ALA A 1 476 ? 7.600 -11.168 22.530 1.00 95.06 476 ALA A CA 1
ATOM 3647 C C . ALA A 1 476 ? 6.862 -12.188 21.651 1.00 95.06 476 ALA A C 1
ATOM 3649 O O . ALA A 1 476 ? 7.495 -12.947 20.920 1.00 95.06 476 ALA A O 1
ATOM 3650 N N . ILE A 1 477 ? 5.526 -12.182 21.686 1.00 96.69 477 ILE A N 1
ATOM 3651 C CA . ILE A 1 477 ? 4.687 -13.131 20.939 1.00 96.69 477 ILE A CA 1
ATOM 3652 C C . ILE A 1 477 ? 4.823 -12.923 19.429 1.00 96.69 477 ILE A C 1
ATOM 3654 O O . ILE A 1 477 ? 4.884 -13.887 18.673 1.00 96.69 477 ILE A O 1
ATOM 3658 N N . LEU A 1 478 ? 4.910 -11.668 18.988 1.00 96.19 478 LEU A N 1
ATOM 3659 C CA . LEU A 1 478 ? 4.958 -11.294 17.574 1.00 96.19 478 LEU A CA 1
ATOM 3660 C C . LEU A 1 478 ? 6.383 -11.017 17.077 1.00 96.19 478 LEU A C 1
ATOM 3662 O O . LEU A 1 478 ? 6.544 -10.453 15.998 1.00 96.19 478 LEU A O 1
ATOM 3666 N N . ALA A 1 479 ? 7.421 -11.389 17.834 1.00 94.88 479 ALA A N 1
ATOM 3667 C CA . ALA A 1 479 ? 8.808 -11.050 17.514 1.00 94.88 479 ALA A CA 1
ATOM 3668 C C . ALA A 1 479 ? 9.261 -11.587 16.144 1.00 94.88 479 ALA A C 1
ATOM 3670 O O . ALA A 1 479 ? 9.851 -10.839 15.364 1.00 94.88 479 ALA A O 1
ATOM 3671 N N . GLU A 1 480 ? 8.947 -12.848 15.836 1.00 93.62 480 GLU A N 1
ATOM 3672 C CA . GLU A 1 480 ? 9.292 -13.486 14.558 1.00 93.62 480 GLU A CA 1
ATOM 3673 C C . GLU A 1 480 ? 8.522 -12.857 13.389 1.00 93.62 480 GLU A C 1
ATOM 3675 O O . GLU A 1 480 ? 9.116 -12.501 12.372 1.00 93.62 480 GLU A O 1
ATOM 3680 N N . ILE A 1 481 ? 7.216 -12.626 13.568 1.00 94.56 481 ILE A N 1
ATOM 3681 C CA . ILE A 1 481 ? 6.369 -11.945 12.577 1.00 94.56 481 ILE A CA 1
ATOM 3682 C C . ILE A 1 481 ? 6.906 -10.538 12.303 1.00 94.56 481 ILE A C 1
ATOM 3684 O O . ILE A 1 481 ? 7.059 -10.151 11.148 1.00 94.56 481 ILE A O 1
ATOM 3688 N N . ARG A 1 482 ? 7.244 -9.783 13.353 1.00 93.69 482 ARG A N 1
ATOM 3689 C CA . ARG A 1 482 ? 7.843 -8.450 13.242 1.00 93.69 482 ARG A CA 1
ATOM 3690 C C . ARG A 1 482 ? 9.160 -8.487 12.471 1.00 93.69 482 ARG A C 1
ATOM 3692 O O . ARG A 1 482 ? 9.372 -7.608 11.644 1.00 93.69 482 ARG A O 1
ATOM 3699 N N . GLY A 1 483 ? 10.031 -9.462 12.745 1.00 93.94 483 GLY A N 1
ATOM 3700 C CA . GLY A 1 483 ? 11.292 -9.645 12.021 1.00 93.94 483 GLY A CA 1
ATOM 3701 C C . GLY A 1 483 ? 11.051 -9.881 10.532 1.00 93.94 483 GLY A C 1
ATOM 3702 O O . GLY A 1 483 ? 11.482 -9.080 9.708 1.00 93.94 483 GLY A O 1
ATOM 3703 N N . ALA A 1 484 ? 10.242 -10.891 10.202 1.00 93.81 484 ALA A N 1
ATOM 3704 C CA . ALA A 1 484 ? 9.914 -11.240 8.821 1.00 93.81 484 ALA A CA 1
ATOM 3705 C C . ALA A 1 484 ? 9.258 -10.082 8.045 1.00 93.81 484 ALA A C 1
ATOM 3707 O O . ALA A 1 484 ? 9.612 -9.829 6.893 1.00 93.81 484 ALA A O 1
ATOM 3708 N N . LEU A 1 485 ? 8.325 -9.351 8.669 1.00 93.88 485 LEU A N 1
ATOM 3709 C CA . LEU A 1 485 ? 7.696 -8.177 8.059 1.00 93.88 485 LEU A CA 1
ATOM 3710 C C . LEU A 1 485 ? 8.686 -7.024 7.887 1.00 93.88 485 LEU A C 1
ATOM 3712 O O . LEU A 1 485 ? 8.658 -6.366 6.853 1.00 93.88 485 LEU A O 1
ATOM 3716 N N . SER A 1 486 ? 9.568 -6.784 8.862 1.00 92.69 486 SER A N 1
ATOM 3717 C CA . SER A 1 486 ? 10.577 -5.722 8.784 1.00 92.69 486 SER A CA 1
ATOM 3718 C C . SER A 1 486 ? 11.580 -5.988 7.664 1.00 92.69 486 SER A C 1
ATOM 3720 O O . SER A 1 486 ? 11.871 -5.080 6.891 1.00 92.69 486 SER A O 1
ATOM 3722 N N . ASP A 1 487 ? 12.079 -7.219 7.550 1.00 94.00 487 ASP A N 1
ATOM 3723 C CA . ASP A 1 487 ? 13.049 -7.603 6.522 1.00 94.00 487 ASP A CA 1
ATOM 3724 C C . ASP A 1 487 ? 12.432 -7.507 5.125 1.00 94.00 487 ASP A C 1
ATOM 3726 O O . ASP A 1 487 ? 13.011 -6.919 4.209 1.00 94.00 487 ASP A O 1
ATOM 3730 N N . ARG A 1 488 ? 11.203 -8.013 4.978 1.00 94.06 488 ARG A N 1
ATOM 3731 C CA . ARG A 1 488 ? 10.451 -7.934 3.726 1.00 94.06 488 ARG A CA 1
ATOM 3732 C C . ARG A 1 488 ? 10.101 -6.492 3.355 1.00 94.06 488 ARG A C 1
ATOM 3734 O O . ARG A 1 488 ? 10.228 -6.126 2.190 1.00 94.06 488 ARG A O 1
ATOM 3741 N N . CYS A 1 489 ? 9.712 -5.666 4.326 1.00 92.94 489 CYS A N 1
ATOM 3742 C CA . CYS A 1 489 ? 9.432 -4.247 4.116 1.00 92.94 489 CYS A CA 1
ATOM 3743 C C . CYS A 1 489 ? 10.681 -3.506 3.624 1.00 92.94 489 CYS A C 1
ATOM 3745 O O . CYS A 1 489 ? 10.623 -2.863 2.578 1.00 92.94 489 CYS A O 1
ATOM 3747 N N . HIS A 1 490 ? 11.831 -3.679 4.287 1.00 92.38 490 HIS A N 1
ATOM 3748 C CA . HIS A 1 490 ? 13.097 -3.089 3.837 1.00 92.38 490 HIS A CA 1
ATOM 3749 C C . HIS A 1 490 ? 13.470 -3.529 2.419 1.00 92.38 490 HIS A C 1
ATOM 3751 O O . HIS A 1 490 ? 13.867 -2.703 1.597 1.00 92.38 490 HIS A O 1
ATOM 3757 N N . TYR A 1 491 ? 13.314 -4.819 2.116 1.00 93.38 491 TYR A N 1
ATOM 3758 C CA . TYR A 1 491 ? 13.582 -5.356 0.788 1.00 93.38 491 TYR A CA 1
ATOM 3759 C C . TYR A 1 491 ? 12.685 -4.715 -0.289 1.00 93.38 491 TYR A C 1
ATOM 3761 O O . TYR A 1 491 ? 13.192 -4.229 -1.305 1.00 93.38 491 TYR A O 1
ATOM 3769 N N . VAL A 1 492 ? 11.367 -4.659 -0.060 1.00 93.81 492 VAL A N 1
ATOM 3770 C CA . VAL A 1 492 ? 10.401 -4.072 -1.006 1.00 93.81 492 VAL A CA 1
ATOM 3771 C C . VAL A 1 492 ? 10.619 -2.568 -1.159 1.00 93.81 492 VAL A C 1
ATOM 3773 O O . VAL A 1 492 ? 10.626 -2.079 -2.288 1.00 93.81 492 VAL A O 1
ATOM 3776 N N . MET A 1 493 ? 10.853 -1.840 -0.063 1.00 92.44 493 MET A N 1
ATOM 3777 C CA . MET A 1 493 ? 11.141 -0.403 -0.091 1.00 92.44 493 MET A CA 1
ATOM 3778 C C . MET A 1 493 ? 12.392 -0.105 -0.917 1.00 92.44 493 MET A C 1
ATOM 3780 O O . MET A 1 493 ? 12.315 0.654 -1.881 1.00 92.44 493 MET A O 1
ATOM 3784 N N . ALA A 1 494 ? 13.512 -0.775 -0.625 1.00 93.25 494 ALA A N 1
ATOM 3785 C CA . ALA A 1 494 ? 14.755 -0.587 -1.369 1.00 93.25 494 ALA A CA 1
ATOM 3786 C C . ALA A 1 494 ? 14.574 -0.888 -2.866 1.00 93.25 494 ALA A C 1
ATOM 3788 O O . ALA A 1 494 ? 15.109 -0.187 -3.725 1.00 93.25 494 ALA A O 1
ATOM 3789 N N . LYS A 1 495 ? 13.795 -1.921 -3.208 1.00 94.94 495 LYS A N 1
ATOM 3790 C CA . LYS A 1 495 ? 13.510 -2.274 -4.601 1.00 94.94 495 LYS A CA 1
ATOM 3791 C C . LYS A 1 495 ? 12.628 -1.235 -5.299 1.00 94.94 495 LYS A C 1
ATOM 3793 O O . LYS A 1 495 ? 12.954 -0.832 -6.415 1.00 94.94 495 LYS A O 1
ATOM 3798 N N . LEU A 1 496 ? 11.559 -0.767 -4.652 1.00 94.06 496 LEU A N 1
ATOM 3799 C CA . LEU A 1 496 ? 10.685 0.288 -5.177 1.00 94.06 496 LEU A CA 1
ATOM 3800 C C . LEU A 1 496 ? 11.445 1.598 -5.397 1.00 94.06 496 LEU A C 1
ATOM 3802 O O . LEU A 1 496 ? 11.314 2.199 -6.462 1.00 94.06 496 LEU A O 1
ATOM 3806 N N . GLU A 1 497 ? 12.287 2.008 -4.448 1.00 92.94 497 GLU A N 1
ATOM 3807 C CA . GLU A 1 497 ? 13.121 3.209 -4.571 1.00 92.94 497 GLU A CA 1
ATOM 3808 C C . GLU A 1 497 ? 14.071 3.127 -5.765 1.00 92.94 497 GLU A C 1
ATOM 3810 O O . GLU A 1 497 ? 14.150 4.072 -6.554 1.00 92.94 497 GLU A O 1
ATOM 3815 N N . ARG A 1 498 ? 14.756 1.987 -5.938 1.00 93.44 498 ARG A N 1
ATOM 3816 C CA . ARG A 1 498 ? 15.638 1.757 -7.092 1.00 93.44 498 ARG A CA 1
ATOM 3817 C C . ARG A 1 498 ? 14.870 1.842 -8.406 1.00 93.44 498 ARG A C 1
ATOM 3819 O O . ARG A 1 498 ? 15.287 2.557 -9.311 1.00 93.44 498 ARG A O 1
ATOM 3826 N N . VAL A 1 499 ? 13.740 1.145 -8.511 1.00 94.19 499 VAL A N 1
ATOM 3827 C CA . VAL A 1 499 ? 12.940 1.105 -9.744 1.00 94.19 499 VAL A CA 1
ATOM 3828 C C . VAL A 1 499 ? 12.348 2.483 -10.067 1.00 94.19 499 VAL A C 1
ATOM 3830 O O . VAL A 1 499 ? 12.384 2.920 -11.216 1.00 94.19 499 VAL A O 1
ATOM 3833 N N . ALA A 1 500 ? 11.871 3.219 -9.063 1.00 91.56 500 ALA A N 1
ATOM 3834 C CA . ALA A 1 500 ? 11.359 4.575 -9.240 1.00 91.56 500 ALA A CA 1
ATOM 3835 C C . ALA A 1 500 ? 12.456 5.609 -9.546 1.00 91.56 500 ALA A C 1
ATOM 3837 O O . ALA A 1 500 ? 12.174 6.650 -10.148 1.00 91.56 500 ALA A O 1
ATOM 3838 N N . ALA A 1 501 ? 13.710 5.340 -9.169 1.00 92.25 501 ALA A N 1
ATOM 3839 C CA . ALA A 1 501 ? 14.837 6.194 -9.520 1.00 92.25 501 ALA A CA 1
ATOM 3840 C C . ALA A 1 501 ? 15.137 6.173 -11.026 1.00 92.25 501 ALA A C 1
ATOM 3842 O O . ALA A 1 501 ? 15.542 7.206 -11.546 1.00 92.25 501 ALA A O 1
ATOM 3843 N N . ILE A 1 502 ? 14.865 5.078 -11.743 1.00 93.31 502 ILE A N 1
ATOM 3844 C CA . ILE A 1 502 ? 15.174 4.920 -13.178 1.00 93.31 502 ILE A CA 1
ATOM 3845 C C . ILE A 1 502 ? 14.591 6.065 -14.037 1.00 93.31 502 ILE A C 1
ATOM 3847 O O . ILE A 1 502 ? 15.361 6.804 -14.663 1.00 93.31 502 ILE A O 1
ATOM 3851 N N . PRO A 1 503 ? 13.261 6.306 -14.070 1.00 90.19 503 PRO A N 1
ATOM 3852 C CA . PRO A 1 503 ? 12.703 7.404 -14.865 1.00 90.19 503 PRO A CA 1
ATOM 3853 C C . PRO A 1 503 ? 13.168 8.789 -14.384 1.00 90.19 503 PRO A C 1
ATOM 3855 O O . PRO A 1 503 ? 13.258 9.719 -15.190 1.00 90.19 503 PRO A O 1
ATOM 3858 N N . ARG A 1 504 ? 13.498 8.941 -13.093 1.00 89.12 504 ARG A N 1
ATOM 3859 C CA . ARG A 1 504 ? 14.037 10.185 -12.519 1.00 89.12 504 ARG A CA 1
ATOM 3860 C C . ARG A 1 504 ? 15.471 10.448 -12.988 1.00 89.12 504 ARG A C 1
ATOM 3862 O O . ARG A 1 504 ? 15.773 11.551 -13.431 1.00 89.12 504 ARG A O 1
ATOM 3869 N N . GLU A 1 505 ? 16.341 9.445 -12.937 1.00 91.12 505 GLU A N 1
ATOM 3870 C CA . GLU A 1 505 ? 17.746 9.525 -13.348 1.00 91.12 505 GLU A CA 1
ATOM 3871 C C . GLU A 1 505 ? 17.895 9.753 -14.854 1.00 91.12 505 GLU A C 1
ATOM 3873 O O . GLU A 1 505 ? 18.812 10.458 -15.273 1.00 91.12 505 GLU A O 1
ATOM 3878 N N . ARG A 1 506 ? 16.960 9.254 -15.674 1.00 90.25 506 ARG A N 1
ATOM 3879 C CA . ARG A 1 506 ? 16.893 9.573 -17.112 1.00 90.25 506 ARG A CA 1
ATOM 3880 C C . ARG A 1 506 ? 16.690 11.069 -17.380 1.00 90.25 506 ARG A C 1
ATOM 3882 O O . ARG A 1 506 ? 17.157 11.581 -18.393 1.00 90.25 506 ARG A O 1
ATOM 3889 N N . ARG A 1 507 ? 15.971 11.774 -16.501 1.00 87.31 507 ARG A N 1
ATOM 3890 C CA . ARG A 1 507 ? 15.669 13.212 -16.646 1.00 87.31 507 ARG A CA 1
ATOM 3891 C C . ARG A 1 507 ? 16.709 14.109 -15.979 1.00 87.31 507 ARG A C 1
ATOM 3893 O O . ARG A 1 507 ? 16.755 15.298 -16.274 1.00 87.31 507 ARG A O 1
ATOM 3900 N N . LEU A 1 508 ? 17.512 13.558 -15.072 1.00 88.81 508 LEU A N 1
ATOM 3901 C CA . LEU A 1 508 ? 18.489 14.313 -14.300 1.00 88.81 508 LEU A CA 1
ATOM 3902 C C . LEU A 1 508 ? 19.748 14.565 -15.134 1.00 88.81 508 LEU A C 1
ATOM 3904 O O . LEU A 1 508 ? 20.414 13.621 -15.557 1.00 88.81 508 LEU A O 1
ATOM 3908 N N . GLU A 1 509 ? 20.091 15.830 -15.355 1.00 85.38 509 GLU A N 1
ATOM 3909 C CA . GLU A 1 509 ? 21.341 16.187 -16.023 1.00 85.38 509 GLU A CA 1
ATOM 3910 C C . GLU A 1 509 ? 22.549 15.953 -15.110 1.00 85.38 509 GLU A C 1
ATOM 3912 O O . GLU A 1 509 ? 22.484 16.128 -13.892 1.00 85.38 509 GLU A O 1
ATOM 3917 N N . VAL A 1 510 ? 23.671 15.558 -15.712 1.00 83.00 510 VAL A N 1
ATOM 3918 C CA . VAL A 1 510 ? 24.923 15.318 -14.991 1.00 83.00 510 VAL A CA 1
ATOM 3919 C C . VAL A 1 510 ? 25.817 16.560 -15.088 1.00 83.00 510 VAL A C 1
ATOM 3921 O O . VAL A 1 510 ? 26.125 17.011 -16.199 1.00 83.00 510 VAL A O 1
ATOM 3924 N N . PRO A 1 511 ? 26.271 17.125 -13.954 1.00 85.19 511 PRO A N 1
ATOM 3925 C CA . PRO A 1 511 ? 27.273 18.183 -13.959 1.00 85.19 511 PRO A CA 1
ATOM 3926 C C . PRO A 1 511 ? 28.597 17.681 -14.547 1.00 85.19 511 PRO A C 1
ATOM 3928 O O . PRO A 1 511 ? 29.066 16.598 -14.190 1.00 85.19 511 PRO A O 1
ATOM 3931 N N . THR A 1 512 ? 29.241 18.492 -15.388 1.00 80.94 512 THR A N 1
ATOM 3932 C CA . THR A 1 512 ? 30.553 18.181 -15.995 1.00 80.94 512 THR A CA 1
ATOM 3933 C C . THR A 1 512 ? 31.673 18.049 -14.965 1.00 80.94 512 THR A C 1
ATOM 3935 O O . THR A 1 512 ? 32.676 17.393 -15.214 1.00 80.94 512 THR A O 1
ATOM 3938 N N . THR A 1 513 ? 31.491 18.640 -13.786 1.00 81.38 513 THR A N 1
ATOM 3939 C CA . THR A 1 513 ? 32.416 18.558 -12.649 1.00 81.38 513 THR A CA 1
ATOM 3940 C C . THR A 1 513 ? 32.231 17.300 -11.800 1.00 81.38 513 THR A C 1
ATOM 3942 O O . THR A 1 513 ? 32.990 17.081 -10.860 1.00 81.38 513 THR A O 1
ATOM 3945 N N . SER A 1 514 ? 31.214 16.480 -12.079 1.00 86.50 514 SER A N 1
ATOM 3946 C CA . SER A 1 514 ? 30.941 15.285 -11.282 1.00 86.50 514 SER A CA 1
ATOM 3947 C C . SER A 1 514 ? 31.938 14.161 -11.572 1.00 86.50 514 SER A C 1
ATOM 3949 O O . SER A 1 514 ? 32.357 13.962 -12.711 1.00 86.50 514 SER A O 1
ATOM 3951 N N . LEU A 1 515 ? 32.243 13.361 -10.546 1.00 87.31 515 LEU A N 1
ATOM 3952 C CA . LEU A 1 515 ? 33.108 12.183 -10.670 1.00 87.31 515 LEU A CA 1
ATOM 3953 C C . LEU A 1 515 ? 32.599 11.190 -11.730 1.00 87.31 515 LEU A C 1
ATOM 3955 O O . LEU A 1 515 ? 33.383 10.597 -12.459 1.00 87.31 515 LEU A O 1
ATOM 3959 N N . ALA A 1 516 ? 31.280 11.024 -11.846 1.00 84.31 516 ALA A N 1
ATOM 3960 C CA . ALA A 1 516 ? 30.692 10.143 -12.851 1.00 84.31 516 ALA A CA 1
ATOM 3961 C C . ALA A 1 516 ? 30.956 10.642 -14.284 1.00 84.31 516 ALA A C 1
ATOM 3963 O O . ALA A 1 516 ? 31.169 9.836 -15.187 1.00 84.31 516 ALA A O 1
ATOM 3964 N N . TRP A 1 517 ? 30.968 11.964 -14.495 1.00 86.69 517 TRP A N 1
ATOM 3965 C CA . TRP A 1 517 ? 31.287 12.561 -15.794 1.00 86.69 517 TRP A CA 1
ATOM 3966 C C . TRP A 1 517 ? 32.763 12.389 -16.148 1.00 86.69 517 TRP A C 1
ATOM 3968 O O . TRP A 1 517 ? 33.084 12.009 -17.273 1.00 86.69 517 TRP A O 1
ATOM 3978 N N . THR A 1 518 ? 33.667 12.619 -15.191 1.00 86.94 518 THR A N 1
ATOM 3979 C CA . THR A 1 518 ? 35.108 12.449 -15.421 1.00 86.94 518 THR A CA 1
ATOM 3980 C C . THR A 1 518 ? 35.461 10.988 -15.698 1.00 86.94 518 THR A C 1
ATOM 3982 O O . THR A 1 518 ? 36.132 10.715 -16.691 1.00 86.94 518 THR A O 1
ATOM 3985 N N . GLN A 1 519 ? 34.920 10.052 -14.910 1.00 87.88 519 GLN A N 1
ATOM 3986 C CA . GLN A 1 519 ? 35.071 8.610 -15.137 1.00 87.88 519 GLN A CA 1
ATOM 3987 C C . GLN A 1 519 ? 34.555 8.193 -16.515 1.00 87.88 519 GLN A C 1
ATOM 3989 O O . GLN A 1 519 ? 35.218 7.440 -17.218 1.00 87.88 519 GLN A O 1
ATOM 3994 N N . PHE A 1 520 ? 33.395 8.707 -16.933 1.00 88.62 520 PHE A N 1
ATOM 3995 C CA . PHE A 1 520 ? 32.846 8.439 -18.261 1.00 88.62 520 PHE A CA 1
ATOM 3996 C C . PHE A 1 520 ? 33.767 8.926 -19.387 1.00 88.62 520 PHE A C 1
ATOM 3998 O O . PHE A 1 520 ? 34.007 8.186 -20.342 1.00 88.62 520 PHE A O 1
ATOM 4005 N N . ARG A 1 521 ? 34.313 10.145 -19.275 1.00 88.31 521 ARG A N 1
ATOM 4006 C CA . ARG A 1 521 ? 35.218 10.704 -20.292 1.00 88.31 521 ARG A CA 1
ATOM 4007 C C . ARG A 1 521 ? 36.495 9.889 -20.438 1.00 88.31 521 ARG A C 1
ATOM 4009 O O . ARG A 1 521 ? 36.928 9.650 -21.562 1.00 88.31 521 ARG A O 1
ATOM 4016 N N . GLU A 1 522 ? 37.078 9.467 -19.323 1.00 86.62 522 GLU A N 1
ATOM 4017 C CA . GLU A 1 522 ? 38.287 8.646 -19.314 1.00 86.62 522 GLU A CA 1
ATOM 4018 C C . GLU A 1 522 ? 38.014 7.249 -19.885 1.00 86.62 522 GLU A C 1
ATOM 4020 O O . GLU A 1 522 ? 38.681 6.816 -20.823 1.00 86.62 522 GLU A O 1
ATOM 4025 N N . ALA A 1 523 ? 36.958 6.594 -19.401 1.00 85.31 523 ALA A N 1
ATOM 4026 C CA . ALA A 1 523 ? 36.568 5.240 -19.782 1.00 85.31 523 ALA A CA 1
ATOM 4027 C C . ALA A 1 523 ? 36.270 5.072 -21.283 1.00 85.31 523 ALA A C 1
ATOM 4029 O O . ALA A 1 523 ? 36.560 4.025 -21.858 1.00 85.31 523 ALA A O 1
ATOM 4030 N N . TYR A 1 524 ? 35.702 6.098 -21.920 1.00 85.56 524 TYR A N 1
ATOM 4031 C CA . TYR A 1 524 ? 35.353 6.084 -23.345 1.00 85.56 524 TYR A CA 1
ATOM 4032 C C . TYR A 1 524 ? 36.381 6.800 -24.241 1.00 85.56 524 TYR A C 1
ATOM 4034 O O . TYR A 1 524 ? 36.128 6.965 -25.434 1.00 85.56 524 TYR A O 1
ATOM 4042 N N . GLY A 1 525 ? 37.531 7.229 -23.703 1.00 82.62 525 GLY A N 1
ATOM 4043 C CA . GLY A 1 525 ? 38.600 7.867 -24.485 1.00 82.62 525 GLY A CA 1
ATOM 4044 C C . GLY A 1 525 ? 38.247 9.257 -25.034 1.00 82.62 525 GLY A C 1
ATOM 4045 O O . GLY A 1 525 ? 38.775 9.678 -26.059 1.00 82.62 525 GLY A O 1
ATOM 4046 N N . LEU A 1 526 ? 37.358 9.992 -24.361 1.00 82.69 526 LEU A N 1
ATOM 4047 C CA . LEU A 1 526 ? 36.768 11.261 -24.819 1.00 82.69 526 LEU A CA 1
ATOM 4048 C C . LEU A 1 526 ? 37.489 12.497 -24.248 1.00 82.69 526 LEU A C 1
ATOM 4050 O O . LEU A 1 526 ? 36.896 13.568 -24.082 1.00 82.69 526 LEU A O 1
ATOM 4054 N N . ALA A 1 527 ? 38.771 12.368 -23.903 1.00 75.50 527 ALA A N 1
ATOM 4055 C CA . ALA A 1 527 ? 39.549 13.456 -23.308 1.00 75.50 527 ALA A CA 1
ATOM 4056 C C . ALA A 1 527 ? 39.674 14.672 -24.249 1.00 75.50 527 ALA A C 1
ATOM 4058 O O . ALA A 1 527 ? 39.669 15.808 -23.782 1.00 75.50 527 ALA A O 1
ATOM 4059 N N . CYS A 1 528 ? 39.717 14.438 -25.564 1.00 72.62 528 CYS A N 1
ATOM 4060 C CA . CYS A 1 528 ? 39.930 15.470 -26.582 1.00 72.62 528 CYS A CA 1
ATOM 4061 C C . CYS A 1 528 ? 38.645 16.155 -27.091 1.00 72.62 528 CYS A C 1
ATOM 4063 O O . CYS A 1 528 ? 38.745 17.159 -27.792 1.00 72.62 528 CYS A O 1
ATOM 4065 N N . GLU A 1 529 ? 37.450 15.645 -26.769 1.00 80.25 529 GLU A N 1
ATOM 4066 C CA . GLU A 1 529 ? 36.177 16.244 -27.202 1.00 80.25 529 GLU A CA 1
ATOM 4067 C C . GLU A 1 529 ? 35.699 17.352 -26.242 1.00 80.25 529 GLU A C 1
ATOM 4069 O O . GLU A 1 529 ? 35.907 17.277 -25.028 1.00 80.25 529 GLU A O 1
ATOM 4074 N N . SER A 1 530 ? 35.031 18.385 -26.776 1.00 84.44 530 SER A N 1
ATOM 4075 C CA . SER A 1 530 ? 34.460 19.470 -25.964 1.00 84.44 530 SER A CA 1
ATOM 4076 C C . SER A 1 530 ? 33.197 19.027 -25.216 1.00 84.44 530 SER A C 1
ATOM 4078 O O . SER A 1 530 ? 32.378 18.272 -25.748 1.00 84.44 530 SER A O 1
ATOM 4080 N N . ASP A 1 531 ? 32.995 19.539 -23.996 1.00 82.94 531 ASP A N 1
ATOM 4081 C CA . ASP A 1 531 ? 31.840 19.174 -23.158 1.00 82.94 531 ASP A CA 1
ATOM 4082 C C . ASP A 1 531 ? 30.489 19.496 -23.827 1.00 82.94 531 ASP A C 1
ATOM 4084 O O . ASP A 1 531 ? 29.525 18.753 -23.642 1.00 82.94 531 ASP A O 1
ATOM 4088 N N . ASP A 1 532 ? 30.414 20.548 -24.647 1.00 82.38 532 ASP A N 1
ATOM 4089 C CA . ASP A 1 532 ? 29.190 20.919 -25.373 1.00 82.38 532 ASP A CA 1
ATOM 4090 C C . ASP A 1 532 ? 28.807 19.878 -26.433 1.00 82.38 532 ASP A C 1
ATOM 4092 O O . ASP A 1 532 ? 27.636 19.510 -26.562 1.00 82.38 532 ASP A O 1
ATOM 4096 N N . THR A 1 533 ? 29.799 19.334 -27.144 1.00 82.62 533 THR A N 1
ATOM 4097 C CA . THR A 1 533 ? 29.593 18.269 -28.139 1.00 82.62 533 THR A CA 1
ATOM 4098 C C . THR A 1 533 ? 29.162 16.972 -27.455 1.00 82.62 533 THR A C 1
ATOM 4100 O O . THR A 1 533 ? 28.214 16.309 -27.888 1.00 82.62 533 THR A O 1
ATOM 4103 N N . LEU A 1 534 ? 29.799 16.644 -26.324 1.00 82.38 534 LEU A N 1
ATOM 4104 C CA . LEU A 1 534 ? 29.437 15.491 -25.500 1.00 82.38 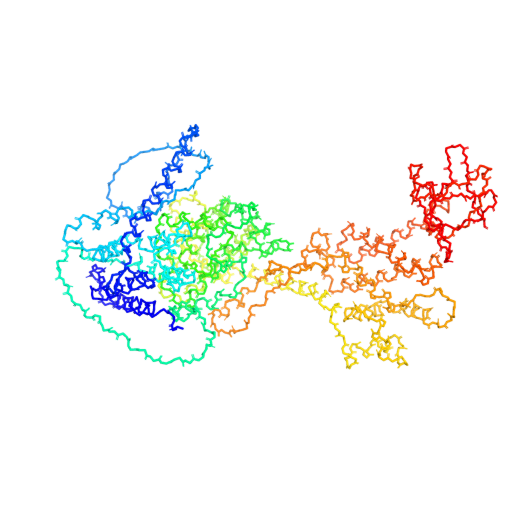534 LEU A CA 1
ATOM 4105 C C . LEU A 1 534 ? 27.994 15.593 -24.996 1.00 82.38 534 LEU A C 1
ATOM 4107 O O . LEU A 1 534 ? 27.217 14.648 -25.156 1.00 82.38 534 LEU A O 1
ATOM 4111 N N . ARG A 1 535 ? 27.602 16.753 -24.460 1.00 83.19 535 ARG A N 1
ATOM 4112 C CA . ARG A 1 535 ? 26.233 17.013 -23.991 1.00 83.19 535 ARG A CA 1
ATOM 4113 C C . ARG A 1 535 ? 25.202 16.925 -25.105 1.00 83.19 535 ARG A C 1
ATOM 4115 O O . ARG A 1 535 ? 24.149 16.324 -24.898 1.00 83.19 535 ARG A O 1
ATOM 4122 N N . ALA A 1 536 ? 25.503 17.465 -26.284 1.00 83.38 536 ALA A N 1
ATOM 4123 C CA . ALA A 1 536 ? 24.613 17.363 -27.434 1.00 83.38 536 ALA A CA 1
ATOM 4124 C C . ALA A 1 536 ? 24.360 15.895 -27.826 1.00 83.38 536 ALA A C 1
ATOM 4126 O O . ALA A 1 536 ? 23.216 15.518 -28.079 1.00 83.38 536 ALA A O 1
ATOM 4127 N N . SER A 1 537 ? 25.400 15.050 -27.800 1.00 82.38 537 SER A N 1
ATOM 4128 C CA . SER A 1 537 ? 25.300 13.626 -28.161 1.00 82.38 537 SER A CA 1
ATOM 4129 C C . SER A 1 537 ? 24.509 12.764 -27.164 1.00 82.38 537 SER A C 1
ATOM 4131 O O . SER A 1 537 ? 23.941 11.745 -27.558 1.00 82.38 537 SER A O 1
ATOM 4133 N N . LEU A 1 538 ? 24.453 13.183 -25.893 1.00 84.81 538 LEU A N 1
ATOM 4134 C CA . LEU A 1 538 ? 23.780 12.489 -24.785 1.00 84.81 538 LEU A CA 1
ATOM 4135 C C . LEU A 1 538 ? 22.441 13.136 -24.388 1.00 84.81 538 LEU A C 1
ATOM 4137 O O . LEU A 1 538 ? 21.839 12.780 -23.368 1.00 84.81 538 LEU A O 1
ATOM 4141 N N . ARG A 1 539 ? 21.958 14.102 -25.177 1.00 84.44 539 ARG A N 1
ATOM 4142 C CA . ARG A 1 539 ? 20.742 14.860 -24.875 1.00 84.44 539 ARG A CA 1
ATOM 4143 C C . ARG A 1 539 ? 19.540 13.925 -24.709 1.00 84.44 539 ARG A C 1
ATOM 4145 O O . ARG A 1 539 ? 19.228 13.133 -25.592 1.00 84.44 539 ARG A O 1
ATOM 4152 N N . GLY A 1 540 ? 18.839 14.049 -23.580 1.00 80.38 540 GLY A N 1
ATOM 4153 C CA . GLY A 1 540 ? 17.671 13.220 -23.247 1.00 80.38 540 GLY A CA 1
ATOM 4154 C C . GLY A 1 540 ? 17.990 11.857 -22.613 1.00 80.38 540 GLY A C 1
ATOM 4155 O O . GLY A 1 540 ? 17.058 11.108 -22.319 1.00 80.38 540 GLY A O 1
ATOM 4156 N N . GLY A 1 541 ? 19.273 11.544 -22.394 1.00 80.56 541 GLY A N 1
ATOM 4157 C CA . GLY A 1 541 ? 19.727 10.339 -21.693 1.00 80.56 541 GLY A CA 1
ATOM 4158 C C . GLY A 1 541 ? 19.900 10.494 -20.178 1.00 80.56 541 GLY A C 1
ATOM 4159 O O . GLY A 1 541 ? 19.752 9.520 -19.437 1.00 80.56 541 GLY A O 1
ATOM 4160 N N . GLY A 1 542 ? 20.203 11.714 -19.727 1.00 87.25 542 GLY A N 1
ATOM 4161 C CA . GLY A 1 542 ? 20.431 12.042 -18.318 1.00 87.25 542 GLY A CA 1
ATOM 4162 C C . GLY A 1 542 ? 21.532 11.207 -17.658 1.00 87.25 542 GLY A C 1
ATOM 4163 O O . GLY A 1 542 ? 22.401 10.635 -18.320 1.00 87.25 542 GLY A O 1
ATOM 4164 N N . ARG A 1 543 ? 21.481 11.125 -16.329 1.00 91.19 543 ARG A N 1
ATOM 4165 C CA . ARG A 1 543 ? 22.399 10.339 -15.494 1.00 91.19 543 ARG A CA 1
ATOM 4166 C C . ARG A 1 543 ? 22.318 8.840 -15.774 1.00 91.19 543 ARG A C 1
ATOM 4168 O O . ARG A 1 543 ? 23.349 8.169 -15.742 1.00 91.19 543 ARG A O 1
ATOM 4175 N N . LEU A 1 544 ? 21.126 8.346 -16.102 1.00 93.69 544 LEU A N 1
ATOM 4176 C CA . LEU A 1 544 ? 20.877 6.924 -16.331 1.00 93.69 544 LEU A CA 1
ATOM 4177 C C . LEU A 1 544 ? 21.723 6.355 -17.478 1.00 93.69 544 LEU A C 1
ATOM 4179 O O . LEU A 1 544 ? 22.294 5.276 -17.339 1.00 93.69 544 LEU A O 1
ATOM 4183 N N . VAL A 1 545 ? 21.855 7.083 -18.595 1.00 94.25 545 VAL A N 1
ATOM 4184 C CA . VAL A 1 545 ? 22.680 6.630 -19.732 1.00 94.25 545 VAL A CA 1
ATOM 4185 C C . VAL A 1 545 ? 24.149 6.501 -19.339 1.00 94.25 545 VAL A C 1
ATOM 4187 O O . VAL A 1 545 ? 24.781 5.513 -19.704 1.00 94.25 545 VAL A O 1
ATOM 4190 N N . LEU A 1 546 ? 24.689 7.440 -18.553 1.00 92.44 546 LEU A N 1
ATOM 4191 C CA . LEU A 1 546 ? 26.074 7.351 -18.084 1.00 92.44 546 LEU A CA 1
ATOM 4192 C C . LEU A 1 546 ? 26.278 6.144 -17.164 1.00 92.44 546 LEU A C 1
ATOM 4194 O O . LEU A 1 546 ? 27.250 5.414 -17.337 1.00 92.44 546 LEU A O 1
ATOM 4198 N N . GLN A 1 547 ? 25.356 5.905 -16.225 1.00 93.38 547 GLN A N 1
ATOM 4199 C CA . GLN A 1 547 ? 25.402 4.731 -15.346 1.00 93.38 547 GLN A CA 1
ATOM 4200 C C . GLN A 1 547 ? 25.375 3.428 -16.153 1.00 93.38 547 GLN A C 1
ATOM 4202 O O . GLN A 1 547 ? 26.208 2.555 -15.924 1.00 93.38 547 GLN A O 1
ATOM 4207 N N . CYS A 1 548 ? 24.480 3.329 -17.139 1.00 95.75 548 CYS A N 1
ATOM 4208 C CA . CYS A 1 548 ? 24.369 2.166 -18.014 1.00 95.75 548 CYS A CA 1
ATOM 4209 C C . CYS A 1 548 ? 25.644 1.935 -18.840 1.00 95.75 548 CYS A C 1
ATOM 4211 O O . CYS A 1 548 ? 26.141 0.816 -18.919 1.00 95.75 548 CYS A O 1
ATOM 4213 N N . MET A 1 549 ? 26.209 2.995 -19.424 1.00 93.56 549 MET A N 1
ATOM 4214 C CA . MET A 1 549 ? 27.430 2.918 -20.231 1.00 93.56 549 MET A CA 1
ATOM 4215 C C . MET A 1 549 ? 28.664 2.551 -19.397 1.00 93.56 549 MET A C 1
ATOM 4217 O O . MET A 1 549 ? 29.484 1.746 -19.840 1.00 93.56 549 MET A O 1
ATOM 4221 N N . LEU A 1 550 ? 28.809 3.112 -18.196 1.00 93.38 550 LEU A N 1
ATOM 4222 C CA . LEU A 1 550 ? 29.894 2.753 -17.281 1.00 93.38 550 LEU A CA 1
ATOM 4223 C C . LEU A 1 550 ? 29.759 1.307 -16.793 1.00 93.38 550 LEU A C 1
ATOM 4225 O O . LEU A 1 550 ? 30.749 0.580 -16.760 1.00 93.38 550 LEU A O 1
ATOM 4229 N N . HIS A 1 551 ? 28.539 0.871 -16.465 1.00 94.50 551 HIS A N 1
ATOM 4230 C CA . HIS A 1 551 ? 28.289 -0.508 -16.053 1.00 94.50 551 HIS A CA 1
ATOM 4231 C C . HIS A 1 551 ? 28.570 -1.505 -17.181 1.00 94.50 551 HIS A C 1
ATOM 4233 O O . HIS A 1 551 ? 29.239 -2.505 -16.947 1.00 94.50 551 HIS A O 1
ATOM 4239 N N . PHE A 1 552 ? 28.142 -1.200 -18.410 1.00 93.94 552 PHE A N 1
ATOM 4240 C CA . PHE A 1 552 ? 28.408 -2.036 -19.580 1.00 93.94 552 PHE A CA 1
ATOM 4241 C C . PHE A 1 552 ? 29.908 -2.254 -19.809 1.00 93.94 552 PHE A C 1
ATOM 4243 O O . PHE A 1 552 ? 30.334 -3.378 -20.054 1.00 93.94 552 PHE A O 1
ATOM 4250 N N . LEU A 1 553 ? 30.718 -1.198 -19.686 1.00 91.00 553 LEU A N 1
ATOM 4251 C CA . LEU A 1 553 ? 32.170 -1.320 -19.809 1.00 91.00 553 LEU A CA 1
ATOM 4252 C C . LEU A 1 553 ? 32.777 -2.148 -18.668 1.00 91.00 553 LEU A C 1
ATOM 4254 O O . LEU A 1 553 ? 33.705 -2.914 -18.905 1.00 91.00 553 LEU A O 1
ATOM 4258 N N . ALA A 1 554 ? 32.265 -2.001 -17.444 1.00 90.56 554 ALA A N 1
ATOM 4259 C CA . ALA A 1 554 ? 32.751 -2.756 -16.292 1.00 90.56 554 ALA A CA 1
ATOM 4260 C C . ALA A 1 554 ? 32.406 -4.254 -16.379 1.00 90.56 554 ALA A C 1
ATOM 4262 O O . ALA A 1 554 ? 33.227 -5.089 -16.013 1.00 90.56 554 ALA A O 1
ATOM 4263 N N . GLU A 1 555 ? 31.209 -4.601 -16.858 1.00 88.25 555 GLU A N 1
ATOM 4264 C CA . GLU A 1 555 ? 30.733 -5.988 -16.928 1.00 88.25 555 GLU A CA 1
ATOM 4265 C C . GLU A 1 555 ? 31.195 -6.719 -18.199 1.00 88.25 555 GLU A C 1
ATOM 4267 O O . GLU A 1 555 ? 31.505 -7.908 -18.153 1.00 88.25 555 GLU A O 1
ATOM 4272 N N . HIS A 1 556 ? 31.298 -6.014 -19.330 1.00 85.00 556 HIS A N 1
ATOM 4273 C CA . HIS A 1 556 ? 31.653 -6.581 -20.634 1.00 85.00 556 HIS A CA 1
ATOM 4274 C C . HIS A 1 556 ? 32.941 -5.976 -21.206 1.00 85.00 556 HIS A C 1
ATOM 4276 O O . HIS A 1 556 ? 32.994 -5.652 -22.391 1.00 85.00 556 HIS A O 1
ATOM 4282 N N . GLN A 1 557 ? 33.980 -5.824 -20.381 1.00 80.12 557 GLN A N 1
ATOM 4283 C CA . GLN A 1 557 ? 35.196 -5.064 -20.701 1.00 80.12 557 GLN A CA 1
ATOM 4284 C C . GLN A 1 557 ? 35.771 -5.330 -22.104 1.00 80.12 557 GLN A C 1
ATOM 4286 O O . GLN A 1 557 ? 35.936 -4.387 -22.876 1.00 80.12 557 GLN A O 1
ATOM 4291 N N . GLU A 1 558 ? 36.039 -6.589 -22.463 1.00 79.00 558 GLU A N 1
ATOM 4292 C CA . GLU A 1 558 ? 36.650 -6.936 -23.757 1.00 79.00 558 GLU A CA 1
ATOM 4293 C C . GLU A 1 558 ? 35.748 -6.576 -24.947 1.00 79.00 558 GLU A C 1
ATOM 4295 O O . GLU A 1 558 ? 36.184 -5.923 -25.896 1.00 79.00 558 GLU A O 1
ATOM 4300 N N . ILE A 1 559 ? 34.469 -6.959 -24.884 1.00 82.00 559 ILE A N 1
ATOM 4301 C CA . ILE A 1 559 ? 33.492 -6.722 -25.957 1.00 82.00 559 ILE A CA 1
ATOM 4302 C C . ILE A 1 559 ? 33.200 -5.223 -26.084 1.00 82.00 559 ILE A C 1
ATOM 4304 O O . ILE A 1 559 ? 33.131 -4.685 -27.188 1.00 82.00 559 ILE A O 1
ATOM 4308 N N . ALA A 1 560 ? 33.068 -4.524 -24.959 1.00 82.94 560 ALA A N 1
ATOM 4309 C CA . ALA A 1 560 ? 32.825 -3.092 -24.923 1.00 82.94 560 ALA A CA 1
ATOM 4310 C C . ALA A 1 560 ? 33.997 -2.310 -25.531 1.00 82.94 560 ALA A C 1
ATOM 4312 O O . ALA A 1 560 ? 33.771 -1.439 -26.368 1.00 82.94 560 ALA A O 1
ATOM 4313 N N . GLN A 1 561 ? 35.242 -2.651 -25.183 1.00 82.75 561 GLN A N 1
ATOM 4314 C CA . GLN A 1 561 ? 36.431 -2.033 -25.776 1.00 82.75 561 GLN A CA 1
ATOM 4315 C C . GLN A 1 561 ? 36.526 -2.297 -27.282 1.00 82.75 561 GLN A C 1
ATOM 4317 O O . GLN A 1 561 ? 36.868 -1.384 -28.032 1.00 82.75 561 GLN A O 1
ATOM 4322 N N . GLN A 1 562 ? 36.170 -3.501 -27.741 1.00 82.88 562 GLN A N 1
ATOM 4323 C CA . GLN A 1 562 ? 36.104 -3.817 -29.171 1.00 82.88 562 GLN A CA 1
ATOM 4324 C C . GLN A 1 562 ? 35.062 -2.962 -29.896 1.00 82.88 562 GLN A C 1
ATOM 4326 O O . GLN A 1 562 ? 35.391 -2.355 -30.911 1.00 82.88 562 GLN A O 1
ATOM 4331 N N . ILE A 1 563 ? 33.836 -2.861 -29.368 1.00 82.81 563 ILE A N 1
ATOM 4332 C CA . ILE A 1 563 ? 32.779 -2.021 -29.952 1.00 82.81 563 ILE A CA 1
ATOM 4333 C C . ILE A 1 563 ? 33.228 -0.556 -29.977 1.00 82.81 563 ILE A C 1
ATOM 4335 O O . ILE A 1 563 ? 33.104 0.108 -31.001 1.00 82.81 563 ILE A O 1
ATOM 4339 N N . ILE A 1 564 ? 33.796 -0.041 -28.884 1.00 82.38 564 ILE A N 1
ATOM 4340 C CA . ILE A 1 564 ? 34.279 1.344 -28.825 1.00 82.38 564 ILE A CA 1
ATOM 4341 C C . ILE A 1 564 ? 35.374 1.571 -29.872 1.00 82.38 564 ILE A C 1
ATOM 4343 O O . ILE A 1 564 ? 35.262 2.504 -30.662 1.00 82.38 564 ILE A O 1
ATOM 4347 N N . ALA A 1 565 ? 36.387 0.704 -29.940 1.00 78.69 565 ALA A N 1
ATOM 4348 C CA . ALA A 1 565 ? 37.486 0.833 -30.894 1.00 78.69 565 ALA A CA 1
ATOM 4349 C C . ALA A 1 565 ? 37.008 0.746 -32.353 1.00 78.69 565 ALA A C 1
ATOM 4351 O O . ALA A 1 565 ? 37.404 1.565 -33.180 1.00 78.69 565 ALA A O 1
ATOM 4352 N N . GLN A 1 566 ? 36.119 -0.202 -32.664 1.00 76.75 566 GLN A N 1
ATOM 4353 C CA . GLN A 1 566 ? 35.567 -0.398 -34.009 1.00 76.75 566 GLN A CA 1
ATOM 4354 C C . GLN A 1 566 ? 34.643 0.741 -34.450 1.00 76.75 566 GLN A C 1
ATOM 4356 O O . GLN A 1 566 ? 34.503 0.985 -35.644 1.00 76.75 566 GLN A O 1
ATOM 4361 N N . ARG A 1 567 ? 33.973 1.423 -33.515 1.00 76.31 567 ARG A N 1
ATOM 4362 C CA . ARG A 1 567 ? 33.016 2.499 -33.824 1.00 76.31 567 ARG A CA 1
ATOM 4363 C C . ARG A 1 567 ? 33.588 3.910 -33.623 1.00 76.31 567 ARG A C 1
ATOM 4365 O O . ARG A 1 567 ? 32.911 4.873 -33.972 1.00 76.31 567 ARG A O 1
ATOM 4372 N N . ALA A 1 568 ? 34.803 4.045 -33.083 1.00 64.94 568 ALA A N 1
ATOM 4373 C CA . ALA A 1 568 ? 35.502 5.322 -32.895 1.00 64.94 568 ALA A CA 1
ATOM 4374 C C . ALA A 1 568 ? 36.311 5.781 -34.124 1.00 64.94 568 ALA A C 1
ATOM 4376 O O . ALA A 1 568 ? 36.737 6.934 -34.171 1.00 64.94 568 ALA A O 1
ATOM 4377 N N . SER A 1 569 ? 36.536 4.920 -35.124 1.00 56.28 569 SER A N 1
ATOM 4378 C CA . SER A 1 569 ? 37.273 5.296 -36.334 1.00 56.28 569 SER A CA 1
ATOM 4379 C C . SER A 1 569 ? 36.456 6.258 -37.204 1.00 56.28 569 SER A C 1
ATOM 4381 O O . SER A 1 569 ? 35.459 5.862 -37.808 1.00 56.28 569 SER A O 1
ATOM 4383 N N . CYS A 1 570 ? 36.905 7.512 -37.291 1.00 46.28 570 CYS A N 1
ATOM 4384 C CA . CYS A 1 570 ? 36.379 8.578 -38.154 1.00 46.28 570 CYS A CA 1
ATOM 4385 C C . CYS A 1 570 ? 36.657 8.351 -39.655 1.00 46.28 570 CYS A C 1
ATOM 4387 O O . CYS A 1 570 ? 37.035 9.293 -40.351 1.00 46.28 570 CYS A O 1
ATOM 4389 N N . ASP A 1 571 ? 36.517 7.124 -40.157 1.00 45.75 571 ASP A N 1
ATOM 4390 C CA . ASP A 1 571 ? 36.627 6.873 -41.593 1.00 45.75 571 ASP A CA 1
ATOM 4391 C C . ASP A 1 571 ? 35.266 7.110 -42.262 1.00 45.75 571 ASP A C 1
ATOM 4393 O O . ASP A 1 571 ? 34.221 6.693 -41.759 1.00 45.75 571 ASP A O 1
ATOM 4397 N N . VAL A 1 572 ? 35.284 7.846 -43.373 1.00 46.38 572 VAL A N 1
ATOM 4398 C CA . VAL A 1 572 ? 34.146 8.569 -43.984 1.00 46.38 572 VAL A CA 1
ATOM 4399 C C . VAL A 1 572 ? 33.075 7.641 -44.596 1.00 46.38 572 VAL A C 1
ATOM 4401 O O . VAL A 1 572 ? 32.029 8.094 -45.064 1.00 46.38 572 VAL A O 1
ATOM 4404 N N . ASP A 1 573 ? 33.268 6.326 -44.520 1.00 50.66 573 ASP A N 1
ATOM 4405 C CA . ASP A 1 573 ? 32.280 5.340 -44.940 1.00 50.66 573 ASP A CA 1
ATOM 4406 C C . ASP A 1 573 ? 31.203 5.158 -43.854 1.00 50.66 573 ASP A C 1
ATOM 4408 O O . ASP A 1 573 ? 31.435 4.578 -42.792 1.00 50.66 573 ASP A O 1
ATOM 4412 N N . ALA A 1 574 ? 29.991 5.639 -44.152 1.00 54.56 574 ALA A N 1
ATOM 4413 C CA . ALA A 1 574 ? 28.783 5.769 -43.317 1.00 54.56 574 ALA A CA 1
ATOM 4414 C C . ALA A 1 574 ? 28.193 4.480 -42.673 1.00 54.56 574 ALA A C 1
ATOM 4416 O O . ALA A 1 574 ? 26.992 4.410 -42.396 1.00 54.56 574 ALA A O 1
ATOM 4417 N N . LYS A 1 575 ? 29.011 3.449 -42.439 1.00 64.44 575 LYS A N 1
ATOM 4418 C CA . LYS A 1 575 ? 28.639 2.119 -41.922 1.00 64.44 575 LYS A CA 1
ATOM 4419 C C . LYS A 1 575 ? 28.725 1.984 -40.394 1.00 64.44 575 LYS A C 1
ATOM 4421 O O . LYS A 1 575 ? 28.428 0.917 -39.858 1.00 64.44 575 LYS A O 1
ATOM 4426 N N . HIS A 1 576 ? 29.125 3.034 -39.678 1.00 74.44 576 HIS A N 1
ATOM 4427 C CA . HIS A 1 576 ? 29.251 3.027 -38.216 1.00 74.44 576 HIS A CA 1
ATOM 4428 C C . HIS A 1 576 ? 28.125 3.838 -37.563 1.00 74.44 576 HIS A C 1
ATOM 4430 O O . HIS A 1 576 ? 27.735 4.888 -38.077 1.00 74.44 576 HIS A O 1
ATOM 4436 N N . TYR A 1 577 ? 27.608 3.364 -36.425 1.00 83.12 577 TYR A N 1
ATOM 4437 C CA . TYR A 1 577 ? 26.626 4.104 -35.632 1.00 83.12 577 TYR A CA 1
ATOM 4438 C C . TYR A 1 577 ? 27.286 4.828 -34.449 1.00 83.12 577 TYR A C 1
ATOM 4440 O O . TYR A 1 577 ? 28.225 4.304 -33.843 1.00 83.12 577 TYR A O 1
ATOM 4448 N N . PRO A 1 578 ? 26.778 6.011 -34.059 1.00 84.81 578 PRO A N 1
ATOM 4449 C CA . PRO A 1 578 ? 27.263 6.717 -32.879 1.00 84.81 578 PRO A CA 1
ATOM 4450 C C . PRO A 1 578 ? 26.827 5.994 -31.596 1.00 84.81 578 PRO A C 1
ATOM 4452 O O . PRO A 1 578 ? 25.663 6.072 -31.200 1.00 84.81 578 PRO A O 1
ATOM 4455 N N . VAL A 1 579 ? 27.768 5.326 -30.916 1.00 87.44 579 VAL A N 1
ATOM 4456 C CA . VAL A 1 579 ? 27.512 4.529 -29.694 1.00 87.44 579 VAL A CA 1
ATOM 4457 C C . VAL A 1 579 ? 26.781 5.339 -28.620 1.00 87.44 579 VAL A C 1
ATOM 4459 O O . VAL A 1 579 ? 25.803 4.870 -28.056 1.00 87.44 579 VAL A O 1
ATOM 4462 N N . ARG A 1 580 ? 27.194 6.588 -28.380 1.00 88.19 580 ARG A N 1
ATOM 4463 C CA . ARG A 1 580 ? 26.588 7.481 -27.372 1.00 88.19 580 ARG A CA 1
ATOM 4464 C C . ARG A 1 580 ? 25.114 7.759 -27.649 1.00 88.19 580 ARG A C 1
ATOM 4466 O O . ARG A 1 580 ? 24.275 7.610 -26.766 1.00 88.19 580 ARG A O 1
ATOM 4473 N N . SER A 1 581 ? 24.795 8.124 -28.888 1.00 87.25 581 SER A N 1
ATOM 4474 C CA . SER A 1 581 ? 23.413 8.372 -29.287 1.00 87.25 581 SER A CA 1
ATOM 4475 C C . SER A 1 581 ? 22.605 7.076 -29.272 1.00 87.25 581 SER A C 1
ATOM 4477 O O . SER A 1 581 ? 21.482 7.082 -28.774 1.00 87.25 581 SER A O 1
ATOM 4479 N N . ALA A 1 582 ? 23.184 5.952 -29.714 1.00 90.75 582 ALA A N 1
ATOM 4480 C CA . ALA A 1 582 ? 22.558 4.636 -29.595 1.00 90.75 582 ALA A CA 1
ATOM 4481 C C . ALA A 1 582 ? 22.178 4.312 -28.149 1.00 90.75 582 ALA A C 1
ATOM 4483 O O . ALA A 1 582 ? 21.037 3.929 -27.897 1.00 90.75 582 ALA A O 1
ATOM 4484 N N . SER A 1 583 ? 23.071 4.571 -27.192 1.00 93.69 583 SER A N 1
ATOM 4485 C CA . SER A 1 583 ? 22.800 4.358 -25.771 1.00 93.69 583 SER A CA 1
ATOM 4486 C C . SER A 1 583 ? 21.588 5.149 -25.270 1.00 93.69 583 SER A C 1
ATOM 4488 O O . SER A 1 583 ? 20.763 4.603 -24.540 1.00 93.69 583 SER A O 1
ATOM 4490 N N . VAL A 1 584 ? 21.426 6.409 -25.697 1.00 93.50 584 VAL A N 1
ATOM 4491 C CA . VAL A 1 584 ? 20.249 7.230 -25.347 1.00 93.50 584 VAL A CA 1
ATOM 4492 C C . VAL A 1 584 ? 18.957 6.600 -25.869 1.00 93.50 584 VAL A C 1
ATOM 4494 O O . VAL A 1 584 ? 17.979 6.484 -25.127 1.00 93.50 584 VAL A O 1
ATOM 4497 N N . TYR A 1 585 ? 18.948 6.165 -27.131 1.00 94.38 585 TYR A N 1
ATOM 4498 C CA . TYR A 1 585 ? 17.772 5.540 -27.736 1.00 94.38 585 TYR A CA 1
ATOM 4499 C C . TYR A 1 585 ? 17.449 4.172 -27.126 1.00 94.38 585 TYR A C 1
ATOM 4501 O O . TYR A 1 585 ? 16.274 3.872 -26.929 1.00 94.38 585 TYR A O 1
ATOM 4509 N N . LEU A 1 586 ? 18.456 3.371 -26.771 1.00 96.19 586 LEU A N 1
ATOM 4510 C CA . LEU A 1 586 ? 18.261 2.075 -26.114 1.00 96.19 586 LEU A CA 1
ATOM 4511 C C . LEU A 1 586 ? 17.709 2.228 -24.694 1.00 96.19 586 LEU A C 1
ATOM 4513 O O . LEU A 1 586 ? 16.773 1.521 -24.328 1.00 96.19 586 LEU A O 1
ATOM 4517 N N . VAL A 1 587 ? 18.218 3.185 -23.911 1.00 95.94 587 VAL A N 1
ATOM 4518 C CA . VAL A 1 587 ? 17.652 3.494 -22.587 1.00 95.94 587 VAL A CA 1
ATOM 4519 C C . VAL A 1 587 ? 16.202 3.950 -22.718 1.00 95.94 587 VAL A C 1
ATOM 4521 O O . VAL A 1 587 ? 15.341 3.459 -21.994 1.00 95.94 587 VAL A O 1
ATOM 4524 N N . ARG A 1 588 ? 15.898 4.840 -23.670 1.00 94.19 588 ARG A N 1
ATOM 4525 C CA . ARG A 1 588 ? 14.518 5.264 -23.937 1.00 94.19 588 ARG A CA 1
ATOM 4526 C C . ARG A 1 588 ? 13.618 4.083 -24.307 1.00 94.19 588 ARG A C 1
ATOM 4528 O O . ARG A 1 588 ? 12.560 3.929 -23.709 1.00 94.19 588 ARG A O 1
ATOM 4535 N N . MET A 1 589 ? 14.061 3.241 -25.236 1.00 94.94 589 MET A N 1
ATOM 4536 C CA . MET A 1 589 ? 13.352 2.031 -25.654 1.00 94.94 589 MET A CA 1
ATOM 4537 C C . MET A 1 589 ? 13.054 1.114 -24.459 1.00 94.94 589 MET A C 1
ATOM 4539 O O . MET A 1 589 ? 11.936 0.625 -24.334 1.00 94.94 589 MET A O 1
ATOM 4543 N N . LEU A 1 590 ? 14.017 0.895 -23.558 1.00 95.75 590 LEU A N 1
ATOM 4544 C CA . LEU A 1 590 ? 13.821 0.057 -22.371 1.00 95.75 590 LEU A CA 1
ATOM 4545 C C . LEU A 1 590 ? 12.830 0.665 -21.375 1.00 95.75 590 LEU A C 1
ATOM 4547 O O . LEU A 1 590 ? 11.963 -0.047 -20.877 1.00 95.75 590 LEU A O 1
ATOM 4551 N N . VAL A 1 591 ? 12.910 1.971 -21.110 1.00 93.88 591 VAL A N 1
ATOM 4552 C CA . VAL A 1 591 ? 11.948 2.672 -20.237 1.00 93.88 591 VAL A CA 1
ATOM 4553 C C . VAL A 1 591 ? 10.524 2.572 -20.805 1.00 93.88 591 VAL A C 1
ATOM 4555 O O . VAL A 1 591 ? 9.580 2.319 -20.051 1.00 93.88 591 VAL A O 1
ATOM 4558 N N . GLU A 1 592 ? 10.371 2.682 -22.129 1.00 92.75 592 GLU A N 1
ATOM 4559 C CA . GLU A 1 592 ? 9.095 2.494 -22.831 1.00 92.75 592 GLU A CA 1
ATOM 4560 C C . GLU A 1 592 ? 8.599 1.034 -22.735 1.00 92.75 592 GLU A C 1
ATOM 4562 O O . GLU A 1 592 ? 7.444 0.797 -22.373 1.00 92.75 592 GLU A O 1
ATOM 4567 N N . LEU A 1 593 ? 9.467 0.043 -22.984 1.00 92.88 593 LEU A N 1
ATOM 4568 C CA . LEU A 1 593 ? 9.130 -1.389 -22.908 1.00 92.88 593 LEU A CA 1
ATOM 4569 C C . LEU A 1 593 ? 8.696 -1.822 -21.497 1.00 92.88 593 LEU A C 1
ATOM 4571 O O . LEU A 1 593 ? 7.713 -2.555 -21.344 1.00 92.88 593 LEU A O 1
ATOM 4575 N N . LEU A 1 594 ? 9.395 -1.336 -20.469 1.00 94.19 594 LEU A N 1
ATOM 4576 C CA . LEU A 1 594 ? 9.102 -1.618 -19.061 1.00 94.19 594 LEU A CA 1
ATOM 4577 C C . LEU A 1 594 ? 7.878 -0.842 -18.540 1.00 94.19 594 LEU A C 1
ATOM 4579 O O . LEU A 1 594 ? 7.343 -1.172 -17.485 1.00 94.19 594 LEU A O 1
ATOM 4583 N N . GLY A 1 595 ? 7.385 0.150 -19.290 1.00 91.06 595 GLY A N 1
ATOM 4584 C CA . GLY A 1 595 ? 6.191 0.922 -18.935 1.00 91.06 595 GLY A CA 1
ATOM 4585 C C . GLY A 1 595 ? 6.425 2.017 -17.893 1.00 91.06 595 GLY A C 1
ATOM 4586 O O . GLY A 1 595 ? 5.475 2.445 -17.240 1.00 91.06 595 GLY A O 1
ATOM 4587 N N . PHE A 1 596 ? 7.664 2.484 -17.741 1.00 90.62 596 PHE A N 1
ATOM 4588 C CA . PHE A 1 596 ? 8.045 3.519 -16.773 1.00 90.62 596 PHE A CA 1
ATOM 4589 C C . PHE A 1 596 ? 7.682 4.947 -17.215 1.00 90.62 596 PHE A C 1
ATOM 4591 O O . PHE A 1 596 ? 7.733 5.866 -16.405 1.00 90.62 596 PHE A O 1
ATOM 4598 N N . ASP A 1 597 ? 7.286 5.153 -18.475 1.00 79.94 597 ASP A N 1
ATOM 4599 C CA . ASP A 1 597 ? 6.942 6.478 -19.020 1.00 79.94 597 ASP A CA 1
ATOM 4600 C C . ASP A 1 597 ? 5.533 6.981 -18.639 1.00 79.94 597 ASP A C 1
ATOM 4602 O O . ASP A 1 597 ? 5.125 8.074 -19.040 1.00 79.94 597 ASP A O 1
ATOM 4606 N N . ARG A 1 598 ? 4.782 6.224 -17.829 1.00 79.69 598 ARG A N 1
ATOM 4607 C CA . ARG A 1 598 ? 3.500 6.683 -17.279 1.00 79.69 598 ARG A CA 1
ATOM 4608 C C . ARG A 1 598 ? 3.695 7.872 -16.333 1.00 79.69 598 ARG A C 1
ATOM 4610 O O . ARG A 1 598 ? 4.586 7.877 -15.488 1.00 79.69 598 ARG A O 1
ATOM 4617 N N . THR A 1 599 ? 2.818 8.869 -16.440 1.00 75.00 599 THR A N 1
ATOM 4618 C CA . THR A 1 599 ? 2.758 9.979 -15.481 1.00 75.00 599 THR A CA 1
ATOM 4619 C C . THR A 1 599 ? 2.241 9.468 -14.134 1.00 75.00 599 THR A C 1
ATOM 4621 O O . THR A 1 599 ? 1.146 8.899 -14.119 1.00 75.00 599 THR A O 1
ATOM 4624 N N . PRO A 1 600 ? 2.977 9.665 -13.025 1.00 75.88 600 PRO A N 1
ATOM 4625 C CA . PRO A 1 600 ? 2.531 9.215 -11.713 1.00 75.88 600 PRO A CA 1
ATOM 4626 C C . PRO A 1 600 ? 1.272 9.977 -11.289 1.00 75.88 600 PRO A C 1
ATOM 4628 O O . PRO A 1 600 ? 1.192 11.200 -11.426 1.00 75.88 600 PRO A O 1
ATOM 4631 N N . SER A 1 601 ? 0.288 9.243 -10.784 1.00 76.25 601 SER A N 1
ATOM 4632 C CA . SER A 1 601 ? -0.922 9.773 -10.162 1.00 76.25 601 SER A CA 1
ATOM 4633 C C . SER A 1 601 ? -0.740 9.929 -8.648 1.00 76.25 601 SER A C 1
ATOM 4635 O O . SER A 1 601 ? 0.151 9.327 -8.051 1.00 76.25 601 SER A O 1
ATOM 4637 N N . ALA A 1 602 ? -1.610 10.710 -7.999 1.00 68.69 602 ALA A N 1
ATOM 4638 C CA . ALA A 1 602 ? -1.588 10.884 -6.541 1.00 68.69 602 ALA A CA 1
ATOM 4639 C C . ALA A 1 602 ? -1.855 9.578 -5.759 1.00 68.69 602 ALA A C 1
ATOM 4641 O O . ALA A 1 602 ? -1.579 9.515 -4.565 1.00 68.69 602 ALA A O 1
ATOM 4642 N N . THR A 1 603 ? -2.384 8.546 -6.422 1.00 71.44 603 THR A N 1
ATOM 4643 C CA . THR A 1 603 ? -2.646 7.216 -5.856 1.00 71.44 603 THR A CA 1
ATOM 4644 C C . THR A 1 603 ? -1.493 6.230 -6.049 1.00 71.44 603 THR A C 1
ATOM 4646 O O . THR A 1 603 ? -1.513 5.164 -5.445 1.00 71.44 603 THR A O 1
ATOM 4649 N N . ASP A 1 604 ? -0.470 6.572 -6.842 1.00 83.75 604 ASP A N 1
ATOM 4650 C CA . ASP A 1 604 ? 0.678 5.694 -7.123 1.00 83.75 604 ASP A CA 1
ATOM 4651 C C . ASP A 1 604 ? 1.767 5.788 -6.047 1.00 83.75 604 ASP A C 1
ATOM 4653 O O . ASP A 1 604 ? 2.967 5.846 -6.348 1.00 83.75 604 ASP A O 1
ATOM 4657 N N . VAL A 1 605 ? 1.349 5.855 -4.786 1.00 88.88 605 VAL A N 1
ATOM 4658 C CA . VAL A 1 605 ? 2.247 5.941 -3.642 1.00 88.88 605 VAL A CA 1
ATOM 4659 C C . VAL A 1 605 ? 1.754 5.081 -2.483 1.00 88.88 605 VAL A C 1
ATOM 4661 O O . VAL A 1 605 ? 0.553 4.882 -2.304 1.00 88.88 605 VAL A O 1
ATOM 4664 N N . VAL A 1 606 ? 2.688 4.582 -1.679 1.00 90.12 606 VAL A N 1
ATOM 4665 C CA . VAL A 1 606 ? 2.403 3.761 -0.498 1.00 90.12 606 VAL A CA 1
ATOM 4666 C C . VAL A 1 606 ? 3.217 4.237 0.698 1.00 90.12 606 VAL A C 1
ATOM 4668 O O . VAL A 1 606 ? 4.337 4.718 0.548 1.00 90.12 606 VAL A O 1
ATOM 4671 N N . ASP A 1 607 ? 2.657 4.095 1.893 1.00 88.81 607 ASP A N 1
ATOM 4672 C CA . ASP A 1 607 ? 3.350 4.347 3.150 1.00 88.81 607 ASP A CA 1
ATOM 4673 C C . ASP A 1 607 ? 3.401 3.041 3.947 1.00 88.81 607 ASP A C 1
ATOM 4675 O O . ASP A 1 607 ? 2.375 2.550 4.422 1.00 88.81 607 ASP A O 1
ATOM 4679 N N . LEU A 1 608 ? 4.598 2.458 4.024 1.00 85.75 608 LEU A N 1
ATOM 4680 C CA . LEU A 1 608 ? 4.868 1.202 4.725 1.00 85.75 608 LEU A CA 1
ATOM 4681 C C . LEU A 1 608 ? 5.554 1.431 6.082 1.00 85.75 608 LEU A C 1
ATOM 4683 O O . LEU A 1 608 ? 5.676 0.491 6.872 1.00 85.75 608 LEU A O 1
ATOM 4687 N N . ASP A 1 609 ? 5.996 2.658 6.381 1.00 84.69 609 ASP A N 1
ATOM 4688 C CA . ASP A 1 609 ? 6.801 2.934 7.569 1.00 84.69 609 ASP A CA 1
ATOM 4689 C C . ASP A 1 609 ? 5.921 3.292 8.772 1.00 84.69 609 ASP A C 1
ATOM 4691 O O . ASP A 1 609 ? 5.772 4.439 9.205 1.00 84.69 609 ASP A O 1
ATOM 4695 N N . THR A 1 610 ? 5.345 2.245 9.362 1.00 85.44 610 THR A N 1
ATOM 4696 C CA . THR A 1 610 ? 4.565 2.377 10.600 1.00 85.44 610 THR A CA 1
ATOM 4697 C C . THR A 1 610 ? 5.416 2.932 11.751 1.00 85.44 610 THR A C 1
ATOM 4699 O O . THR A 1 610 ? 4.883 3.593 12.640 1.00 85.44 610 THR A O 1
ATOM 4702 N N . ARG A 1 611 ? 6.738 2.699 11.765 1.00 85.25 611 ARG A N 1
ATOM 4703 C CA . ARG A 1 611 ? 7.610 3.190 12.844 1.00 85.25 611 ARG A CA 1
ATOM 4704 C C . ARG A 1 611 ? 7.809 4.696 12.741 1.00 85.25 611 ARG A C 1
ATOM 4706 O O . ARG A 1 611 ? 7.691 5.366 13.764 1.00 85.25 611 ARG A O 1
ATOM 4713 N N . ALA A 1 612 ? 8.033 5.224 11.539 1.00 86.69 612 ALA A N 1
ATOM 4714 C CA . ALA A 1 612 ? 8.083 6.665 11.303 1.00 86.69 612 ALA A CA 1
ATOM 4715 C C . ALA A 1 612 ? 6.757 7.342 11.681 1.00 86.69 612 ALA A C 1
ATOM 4717 O O . ALA A 1 612 ? 6.764 8.370 12.360 1.00 86.69 612 ALA A O 1
ATOM 4718 N N . TRP A 1 613 ? 5.614 6.730 11.338 1.00 89.81 613 TRP A N 1
ATOM 4719 C CA . TRP A 1 613 ? 4.297 7.217 11.768 1.00 89.81 613 TRP A CA 1
ATOM 4720 C C . TRP A 1 613 ? 4.183 7.331 13.297 1.00 89.81 613 TRP A C 1
ATOM 4722 O O . TRP A 1 613 ? 3.769 8.370 13.819 1.00 89.81 613 TRP A O 1
ATOM 4732 N N . LEU A 1 614 ? 4.573 6.281 14.026 1.00 89.62 614 LEU A N 1
ATOM 4733 C CA . LEU A 1 614 ? 4.523 6.266 15.489 1.00 89.62 614 LEU A CA 1
ATOM 4734 C C . LEU A 1 614 ? 5.508 7.269 16.110 1.00 89.62 614 LEU A C 1
ATOM 4736 O O . LEU A 1 614 ? 5.118 8.018 17.002 1.00 89.62 614 LEU A O 1
ATOM 4740 N N . ALA A 1 615 ? 6.737 7.359 15.594 1.00 87.56 615 ALA A N 1
ATOM 4741 C CA . ALA A 1 615 ? 7.745 8.318 16.054 1.00 87.56 615 ALA A CA 1
ATOM 4742 C C . ALA A 1 615 ? 7.292 9.776 15.876 1.00 87.56 615 ALA A C 1
ATOM 4744 O O . ALA A 1 615 ? 7.536 10.619 16.742 1.00 87.56 615 ALA A O 1
ATOM 4745 N N . ARG A 1 616 ? 6.579 10.066 14.782 1.00 86.62 616 ARG A N 1
ATOM 4746 C CA . ARG A 1 616 ? 5.960 11.371 14.535 1.00 86.62 616 ARG A CA 1
ATOM 4747 C C . ARG A 1 616 ? 4.830 11.663 15.519 1.00 86.62 616 ARG A C 1
ATOM 4749 O O . ARG A 1 616 ? 4.729 12.776 16.032 1.00 86.62 616 ARG A O 1
ATOM 4756 N N . CYS A 1 617 ? 4.004 10.663 15.828 1.00 87.19 617 CYS A N 1
ATOM 4757 C CA . CYS A 1 617 ? 2.984 10.782 16.871 1.00 87.19 617 CYS A CA 1
ATOM 4758 C C . CYS A 1 617 ? 3.612 11.075 18.247 1.00 87.19 617 CYS A C 1
ATOM 4760 O O . CYS A 1 617 ? 3.060 11.869 19.003 1.00 87.19 617 CYS A O 1
ATOM 4762 N N . ASP A 1 618 ? 4.774 10.490 18.549 1.00 85.00 618 ASP A N 1
ATOM 4763 C CA . ASP A 1 618 ? 5.528 10.716 19.792 1.00 85.00 618 ASP A CA 1
ATOM 4764 C C . ASP A 1 618 ? 6.307 12.044 19.828 1.00 85.00 618 ASP A C 1
ATOM 4766 O O . ASP A 1 618 ? 6.887 12.385 20.856 1.00 85.00 618 ASP A O 1
ATOM 4770 N N . GLY A 1 619 ? 6.338 12.806 18.728 1.00 80.06 619 GLY A N 1
ATOM 4771 C CA . GLY A 1 619 ? 7.135 14.033 18.622 1.00 80.06 619 GLY A CA 1
ATOM 4772 C C . GLY A 1 619 ? 8.650 13.789 18.641 1.00 80.06 619 GLY A C 1
ATOM 4773 O O . GLY A 1 619 ? 9.414 14.708 18.918 1.00 80.06 619 GLY A O 1
ATOM 4774 N N . VAL A 1 620 ? 9.086 12.554 18.367 1.00 78.06 620 VAL A N 1
ATOM 4775 C CA . VAL A 1 620 ? 10.505 12.160 18.305 1.00 78.06 620 VAL A CA 1
ATOM 4776 C C . VAL A 1 620 ? 11.134 12.594 16.978 1.00 78.06 620 VAL A C 1
ATOM 4778 O O . VAL A 1 620 ? 12.329 12.874 16.920 1.00 78.06 620 VAL A O 1
ATOM 4781 N N . CYS A 1 621 ? 10.335 12.650 15.911 1.00 69.19 621 CYS A N 1
ATOM 4782 C CA . CYS A 1 621 ? 10.772 13.024 14.573 1.00 69.19 621 CYS A CA 1
ATOM 4783 C C . CYS A 1 621 ? 9.703 13.893 13.896 1.00 69.19 621 CYS A C 1
ATOM 4785 O O . CYS A 1 621 ? 8.553 13.471 13.771 1.00 69.19 621 CYS A O 1
ATOM 4787 N N . ASP A 1 622 ? 10.093 15.089 13.451 1.00 64.88 622 ASP A N 1
ATOM 4788 C CA . ASP A 1 622 ? 9.244 16.005 12.672 1.00 64.88 622 ASP A CA 1
ATOM 4789 C C . ASP A 1 622 ? 9.473 15.866 11.154 1.00 64.88 622 ASP A C 1
ATOM 4791 O O . ASP A 1 622 ? 8.952 16.662 10.369 1.00 64.88 622 ASP A O 1
ATOM 4795 N N . GLU A 1 623 ? 10.250 14.869 10.710 1.00 65.06 623 GLU A N 1
ATOM 4796 C CA . GLU A 1 623 ? 10.447 14.648 9.279 1.00 65.06 623 GLU A CA 1
ATOM 4797 C C . GLU A 1 623 ? 9.120 14.263 8.599 1.00 65.06 623 GLU A C 1
ATOM 4799 O O . GLU A 1 623 ? 8.329 13.478 9.139 1.00 65.06 623 GLU A O 1
ATOM 4804 N N . PRO A 1 624 ? 8.837 14.825 7.411 1.00 64.75 624 PRO A N 1
ATOM 4805 C CA . PRO A 1 624 ? 7.637 14.484 6.667 1.00 64.75 624 PRO A CA 1
ATOM 4806 C C . PRO A 1 624 ? 7.683 13.010 6.259 1.00 64.75 624 PRO A C 1
ATOM 4808 O O . PRO A 1 624 ? 8.701 12.521 5.773 1.00 64.75 624 PRO A O 1
ATOM 4811 N N . LEU A 1 625 ? 6.555 12.310 6.408 1.00 70.25 625 LEU A N 1
ATOM 4812 C CA . LEU A 1 625 ? 6.394 10.970 5.845 1.00 70.25 625 LEU A CA 1
ATOM 4813 C C . LEU A 1 625 ? 6.602 11.072 4.333 1.00 70.25 625 LEU A C 1
ATOM 4815 O O . LEU A 1 625 ? 5.869 11.794 3.656 1.00 70.25 625 LEU A O 1
ATOM 4819 N N . MET A 1 626 ? 7.618 10.382 3.820 1.00 72.81 626 MET A N 1
ATOM 4820 C CA . MET A 1 626 ? 7.945 10.358 2.398 1.00 72.81 626 MET A CA 1
ATOM 4821 C C . MET A 1 626 ? 7.335 9.099 1.786 1.00 72.81 626 MET A C 1
ATOM 4823 O O . MET A 1 626 ? 7.912 8.019 1.914 1.00 72.81 626 MET A O 1
ATOM 4827 N N . PRO A 1 627 ? 6.155 9.194 1.152 1.00 83.69 627 PRO A N 1
ATOM 4828 C CA . PRO A 1 627 ? 5.509 8.016 0.612 1.00 83.69 627 PRO A CA 1
ATOM 4829 C C . PRO A 1 627 ? 6.296 7.490 -0.596 1.00 83.69 627 PRO A C 1
ATOM 4831 O O . PRO A 1 627 ? 6.836 8.256 -1.401 1.00 83.69 627 PRO A O 1
ATOM 4834 N N . LEU A 1 628 ? 6.364 6.167 -0.722 1.00 87.56 628 LEU A N 1
ATOM 4835 C CA . LEU A 1 628 ? 7.140 5.503 -1.759 1.00 87.56 628 LEU A CA 1
ATOM 4836 C C . LEU A 1 628 ? 6.357 5.444 -3.072 1.00 87.56 628 LEU A C 1
ATOM 4838 O O . LEU A 1 628 ? 5.230 4.947 -3.076 1.00 87.56 628 LEU A O 1
ATOM 4842 N N . PRO A 1 629 ? 6.939 5.877 -4.202 1.00 89.88 629 PRO A N 1
ATOM 4843 C CA . PRO A 1 629 ? 6.307 5.755 -5.510 1.00 89.88 629 PRO A CA 1
ATOM 4844 C C . PRO A 1 629 ? 6.198 4.289 -5.951 1.00 89.88 629 PRO A C 1
ATOM 4846 O O . PRO A 1 629 ? 7.198 3.579 -6.039 1.00 89.88 629 PRO A O 1
ATOM 4849 N N . THR A 1 630 ? 4.991 3.850 -6.309 1.00 90.69 630 THR A N 1
ATOM 4850 C CA . THR A 1 630 ? 4.711 2.460 -6.707 1.00 90.69 630 THR A CA 1
ATOM 4851 C C . THR A 1 630 ? 4.540 2.275 -8.212 1.00 90.69 630 THR A C 1
ATOM 4853 O O . THR A 1 630 ? 4.760 1.168 -8.695 1.00 90.69 630 THR A O 1
ATOM 4856 N N . HIS A 1 631 ? 4.222 3.331 -8.975 1.00 90.62 631 HIS A N 1
ATOM 4857 C CA . HIS A 1 631 ? 3.890 3.262 -10.414 1.00 90.62 631 HIS A CA 1
ATOM 4858 C C . HIS A 1 631 ? 4.813 2.348 -11.244 1.00 90.62 631 HIS A C 1
ATOM 4860 O O . HIS A 1 631 ? 4.339 1.492 -11.992 1.00 90.62 631 HIS A O 1
ATOM 4866 N N . ALA A 1 632 ? 6.132 2.510 -11.105 1.00 91.62 632 ALA A N 1
ATOM 4867 C CA . ALA A 1 632 ? 7.116 1.747 -11.859 1.00 91.62 632 ALA A CA 1
ATOM 4868 C C . ALA A 1 632 ? 7.197 0.285 -11.377 1.00 91.62 632 ALA A C 1
ATOM 4870 O O . ALA A 1 632 ? 7.301 -0.623 -12.196 1.00 91.62 632 ALA A O 1
ATOM 4871 N N . GLY A 1 633 ? 7.048 0.034 -10.072 1.00 93.12 633 GLY A N 1
ATOM 4872 C CA . GLY A 1 633 ? 6.936 -1.323 -9.529 1.00 93.12 633 GLY A CA 1
ATOM 4873 C C . GLY A 1 633 ? 5.685 -2.053 -10.027 1.00 93.12 633 GLY A C 1
ATOM 4874 O O . GLY A 1 633 ? 5.782 -3.174 -10.518 1.00 93.12 633 GLY A O 1
ATOM 4875 N N . VAL A 1 634 ? 4.526 -1.387 -10.014 1.00 92.56 634 VAL A N 1
ATOM 4876 C CA . VAL A 1 634 ? 3.267 -1.935 -10.555 1.00 92.56 634 VAL A CA 1
ATOM 4877 C C . VAL A 1 634 ? 3.390 -2.237 -12.053 1.00 92.56 634 VAL A C 1
ATOM 4879 O O . VAL A 1 634 ? 2.897 -3.262 -12.529 1.00 92.56 634 VAL A O 1
ATOM 4882 N N . ALA A 1 635 ? 4.092 -1.392 -12.813 1.00 92.56 635 ALA A N 1
ATOM 4883 C CA . ALA A 1 635 ? 4.354 -1.636 -14.230 1.00 92.56 635 ALA A CA 1
ATOM 4884 C C . ALA A 1 635 ? 5.176 -2.915 -14.478 1.00 92.56 635 ALA A C 1
ATOM 4886 O O . ALA A 1 635 ? 4.929 -3.599 -15.474 1.00 92.56 635 ALA A O 1
ATOM 4887 N N . LEU A 1 636 ? 6.104 -3.261 -13.578 1.00 94.38 636 LEU A N 1
ATOM 4888 C CA . LEU A 1 636 ? 6.863 -4.514 -13.642 1.00 94.38 636 LEU A CA 1
ATOM 4889 C C . LEU A 1 636 ? 6.015 -5.720 -13.248 1.00 94.38 636 LEU A C 1
ATOM 4891 O O . LEU A 1 636 ? 6.040 -6.724 -13.956 1.00 94.38 636 LEU A O 1
ATOM 4895 N N . VAL A 1 637 ? 5.249 -5.626 -12.157 1.00 93.56 637 VAL A N 1
ATOM 4896 C CA . VAL A 1 637 ? 4.404 -6.737 -11.684 1.00 93.56 637 VAL A CA 1
ATOM 4897 C C . VAL A 1 637 ? 3.359 -7.111 -12.730 1.00 93.56 637 VAL A C 1
ATOM 4899 O O . VAL A 1 637 ? 3.217 -8.280 -13.067 1.00 93.56 637 VAL A O 1
ATOM 4902 N N . THR A 1 638 ? 2.699 -6.119 -13.332 1.00 91.56 638 THR A N 1
ATOM 4903 C CA . THR A 1 638 ? 1.714 -6.339 -14.411 1.00 91.56 638 THR A CA 1
ATOM 4904 C C . THR A 1 638 ? 2.296 -6.988 -15.672 1.00 91.56 638 THR A C 1
ATOM 4906 O O . THR A 1 638 ? 1.535 -7.469 -16.506 1.00 91.56 638 THR A O 1
ATOM 4909 N N . ARG A 1 639 ? 3.625 -7.000 -15.824 1.00 92.00 639 ARG A N 1
ATOM 4910 C CA . ARG A 1 639 ? 4.352 -7.631 -16.936 1.00 92.00 639 ARG A CA 1
ATOM 4911 C C . ARG A 1 639 ? 5.065 -8.930 -16.536 1.00 92.00 639 ARG A C 1
ATOM 4913 O O . ARG A 1 639 ? 5.820 -9.444 -17.349 1.00 92.00 639 ARG A O 1
ATOM 4920 N N . GLY A 1 640 ? 4.919 -9.396 -15.292 1.00 92.75 640 GLY A N 1
ATOM 4921 C CA . GLY A 1 640 ? 5.657 -10.559 -14.777 1.00 92.75 640 GLY A CA 1
ATOM 4922 C C . GLY A 1 640 ? 7.162 -10.320 -14.579 1.00 92.75 640 GLY A C 1
ATOM 4923 O O . GLY A 1 640 ? 7.915 -11.256 -14.347 1.00 92.75 640 GLY A O 1
ATOM 4924 N N . LEU A 1 641 ? 7.629 -9.067 -14.638 1.00 94.75 641 LEU A N 1
ATOM 4925 C CA . LEU A 1 641 ? 9.056 -8.711 -14.595 1.00 94.75 641 LEU A CA 1
ATOM 4926 C C . LEU A 1 641 ? 9.536 -8.277 -13.206 1.00 94.75 641 LEU A C 1
ATOM 4928 O O . LEU A 1 641 ? 10.656 -7.792 -13.063 1.00 94.75 641 LEU A O 1
ATOM 4932 N N . TRP A 1 642 ? 8.701 -8.399 -12.171 1.00 94.69 642 TRP A N 1
ATOM 4933 C CA . TRP A 1 642 ? 9.098 -8.018 -10.816 1.00 94.69 642 TRP A CA 1
ATOM 4934 C C . TRP A 1 642 ? 10.314 -8.810 -10.310 1.00 94.69 642 TRP A C 1
ATOM 4936 O O . TRP A 1 642 ? 11.253 -8.149 -9.864 1.00 94.69 642 TRP A O 1
ATOM 4946 N N . PRO A 1 643 ? 10.381 -10.156 -10.416 1.00 94.00 643 PRO A N 1
ATOM 4947 C CA . PRO A 1 643 ? 11.535 -10.935 -9.939 1.00 94.00 643 PRO A CA 1
ATOM 4948 C C . PRO A 1 643 ? 12.853 -10.569 -10.633 1.00 94.00 643 PRO A C 1
ATOM 4950 O O . PRO A 1 643 ? 13.907 -10.552 -10.006 1.00 94.00 643 PRO A O 1
ATOM 4953 N N . LEU A 1 644 ? 12.793 -10.146 -11.900 1.00 94.19 644 LEU A N 1
ATOM 4954 C CA . LEU A 1 644 ? 13.971 -9.732 -12.666 1.00 94.19 644 LEU A CA 1
ATOM 4955 C C . LEU A 1 644 ? 14.763 -8.604 -11.977 1.00 94.19 644 LEU A C 1
ATOM 4957 O O . LEU A 1 644 ? 15.983 -8.538 -12.099 1.00 94.19 644 LEU A O 1
ATOM 4961 N N . PHE A 1 645 ? 14.072 -7.733 -11.232 1.00 95.25 645 PHE A N 1
ATOM 4962 C CA . PHE A 1 645 ? 14.645 -6.601 -10.493 1.00 95.25 645 PHE A CA 1
ATOM 4963 C C . PHE A 1 645 ? 15.059 -6.939 -9.048 1.00 95.25 645 PHE A C 1
ATOM 4965 O O . PHE A 1 645 ? 15.351 -6.035 -8.253 1.00 95.25 645 PHE A O 1
ATOM 4972 N N . ASP A 1 646 ? 15.080 -8.222 -8.683 1.00 93.69 646 ASP A N 1
ATOM 4973 C CA . ASP A 1 646 ? 15.768 -8.701 -7.476 1.00 93.69 646 ASP A CA 1
ATOM 4974 C C . ASP A 1 646 ? 17.266 -8.392 -7.575 1.00 93.69 646 ASP A C 1
ATOM 4976 O O . ASP A 1 646 ? 17.910 -8.009 -6.595 1.00 93.69 646 ASP A O 1
ATOM 4980 N N . ASP A 1 647 ? 17.787 -8.454 -8.799 1.00 93.44 647 ASP A N 1
ATOM 4981 C CA . ASP A 1 647 ? 19.090 -7.936 -9.163 1.00 93.44 647 ASP A CA 1
ATOM 4982 C C . ASP A 1 647 ? 19.092 -6.397 -9.155 1.00 93.44 647 ASP A C 1
ATOM 4984 O O . ASP A 1 647 ? 18.402 -5.729 -9.930 1.00 93.44 647 ASP A O 1
ATOM 4988 N N . ALA A 1 648 ? 19.925 -5.814 -8.289 1.00 91.81 648 ALA A N 1
ATOM 4989 C CA . ALA A 1 648 ? 20.070 -4.366 -8.156 1.00 91.81 648 ALA A CA 1
ATOM 4990 C C . ALA A 1 648 ? 20.577 -3.671 -9.434 1.00 91.81 648 ALA A C 1
ATOM 4992 O O . ALA A 1 648 ? 20.424 -2.454 -9.540 1.00 91.81 648 ALA A O 1
ATOM 4993 N N . LYS A 1 649 ? 21.179 -4.421 -10.369 1.00 94.00 649 LYS A N 1
ATOM 4994 C CA . LYS A 1 649 ? 21.713 -3.948 -11.656 1.00 94.00 649 LYS A CA 1
ATOM 4995 C C . LYS A 1 649 ? 20.933 -4.458 -12.867 1.00 94.00 649 LYS A C 1
ATOM 4997 O O . LYS A 1 649 ? 21.423 -4.399 -13.994 1.00 94.00 649 LYS A O 1
ATOM 5002 N N . ALA A 1 650 ? 19.702 -4.929 -12.655 1.00 94.88 650 ALA A N 1
ATOM 5003 C CA . ALA A 1 650 ? 18.860 -5.480 -13.714 1.00 94.88 650 ALA A CA 1
ATOM 5004 C C . ALA A 1 650 ? 18.678 -4.519 -14.900 1.00 94.88 650 ALA A C 1
ATOM 5006 O O . ALA A 1 650 ? 18.787 -4.939 -16.050 1.00 94.88 650 ALA A O 1
ATOM 5007 N N . PHE A 1 651 ? 18.440 -3.225 -14.651 1.00 96.50 651 PHE A N 1
ATOM 5008 C CA . PHE A 1 651 ? 18.243 -2.255 -15.733 1.00 96.50 651 PHE A CA 1
ATOM 5009 C C . PHE A 1 651 ? 19.523 -2.042 -16.551 1.00 96.50 651 PHE A C 1
ATOM 5011 O O . PHE A 1 651 ? 19.478 -2.057 -17.782 1.00 96.50 651 PHE A O 1
ATOM 5018 N N . GLU A 1 652 ? 20.672 -1.882 -15.891 1.00 96.12 652 GLU A N 1
ATOM 5019 C CA . GLU A 1 652 ? 21.958 -1.714 -16.567 1.00 96.12 652 GLU A CA 1
ATOM 5020 C C . GLU A 1 652 ? 22.363 -2.970 -17.362 1.00 96.12 652 GLU A C 1
ATOM 5022 O O . GLU A 1 652 ? 22.895 -2.857 -18.468 1.00 96.12 652 GLU A O 1
ATOM 5027 N N . ARG A 1 653 ? 22.031 -4.164 -16.862 1.00 94.44 653 ARG A N 1
ATOM 5028 C CA . ARG A 1 653 ? 22.220 -5.441 -17.571 1.00 94.44 653 ARG A CA 1
ATOM 5029 C C . ARG A 1 653 ? 21.298 -5.600 -18.775 1.00 94.44 653 ARG A C 1
ATOM 5031 O O . ARG A 1 653 ? 21.744 -6.021 -19.842 1.00 94.44 653 ARG A O 1
ATOM 5038 N N . LEU A 1 654 ? 20.029 -5.204 -18.647 1.00 96.00 654 LEU A N 1
ATOM 5039 C CA . LEU A 1 654 ? 19.089 -5.140 -19.772 1.00 96.00 654 LEU A CA 1
ATOM 5040 C C . LEU A 1 654 ? 19.584 -4.178 -20.855 1.00 96.00 654 LEU A C 1
ATOM 5042 O O . LEU A 1 654 ? 19.478 -4.479 -22.048 1.00 96.00 654 LEU A O 1
ATOM 5046 N N . PHE A 1 655 ? 20.162 -3.044 -20.455 1.00 96.50 655 PHE A N 1
ATOM 5047 C CA . PHE A 1 655 ? 20.833 -2.130 -21.370 1.00 96.50 655 PHE A CA 1
ATOM 5048 C C . PHE A 1 655 ? 22.013 -2.799 -22.079 1.00 96.50 655 PHE A C 1
ATOM 5050 O O . PHE A 1 655 ? 22.076 -2.742 -23.307 1.00 96.50 655 PHE A O 1
ATOM 5057 N N . GLY A 1 656 ? 22.903 -3.469 -21.341 1.00 93.06 656 GLY A N 1
ATOM 5058 C CA . GLY A 1 656 ? 24.047 -4.171 -21.923 1.00 93.06 656 GLY A CA 1
ATOM 5059 C C . GLY A 1 656 ? 23.623 -5.202 -22.968 1.00 93.06 656 GLY A C 1
ATOM 5060 O O . GLY A 1 656 ? 24.107 -5.176 -24.100 1.00 93.06 656 GLY A O 1
ATOM 5061 N N . MET A 1 657 ? 22.627 -6.030 -22.646 1.00 91.50 657 MET A N 1
ATOM 5062 C CA . MET A 1 657 ? 22.063 -6.994 -23.593 1.00 91.50 657 MET A CA 1
ATOM 5063 C C . MET A 1 657 ? 21.436 -6.308 -24.814 1.00 91.50 657 MET A C 1
ATOM 5065 O O . MET A 1 657 ? 21.644 -6.746 -25.945 1.00 91.50 657 MET A O 1
ATOM 5069 N N . SER A 1 658 ? 20.704 -5.209 -24.608 1.00 94.69 658 SER A N 1
ATOM 5070 C CA . SER A 1 658 ? 20.111 -4.421 -25.697 1.00 94.69 658 SER A CA 1
ATOM 5071 C C . SER A 1 658 ? 21.173 -3.842 -26.631 1.00 94.69 658 SER A C 1
ATOM 5073 O O . SER A 1 658 ? 20.971 -3.826 -27.842 1.00 94.69 658 SER A O 1
ATOM 5075 N N . LEU A 1 659 ? 22.307 -3.395 -26.087 1.00 94.19 659 LEU A N 1
ATOM 5076 C CA . LEU A 1 659 ? 23.417 -2.851 -26.862 1.00 94.19 659 LEU A CA 1
ATOM 5077 C C . LEU A 1 659 ? 24.127 -3.938 -27.677 1.00 94.19 659 LEU A C 1
ATOM 5079 O O . LEU A 1 659 ? 24.393 -3.717 -28.856 1.00 94.19 659 LEU A O 1
ATOM 5083 N N . LEU A 1 660 ? 24.369 -5.121 -27.102 1.00 89.62 660 LEU A N 1
ATOM 5084 C CA . LEU A 1 660 ? 24.937 -6.254 -27.847 1.00 89.62 660 LEU A CA 1
ATOM 5085 C C . LEU A 1 660 ? 23.992 -6.752 -28.947 1.00 89.62 660 LEU A C 1
ATOM 5087 O O . LEU A 1 660 ? 24.426 -7.079 -30.052 1.00 89.62 660 LEU A O 1
ATOM 5091 N N . LEU A 1 661 ? 22.689 -6.788 -28.663 1.00 88.69 661 LEU A N 1
ATOM 5092 C CA . LEU A 1 661 ? 21.657 -7.096 -29.649 1.00 88.69 661 LEU A CA 1
ATOM 5093 C C . LEU A 1 661 ? 21.642 -6.077 -30.788 1.00 88.69 661 LEU A C 1
ATOM 5095 O O . LEU A 1 661 ? 21.624 -6.465 -31.958 1.00 88.69 661 LEU A O 1
ATOM 5099 N N . PHE A 1 662 ? 21.689 -4.791 -30.447 1.00 90.75 662 PHE A N 1
ATOM 5100 C CA . PHE A 1 662 ? 21.744 -3.705 -31.415 1.00 90.75 662 PHE A CA 1
ATOM 5101 C C . PHE A 1 662 ? 22.992 -3.805 -32.299 1.00 90.75 662 PHE A C 1
ATOM 5103 O O . PHE A 1 662 ? 22.867 -3.783 -33.522 1.00 90.75 662 PHE A O 1
ATOM 5110 N N . ASP A 1 663 ? 24.178 -3.987 -31.708 1.00 87.19 663 ASP A N 1
ATOM 5111 C CA . ASP A 1 663 ? 25.436 -4.110 -32.455 1.00 87.19 663 ASP A CA 1
ATOM 5112 C C . ASP A 1 663 ? 25.450 -5.349 -33.366 1.00 87.19 663 ASP A C 1
ATOM 5114 O O . ASP A 1 663 ? 25.854 -5.273 -34.529 1.00 87.19 663 ASP A O 1
ATOM 5118 N N . ARG A 1 664 ? 24.918 -6.484 -32.893 1.00 82.31 664 ARG A N 1
ATOM 5119 C CA . ARG A 1 664 ? 24.759 -7.696 -33.709 1.00 82.31 664 ARG A CA 1
ATOM 5120 C C . ARG A 1 664 ? 23.828 -7.453 -34.896 1.00 82.31 664 ARG A C 1
ATOM 5122 O O . ARG A 1 664 ? 24.161 -7.852 -36.014 1.00 82.31 664 ARG A O 1
ATOM 5129 N N . ASN A 1 665 ? 22.670 -6.832 -34.671 1.00 81.62 665 ASN A N 1
ATOM 5130 C CA . ASN A 1 665 ? 21.712 -6.521 -35.735 1.00 81.62 665 ASN A CA 1
ATOM 5131 C C . ASN A 1 665 ? 22.327 -5.539 -36.746 1.00 81.62 665 ASN A C 1
ATOM 5133 O O . ASN A 1 665 ? 22.212 -5.747 -37.953 1.00 81.62 665 ASN A O 1
ATOM 5137 N N . TRP A 1 666 ? 23.070 -4.537 -36.272 1.00 81.75 666 TRP A N 1
ATOM 5138 C CA . TRP A 1 666 ? 23.799 -3.589 -37.114 1.00 81.75 666 TRP A CA 1
ATOM 5139 C C . TRP A 1 666 ? 24.862 -4.271 -37.986 1.00 81.75 666 TRP A C 1
ATOM 5141 O O . TRP A 1 666 ? 24.907 -4.099 -39.203 1.00 81.75 666 TRP A O 1
ATOM 5151 N N . THR A 1 667 ? 25.711 -5.097 -37.378 1.00 79.00 667 THR A N 1
ATOM 5152 C CA . THR A 1 667 ? 26.840 -5.732 -38.067 1.00 79.00 667 THR A CA 1
ATOM 5153 C C . THR A 1 667 ? 26.380 -6.786 -39.073 1.00 79.00 667 THR A C 1
ATOM 5155 O O . THR A 1 667 ? 26.955 -6.900 -40.153 1.00 79.00 667 THR A O 1
ATOM 5158 N N . ARG A 1 668 ? 25.313 -7.540 -38.771 1.00 71.38 668 ARG A N 1
ATOM 5159 C CA . ARG A 1 668 ? 24.770 -8.558 -39.693 1.00 71.38 668 ARG A CA 1
ATOM 5160 C C . ARG A 1 668 ? 23.992 -7.965 -40.865 1.00 71.38 668 ARG A C 1
ATOM 5162 O O . ARG A 1 668 ? 23.901 -8.618 -41.902 1.00 71.38 668 ARG A O 1
ATOM 5169 N N . SER A 1 669 ? 23.410 -6.782 -40.690 1.00 65.88 669 SER A N 1
ATOM 5170 C CA . SER A 1 669 ? 22.598 -6.117 -41.713 1.00 65.88 669 SER A CA 1
ATOM 5171 C C . SER A 1 669 ? 23.430 -5.335 -42.728 1.00 65.88 669 SER A C 1
ATOM 5173 O O . SER A 1 669 ? 22.957 -5.097 -43.836 1.00 65.88 669 SER A O 1
ATOM 5175 N N . GLY A 1 670 ? 24.661 -4.944 -42.373 1.00 69.12 670 GLY A N 1
ATOM 5176 C CA . GLY A 1 670 ? 25.445 -4.000 -43.174 1.00 69.12 670 GLY A CA 1
ATOM 5177 C C . GLY A 1 670 ? 24.836 -2.592 -43.186 1.00 69.12 670 GLY A C 1
ATOM 5178 O O . GLY A 1 670 ? 25.041 -1.854 -44.148 1.00 69.12 670 GLY A O 1
ATOM 5179 N N . ALA A 1 671 ? 24.069 -2.256 -42.143 1.00 69.19 671 ALA A N 1
ATOM 5180 C CA . ALA A 1 671 ? 23.323 -1.013 -42.002 1.00 69.19 671 ALA A CA 1
ATOM 5181 C C . ALA A 1 671 ? 24.203 0.243 -42.080 1.00 69.19 671 ALA A C 1
ATOM 5183 O O . ALA A 1 671 ? 25.361 0.267 -41.653 1.00 69.19 671 ALA A O 1
ATOM 5184 N N . THR A 1 672 ? 23.604 1.317 -42.589 1.00 77.12 672 THR A N 1
ATOM 5185 C CA . THR A 1 672 ? 24.164 2.671 -42.556 1.00 77.12 672 THR A CA 1
ATOM 5186 C C . THR A 1 672 ? 23.483 3.510 -41.480 1.00 77.12 672 THR A C 1
ATOM 5188 O O . THR A 1 672 ? 22.452 3.120 -40.931 1.00 77.12 672 THR A O 1
ATOM 5191 N N . CYS A 1 673 ? 24.007 4.705 -41.193 1.00 72.44 673 CYS A N 1
ATOM 5192 C CA . CYS A 1 673 ? 23.370 5.648 -40.261 1.00 72.44 673 CYS A CA 1
ATOM 5193 C C . CYS A 1 673 ? 21.883 5.931 -40.574 1.00 72.44 673 CYS A C 1
ATOM 5195 O O . CYS A 1 673 ? 21.104 6.177 -39.653 1.00 72.44 673 CYS A O 1
ATOM 5197 N N . MET A 1 674 ? 21.470 5.824 -41.843 1.00 73.88 674 MET A N 1
ATOM 5198 C CA . MET A 1 674 ? 20.079 6.000 -42.280 1.00 73.88 674 MET A CA 1
ATOM 5199 C C . MET A 1 674 ? 19.149 4.868 -41.821 1.00 73.88 674 MET A C 1
ATOM 5201 O O . MET A 1 674 ? 17.944 5.075 -41.698 1.00 73.88 674 MET A O 1
ATOM 5205 N N . ASP A 1 675 ? 19.697 3.691 -41.519 1.00 78.00 675 ASP A N 1
ATOM 5206 C CA . ASP A 1 675 ? 18.946 2.502 -41.105 1.00 78.00 675 ASP A CA 1
ATOM 5207 C C . ASP A 1 675 ? 18.789 2.409 -39.579 1.00 78.00 675 ASP A C 1
ATOM 5209 O O . ASP A 1 675 ? 18.199 1.459 -39.061 1.00 78.00 675 ASP A O 1
ATOM 5213 N N . PHE A 1 676 ? 19.281 3.406 -38.836 1.00 81.38 676 PHE A N 1
ATOM 5214 C CA . PHE A 1 676 ? 19.335 3.388 -37.377 1.00 81.38 676 PHE A CA 1
ATOM 5215 C C . PHE A 1 676 ? 17.988 3.103 -36.713 1.00 81.38 676 PHE A C 1
ATOM 5217 O O . PHE A 1 676 ? 17.894 2.236 -35.843 1.00 81.38 676 PHE A O 1
ATOM 5224 N N . SER A 1 677 ? 16.924 3.778 -37.150 1.00 84.00 677 SER A N 1
ATOM 5225 C CA . SER A 1 677 ? 15.578 3.555 -36.615 1.00 84.00 677 SER A CA 1
ATOM 5226 C C . SER A 1 677 ? 15.063 2.143 -36.907 1.00 84.00 677 SER A C 1
ATOM 5228 O O . SER A 1 677 ? 14.358 1.567 -36.078 1.00 84.00 677 SER A O 1
ATOM 5230 N N . THR A 1 678 ? 15.439 1.561 -38.047 1.00 81.44 678 THR A N 1
ATOM 5231 C CA . THR A 1 678 ? 15.075 0.189 -38.423 1.00 81.44 678 THR A CA 1
ATOM 5232 C C . THR A 1 678 ? 15.751 -0.816 -37.495 1.00 81.44 678 THR A C 1
ATOM 5234 O O . THR A 1 678 ? 15.069 -1.665 -36.923 1.00 81.44 678 THR A O 1
ATOM 5237 N N . ILE A 1 679 ? 17.062 -0.674 -37.271 1.00 82.94 679 ILE A N 1
ATOM 5238 C CA . ILE A 1 679 ? 17.825 -1.550 -36.367 1.00 82.94 679 ILE A CA 1
ATOM 5239 C C . ILE A 1 679 ? 17.354 -1.404 -34.916 1.00 82.94 679 ILE A C 1
ATOM 5241 O O . ILE A 1 679 ? 17.238 -2.397 -34.195 1.00 82.94 679 ILE A O 1
ATOM 5245 N N . LEU A 1 680 ? 17.014 -0.186 -34.487 1.00 86.62 680 LEU A N 1
ATOM 5246 C CA . LEU A 1 680 ? 16.437 0.054 -33.165 1.00 86.62 680 LEU A CA 1
ATOM 5247 C C . LEU A 1 680 ? 15.078 -0.644 -33.013 1.00 86.62 680 LEU A C 1
ATOM 5249 O O . LEU A 1 680 ? 14.847 -1.311 -32.009 1.00 86.62 680 LEU A O 1
ATOM 5253 N N . THR A 1 681 ? 14.209 -0.546 -34.022 1.00 86.00 681 THR A N 1
ATOM 5254 C CA . THR A 1 681 ? 12.887 -1.200 -34.020 1.00 86.00 681 THR A CA 1
ATOM 5255 C C . THR A 1 681 ? 13.019 -2.724 -33.995 1.00 86.00 681 THR A C 1
ATOM 5257 O O . THR A 1 681 ? 12.296 -3.403 -33.265 1.00 86.00 681 THR A O 1
ATOM 5260 N N . GLU A 1 682 ? 13.965 -3.283 -34.752 1.00 84.81 682 GLU A N 1
ATOM 5261 C CA . GLU A 1 682 ? 14.261 -4.717 -34.719 1.00 84.81 682 GLU A CA 1
ATOM 5262 C C . GLU A 1 682 ? 14.756 -5.156 -33.334 1.00 84.81 682 GLU A C 1
ATOM 5264 O O . GLU A 1 682 ? 14.263 -6.140 -32.779 1.00 84.81 682 GLU A O 1
ATOM 5269 N N . THR A 1 683 ? 15.667 -4.385 -32.739 1.00 89.12 683 THR A N 1
ATOM 5270 C CA . THR A 1 683 ? 16.183 -4.624 -31.384 1.00 89.12 683 THR A CA 1
ATOM 5271 C C . THR A 1 683 ? 15.060 -4.570 -30.347 1.00 89.12 683 THR A C 1
ATOM 5273 O O . THR A 1 683 ? 14.962 -5.459 -29.501 1.00 89.12 683 THR A O 1
ATOM 5276 N N . GLN A 1 684 ? 14.154 -3.595 -30.458 1.00 91.12 684 GLN A N 1
ATOM 5277 C CA . GLN A 1 684 ? 12.973 -3.473 -29.606 1.00 91.12 684 GLN A CA 1
ATOM 5278 C C . GLN A 1 684 ? 12.072 -4.706 -29.704 1.00 91.12 684 GLN A C 1
ATOM 5280 O O . GLN A 1 684 ? 11.663 -5.242 -28.677 1.00 91.12 684 GLN A O 1
ATOM 5285 N N . CYS A 1 685 ? 11.789 -5.189 -30.917 1.00 86.88 685 CYS A N 1
ATOM 5286 C CA . CYS A 1 685 ? 10.953 -6.373 -31.124 1.00 86.88 685 CYS A CA 1
ATOM 5287 C C . CYS A 1 685 ? 11.583 -7.632 -30.509 1.00 86.88 685 CYS A C 1
ATOM 5289 O O . CYS A 1 685 ? 10.887 -8.430 -29.877 1.00 86.88 685 CYS A O 1
ATOM 5291 N N . GLN A 1 686 ? 12.900 -7.807 -30.667 1.00 87.38 686 GLN A N 1
ATOM 5292 C CA . GLN A 1 686 ? 13.623 -8.938 -30.080 1.00 87.38 686 GLN A CA 1
ATOM 5293 C C . GLN A 1 686 ? 13.624 -8.865 -28.548 1.00 87.38 686 GLN A C 1
ATOM 5295 O O . GLN A 1 686 ? 13.302 -9.857 -27.894 1.00 87.38 686 GLN A O 1
ATOM 5300 N N . MET A 1 687 ? 13.899 -7.687 -27.978 1.00 91.12 687 MET A N 1
ATOM 5301 C CA . MET A 1 687 ? 13.860 -7.460 -26.532 1.00 91.12 687 MET A CA 1
ATOM 5302 C C . MET A 1 687 ? 12.461 -7.705 -25.961 1.00 91.12 687 MET A C 1
ATOM 5304 O O . MET A 1 687 ? 12.300 -8.443 -24.994 1.00 91.12 687 MET A O 1
ATOM 5308 N N . GLN A 1 688 ? 11.426 -7.160 -26.602 1.00 91.69 688 GLN A N 1
ATOM 5309 C CA . GLN A 1 688 ? 10.039 -7.368 -26.197 1.00 91.69 688 GLN A CA 1
ATOM 5310 C C . GLN A 1 688 ? 9.651 -8.850 -26.241 1.00 91.69 688 GLN A C 1
ATOM 5312 O O . GLN A 1 688 ? 8.922 -9.321 -25.375 1.00 91.69 688 GLN A O 1
ATOM 5317 N N . SER A 1 689 ? 10.135 -9.594 -27.238 1.00 88.75 689 SER A N 1
ATOM 5318 C CA . SER A 1 689 ? 9.896 -11.032 -27.341 1.00 88.75 689 SER A CA 1
ATOM 5319 C C . SER A 1 689 ? 10.623 -11.842 -26.268 1.00 88.75 689 SER A C 1
ATOM 5321 O O . SER A 1 689 ? 10.119 -12.895 -25.901 1.00 88.75 689 SER A O 1
ATOM 5323 N N . LEU A 1 690 ? 11.790 -11.404 -25.795 1.00 88.75 690 LEU A N 1
ATOM 5324 C CA . LEU A 1 690 ? 12.492 -12.063 -24.692 1.00 88.75 690 LEU A CA 1
ATOM 5325 C C . LEU A 1 690 ? 11.814 -11.777 -23.344 1.00 88.75 690 LEU A C 1
ATOM 5327 O O . LEU A 1 690 ? 11.635 -12.685 -22.542 1.00 88.75 690 LEU A O 1
ATOM 5331 N N . LEU A 1 691 ? 11.391 -10.528 -23.122 1.00 91.56 691 LEU A N 1
ATOM 5332 C CA . LEU A 1 691 ? 10.710 -10.112 -21.892 1.00 91.56 691 LEU A CA 1
ATOM 5333 C C . LEU A 1 691 ? 9.286 -10.673 -21.776 1.00 91.56 691 LEU A C 1
ATOM 5335 O O . LEU A 1 691 ? 8.811 -10.887 -20.668 1.00 91.56 691 LEU A O 1
ATOM 5339 N N . ARG A 1 692 ? 8.607 -10.929 -22.904 1.00 89.81 692 ARG A N 1
ATOM 5340 C CA . ARG A 1 692 ? 7.264 -11.537 -22.922 1.00 89.81 692 ARG A CA 1
ATOM 5341 C C . ARG A 1 692 ? 7.235 -12.929 -22.297 1.00 89.81 692 ARG A C 1
ATOM 5343 O O . ARG A 1 692 ? 6.197 -13.326 -21.789 1.00 89.81 692 ARG A O 1
ATOM 5350 N N . ASP A 1 693 ? 8.347 -13.651 -22.346 1.00 86.56 693 ASP A N 1
ATOM 5351 C CA . ASP A 1 693 ? 8.423 -15.003 -21.804 1.00 86.56 693 ASP A CA 1
ATOM 5352 C C . ASP A 1 693 ? 8.609 -15.001 -20.263 1.00 86.56 693 ASP A C 1
ATOM 5354 O O . ASP A 1 693 ? 8.891 -16.053 -19.696 1.00 86.56 693 ASP A O 1
ATOM 5358 N N . GLU A 1 694 ? 8.497 -13.841 -19.596 1.00 88.50 694 GLU A N 1
ATOM 5359 C CA . GLU A 1 694 ? 8.566 -13.656 -18.132 1.00 88.50 694 GLU A CA 1
ATOM 5360 C C . GLU A 1 694 ? 9.799 -14.323 -17.485 1.00 88.50 694 GLU A C 1
ATOM 5362 O O . GLU A 1 694 ? 9.681 -15.275 -16.714 1.00 88.50 694 GLU A O 1
ATOM 5367 N N . PRO A 1 695 ? 11.022 -13.877 -17.825 1.00 90.50 695 PRO A N 1
ATOM 5368 C CA . PRO A 1 695 ? 12.240 -14.416 -17.226 1.00 90.50 695 PRO A CA 1
ATOM 5369 C C . PRO A 1 695 ? 12.327 -14.054 -15.738 1.00 90.50 695 PRO A C 1
ATOM 5371 O O . PRO A 1 695 ? 12.201 -12.885 -15.364 1.00 90.50 695 PRO A O 1
ATOM 5374 N N . GLU A 1 696 ? 12.620 -15.041 -14.891 1.00 87.50 696 GLU A N 1
ATOM 5375 C CA . GLU A 1 696 ? 12.763 -14.817 -13.446 1.00 87.50 696 GLU A CA 1
ATOM 5376 C C . GLU A 1 696 ? 14.082 -14.115 -13.099 1.00 87.50 696 GLU A C 1
ATOM 5378 O O . GLU A 1 696 ? 14.147 -13.336 -12.150 1.00 87.50 696 GLU A O 1
ATOM 5383 N N . THR A 1 697 ? 15.142 -14.366 -13.876 1.00 92.19 697 THR A N 1
ATOM 5384 C CA . THR A 1 697 ? 16.484 -13.820 -13.631 1.00 92.19 697 THR A CA 1
ATOM 5385 C C . THR A 1 697 ? 17.143 -13.320 -14.911 1.00 92.19 697 THR A C 1
ATOM 5387 O O . THR A 1 697 ? 16.823 -13.752 -16.021 1.00 92.19 697 THR A O 1
ATOM 5390 N N . ILE A 1 698 ? 18.126 -12.428 -14.760 1.00 88.75 698 ILE A N 1
ATOM 5391 C CA . ILE A 1 698 ? 18.931 -11.943 -15.887 1.00 88.75 698 ILE A CA 1
ATOM 5392 C C . ILE A 1 698 ? 19.690 -13.101 -16.557 1.00 88.75 698 ILE A C 1
ATOM 5394 O O . ILE A 1 698 ? 19.787 -13.142 -17.779 1.00 88.75 698 ILE A O 1
ATOM 5398 N N . SER A 1 699 ? 20.179 -14.079 -15.790 1.00 85.12 699 SER A N 1
ATOM 5399 C CA . SER A 1 699 ? 20.874 -15.254 -16.337 1.00 85.12 699 SER A CA 1
ATOM 5400 C C . SER A 1 699 ? 19.977 -16.105 -17.239 1.00 85.12 699 SER A C 1
ATOM 5402 O O . SER A 1 699 ? 20.406 -16.502 -18.320 1.00 85.12 699 SER A O 1
ATOM 5404 N N . ASP A 1 700 ? 18.726 -16.338 -16.833 1.00 87.62 700 ASP A N 1
ATOM 5405 C CA . ASP A 1 700 ? 17.727 -17.040 -17.650 1.00 87.62 700 ASP A CA 1
ATOM 5406 C C . ASP A 1 700 ? 17.442 -16.271 -18.951 1.00 87.62 700 ASP A C 1
ATOM 5408 O O . ASP A 1 700 ? 17.462 -16.833 -20.046 1.00 87.62 700 ASP A O 1
ATOM 5412 N N . LEU A 1 701 ? 17.304 -14.946 -18.862 1.00 88.25 701 LEU A N 1
ATOM 5413 C CA . LEU A 1 701 ? 17.156 -14.084 -20.034 1.00 88.25 701 LEU A CA 1
ATOM 5414 C C . LEU A 1 701 ? 18.335 -14.226 -21.026 1.00 88.25 701 LEU A C 1
ATOM 5416 O O . LEU A 1 701 ? 18.103 -14.374 -22.232 1.00 88.25 701 LEU A O 1
ATOM 5420 N N . TRP A 1 702 ? 19.585 -14.243 -20.542 1.00 83.19 702 TRP A N 1
ATOM 5421 C CA . TRP A 1 702 ? 20.774 -14.482 -21.377 1.00 83.19 702 TRP A CA 1
ATOM 5422 C C . TRP A 1 702 ? 20.799 -15.886 -21.978 1.00 83.19 702 TRP A C 1
ATOM 5424 O O . TRP A 1 702 ? 21.145 -16.041 -23.152 1.00 83.19 702 TRP A O 1
ATOM 5434 N N . GLN A 1 703 ? 20.419 -16.905 -21.206 1.00 83.56 703 GLN A N 1
ATOM 5435 C CA . GLN A 1 703 ? 20.364 -18.282 -21.683 1.00 83.56 703 GLN A CA 1
ATOM 5436 C C . GLN A 1 703 ? 19.349 -18.424 -22.820 1.00 83.56 703 GLN A C 1
ATOM 5438 O O . GLN A 1 703 ? 19.691 -18.932 -23.885 1.00 83.56 703 GLN A O 1
ATOM 5443 N N . ARG A 1 704 ? 18.146 -17.863 -22.667 1.00 84.06 704 ARG A N 1
ATOM 5444 C CA . ARG A 1 704 ? 17.116 -17.854 -23.719 1.00 84.06 704 ARG A CA 1
ATOM 5445 C C . ARG A 1 704 ? 17.586 -17.142 -24.980 1.00 84.06 704 ARG A C 1
ATOM 5447 O O . ARG A 1 704 ? 17.312 -17.593 -26.094 1.00 84.06 704 ARG A O 1
ATOM 5454 N N . TRP A 1 705 ? 18.295 -16.025 -24.833 1.00 82.75 705 TRP A N 1
ATOM 5455 C CA . TRP A 1 705 ? 18.892 -15.340 -25.973 1.00 82.75 705 TRP A CA 1
ATOM 5456 C C . TRP A 1 705 ? 19.958 -16.202 -26.666 1.00 82.75 705 TRP A C 1
ATOM 5458 O O . TRP A 1 705 ? 19.929 -16.337 -27.893 1.00 82.75 705 TRP A O 1
ATOM 5468 N N . SER A 1 706 ? 20.842 -16.838 -25.894 1.00 74.94 706 SER A N 1
ATOM 5469 C CA . SER A 1 706 ? 21.863 -17.768 -26.390 1.00 74.94 706 SER A CA 1
ATOM 5470 C C . SER A 1 706 ? 21.251 -18.965 -27.124 1.00 74.94 706 SER A C 1
ATOM 5472 O O . SER A 1 706 ? 21.684 -19.306 -28.228 1.00 74.94 706 SER A O 1
ATOM 5474 N N . ASP A 1 707 ? 20.188 -19.554 -26.580 1.00 79.38 707 ASP A N 1
ATOM 5475 C CA . ASP A 1 707 ? 19.467 -20.671 -27.189 1.00 79.38 707 ASP A CA 1
ATOM 5476 C C . ASP A 1 707 ? 18.804 -20.249 -28.497 1.00 79.38 707 ASP A C 1
ATOM 5478 O O . ASP A 1 707 ? 18.940 -20.937 -29.510 1.00 79.38 707 ASP A O 1
ATOM 5482 N N . ARG A 1 708 ? 18.156 -19.075 -28.528 1.00 78.88 708 ARG A N 1
ATOM 5483 C CA . ARG A 1 708 ? 17.593 -18.512 -29.765 1.00 78.88 708 ARG A CA 1
ATOM 5484 C C . ARG A 1 708 ? 18.681 -18.302 -30.813 1.00 78.88 708 ARG A C 1
ATOM 5486 O O . ARG A 1 708 ? 18.479 -18.651 -31.972 1.00 78.88 708 ARG A O 1
ATOM 5493 N N . ILE A 1 709 ? 19.842 -17.774 -30.429 1.00 68.81 709 ILE A N 1
ATOM 5494 C CA . ILE A 1 709 ? 20.986 -17.621 -31.335 1.00 68.81 709 ILE A CA 1
ATOM 5495 C C . ILE A 1 709 ? 21.463 -18.986 -31.846 1.00 68.81 709 ILE A C 1
ATOM 5497 O O . ILE A 1 709 ? 21.651 -19.155 -33.049 1.00 68.81 709 ILE A O 1
ATOM 5501 N N . SER A 1 710 ? 21.627 -19.964 -30.961 1.00 69.06 710 SER A N 1
ATOM 5502 C CA . SER A 1 710 ? 22.110 -21.308 -31.294 1.00 69.06 710 SER A CA 1
ATOM 5503 C C . SER A 1 710 ? 21.143 -22.039 -32.228 1.00 69.06 710 SER A C 1
ATOM 5505 O O . SER A 1 710 ? 21.556 -22.612 -33.235 1.00 69.06 710 SER A O 1
ATOM 5507 N N . GLN A 1 711 ? 19.837 -21.927 -31.981 1.00 66.75 711 GLN A N 1
ATOM 5508 C CA . GLN A 1 711 ? 18.788 -22.451 -32.857 1.00 66.75 711 GLN A CA 1
ATOM 5509 C C . GLN A 1 711 ? 18.804 -21.792 -34.243 1.00 66.75 711 GLN A C 1
ATOM 5511 O O . GLN A 1 711 ? 18.573 -22.477 -35.238 1.00 66.75 711 GLN A O 1
ATOM 5516 N N . GLN A 1 712 ? 19.128 -20.496 -34.347 1.00 61.59 712 GLN A N 1
ATOM 5517 C CA . GLN A 1 712 ? 19.317 -19.844 -35.651 1.00 61.59 712 GLN A CA 1
ATOM 5518 C C . GLN A 1 712 ? 20.502 -20.430 -36.437 1.00 61.59 712 GLN A C 1
ATOM 5520 O O . GLN A 1 712 ? 20.445 -20.454 -37.666 1.00 61.59 712 GLN A O 1
ATOM 5525 N N . TYR A 1 713 ? 21.559 -20.894 -35.758 1.00 53.69 713 TYR A N 1
ATOM 5526 C CA . TYR A 1 713 ? 22.730 -21.518 -36.391 1.00 53.69 713 TYR A CA 1
ATOM 5527 C C . TYR A 1 713 ? 22.518 -22.996 -36.756 1.00 53.69 713 TYR A C 1
ATOM 5529 O O . TYR A 1 713 ? 23.115 -23.463 -37.722 1.00 53.69 713 TYR A O 1
ATOM 5537 N N . LEU A 1 714 ? 21.674 -23.723 -36.014 1.00 48.16 714 LEU A N 1
ATOM 5538 C CA . LEU A 1 714 ? 21.416 -25.160 -36.211 1.00 48.16 714 LEU A CA 1
ATOM 5539 C C . LEU A 1 714 ? 20.416 -25.478 -37.333 1.00 48.16 714 LEU A C 1
ATOM 5541 O O . LEU A 1 714 ? 20.292 -26.631 -37.746 1.00 48.16 714 LEU A O 1
ATOM 5545 N N . GLN A 1 715 ? 19.692 -24.486 -37.843 1.00 45.25 715 GLN A N 1
ATOM 5546 C CA . GLN A 1 715 ? 18.819 -24.686 -38.996 1.00 45.25 715 GLN A CA 1
ATOM 5547 C C . GLN A 1 715 ? 19.657 -24.881 -40.281 1.00 45.25 715 GLN A C 1
ATOM 5549 O O . GLN A 1 715 ? 20.644 -24.170 -40.480 1.00 45.25 715 GLN A O 1
ATOM 5554 N N . PRO A 1 716 ? 19.293 -25.815 -41.187 1.00 38.28 716 PRO A N 1
ATOM 5555 C CA . PRO A 1 716 ? 20.033 -26.034 -42.433 1.00 38.28 716 PRO A CA 1
ATOM 5556 C C . PRO A 1 716 ? 20.100 -24.727 -43.233 1.00 38.28 716 PRO A C 1
ATOM 5558 O O . PRO A 1 716 ? 19.161 -23.942 -43.179 1.00 38.28 716 PRO A O 1
ATOM 5561 N N . ALA A 1 717 ? 21.169 -24.461 -43.994 1.00 41.09 717 ALA A N 1
ATOM 5562 C CA . ALA A 1 717 ? 21.396 -23.163 -44.663 1.00 41.09 717 ALA A CA 1
ATOM 5563 C C . ALA A 1 717 ? 20.238 -22.671 -45.570 1.00 41.09 717 ALA A C 1
ATOM 5565 O O . ALA A 1 717 ? 20.185 -21.490 -45.930 1.00 41.09 717 ALA A O 1
ATOM 5566 N N . THR A 1 718 ? 19.322 -23.571 -45.936 1.00 37.97 718 THR A N 1
ATOM 5567 C CA . THR A 1 718 ? 18.073 -23.343 -46.678 1.00 37.97 718 THR A CA 1
ATOM 5568 C C . THR A 1 718 ? 16.887 -22.890 -45.809 1.00 37.97 718 THR A C 1
ATOM 5570 O O . THR A 1 718 ? 15.950 -22.303 -46.345 1.00 37.97 718 THR A O 1
ATOM 5573 N N . GLN A 1 719 ? 16.909 -23.155 -44.499 1.00 34.88 719 GLN A N 1
ATOM 5574 C CA . GLN A 1 719 ? 15.870 -22.797 -43.524 1.00 34.88 719 GLN A CA 1
ATOM 5575 C C . GLN A 1 719 ? 16.357 -21.910 -42.377 1.00 34.88 719 GLN A C 1
ATOM 5577 O O . GLN A 1 719 ? 15.508 -21.248 -41.796 1.00 34.88 719 GLN A O 1
ATOM 5582 N N . ALA A 1 720 ? 17.667 -21.811 -42.108 1.00 28.16 720 ALA A N 1
ATOM 5583 C CA . ALA A 1 720 ? 18.209 -20.831 -41.171 1.00 28.16 720 ALA A CA 1
ATOM 5584 C C . ALA A 1 720 ? 17.638 -19.447 -41.473 1.00 28.16 720 ALA A C 1
ATOM 5586 O O . ALA A 1 720 ? 17.639 -19.052 -42.651 1.00 28.16 720 ALA A O 1
ATOM 5587 N N . PRO A 1 721 ? 17.199 -18.665 -40.466 1.00 32.03 721 PRO A N 1
ATOM 5588 C CA . PRO A 1 721 ? 17.023 -17.245 -40.655 1.00 32.03 721 PRO A CA 1
ATOM 5589 C C . PRO A 1 721 ? 18.424 -16.679 -40.886 1.00 32.03 721 PRO A C 1
ATOM 5591 O O . PRO A 1 721 ? 19.110 -16.195 -39.985 1.00 32.03 721 PRO A O 1
ATOM 5594 N N . ARG A 1 722 ? 18.868 -16.744 -42.147 1.00 32.50 722 ARG A N 1
ATOM 5595 C CA . ARG A 1 722 ? 19.768 -15.751 -42.713 1.00 32.50 722 ARG A CA 1
ATOM 5596 C C . ARG A 1 722 ? 19.185 -14.430 -42.244 1.00 32.50 722 ARG A C 1
ATOM 5598 O O . ARG A 1 722 ? 17.985 -14.227 -42.459 1.00 32.50 722 ARG A O 1
ATOM 5605 N N . ALA A 1 723 ? 20.003 -13.618 -41.566 1.00 29.56 723 ALA A N 1
ATOM 5606 C CA . ALA A 1 723 ? 19.682 -12.235 -41.226 1.00 29.56 723 ALA A CA 1
ATOM 5607 C C . ALA A 1 723 ? 18.758 -11.698 -42.316 1.00 29.56 723 ALA A C 1
ATOM 5609 O O . ALA A 1 723 ? 19.095 -11.869 -43.495 1.00 29.56 723 ALA A O 1
ATOM 5610 N N . LEU A 1 724 ? 17.549 -11.254 -41.943 1.00 34.62 724 LEU A N 1
ATOM 5611 C CA . LEU A 1 724 ? 16.572 -10.741 -42.900 1.00 34.62 724 LEU A CA 1
ATOM 5612 C C . LEU A 1 724 ? 17.356 -9.820 -43.821 1.00 34.62 724 LEU A C 1
ATOM 5614 O O . LEU A 1 724 ? 17.918 -8.841 -43.377 1.00 34.62 724 LEU A O 1
ATOM 5618 N N . ALA A 1 725 ? 17.565 -10.245 -45.059 1.00 39.38 725 ALA A N 1
ATOM 5619 C CA . ALA A 1 725 ? 18.517 -9.592 -45.933 1.00 39.38 725 ALA A CA 1
ATOM 5620 C C . ALA A 1 725 ? 17.864 -8.286 -46.383 1.00 39.38 725 ALA A C 1
ATOM 5622 O O . ALA A 1 725 ? 17.173 -8.269 -47.403 1.00 39.38 725 ALA A O 1
ATOM 5623 N N . HIS A 1 726 ? 17.994 -7.231 -45.582 1.00 44.03 726 HIS A N 1
ATOM 5624 C CA . HIS A 1 726 ? 17.407 -5.913 -45.820 1.00 44.03 726 HIS A CA 1
ATOM 5625 C C . HIS A 1 726 ? 18.257 -5.134 -46.835 1.00 44.03 726 HIS A C 1
ATOM 5627 O O . HIS A 1 726 ? 18.689 -4.021 -46.600 1.00 44.03 726 HIS A O 1
ATOM 5633 N N . MET A 1 727 ? 18.519 -5.780 -47.971 1.00 51.50 727 MET A N 1
ATOM 5634 C CA . MET A 1 727 ? 18.729 -5.194 -49.290 1.00 51.50 727 MET A CA 1
ATOM 5635 C C . MET A 1 727 ? 18.961 -6.349 -50.252 1.00 51.50 727 MET A C 1
ATOM 5637 O O . MET A 1 727 ? 19.967 -7.053 -50.206 1.00 51.50 727 MET A O 1
ATOM 5641 N N . ARG A 1 728 ? 17.980 -6.587 -51.112 1.00 61.09 728 ARG A N 1
ATOM 5642 C CA . ARG A 1 728 ? 18.097 -7.538 -52.212 1.00 61.09 728 ARG A CA 1
ATOM 5643 C C . ARG A 1 728 ? 17.688 -6.819 -53.481 1.00 61.09 728 ARG A C 1
ATOM 5645 O O . ARG A 1 728 ? 16.637 -6.177 -53.503 1.00 61.09 728 ARG A O 1
ATOM 5652 N N . SER A 1 729 ? 18.537 -6.910 -54.500 1.00 67.94 729 SER A N 1
ATOM 5653 C CA . SER A 1 729 ? 18.219 -6.420 -55.834 1.00 67.94 729 SER A CA 1
ATOM 5654 C C . SER A 1 729 ? 17.436 -7.507 -56.556 1.00 67.94 729 SER A C 1
ATOM 5656 O O . SER A 1 729 ? 17.880 -8.650 -56.643 1.00 67.94 729 SER A O 1
ATOM 5658 N N . TYR A 1 730 ? 16.242 -7.177 -57.024 1.00 76.50 730 TYR A N 1
ATOM 5659 C CA . TYR A 1 730 ? 15.432 -8.059 -57.851 1.00 76.50 730 TYR A CA 1
ATOM 5660 C C . TYR A 1 730 ? 15.328 -7.480 -59.255 1.00 76.50 730 TYR A C 1
ATOM 5662 O O . TYR A 1 730 ? 15.265 -6.265 -59.414 1.00 76.50 730 TYR A O 1
ATOM 5670 N N . VAL A 1 731 ? 15.264 -8.340 -60.266 1.00 82.75 731 VAL A N 1
ATOM 5671 C CA . VAL A 1 731 ? 14.908 -7.944 -61.631 1.00 82.75 731 VAL A CA 1
ATOM 5672 C C . VAL A 1 731 ? 13.481 -8.377 -61.916 1.00 82.75 731 VAL A C 1
ATOM 5674 O O . VAL A 1 731 ? 13.058 -9.486 -61.574 1.00 82.75 731 VAL A O 1
ATOM 5677 N N . VAL A 1 732 ? 12.725 -7.487 -62.550 1.00 84.19 732 VAL A N 1
ATOM 5678 C CA . VAL A 1 732 ? 11.398 -7.811 -63.074 1.00 84.19 732 VAL A CA 1
ATOM 5679 C C . VAL A 1 732 ? 11.544 -8.768 -64.249 1.00 84.19 732 VAL A C 1
ATOM 5681 O O . VAL A 1 732 ? 12.063 -8.393 -65.297 1.00 84.19 732 VAL A O 1
ATOM 5684 N N . VAL A 1 733 ? 11.069 -10.000 -64.091 1.00 84.69 733 VAL A N 1
ATOM 5685 C CA . VAL A 1 733 ? 11.155 -11.033 -65.141 1.00 84.69 733 VAL A CA 1
ATOM 5686 C C . VAL A 1 733 ? 9.838 -11.248 -65.877 1.00 84.69 733 VAL A C 1
ATOM 5688 O O . VAL A 1 733 ? 9.824 -11.794 -66.979 1.00 84.69 733 VAL A O 1
ATOM 5691 N N . TRP A 1 734 ? 8.730 -10.772 -65.306 1.00 85.00 734 TRP A N 1
ATOM 5692 C CA . TRP A 1 734 ? 7.410 -10.911 -65.909 1.00 85.00 734 TRP A CA 1
ATOM 5693 C C . TRP A 1 734 ? 7.176 -9.935 -67.062 1.00 85.00 734 TRP A C 1
ATOM 5695 O O . TRP A 1 734 ? 7.402 -8.732 -66.925 1.00 85.00 734 TRP A O 1
ATOM 5705 N N . GLU A 1 735 ? 6.657 -10.443 -68.183 1.00 74.56 735 GLU A N 1
ATOM 5706 C CA . GLU A 1 735 ? 6.430 -9.644 -69.396 1.00 74.56 735 GLU A CA 1
ATOM 5707 C C . GLU A 1 735 ? 5.345 -8.579 -69.234 1.00 74.56 735 GLU A C 1
ATOM 5709 O O . GLU A 1 735 ? 5.451 -7.506 -69.818 1.00 74.56 735 GLU A O 1
ATOM 5714 N N . GLY A 1 736 ? 4.342 -8.830 -68.387 1.00 76.19 736 GLY A N 1
ATOM 5715 C CA . GLY A 1 736 ? 3.266 -7.872 -68.111 1.00 76.19 736 GLY A CA 1
ATOM 5716 C C . GLY A 1 736 ? 3.661 -6.708 -67.194 1.00 76.19 736 GLY A C 1
ATOM 5717 O O . GLY A 1 736 ? 2.807 -5.887 -66.865 1.00 76.19 736 GLY A O 1
ATOM 5718 N N . GLY A 1 737 ? 4.921 -6.643 -66.750 1.00 77.75 737 GLY A N 1
ATOM 5719 C CA . GLY A 1 737 ? 5.381 -5.670 -65.761 1.00 77.75 737 GLY A CA 1
ATOM 5720 C C . GLY A 1 737 ? 4.801 -5.900 -64.359 1.00 77.75 737 GLY A C 1
ATOM 5721 O O . GLY A 1 737 ? 4.070 -6.855 -64.092 1.00 77.75 737 GLY A O 1
ATOM 5722 N N . LEU A 1 738 ? 5.160 -5.023 -63.426 1.00 82.94 738 LEU A N 1
ATOM 5723 C CA . LEU A 1 738 ? 4.770 -5.080 -62.018 1.00 82.94 738 LEU A CA 1
ATOM 5724 C C . LEU A 1 738 ? 4.067 -3.803 -61.604 1.00 82.94 738 LEU A C 1
ATOM 5726 O O . LEU A 1 738 ? 4.608 -2.718 -61.774 1.00 82.94 738 LEU A O 1
ATOM 5730 N N . THR A 1 739 ? 2.897 -3.923 -60.990 1.00 84.06 739 THR A N 1
ATOM 5731 C CA . THR A 1 739 ? 2.217 -2.778 -60.381 1.00 84.06 739 THR A CA 1
ATOM 5732 C C . THR A 1 739 ? 2.801 -2.491 -59.000 1.00 84.06 739 THR A C 1
ATOM 5734 O O . THR A 1 739 ? 2.788 -3.363 -58.128 1.00 84.06 739 THR A O 1
ATOM 5737 N N . VAL A 1 740 ? 3.271 -1.263 -58.799 1.00 83.75 740 VAL A N 1
ATOM 5738 C CA . VAL A 1 740 ? 3.672 -0.709 -57.502 1.00 83.75 740 VAL A CA 1
ATOM 5739 C C . VAL A 1 740 ? 2.420 -0.198 -56.798 1.00 83.75 740 VAL A C 1
ATOM 5741 O O . VAL A 1 740 ? 1.597 0.480 -57.411 1.00 83.75 740 VAL A O 1
ATOM 5744 N N . ARG A 1 741 ? 2.237 -0.546 -55.525 1.00 79.75 741 ARG A N 1
ATOM 5745 C CA . ARG A 1 741 ? 1.010 -0.263 -54.768 1.00 79.75 741 ARG A CA 1
ATOM 5746 C C . ARG A 1 741 ? 1.280 0.378 -53.415 1.00 79.75 741 ARG A C 1
ATOM 5748 O O . ARG A 1 741 ? 2.341 0.174 -52.838 1.00 79.75 741 ARG A O 1
ATOM 5755 N N . ALA A 1 742 ? 0.300 1.091 -52.869 1.00 71.75 742 ALA A N 1
ATOM 5756 C CA . ALA A 1 742 ? 0.452 1.764 -51.576 1.00 71.75 742 ALA A CA 1
ATOM 5757 C C . ALA A 1 742 ? 0.583 0.793 -50.383 1.00 71.75 742 ALA A C 1
ATOM 5759 O O . ALA A 1 742 ? 1.271 1.086 -49.407 1.00 71.75 742 ALA A O 1
ATOM 5760 N N . ALA A 1 743 ? -0.028 -0.392 -50.467 1.00 71.81 743 ALA A N 1
ATOM 5761 C CA . ALA A 1 743 ? -0.034 -1.411 -49.415 1.00 71.81 743 ALA A CA 1
ATOM 5762 C C . ALA A 1 743 ? 0.187 -2.825 -50.002 1.00 71.81 743 ALA A C 1
ATOM 5764 O O . ALA A 1 743 ? -0.019 -3.025 -51.202 1.00 71.81 743 ALA A O 1
ATOM 5765 N N . PRO A 1 744 ? 0.561 -3.841 -49.194 1.00 71.25 744 PRO A N 1
ATOM 5766 C CA . PRO A 1 744 ? 0.805 -5.214 -49.659 1.00 71.25 744 PRO A CA 1
ATOM 5767 C C . PRO A 1 744 ? -0.501 -5.987 -49.944 1.00 71.25 744 PRO A C 1
ATOM 5769 O O . PRO A 1 744 ? -0.735 -7.082 -49.434 1.00 71.25 744 PRO A O 1
ATOM 5772 N N . THR A 1 745 ? -1.392 -5.404 -50.749 1.00 71.88 745 THR A N 1
ATOM 5773 C CA . THR A 1 745 ? -2.666 -6.002 -51.167 1.00 71.88 745 THR A CA 1
ATOM 5774 C C . THR A 1 745 ? -2.984 -5.625 -52.612 1.00 71.88 745 THR A C 1
ATOM 5776 O O . THR A 1 745 ? -2.632 -4.548 -53.086 1.00 71.88 745 THR A O 1
ATOM 5779 N N . THR A 1 746 ? -3.710 -6.480 -53.332 1.00 75.25 746 THR A N 1
ATOM 5780 C CA . THR A 1 746 ? -4.161 -6.172 -54.702 1.00 75.25 746 THR A CA 1
ATOM 5781 C C . THR A 1 746 ? -5.344 -5.202 -54.756 1.00 75.25 746 THR A C 1
ATOM 5783 O O . THR A 1 746 ? -5.696 -4.758 -55.844 1.00 75.25 746 THR A O 1
ATOM 5786 N N . LYS A 1 747 ? -5.961 -4.883 -53.608 1.00 75.12 747 LYS A N 1
ATOM 5787 C CA . LYS A 1 747 ? -7.165 -4.040 -53.502 1.00 75.12 747 LYS A CA 1
ATOM 5788 C C . LYS A 1 747 ? -6.865 -2.553 -53.289 1.00 75.12 747 LYS A C 1
ATOM 5790 O O . LYS A 1 747 ? -7.773 -1.742 -53.407 1.00 75.12 747 LYS A O 1
ATOM 5795 N N . CYS A 1 748 ? -5.628 -2.202 -52.945 1.00 71.19 748 CYS A N 1
ATOM 5796 C CA . CYS A 1 748 ? -5.231 -0.814 -52.719 1.00 71.19 748 CYS A CA 1
ATOM 5797 C C . CYS A 1 748 ? -4.802 -0.107 -54.013 1.00 71.19 748 CYS A C 1
ATOM 5799 O O . CYS A 1 748 ? -4.566 -0.752 -55.040 1.00 71.19 748 CYS A O 1
ATOM 5801 N N . GLU A 1 749 ? -4.689 1.218 -53.933 1.00 76.88 749 GLU A N 1
ATOM 5802 C CA . GLU A 1 749 ? -4.312 2.093 -55.040 1.00 76.88 749 GLU A CA 1
ATOM 5803 C C . GLU A 1 749 ? -2.970 1.695 -55.677 1.00 76.88 749 GLU A C 1
ATOM 5805 O O . GLU A 1 749 ? -2.007 1.313 -54.998 1.00 76.88 749 GLU A O 1
ATOM 5810 N N . ALA A 1 750 ? -2.936 1.749 -57.010 1.00 80.94 750 ALA A N 1
ATOM 5811 C CA . ALA A 1 750 ? -1.737 1.535 -57.802 1.00 80.94 750 ALA A CA 1
ATOM 5812 C C . ALA A 1 750 ? -0.982 2.861 -57.932 1.00 80.94 750 ALA A C 1
ATOM 5814 O O . ALA A 1 750 ? -1.486 3.800 -58.535 1.00 80.94 750 ALA A O 1
ATOM 5815 N N . LEU A 1 751 ? 0.226 2.907 -57.376 1.00 76.62 751 LEU A N 1
ATOM 5816 C CA . LEU A 1 751 ? 1.096 4.082 -57.385 1.00 76.62 751 LEU A CA 1
ATOM 5817 C C . LEU A 1 751 ? 1.916 4.187 -58.677 1.00 76.62 751 LEU A C 1
ATOM 5819 O O . LEU A 1 751 ? 2.321 5.272 -59.066 1.00 76.62 751 LEU A O 1
ATOM 5823 N N . GLY A 1 752 ? 2.156 3.064 -59.362 1.00 80.00 752 GLY A N 1
ATOM 5824 C CA . GLY A 1 752 ? 2.932 3.057 -60.600 1.00 80.00 752 GLY A CA 1
ATOM 5825 C C . GLY A 1 752 ? 3.156 1.661 -61.170 1.00 80.00 752 GLY A C 1
ATOM 5826 O O . GLY A 1 752 ? 2.586 0.675 -60.695 1.00 80.00 752 GLY A O 1
ATOM 5827 N N . THR A 1 753 ? 4.001 1.559 -62.200 1.00 82.81 753 THR A N 1
ATOM 5828 C CA . THR A 1 753 ? 4.400 0.272 -62.792 1.00 82.81 753 THR A CA 1
ATOM 5829 C C . THR A 1 753 ? 5.909 0.182 -63.031 1.00 82.81 753 THR A C 1
ATOM 5831 O O . THR A 1 753 ? 6.588 1.194 -63.199 1.00 82.81 753 THR A O 1
ATOM 5834 N N . ARG A 1 754 ? 6.438 -1.046 -63.021 1.00 81.50 754 ARG A N 1
ATOM 5835 C CA . ARG A 1 754 ? 7.822 -1.405 -63.360 1.00 81.50 754 ARG A CA 1
ATOM 5836 C C . ARG A 1 754 ? 7.826 -2.365 -64.536 1.00 81.50 754 ARG A C 1
ATOM 5838 O O . ARG A 1 754 ? 6.991 -3.268 -64.601 1.00 81.50 754 ARG A O 1
ATOM 5845 N N . ARG A 1 755 ? 8.736 -2.157 -65.476 1.00 83.69 755 ARG A N 1
ATOM 5846 C CA . ARG A 1 755 ? 8.835 -2.924 -66.719 1.00 83.69 755 ARG A CA 1
ATOM 5847 C C . ARG A 1 755 ? 9.777 -4.108 -66.536 1.00 83.69 755 ARG A C 1
ATOM 5849 O O . ARG A 1 755 ? 10.607 -4.125 -65.631 1.00 83.69 755 ARG A O 1
ATOM 5856 N N . LYS A 1 756 ? 9.641 -5.112 -67.404 1.00 83.69 756 LYS A N 1
ATOM 5857 C CA . LYS A 1 756 ? 10.569 -6.248 -67.475 1.00 83.69 756 LYS A CA 1
ATOM 5858 C C . LYS A 1 756 ? 11.999 -5.732 -67.673 1.00 83.69 756 LYS A C 1
ATOM 5860 O O . LYS A 1 756 ? 12.231 -4.900 -68.543 1.00 83.69 756 LYS A O 1
ATOM 5865 N N . GLY A 1 757 ? 12.936 -6.240 -66.881 1.00 77.06 757 GLY A N 1
ATOM 5866 C CA . GLY A 1 757 ? 14.335 -5.813 -66.868 1.00 77.06 757 GLY A CA 1
ATOM 5867 C C . GLY A 1 757 ? 14.670 -4.754 -65.814 1.00 77.06 757 GLY A C 1
ATOM 5868 O O . GLY A 1 757 ? 15.849 -4.594 -65.500 1.00 77.06 757 GLY A O 1
ATOM 5869 N N . ASP A 1 758 ? 13.675 -4.087 -65.215 1.00 78.69 758 ASP A N 1
ATOM 5870 C CA . ASP A 1 758 ? 13.932 -3.086 -64.177 1.00 78.69 758 ASP A CA 1
ATOM 5871 C C . ASP A 1 758 ? 14.549 -3.741 -62.935 1.00 78.69 758 ASP A C 1
ATOM 5873 O O . ASP A 1 758 ? 14.084 -4.783 -62.460 1.00 78.69 758 ASP A O 1
ATOM 5877 N N . ARG A 1 759 ? 15.588 -3.104 -62.388 1.00 76.81 759 ARG A N 1
ATOM 5878 C CA . ARG A 1 759 ? 16.190 -3.490 -61.109 1.00 76.81 759 ARG A CA 1
ATOM 5879 C C . ARG A 1 759 ? 15.488 -2.768 -59.967 1.00 76.81 759 ARG A C 1
ATOM 5881 O O . ARG A 1 759 ? 15.345 -1.550 -59.989 1.00 76.81 759 ARG A O 1
ATOM 5888 N N . ILE A 1 760 ? 15.065 -3.528 -58.963 1.00 78.12 760 ILE A N 1
ATOM 5889 C CA . ILE A 1 760 ? 14.330 -3.038 -57.800 1.00 78.12 760 ILE A CA 1
ATOM 5890 C C . ILE A 1 760 ? 15.096 -3.412 -56.540 1.00 78.12 760 ILE A C 1
ATOM 5892 O O . ILE A 1 760 ? 15.301 -4.590 -56.246 1.00 78.12 760 ILE A O 1
ATOM 5896 N N . GLU A 1 761 ? 15.474 -2.400 -55.770 1.00 69.25 761 GLU A N 1
ATOM 5897 C CA . GLU A 1 761 ? 16.001 -2.582 -54.422 1.00 69.25 761 GLU A CA 1
ATOM 5898 C C . GLU A 1 761 ? 14.844 -2.651 -53.428 1.00 69.25 761 GLU A C 1
ATOM 5900 O O . GLU A 1 761 ? 13.963 -1.786 -53.421 1.00 69.25 761 GLU A O 1
ATOM 5905 N N . THR A 1 762 ? 14.831 -3.690 -52.594 1.00 70.31 762 THR A N 1
ATOM 5906 C CA . THR A 1 762 ? 13.737 -3.914 -51.640 1.00 70.31 762 THR A CA 1
ATOM 5907 C C . THR A 1 762 ? 14.217 -3.879 -50.198 1.00 70.31 762 THR A C 1
ATOM 5909 O O . THR A 1 762 ? 15.254 -4.466 -49.888 1.00 70.31 762 THR A O 1
ATOM 5912 N N . VAL A 1 763 ? 13.423 -3.255 -49.326 1.00 53.62 763 VAL A N 1
ATOM 5913 C CA . VAL A 1 763 ? 13.767 -2.985 -47.918 1.00 53.62 763 VAL A CA 1
ATOM 5914 C C . VAL A 1 763 ? 13.008 -3.905 -46.956 1.00 53.62 763 VAL A C 1
ATOM 5916 O O . VAL A 1 763 ? 13.533 -4.290 -45.918 1.00 53.62 763 VAL A O 1
ATOM 5919 N N . LEU A 1 764 ? 11.777 -4.305 -47.302 1.00 52.34 764 LEU A N 1
ATOM 5920 C CA . LEU A 1 764 ? 10.913 -5.130 -46.446 1.00 52.34 764 LEU A CA 1
ATOM 5921 C C . LEU A 1 764 ? 10.191 -6.215 -47.251 1.00 52.34 764 LEU A C 1
ATOM 5923 O O . LEU A 1 764 ? 9.906 -6.034 -48.435 1.00 52.34 764 LEU A O 1
ATOM 5927 N N . LYS A 1 765 ? 9.846 -7.331 -46.596 1.00 62.47 765 LYS A N 1
ATOM 5928 C CA . LYS A 1 765 ? 9.045 -8.424 -47.168 1.00 62.47 765 LYS A CA 1
ATOM 5929 C C . LYS A 1 765 ? 7.848 -8.738 -46.271 1.00 62.47 765 LYS A C 1
ATOM 5931 O O . LYS A 1 765 ? 8.025 -8.992 -45.086 1.00 62.47 765 LYS A O 1
ATOM 5936 N N . ALA A 1 766 ? 6.654 -8.797 -46.856 1.00 49.78 766 ALA A N 1
ATOM 5937 C CA . ALA A 1 766 ? 5.412 -9.200 -46.199 1.00 49.78 766 ALA A CA 1
ATOM 5938 C C . ALA A 1 766 ? 4.711 -10.274 -47.050 1.00 49.78 766 ALA A C 1
ATOM 5940 O O . ALA A 1 766 ? 4.064 -9.976 -48.055 1.00 49.78 766 ALA A O 1
ATOM 5941 N N . GLY A 1 767 ? 4.893 -11.550 -46.695 1.00 72.88 767 GLY A N 1
ATOM 5942 C CA . GLY A 1 767 ? 4.421 -12.677 -47.508 1.00 72.88 767 GLY A CA 1
ATOM 5943 C C . GLY A 1 767 ? 5.074 -12.693 -48.896 1.00 72.88 767 GLY A C 1
ATOM 5944 O O . GLY A 1 767 ? 6.300 -12.765 -49.011 1.00 72.88 767 GLY A O 1
ATOM 5945 N N . ASP A 1 768 ? 4.258 -12.602 -49.946 1.00 76.19 768 ASP A N 1
ATOM 5946 C CA . ASP A 1 768 ? 4.720 -12.499 -51.337 1.00 76.19 768 ASP A CA 1
ATOM 5947 C C . ASP A 1 768 ? 4.905 -11.051 -51.810 1.00 76.19 768 ASP A C 1
ATOM 5949 O O . ASP A 1 768 ? 5.135 -10.829 -52.994 1.00 76.19 768 ASP A O 1
ATOM 5953 N N . TRP A 1 769 ? 4.818 -10.065 -50.918 1.00 77.69 769 TRP A N 1
ATOM 5954 C CA . TRP A 1 769 ? 5.016 -8.651 -51.233 1.00 77.69 769 TRP A CA 1
ATOM 5955 C C . TRP A 1 769 ? 6.376 -8.153 -50.757 1.00 77.69 769 TRP A C 1
ATOM 5957 O O . TRP A 1 769 ? 6.867 -8.560 -49.704 1.00 77.69 769 TRP A O 1
ATOM 5967 N N . LEU A 1 770 ? 6.972 -7.255 -51.535 1.00 75.38 770 LEU A N 1
ATOM 5968 C CA . LEU A 1 770 ? 8.255 -6.613 -51.276 1.00 75.38 770 LEU A CA 1
ATOM 5969 C C . LEU A 1 770 ? 8.076 -5.094 -51.325 1.00 75.38 770 LEU A C 1
ATOM 5971 O O . LEU A 1 770 ? 7.432 -4.589 -52.241 1.00 75.38 770 LEU A O 1
ATOM 5975 N N . LYS A 1 771 ? 8.632 -4.369 -50.354 1.00 74.94 771 LYS A N 1
ATOM 5976 C CA . LYS A 1 771 ? 8.613 -2.901 -50.322 1.00 74.94 771 LYS A CA 1
ATOM 5977 C C . LYS A 1 771 ? 9.843 -2.347 -51.036 1.00 74.94 771 LYS A C 1
ATOM 5979 O O . LYS A 1 771 ? 10.955 -2.756 -50.703 1.00 74.94 771 LYS A O 1
ATOM 5984 N N . ILE A 1 772 ? 9.636 -1.442 -51.987 1.00 77.62 772 ILE A N 1
ATOM 5985 C CA . ILE A 1 772 ? 10.684 -0.748 -52.747 1.00 77.62 772 ILE A CA 1
ATOM 5986 C C . ILE A 1 772 ? 11.377 0.290 -51.852 1.00 77.62 772 ILE A C 1
ATOM 5988 O O . ILE A 1 772 ? 10.753 0.842 -50.946 1.00 77.62 772 ILE A O 1
ATOM 5992 N N . ARG A 1 773 ? 12.675 0.514 -52.079 1.00 60.62 773 ARG A N 1
ATOM 5993 C CA . ARG A 1 773 ? 13.464 1.566 -51.430 1.00 60.62 773 ARG A CA 1
ATOM 5994 C C . ARG A 1 773 ? 13.133 2.955 -51.985 1.00 60.62 773 ARG A C 1
ATOM 5996 O O . ARG A 1 773 ? 13.147 3.151 -53.198 1.00 60.62 773 ARG A O 1
ATOM 6003 N N . ASP A 1 774 ? 12.972 3.922 -51.088 1.00 55.91 774 ASP A N 1
ATOM 6004 C CA . ASP A 1 774 ? 12.833 5.336 -51.439 1.00 55.91 774 ASP A CA 1
ATOM 6005 C C . ASP A 1 774 ? 14.216 5.917 -51.754 1.00 55.91 774 ASP A C 1
ATOM 6007 O O . ASP A 1 774 ? 15.076 6.017 -50.875 1.00 55.91 774 ASP A O 1
ATOM 6011 N N . ALA A 1 775 ? 14.456 6.270 -53.017 1.00 44.41 775 ALA A N 1
ATOM 6012 C CA . ALA A 1 775 ? 15.613 7.071 -53.400 1.00 44.41 775 ALA A CA 1
ATOM 6013 C C . ALA A 1 775 ? 15.249 8.566 -53.290 1.00 44.41 775 ALA A C 1
ATOM 6015 O O . ALA A 1 775 ? 14.152 8.956 -53.702 1.00 44.41 775 ALA A O 1
ATOM 6016 N N . PRO A 1 776 ? 16.131 9.428 -52.752 1.00 32.84 776 PRO A N 1
ATOM 6017 C CA . PRO A 1 776 ? 15.831 10.849 -52.609 1.00 32.84 776 PRO A CA 1
ATOM 6018 C C . PRO A 1 776 ? 15.566 11.489 -53.982 1.00 32.84 776 PRO A C 1
ATOM 6020 O O . PRO A 1 776 ? 16.391 11.395 -54.888 1.00 32.84 776 PRO A O 1
ATOM 6023 N N . GLY A 1 777 ? 14.401 12.131 -54.127 1.00 43.06 777 GLY A N 1
ATOM 6024 C CA . GLY A 1 777 ? 13.960 12.799 -55.360 1.00 43.06 777 GLY A CA 1
ATOM 6025 C C . GLY A 1 777 ? 12.995 12.001 -56.246 1.00 43.06 777 GLY A C 1
ATOM 6026 O O . GLY A 1 777 ? 12.514 12.549 -57.234 1.00 43.06 777 GLY A O 1
ATOM 6027 N N . VAL A 1 778 ? 12.661 10.751 -55.897 1.00 47.94 778 VAL A N 1
ATOM 6028 C CA . VAL A 1 778 ? 11.726 9.912 -56.671 1.00 47.94 778 VAL A CA 1
ATOM 6029 C C . VAL A 1 778 ? 10.560 9.463 -55.781 1.00 47.94 778 VAL A C 1
ATOM 6031 O O . VAL A 1 778 ? 10.757 8.731 -54.815 1.00 47.94 778 VAL A O 1
ATOM 6034 N N . GLN A 1 779 ? 9.332 9.889 -56.099 1.00 48.66 779 GLN A N 1
ATOM 6035 C CA . GLN A 1 779 ? 8.098 9.500 -55.390 1.00 48.66 779 GLN A CA 1
ATOM 6036 C C . GLN A 1 779 ? 7.609 8.092 -55.790 1.00 48.66 779 GLN A C 1
ATOM 6038 O O . GLN A 1 779 ? 6.473 7.926 -56.214 1.00 48.66 779 GLN A O 1
ATOM 6043 N N . ASP A 1 780 ? 8.450 7.066 -55.641 1.00 54.72 780 ASP A N 1
ATOM 6044 C CA . ASP A 1 780 ? 8.112 5.681 -56.022 1.00 54.72 780 ASP A CA 1
ATOM 6045 C C . ASP A 1 780 ? 8.115 4.697 -54.831 1.00 54.72 780 ASP A C 1
ATOM 6047 O O . ASP A 1 780 ? 8.383 3.497 -54.969 1.00 54.72 780 ASP A O 1
ATOM 6051 N N . ALA A 1 781 ? 7.784 5.204 -53.644 1.00 63.06 781 ALA A N 1
ATOM 6052 C CA . ALA A 1 781 ? 7.631 4.427 -52.420 1.00 63.06 781 ALA A CA 1
ATOM 6053 C C . ALA A 1 781 ? 6.414 3.495 -52.504 1.00 63.06 781 ALA A C 1
ATOM 6055 O O . ALA A 1 781 ? 5.272 3.944 -52.410 1.00 63.06 781 ALA A O 1
ATOM 6056 N N . GLY A 1 782 ? 6.611 2.182 -52.646 1.00 70.62 782 GLY A N 1
ATOM 6057 C CA . GLY A 1 782 ? 5.475 1.261 -52.693 1.00 70.62 782 GLY A CA 1
ATOM 6058 C C . GLY A 1 782 ? 5.815 -0.218 -52.587 1.00 70.62 782 GLY A C 1
ATOM 6059 O O . GLY A 1 782 ? 6.964 -0.624 -52.430 1.00 70.62 782 GLY A O 1
ATOM 6060 N N . TRP A 1 783 ? 4.778 -1.043 -52.642 1.00 78.00 783 TRP A N 1
ATOM 6061 C CA . TRP A 1 783 ? 4.824 -2.493 -52.528 1.00 78.00 783 TRP A CA 1
ATOM 6062 C C . TRP A 1 783 ? 4.632 -3.149 -53.891 1.00 78.00 783 TRP A C 1
ATOM 6064 O O . TRP A 1 783 ? 3.712 -2.814 -54.635 1.00 78.00 783 TRP A O 1
ATOM 6074 N N . VAL A 1 784 ? 5.468 -4.136 -54.191 1.00 81.19 784 VAL A N 1
ATOM 6075 C CA . VAL A 1 784 ? 5.394 -4.966 -55.396 1.00 81.19 784 VAL A CA 1
ATOM 6076 C C . VAL A 1 784 ? 5.259 -6.430 -55.025 1.00 81.19 784 VAL A C 1
ATOM 6078 O O . VAL A 1 784 ? 5.806 -6.900 -54.029 1.00 81.19 784 VAL A O 1
ATOM 6081 N N . ARG A 1 785 ? 4.509 -7.178 -55.829 1.00 81.44 785 ARG A N 1
ATOM 6082 C CA . ARG A 1 785 ? 4.278 -8.599 -55.582 1.00 81.44 785 ARG A CA 1
ATOM 6083 C C . ARG A 1 785 ? 5.376 -9.427 -56.241 1.00 81.44 785 ARG A C 1
ATOM 6085 O O . ARG A 1 785 ? 5.573 -9.354 -57.443 1.00 81.44 785 ARG A O 1
ATOM 6092 N N . ARG A 1 786 ? 6.068 -10.254 -55.466 1.00 80.94 786 ARG A N 1
ATOM 6093 C CA . ARG A 1 786 ? 7.157 -11.123 -55.925 1.00 80.94 786 ARG A CA 1
ATOM 6094 C C . ARG A 1 786 ? 6.672 -12.288 -56.778 1.00 80.94 786 ARG A C 1
ATOM 6096 O O . ARG A 1 786 ? 7.339 -12.659 -57.738 1.00 80.94 786 ARG A O 1
ATOM 6103 N N . ARG A 1 787 ? 5.553 -12.906 -56.404 1.00 77.56 787 ARG A N 1
ATOM 6104 C CA . ARG A 1 787 ? 5.009 -14.093 -57.075 1.00 77.56 787 ARG A CA 1
ATOM 6105 C C . ARG A 1 787 ? 3.491 -14.159 -56.958 1.00 77.56 787 ARG A C 1
ATOM 6107 O O . ARG A 1 787 ? 2.893 -13.644 -56.010 1.00 77.56 787 ARG A O 1
ATOM 6114 N N . THR A 1 788 ? 2.876 -14.785 -57.945 1.00 75.44 788 THR A N 1
ATOM 6115 C CA . THR A 1 788 ? 1.463 -15.176 -57.952 1.00 75.44 788 THR A CA 1
ATOM 6116 C C . THR A 1 788 ? 1.364 -16.692 -57.797 1.00 75.44 788 THR A C 1
ATOM 6118 O O . THR A 1 788 ? 2.384 -17.372 -57.723 1.00 75.44 788 THR A O 1
ATOM 6121 N N . ALA A 1 789 ? 0.145 -17.231 -57.748 1.00 70.69 789 ALA A N 1
ATOM 6122 C CA . ALA A 1 789 ? -0.058 -18.678 -57.691 1.00 70.69 789 ALA A CA 1
ATOM 6123 C C . ALA A 1 789 ? 0.480 -19.413 -58.937 1.00 70.69 789 ALA A C 1
ATOM 6125 O O . ALA A 1 789 ? 0.747 -20.605 -58.862 1.00 70.69 789 ALA A O 1
ATOM 6126 N N . THR A 1 790 ? 0.645 -18.709 -60.063 1.00 69.44 790 THR A N 1
ATOM 6127 C CA . THR A 1 790 ? 0.974 -19.298 -61.371 1.00 69.44 790 THR A CA 1
ATOM 6128 C C . THR A 1 790 ? 2.276 -18.782 -61.987 1.00 69.44 790 THR A C 1
ATOM 6130 O O . THR A 1 790 ? 2.757 -19.385 -62.940 1.00 69.44 790 THR A O 1
ATOM 6133 N N . ALA A 1 791 ? 2.870 -17.697 -61.472 1.00 76.19 791 ALA A N 1
ATOM 6134 C CA . ALA A 1 791 ? 4.081 -17.106 -62.047 1.00 76.19 791 ALA A CA 1
ATOM 6135 C C . ALA A 1 791 ? 4.952 -16.363 -61.021 1.00 76.19 791 ALA A C 1
ATOM 6137 O O . ALA A 1 791 ? 4.448 -15.648 -60.144 1.00 76.19 791 ALA A O 1
ATOM 6138 N N . THR A 1 792 ? 6.271 -16.473 -61.186 1.00 82.00 792 THR A N 1
ATOM 6139 C CA . THR A 1 792 ? 7.268 -15.642 -60.496 1.00 82.00 792 THR A CA 1
ATOM 6140 C C . THR A 1 792 ? 7.403 -14.315 -61.235 1.00 82.00 792 THR A C 1
ATOM 6142 O O . THR A 1 792 ? 7.639 -14.297 -62.438 1.00 82.00 792 THR A O 1
ATOM 6145 N N . LEU A 1 793 ? 7.229 -13.199 -60.524 1.00 82.31 793 LEU A N 1
ATOM 6146 C CA . LEU A 1 793 ? 7.257 -11.861 -61.120 1.00 82.31 793 LEU A CA 1
ATOM 6147 C C . LEU A 1 793 ? 8.603 -11.152 -60.927 1.00 82.31 793 LEU A C 1
ATOM 6149 O O . LEU A 1 793 ? 9.004 -10.335 -61.756 1.00 82.31 793 LEU A O 1
ATOM 6153 N N . LEU A 1 794 ? 9.294 -11.483 -59.836 1.00 79.94 794 LEU A N 1
ATOM 6154 C CA . LEU A 1 794 ? 10.596 -10.941 -59.464 1.00 79.94 794 LEU A CA 1
ATOM 6155 C C . LEU A 1 794 ? 11.585 -12.073 -59.214 1.00 79.94 794 LEU A C 1
ATOM 6157 O O . LEU A 1 794 ? 11.355 -12.922 -58.342 1.00 79.94 794 LEU A O 1
ATOM 6161 N N . GLU A 1 795 ? 12.710 -12.030 -59.920 1.00 80.31 795 GLU A N 1
ATOM 6162 C CA . GLU A 1 795 ? 13.857 -12.897 -59.666 1.00 80.31 795 GLU A CA 1
ATOM 6163 C C . GLU A 1 795 ? 14.943 -12.141 -58.922 1.00 80.31 795 GLU A C 1
ATOM 6165 O O . GLU A 1 795 ? 15.167 -10.952 -59.135 1.00 80.31 795 GLU A O 1
ATOM 6170 N N . LEU A 1 796 ? 15.572 -12.837 -57.982 1.00 73.19 796 LEU A N 1
ATOM 6171 C CA . LEU A 1 796 ? 16.645 -12.276 -57.182 1.00 73.19 796 LEU A CA 1
ATOM 6172 C C . LEU A 1 796 ? 17.903 -12.196 -58.048 1.00 73.19 796 LEU A C 1
ATOM 6174 O O . LEU A 1 796 ? 18.324 -13.213 -58.594 1.00 73.19 796 LEU A O 1
ATOM 6178 N N . VAL A 1 797 ? 18.505 -11.014 -58.141 1.00 68.06 797 VAL A N 1
ATOM 6179 C CA .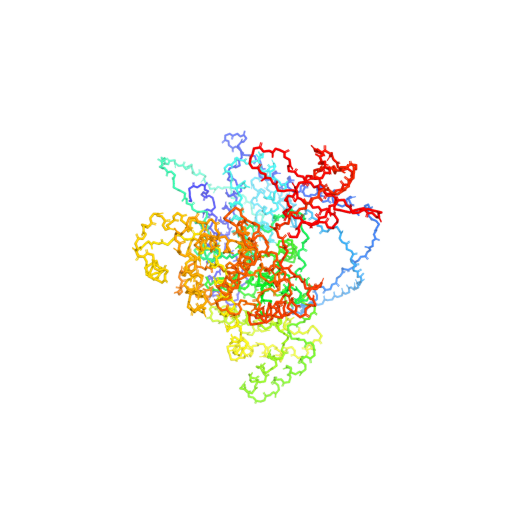 VAL A 1 797 ? 19.841 -10.859 -58.720 1.00 68.06 797 VAL A CA 1
ATOM 6180 C C . VAL A 1 797 ? 20.832 -11.414 -57.702 1.00 68.06 797 VAL A C 1
ATOM 6182 O O . VAL A 1 797 ? 20.801 -11.000 -56.540 1.00 68.06 797 VAL A O 1
ATOM 6185 N N . ALA A 1 798 ? 21.614 -12.407 -58.128 1.00 47.44 798 ALA A N 1
ATOM 6186 C CA . ALA A 1 798 ? 22.618 -13.071 -57.301 1.00 47.44 798 ALA A CA 1
ATOM 6187 C C . ALA A 1 798 ? 23.750 -12.124 -56.895 1.00 47.44 798 ALA A C 1
ATOM 6189 O O . ALA A 1 798 ? 24.147 -11.292 -57.747 1.00 47.44 798 ALA A O 1
#

Foldseek 3Di:
DPQQVLLLQLLVLLVVQVVVQVVVVVPDPDDDDARPPPSVLSNLVSLLSQLCFQFDAPDPPHGDQPLVLLVVLQVVLVVQQVVVVVVVVPDPDDDADDDDPPPPVPPVPDPDDDDDDDDGGDDDDPDDRSDQPCSVVLLVVLVVQPLQPDSSLSSSLSCLSCLQVLRNLSSLCSSLPPVCQVVCVVGGDCSRQSNDPLSSLSSSLSVNVSSQHHHDDDSNDHDPPDDDDDDDDDDDDDDDDDDDPLVSHPPLVSQLLVLLVQDACLQANQDDLPDQDPDDDQDAQFLEALLVLLCDCSQWVCNLFDSLLTDGSALNSLLLSLLLCLLSQPPQVLNDDDDPVVLVVLVVSCSRSSHHHSSDDSVNSVVVNLRSLLRHPAHLQGPVCVVQLLCLLVDPDLVSSLVSLLVSLVVTDSSSLNSLLSVLVSLLSNCVRHPRDDLLSVLLSCLSRRDDPPDDPVSSVSSSVSSSSCSVCVCSSSVVSCVVSVVVVVLSQVLLQLLLVLVVQLPAADDCPDPLNVLLCVLLVVPPPDPVVVCVLQPSRGRNLSVLLSVLCVVVVVVSVVLSVVQVDPDPPQLHDDLNNLSNLLSVLVCVLLVVPDDADSSQWAQSCVVVSSCVSNVVDPDRRDTGGRRSSSSCSVLLNNLQSSPSCSSSLLSSVLSVQLVVLSVLQSDGNVCNVVSSVVSSVVSSVLSNVNDNYSVSSVVVVVVVVVVLVPDDPVPRPRNPRQWWKKFFQDQVWWFFFADPDPPGDGPDTGHGGDIFIFGDDDPQKTWGDDDPPDPRTGITGQDDPVDGGIDTDD

Radius of gyration: 37.3 Å; chains: 1; bounding box: 87×76×114 Å

Organism: Saprolegnia diclina (strain VS20) (NCBI:txid1156394)

InterPro domains:
  IPR000198 Rho GTPase-activating protein domain [PF00620] (312-452)
  IPR000198 Rho GTPase-activating protein domain [PS50238] (303-478)
  IPR000198 Rho GTPase-activating protein domain [SM00324] (309-475)
  IPR004012 RUN domain [PF02759] (44-220)
  IPR004012 RUN domain [PS50826] (34-222)
  IPR006816 ELMO domain [PF04727] (537-680)
  IPR006816 ELMO domain [PS51335] (488-691)
  IPR008936 Rho GTPase activation protein [G3DSA:1.10.555.10] (279-479)
  IPR008936 Rho GTPase activation protein [SSF48350] (284-475)
  IPR037213 RUN domain superfamily [G3DSA:1.20.58.900] (6-226)
  IPR037213 RUN domain superfamily [SSF140741] (9-221)
  IPR050868 Engulfment and cell motility domain-containing protein [PTHR12771] (538-693)